Protein AF-0000000082585375 (afdb_homodimer)

Structure (mmCIF, N/CA/C/O backbone):
data_AF-0000000082585375-model_v1
#
loop_
_entity.id
_entity.type
_entity.pdbx_description
1 polymer 'Cation transporter'
#
loop_
_atom_site.group_PDB
_atom_site.id
_atom_site.type_symbol
_atom_site.label_atom_id
_atom_site.label_alt_id
_atom_site.label_comp_id
_atom_site.label_asym_id
_atom_site.label_entity_id
_atom_site.label_seq_id
_atom_site.pdbx_PDB_ins_code
_atom_site.Cartn_x
_atom_site.Cartn_y
_atom_site.Cartn_z
_atom_site.occupancy
_atom_site.B_iso_or_equiv
_atom_site.auth_seq_id
_atom_site.auth_comp_id
_atom_site.auth_asym_id
_atom_site.auth_atom_id
_atom_site.pdbx_PDB_model_num
ATOM 1 N N . MET A 1 1 ? -27.281 -0.647 -16.594 1 64.62 1 MET A N 1
ATOM 2 C CA . MET A 1 1 ? -28.688 -0.502 -16.203 1 64.62 1 MET A CA 1
ATOM 3 C C . MET A 1 1 ? -29.062 -1.537 -15.148 1 64.62 1 MET A C 1
ATOM 5 O O . MET A 1 1 ? -29.609 -1.188 -14.102 1 64.62 1 MET A O 1
ATOM 9 N N . THR A 1 2 ? -28.469 -2.836 -15.43 1 75.94 2 THR A N 1
ATOM 10 C CA . THR A 1 2 ? -28.859 -3.889 -14.492 1 75.94 2 THR A CA 1
ATOM 11 C C . THR A 1 2 ? -28.156 -3.703 -13.156 1 75.94 2 THR A C 1
ATOM 13 O O . THR A 1 2 ? -28.75 -3.916 -12.094 1 75.94 2 THR A O 1
ATOM 16 N N . GLY A 1 3 ? -26.984 -3.129 -13.195 1 81.31 3 GLY A N 1
ATOM 17 C CA . GLY A 1 3 ? -26.234 -2.936 -11.961 1 81.31 3 GLY A CA 1
ATOM 18 C C . GLY A 1 3 ? -26.922 -1.987 -10.992 1 81.31 3 GLY A C 1
ATOM 19 O O . GLY A 1 3 ? -27.094 -2.316 -9.82 1 81.31 3 GLY A O 1
ATOM 20 N N . LYS A 1 4 ? -27.484 -0.885 -11.516 1 85.56 4 LYS A N 1
ATOM 21 C CA . LYS A 1 4 ? -28.094 0.13 -10.672 1 85.56 4 LYS A CA 1
ATOM 22 C C . LYS A 1 4 ? -29.422 -0.366 -10.094 1 85.56 4 LYS A C 1
ATOM 24 O O . LYS A 1 4 ? -29.75 -0.081 -8.938 1 85.56 4 LYS A O 1
ATOM 29 N N . TYR A 1 5 ? -30.016 -1.134 -10.883 1 88.19 5 TYR A N 1
ATOM 30 C CA . TYR A 1 5 ? -31.297 -1.673 -10.445 1 88.19 5 TYR A CA 1
ATOM 31 C C . TYR A 1 5 ? -31.109 -2.637 -9.273 1 88.19 5 TYR A C 1
ATOM 33 O O . TYR A 1 5 ? -31.797 -2.531 -8.258 1 88.19 5 TYR A O 1
ATOM 41 N N . ILE A 1 6 ? -30.25 -3.494 -9.383 1 90.56 6 ILE A N 1
ATOM 42 C CA . ILE A 1 6 ? -30 -4.5 -8.352 1 90.56 6 ILE A CA 1
ATOM 43 C C . ILE A 1 6 ? -29.5 -3.824 -7.082 1 90.56 6 ILE A C 1
ATOM 45 O O . ILE A 1 6 ? -29.953 -4.129 -5.98 1 90.56 6 ILE A O 1
ATOM 49 N N . VAL A 1 7 ? -28.625 -2.896 -7.266 1 91.31 7 VAL A N 1
ATOM 50 C CA . VAL A 1 7 ? -28.047 -2.195 -6.129 1 91.31 7 VAL A CA 1
ATOM 51 C C . VAL A 1 7 ? -29.125 -1.405 -5.395 1 91.31 7 VAL A C 1
ATOM 53 O O . VAL A 1 7 ? -29.141 -1.361 -4.16 1 91.31 7 VAL A O 1
ATOM 56 N N . SER A 1 8 ? -30.031 -0.755 -6.121 1 91.38 8 SER A N 1
ATOM 57 C CA . SER A 1 8 ? -31.078 0.051 -5.512 1 91.38 8 SER A CA 1
ATOM 58 C C . SER A 1 8 ? -32.031 -0.813 -4.695 1 91.38 8 SER A C 1
ATOM 60 O O . SER A 1 8 ? -32.656 -0.333 -3.746 1 91.38 8 SER A O 1
ATOM 62 N N . ARG A 1 9 ? -32.094 -2.023 -4.953 1 89.88 9 ARG A N 1
ATOM 63 C CA . ARG A 1 9 ? -33 -2.934 -4.273 1 89.88 9 ARG A CA 1
ATOM 64 C C . ARG A 1 9 ? -32.344 -3.527 -3.027 1 89.88 9 ARG A C 1
ATOM 66 O O . ARG A 1 9 ? -33.031 -3.785 -2.031 1 89.88 9 ARG A O 1
ATOM 73 N N . PHE A 1 10 ? -31.016 -3.645 -3.045 1 91 10 PHE A N 1
ATOM 74 C CA . PHE A 1 10 ? -30.375 -4.43 -1.995 1 91 10 PHE A CA 1
ATOM 75 C C . PHE A 1 10 ? -29.594 -3.529 -1.05 1 91 10 PHE A C 1
ATOM 77 O O . PHE A 1 10 ? -29.234 -3.941 0.057 1 91 10 PHE A O 1
ATOM 84 N N . ILE A 1 11 ? -29.312 -2.289 -1.479 1 92.69 11 ILE A N 1
ATOM 85 C CA . ILE A 1 11 ? -28.469 -1.413 -0.667 1 92.69 11 ILE A CA 1
ATOM 86 C C . ILE A 1 11 ? -29.234 -0.133 -0.333 1 92.69 11 ILE A C 1
ATOM 88 O O . ILE A 1 11 ? -29.609 0.625 -1.229 1 92.69 11 ILE A O 1
ATOM 92 N N . LYS A 1 12 ? -29.406 0.1 0.925 1 90.06 12 LYS A N 1
ATOM 93 C CA . LYS A 1 12 ? -30.016 1.348 1.375 1 90.06 12 LYS A CA 1
ATOM 94 C C . LYS A 1 12 ? -29.062 2.527 1.172 1 90.06 12 LYS A C 1
ATOM 96 O O . LYS A 1 12 ? -27.859 2.412 1.412 1 90.06 12 LYS A O 1
ATOM 101 N N . ASN A 1 13 ? -29.516 3.623 0.712 1 90.25 13 ASN A N 1
ATOM 102 C CA . ASN A 1 13 ? -28.719 4.824 0.477 1 90.25 13 ASN A CA 1
ATOM 103 C C . ASN A 1 13 ? -27.594 4.566 -0.525 1 90.25 13 ASN A C 1
ATOM 105 O O . ASN A 1 13 ? -26.469 5.008 -0.324 1 90.25 13 ASN A O 1
ATOM 109 N N . TYR A 1 14 ? -27.938 3.768 -1.523 1 91.25 14 TYR A N 1
ATOM 110 C CA . TYR A 1 14 ? -26.938 3.305 -2.479 1 91.25 14 TYR A CA 1
ATOM 111 C C . TYR A 1 14 ? -26.266 4.48 -3.182 1 91.25 14 TYR A C 1
ATOM 113 O O . TYR A 1 14 ? -25.188 4.332 -3.768 1 91.25 14 TYR A O 1
ATOM 121 N N . GLU A 1 15 ? -26.781 5.66 -3.035 1 90.5 15 GLU A N 1
ATOM 122 C CA . GLU A 1 15 ? -26.234 6.832 -3.711 1 90.5 15 GLU A CA 1
ATOM 123 C C . GLU A 1 15 ? -25.078 7.441 -2.908 1 90.5 15 GLU A C 1
ATOM 125 O O . GLU A 1 15 ? -24.281 8.211 -3.445 1 90.5 15 GLU A O 1
ATOM 130 N N . ASP A 1 16 ? -24.938 7.152 -1.646 1 89.5 16 ASP A N 1
ATOM 131 C CA . ASP A 1 16 ? -23.875 7.664 -0.792 1 89.5 16 ASP A CA 1
ATOM 132 C C . ASP A 1 16 ? -22.609 6.82 -0.921 1 89.5 16 ASP A C 1
ATOM 134 O O . ASP A 1 16 ? -22.156 6.215 0.054 1 89.5 16 ASP A O 1
ATOM 138 N N . THR A 1 17 ? -22.047 6.941 -2.047 1 87 17 THR A N 1
ATOM 139 C CA . THR A 1 17 ? -20.969 6.035 -2.406 1 87 17 THR A CA 1
ATOM 140 C C . THR A 1 17 ? -19.672 6.414 -1.674 1 87 17 THR A C 1
ATOM 142 O O . THR A 1 17 ? -18.719 5.648 -1.667 1 87 17 THR A O 1
ATOM 145 N N . ASN A 1 18 ? -19.625 7.512 -0.984 1 82.62 18 ASN A N 1
ATOM 146 C CA . ASN A 1 18 ? -18.453 7.918 -0.208 1 82.62 18 ASN A CA 1
ATOM 147 C C . ASN A 1 18 ? -18.484 7.34 1.204 1 82.62 18 ASN A C 1
ATOM 149 O O . ASN A 1 18 ? -17.484 7.344 1.908 1 82.62 18 ASN A O 1
ATOM 153 N N . ASN A 1 19 ? -19.672 6.867 1.518 1 87.31 19 ASN A N 1
ATOM 154 C CA . ASN A 1 19 ? -19.844 6.238 2.824 1 87.31 19 ASN A CA 1
ATOM 155 C C . ASN A 1 19 ? -19.219 4.84 2.854 1 87.31 19 ASN A C 1
ATOM 157 O O . ASN A 1 19 ? -19.547 3.996 2.018 1 87.31 19 ASN A O 1
ATOM 161 N N . ILE A 1 20 ? -18.438 4.574 3.84 1 89.12 20 ILE A N 1
ATOM 162 C CA . ILE A 1 20 ? -17.672 3.338 3.908 1 89.12 20 ILE A CA 1
ATOM 163 C C . ILE A 1 20 ? -18.609 2.146 4.062 1 89.12 20 ILE A C 1
ATOM 165 O O . ILE A 1 20 ? -18.359 1.067 3.525 1 89.12 20 ILE A O 1
ATOM 169 N N . ASN A 1 21 ? -19.703 2.301 4.781 1 90.38 21 ASN A N 1
ATOM 170 C CA . ASN A 1 21 ? -20.656 1.215 4.984 1 90.38 21 ASN A CA 1
ATOM 171 C C . ASN A 1 21 ? -21.391 0.87 3.697 1 90.38 21 ASN A C 1
ATOM 173 O O . ASN A 1 21 ? -21.672 -0.3 3.432 1 90.38 21 ASN A O 1
ATOM 177 N N . VAL A 1 22 ? -21.766 1.851 2.971 1 92.69 22 VAL A N 1
ATOM 178 C CA . VAL A 1 22 ? -22.438 1.641 1.693 1 92.69 22 VAL A CA 1
ATOM 179 C C . VAL A 1 22 ? -21.484 0.948 0.716 1 92.69 22 VAL A C 1
ATOM 181 O O . VAL A 1 22 ? -21.875 0.007 0.023 1 92.69 22 VAL A O 1
ATOM 184 N N . ARG A 1 23 ? -20.312 1.4 0.707 1 92.38 23 ARG A N 1
ATOM 185 C CA . ARG A 1 23 ? -19.297 0.803 -0.155 1 92.38 23 ARG A CA 1
ATOM 186 C C . ARG A 1 23 ? -19.094 -0.674 0.172 1 92.38 23 ARG A C 1
ATOM 188 O O . ARG A 1 23 ? -18.953 -1.501 -0.731 1 92.38 23 ARG A O 1
ATOM 195 N N . GLU A 1 24 ? -19.078 -0.976 1.429 1 93.81 24 GLU A N 1
ATOM 196 C CA . GLU A 1 24 ? -18.953 -2.369 1.849 1 93.81 24 GLU A CA 1
ATOM 197 C C . GLU A 1 24 ? -20.078 -3.225 1.279 1 93.81 24 GLU A C 1
ATOM 199 O O . GLU A 1 24 ? -19.844 -4.359 0.857 1 93.81 24 GLU A O 1
ATOM 204 N N . LYS A 1 25 ? -21.25 -2.693 1.334 1 95.25 25 LYS A N 1
ATOM 205 C CA . LYS A 1 25 ? -22.406 -3.438 0.837 1 95.25 25 LYS A CA 1
ATOM 206 C C . LYS A 1 25 ? -22.281 -3.719 -0.657 1 95.25 25 LYS A C 1
ATOM 208 O O . LYS A 1 25 ? -22.703 -4.77 -1.137 1 95.25 25 LYS A O 1
ATOM 213 N N . TYR A 1 26 ? -21.766 -2.75 -1.367 1 95.12 26 TYR A N 1
ATOM 214 C CA . TYR A 1 26 ? -21.469 -2.986 -2.775 1 95.12 26 TYR A CA 1
ATOM 215 C C . TYR A 1 26 ? -20.516 -4.168 -2.941 1 95.12 26 TYR A C 1
ATOM 217 O O . TYR A 1 26 ? -20.75 -5.043 -3.779 1 95.12 26 TYR A O 1
ATOM 225 N N . GLY A 1 27 ? -19.453 -4.156 -2.146 1 95.06 27 GLY A N 1
ATOM 226 C CA . GLY A 1 27 ? -18.469 -5.227 -2.201 1 95.06 27 GLY A CA 1
ATOM 227 C C . GLY A 1 27 ? -19.047 -6.578 -1.807 1 95.06 27 GLY A C 1
ATOM 228 O O . GLY A 1 27 ? -18.75 -7.594 -2.439 1 95.06 27 GLY A O 1
ATOM 229 N N . ILE A 1 28 ? -19.891 -6.605 -0.849 1 95.12 28 ILE A N 1
ATOM 230 C CA . ILE A 1 28 ? -20.516 -7.84 -0.382 1 95.12 28 ILE A CA 1
ATOM 231 C C . ILE A 1 28 ? -21.438 -8.398 -1.469 1 95.12 28 ILE A C 1
ATOM 233 O O . ILE A 1 28 ? -21.406 -9.602 -1.759 1 95.12 28 ILE A O 1
ATOM 237 N N . LEU A 1 29 ? -22.188 -7.531 -1.986 1 95.75 29 LEU A N 1
ATOM 238 C CA . LEU A 1 29 ? -23.109 -7.945 -3.041 1 95.75 29 LEU A CA 1
ATOM 239 C C . LEU A 1 29 ? -22.344 -8.578 -4.207 1 95.75 29 LEU A C 1
ATOM 241 O O . LEU A 1 29 ? -22.719 -9.648 -4.688 1 95.75 29 LEU A O 1
ATOM 245 N N . SER A 1 30 ? -21.344 -7.867 -4.652 1 95.38 30 SER A N 1
ATOM 246 C CA . SER A 1 30 ? -20.516 -8.375 -5.742 1 95.38 30 SER A CA 1
ATOM 247 C C . SER A 1 30 ? -19.891 -9.719 -5.375 1 95.38 30 SER A C 1
ATOM 249 O O . SER A 1 30 ? -19.953 -10.672 -6.152 1 95.38 30 SER A O 1
ATOM 251 N N . GLY A 1 31 ? -19.281 -9.758 -4.195 1 95.62 31 GLY A N 1
ATOM 252 C CA . GLY A 1 31 ? -18.641 -10.984 -3.744 1 95.62 31 GLY A CA 1
ATOM 253 C C . GLY A 1 31 ? -19.594 -12.156 -3.641 1 95.62 31 GLY A C 1
ATOM 254 O O . GLY A 1 31 ? -19.297 -13.25 -4.113 1 95.62 31 GLY A O 1
ATOM 255 N N . VAL A 1 32 ? -20.703 -11.961 -3.07 1 95.88 32 VAL A N 1
ATOM 256 C CA . VAL A 1 32 ? -21.688 -13.023 -2.857 1 95.88 32 VAL A CA 1
ATOM 257 C C . VAL A 1 32 ? -22.203 -13.531 -4.203 1 95.88 32 VAL A C 1
ATOM 259 O O . VAL A 1 32 ? -22.266 -14.742 -4.43 1 95.88 32 VAL A O 1
ATOM 262 N N . LEU A 1 33 ? -22.547 -12.656 -5.066 1 95.31 33 LEU A N 1
ATOM 263 C CA . LEU A 1 33 ? -23.016 -13.062 -6.383 1 95.31 33 LEU A CA 1
ATOM 264 C C . LEU A 1 33 ? -21.938 -13.805 -7.152 1 95.31 33 LEU A C 1
ATOM 266 O O . LEU A 1 33 ? -22.219 -14.758 -7.879 1 95.31 33 LEU A O 1
ATOM 270 N N . GLY A 1 34 ? -20.734 -13.281 -7.059 1 95.69 34 GLY A N 1
ATOM 271 C CA . GLY A 1 34 ? -19.625 -14 -7.664 1 95.69 34 GLY A CA 1
ATOM 272 C C . GLY A 1 34 ? -19.453 -15.406 -7.129 1 95.69 34 GLY A C 1
ATOM 273 O O . GLY A 1 34 ? -19.266 -16.359 -7.898 1 95.69 34 GLY A O 1
ATOM 274 N N . ILE A 1 35 ? -19.547 -15.531 -5.863 1 95.94 35 ILE A N 1
ATOM 275 C CA . ILE A 1 35 ? -19.422 -16.828 -5.227 1 95.94 35 ILE A CA 1
ATOM 276 C C . ILE A 1 35 ? -20.562 -17.75 -5.688 1 95.94 35 ILE A C 1
ATOM 278 O O . ILE A 1 35 ? -20.328 -18.891 -6.086 1 95.94 35 ILE A O 1
ATOM 282 N N . VAL A 1 36 ? -21.734 -17.266 -5.672 1 96.38 36 VAL A N 1
ATOM 283 C CA . VAL A 1 36 ? -22.906 -18.047 -6.02 1 96.38 36 VAL A CA 1
ATOM 284 C C . VAL A 1 36 ? -22.812 -18.531 -7.465 1 96.38 36 VAL A C 1
ATOM 286 O O . VAL A 1 36 ? -23 -19.719 -7.75 1 96.38 36 VAL A O 1
ATOM 289 N N . VAL A 1 37 ? -22.531 -17.594 -8.344 1 95.5 37 VAL A N 1
ATOM 290 C CA . VAL A 1 37 ? -22.453 -17.938 -9.758 1 95.5 37 VAL A CA 1
ATOM 291 C C . VAL A 1 37 ? -21.344 -18.953 -9.992 1 95.5 37 VAL A C 1
ATOM 293 O O . VAL A 1 37 ? -21.547 -19.969 -10.656 1 95.5 37 VAL A O 1
ATOM 296 N N . ASN A 1 38 ? -20.234 -18.766 -9.461 1 95.06 38 ASN A N 1
ATOM 297 C CA . ASN A 1 38 ? -19.094 -19.641 -9.703 1 95.06 38 ASN A CA 1
ATOM 298 C C . ASN A 1 38 ? -19.266 -20.984 -9 1 95.06 38 ASN A C 1
ATOM 300 O O . ASN A 1 38 ? -18.844 -22.031 -9.516 1 95.06 38 ASN A O 1
ATOM 304 N N . LEU A 1 39 ? -19.797 -20.938 -7.887 1 95.12 39 LEU A N 1
ATOM 305 C CA . LEU A 1 39 ? -20.062 -22.188 -7.188 1 95.12 39 LEU A CA 1
ATOM 306 C C . LEU A 1 39 ? -21.109 -23.016 -7.934 1 95.12 39 LEU A C 1
ATOM 308 O O . LEU A 1 39 ? -21.016 -24.25 -7.984 1 95.12 39 LEU A O 1
ATOM 312 N N . MET A 1 40 ? -22.109 -22.375 -8.422 1 95.88 40 MET A N 1
ATOM 313 C CA . MET A 1 40 ? -23.109 -23.062 -9.234 1 95.88 40 MET A CA 1
ATOM 314 C C . MET A 1 40 ? -22.469 -23.719 -10.453 1 95.88 40 MET A C 1
ATOM 316 O O . MET A 1 40 ? -22.719 -24.891 -10.727 1 95.88 40 MET A O 1
ATOM 320 N N . LEU A 1 41 ? -21.703 -22.969 -11.133 1 94.19 41 LEU A N 1
ATOM 321 C CA . LEU A 1 41 ? -21.016 -23.516 -12.297 1 94.19 41 LEU A CA 1
ATOM 322 C C . LEU A 1 41 ? -20.109 -24.672 -11.898 1 94.19 41 LEU A C 1
ATOM 324 O O . LEU A 1 41 ? -20.031 -25.688 -12.617 1 94.19 41 LEU A O 1
ATOM 328 N N . PHE A 1 42 ? -19.438 -24.562 -10.773 1 92.75 42 PHE A N 1
ATOM 329 C CA . PHE A 1 42 ? -18.562 -25.609 -10.258 1 92.75 42 PHE A CA 1
ATOM 330 C C . PHE A 1 42 ? -19.359 -26.891 -9.992 1 92.75 42 PHE A C 1
ATOM 332 O O . PHE A 1 42 ? -18.969 -27.969 -10.438 1 92.75 42 PHE A O 1
ATOM 339 N N . ILE A 1 43 ? -20.406 -26.734 -9.352 1 94.75 43 ILE A N 1
ATOM 340 C CA . ILE A 1 43 ? -21.219 -27.875 -8.969 1 94.75 43 ILE A CA 1
ATOM 341 C C . ILE A 1 43 ? -21.781 -28.562 -10.211 1 94.75 43 ILE A C 1
ATOM 343 O O . ILE A 1 43 ? -21.703 -29.797 -10.344 1 94.75 43 ILE A O 1
ATOM 347 N N . VAL A 1 44 ? -22.297 -27.797 -11.109 1 93.56 44 VAL A N 1
ATOM 348 C CA . VAL A 1 44 ? -22.844 -28.344 -12.344 1 93.56 44 VAL A CA 1
ATOM 349 C C . VAL A 1 44 ? -21.766 -29.078 -13.117 1 93.56 44 VAL A C 1
ATOM 351 O O . VAL A 1 44 ? -21.969 -30.203 -13.602 1 93.56 44 VAL A O 1
ATOM 354 N N . GLU A 1 45 ? -20.656 -28.531 -13.188 1 91.5 45 GLU A N 1
ATOM 355 C CA . GLU A 1 45 ? -19.562 -29.125 -13.953 1 91.5 45 GLU A CA 1
ATOM 356 C C . GLU A 1 45 ? -19.016 -30.375 -13.266 1 91.5 45 GLU A C 1
ATOM 358 O O . GLU A 1 45 ? -18.641 -31.344 -13.93 1 91.5 45 GLU A O 1
ATOM 363 N N . ILE A 1 46 ? -18.938 -30.281 -11.977 1 89.31 46 ILE A N 1
ATOM 364 C CA . ILE A 1 46 ? -18.422 -31.453 -11.25 1 89.31 46 ILE A CA 1
ATOM 365 C C . ILE A 1 46 ? -19.375 -32.625 -11.438 1 89.31 46 ILE A C 1
ATOM 367 O O . ILE A 1 46 ? -18.922 -33.75 -11.68 1 89.31 46 ILE A O 1
ATOM 371 N N . ILE A 1 47 ? -20.625 -32.406 -11.367 1 93.06 47 ILE A N 1
ATOM 372 C CA . ILE A 1 47 ? -21.641 -33.438 -11.539 1 93.06 47 ILE A CA 1
ATOM 373 C C . ILE A 1 47 ? -21.578 -34 -12.961 1 93.06 47 ILE A C 1
ATOM 375 O O . ILE A 1 47 ? -21.484 -35.188 -13.164 1 93.06 47 ILE A O 1
ATOM 379 N N . LEU A 1 48 ? -21.562 -33.094 -13.914 1 90.31 48 LEU A N 1
ATOM 380 C CA . LEU A 1 48 ? -21.531 -33.5 -15.312 1 90.31 48 LEU A CA 1
ATOM 381 C C . LEU A 1 48 ? -20.219 -34.188 -15.648 1 90.31 48 LEU A C 1
ATOM 383 O O . LEU A 1 48 ? -20.188 -35.125 -16.469 1 90.31 48 LEU A O 1
ATOM 387 N N . GLY A 1 49 ? -19.188 -33.75 -15.094 1 86.31 49 GLY A N 1
ATOM 388 C CA . GLY A 1 49 ? -17.891 -34.375 -15.305 1 86.31 49 GLY A CA 1
ATOM 389 C C . GLY A 1 49 ? -17.844 -35.812 -14.82 1 86.31 49 GLY A C 1
ATOM 390 O O . GLY A 1 49 ? -17.328 -36.688 -15.523 1 86.31 49 GLY A O 1
ATOM 391 N N . PHE A 1 50 ? -18.453 -36.031 -13.672 1 87.06 50 PHE A N 1
ATOM 392 C CA . PHE A 1 50 ? -18.484 -37.406 -13.133 1 87.06 50 PHE A CA 1
ATOM 393 C C . PHE A 1 50 ? -19.453 -38.281 -13.93 1 87.06 50 PHE A C 1
ATOM 395 O O . PHE A 1 50 ? -19.156 -39.438 -14.18 1 87.06 50 PHE A O 1
ATOM 402 N N . LEU A 1 51 ? -20.531 -37.75 -14.32 1 89 51 LEU A N 1
ATOM 403 C CA . LEU A 1 51 ? -21.531 -38.5 -15.07 1 89 51 LEU A CA 1
ATOM 404 C C . LEU A 1 51 ? -21 -38.875 -16.453 1 89 51 LEU A C 1
ATOM 406 O O . LEU A 1 51 ? -21.312 -39.938 -16.969 1 89 51 LEU A O 1
ATOM 410 N N . THR A 1 52 ? -20.172 -38 -16.953 1 87.19 52 THR A N 1
ATOM 411 C CA . THR A 1 52 ? -19.688 -38.25 -18.312 1 87.19 52 THR A CA 1
ATOM 412 C C . THR A 1 52 ? -18.25 -38.812 -18.266 1 87.19 52 THR A C 1
ATOM 414 O O . THR A 1 52 ? -17.641 -39.031 -19.312 1 87.19 52 THR A O 1
ATOM 417 N N . ASN A 1 53 ? -17.688 -38.938 -17.094 1 81.12 53 ASN A N 1
ATOM 418 C CA . ASN A 1 53 ? -16.328 -39.406 -16.906 1 81.12 53 ASN A CA 1
ATOM 419 C C . ASN A 1 53 ? -15.328 -38.562 -17.703 1 81.12 53 ASN A C 1
ATOM 421 O O . ASN A 1 53 ? -14.469 -39.094 -18.391 1 81.12 53 ASN A O 1
ATOM 425 N N . SER A 1 54 ? -15.609 -37.312 -17.75 1 78.94 54 SER A N 1
ATOM 426 C CA . SER A 1 54 ? -14.727 -36.406 -18.484 1 78.94 54 SER A CA 1
ATOM 427 C C . SER A 1 54 ? -13.781 -35.688 -17.531 1 78.94 54 SER A C 1
ATOM 429 O O . SER A 1 54 ? -14.211 -34.844 -16.734 1 78.94 54 SER A O 1
ATOM 431 N N . ILE A 1 55 ? -12.555 -35.906 -17.625 1 72.94 55 ILE A N 1
ATOM 432 C CA . ILE A 1 55 ? -11.523 -35.281 -16.812 1 72.94 55 ILE A CA 1
ATOM 433 C C . ILE A 1 55 ? -11.414 -33.781 -17.156 1 72.94 55 ILE A C 1
ATOM 435 O O . ILE A 1 55 ? -11.148 -32.969 -16.297 1 72.94 55 ILE A O 1
ATOM 439 N N . ALA A 1 56 ? -11.602 -33.531 -18.422 1 71.94 56 ALA A N 1
ATOM 440 C CA . ALA A 1 56 ? -11.523 -32.125 -18.891 1 71.94 56 ALA A CA 1
ATOM 441 C C . ALA A 1 56 ? -12.594 -31.266 -18.219 1 71.94 56 ALA A C 1
ATOM 443 O O . ALA A 1 56 ? -12.312 -30.141 -17.812 1 71.94 56 ALA A O 1
ATOM 444 N N . ILE A 1 57 ? -13.742 -31.828 -18.062 1 81.44 57 ILE A N 1
ATOM 445 C CA . ILE A 1 57 ? -14.852 -31.094 -17.453 1 81.44 57 ILE A CA 1
ATOM 446 C C . ILE A 1 57 ? -14.594 -30.922 -15.961 1 81.44 57 ILE A C 1
ATOM 448 O O . ILE A 1 57 ? -14.852 -29.859 -15.398 1 81.44 57 ILE A O 1
ATOM 452 N N . VAL A 1 58 ? -14.062 -31.922 -15.352 1 79.44 58 VAL A N 1
ATOM 453 C CA . VAL A 1 58 ? -13.719 -31.859 -13.938 1 79.44 58 VAL A CA 1
ATOM 454 C C . VAL A 1 58 ? -12.641 -30.797 -13.711 1 79.44 58 VAL A C 1
ATOM 456 O O . VAL A 1 58 ? -12.711 -30.016 -12.766 1 79.44 58 VAL A O 1
ATOM 459 N N . ALA A 1 59 ? -11.633 -30.766 -14.578 1 73.38 59 ALA A N 1
ATOM 460 C CA . ALA A 1 59 ? -10.57 -29.766 -14.484 1 73.38 59 ALA A CA 1
ATOM 461 C C . ALA A 1 59 ? -11.141 -28.359 -14.586 1 73.38 59 ALA A C 1
ATOM 463 O O . ALA A 1 59 ? -10.719 -27.453 -13.859 1 73.38 59 ALA A O 1
ATOM 464 N N . ASP A 1 60 ? -12.008 -28.172 -15.43 1 80.56 60 ASP A N 1
ATOM 465 C CA . ASP A 1 60 ? -12.648 -26.875 -15.609 1 80.56 60 ASP A CA 1
ATOM 466 C C . ASP A 1 60 ? -13.461 -26.484 -14.375 1 80.56 60 ASP A C 1
ATOM 468 O O . ASP A 1 60 ? -13.578 -25.312 -14.047 1 80.56 60 ASP A O 1
ATOM 472 N N . ALA A 1 61 ? -14.055 -27.484 -13.836 1 84.81 61 ALA A N 1
ATOM 473 C CA . ALA A 1 61 ? -14.797 -27.25 -12.602 1 84.81 61 ALA A CA 1
ATOM 474 C C . ALA A 1 61 ? -13.891 -26.641 -11.531 1 84.81 61 ALA A C 1
ATOM 476 O O . ALA A 1 61 ? -14.297 -25.703 -10.828 1 84.81 61 ALA A O 1
ATOM 477 N N . PHE A 1 62 ? -12.719 -27.094 -11.438 1 75.94 62 PHE A N 1
ATOM 478 C CA . PHE A 1 62 ? -11.789 -26.578 -10.445 1 75.94 62 PHE A CA 1
ATOM 479 C C . PHE A 1 62 ? -11.359 -25.156 -10.789 1 75.94 62 PHE A C 1
ATOM 481 O O . PHE A 1 62 ? -11.078 -24.359 -9.898 1 75.94 62 PHE A O 1
ATOM 488 N N . HIS A 1 63 ? -11.336 -24.891 -12.039 1 80.81 63 HIS A N 1
ATOM 489 C CA . HIS A 1 63 ? -11.094 -23.516 -12.445 1 80.81 63 HIS A CA 1
ATOM 490 C C . HIS A 1 63 ? -12.164 -22.578 -11.891 1 80.81 63 HIS A C 1
ATOM 492 O O . HIS A 1 63 ? -11.852 -21.5 -11.383 1 80.81 63 HIS A O 1
ATOM 498 N N . ASN A 1 64 ? -13.383 -23.031 -11.922 1 87.19 64 ASN A N 1
ATOM 499 C CA . ASN A 1 64 ? -14.477 -22.25 -11.352 1 87.19 64 ASN A CA 1
ATOM 500 C C . ASN A 1 64 ? -14.32 -22.094 -9.844 1 87.19 64 ASN A C 1
ATOM 502 O O . ASN A 1 64 ? -14.703 -21.062 -9.281 1 87.19 64 ASN A O 1
ATOM 506 N N . LEU A 1 65 ? -13.719 -23.031 -9.281 1 83.38 65 LEU A N 1
ATOM 507 C CA . LEU A 1 65 ? -13.469 -22.938 -7.844 1 83.38 65 LEU A CA 1
ATOM 508 C C . LEU A 1 65 ? -12.438 -21.859 -7.531 1 83.38 65 LEU A C 1
ATOM 510 O O . LEU A 1 65 ? -12.562 -21.156 -6.531 1 83.38 65 LEU A O 1
ATOM 514 N N . THR A 1 66 ? -11.453 -21.781 -8.398 1 82.19 66 THR A N 1
ATOM 515 C CA . THR A 1 66 ? -10.461 -20.719 -8.242 1 82.19 66 THR A CA 1
ATOM 516 C C . THR A 1 66 ? -11.109 -19.344 -8.352 1 82.19 66 THR A C 1
ATOM 518 O O . THR A 1 66 ? -10.703 -18.406 -7.656 1 82.19 66 THR A O 1
ATOM 521 N N . ASP A 1 67 ? -12.109 -19.281 -9.148 1 91.44 67 ASP A N 1
ATOM 522 C CA . ASP A 1 67 ? -12.836 -18.016 -9.281 1 91.44 67 ASP A CA 1
ATOM 523 C C . ASP A 1 67 ? -13.609 -17.688 -8.008 1 91.44 67 ASP A C 1
ATOM 525 O O . ASP A 1 67 ? -13.781 -16.516 -7.664 1 91.44 67 ASP A O 1
ATOM 529 N N . VAL A 1 68 ? -14.062 -18.75 -7.414 1 92.31 68 VAL A N 1
ATOM 530 C CA . VAL A 1 68 ? -14.703 -18.562 -6.117 1 92.31 68 VAL A CA 1
ATOM 531 C C . VAL A 1 68 ? -13.719 -17.906 -5.152 1 92.31 68 VAL A C 1
ATOM 533 O O . VAL A 1 68 ? -14.094 -17.031 -4.363 1 92.31 68 VAL A O 1
ATOM 536 N N . THR A 1 69 ? -12.516 -18.266 -5.262 1 89.06 69 THR A N 1
ATOM 537 C CA . THR A 1 69 ? -11.477 -17.703 -4.402 1 89.06 69 THR A CA 1
ATOM 538 C C . THR A 1 69 ? -11.32 -16.203 -4.648 1 89.06 69 THR A C 1
ATOM 540 O O . THR A 1 69 ? -11.195 -15.422 -3.701 1 89.06 69 THR A O 1
ATOM 543 N N . SER A 1 70 ? -11.328 -15.812 -5.898 1 91.31 70 SER A N 1
ATOM 544 C CA . SER A 1 70 ? -11.219 -14.391 -6.215 1 91.31 70 SER A CA 1
ATOM 545 C C . SER A 1 70 ? -12.383 -13.602 -5.625 1 91.31 70 SER A C 1
ATOM 547 O O . SER A 1 70 ? -12.195 -12.492 -5.125 1 91.31 70 SER A O 1
ATOM 549 N N . SER A 1 71 ? -13.578 -14.234 -5.668 1 94.69 71 SER A N 1
ATOM 550 C CA . SER A 1 71 ? -14.766 -13.594 -5.105 1 94.69 71 SER A CA 1
ATOM 551 C C . SER A 1 71 ? -14.68 -13.516 -3.584 1 94.69 71 SER A C 1
ATOM 553 O O . SER A 1 71 ? -15.102 -12.523 -2.984 1 94.69 71 SER A O 1
ATOM 555 N N . ILE A 1 72 ? -14.148 -14.484 -3.012 1 94.75 72 ILE A N 1
ATOM 556 C CA . ILE A 1 72 ? -13.969 -14.492 -1.565 1 94.75 72 ILE A CA 1
ATOM 557 C C . ILE A 1 72 ? -12.977 -13.406 -1.162 1 94.75 72 ILE A C 1
ATOM 559 O O . ILE A 1 72 ? -13.188 -12.695 -0.175 1 94.75 72 ILE A O 1
ATOM 563 N N . VAL A 1 73 ? -11.945 -13.281 -1.928 1 92 73 VAL A N 1
ATOM 564 C CA . VAL A 1 73 ? -10.93 -12.266 -1.666 1 92 73 VAL A CA 1
ATOM 565 C C . VAL A 1 73 ? -11.562 -10.875 -1.723 1 92 73 VAL A C 1
ATOM 567 O O . VAL A 1 73 ? -11.297 -10.031 -0.863 1 92 73 VAL A O 1
ATOM 570 N N . ALA A 1 74 ? -12.352 -10.727 -2.729 1 92.88 74 ALA A N 1
ATOM 571 C CA . ALA A 1 74 ? -13.047 -9.445 -2.846 1 92.88 74 ALA A CA 1
ATOM 572 C C . ALA A 1 74 ? -13.953 -9.203 -1.642 1 92.88 74 ALA A C 1
ATOM 574 O O . ALA A 1 74 ? -13.922 -8.125 -1.046 1 92.88 74 ALA A O 1
ATOM 575 N N . LEU A 1 75 ? -14.688 -10.203 -1.3 1 95.5 75 LEU A N 1
ATOM 576 C CA . LEU A 1 75 ? -15.633 -10.109 -0.191 1 95.5 75 LEU A CA 1
ATOM 577 C C . LEU A 1 75 ? -14.906 -9.82 1.118 1 95.5 75 LEU A C 1
ATOM 579 O O . LEU A 1 75 ? -15.266 -8.891 1.838 1 95.5 75 LEU A O 1
ATOM 583 N N . VAL A 1 76 ? -13.961 -10.523 1.382 1 94.06 76 VAL A N 1
ATOM 584 C CA . VAL A 1 76 ? -13.195 -10.375 2.619 1 94.06 76 VAL A CA 1
ATOM 585 C C . VAL A 1 76 ? -12.445 -9.055 2.605 1 94.06 76 VAL A C 1
ATOM 587 O O . VAL A 1 76 ? -12.328 -8.391 3.637 1 94.06 76 VAL A O 1
ATOM 590 N N . GLY A 1 77 ? -11.922 -8.719 1.454 1 94.44 77 GLY A N 1
ATOM 591 C CA . GLY A 1 77 ? -11.242 -7.441 1.314 1 94.44 77 GLY A CA 1
ATOM 592 C C . GLY A 1 77 ? -12.109 -6.258 1.703 1 94.44 77 GLY A C 1
ATOM 593 O O . GLY A 1 77 ? -11.664 -5.375 2.441 1 94.44 77 GLY A O 1
ATOM 594 N N . PHE A 1 78 ? -13.328 -6.281 1.268 1 94.81 78 PHE A N 1
ATOM 595 C CA . PHE A 1 78 ? -14.258 -5.207 1.594 1 94.81 78 PHE A CA 1
ATOM 596 C C . PHE A 1 78 ? -14.633 -5.242 3.07 1 94.81 78 PHE A C 1
ATOM 598 O O . PHE A 1 78 ? -14.719 -4.195 3.721 1 94.81 78 PHE A O 1
ATOM 605 N N . ARG A 1 79 ? -14.797 -6.371 3.568 1 94.94 79 ARG A N 1
ATOM 606 C CA . ARG A 1 79 ? -15.148 -6.508 4.977 1 94.94 79 ARG A CA 1
ATOM 607 C C . ARG A 1 79 ? -14.031 -5.996 5.875 1 94.94 79 ARG A C 1
ATOM 609 O O . ARG A 1 79 ? -14.281 -5.316 6.871 1 94.94 79 ARG A O 1
ATOM 616 N N . LEU A 1 80 ? -12.875 -6.266 5.531 1 93.69 80 LEU A N 1
ATOM 617 C CA . LEU A 1 80 ? -11.727 -5.859 6.324 1 93.69 80 LEU A CA 1
ATOM 618 C C . LEU A 1 80 ? -11.453 -4.367 6.16 1 93.69 80 LEU A C 1
ATOM 620 O O . LEU A 1 80 ? -10.883 -3.732 7.051 1 93.69 80 LEU A O 1
ATOM 624 N N . SER A 1 81 ? -11.828 -3.842 5.047 1 93.94 81 SER A N 1
ATOM 625 C CA . SER A 1 81 ? -11.547 -2.439 4.758 1 93.94 81 SER A CA 1
ATOM 626 C C . SER A 1 81 ? -12.328 -1.518 5.684 1 93.94 81 SER A C 1
ATOM 628 O O . SER A 1 81 ? -11.961 -0.357 5.875 1 93.94 81 SER A O 1
ATOM 630 N N . ILE A 1 82 ? -13.414 -1.999 6.312 1 92.5 82 ILE A N 1
ATOM 631 C CA . ILE A 1 82 ? -14.242 -1.137 7.148 1 92.5 82 ILE A CA 1
ATOM 632 C C . ILE A 1 82 ? -13.773 -1.219 8.602 1 92.5 82 ILE A C 1
ATOM 634 O O . ILE A 1 82 ? -14.25 -0.471 9.453 1 92.5 82 ILE A O 1
ATOM 638 N N . LYS A 1 83 ? -12.883 -2.162 8.844 1 90.38 83 LYS A N 1
ATOM 639 C CA . LYS A 1 83 ? -12.352 -2.25 10.203 1 90.38 83 LYS A CA 1
ATOM 640 C C . LYS A 1 83 ? -11.828 -0.897 10.68 1 90.38 83 LYS A C 1
ATOM 642 O O . LYS A 1 83 ? -11.086 -0.226 9.961 1 90.38 83 LYS A O 1
ATOM 647 N N . PRO A 1 84 ? -12.281 -0.476 11.805 1 87.38 84 PRO A N 1
ATOM 648 C CA . PRO A 1 84 ? -11.875 0.845 12.297 1 87.38 84 PRO A CA 1
ATOM 649 C C . PRO A 1 84 ? -10.398 0.913 12.664 1 87.38 84 PRO A C 1
ATOM 651 O O . PRO A 1 84 ? -9.719 -0.118 12.711 1 87.38 84 PRO A O 1
ATOM 654 N N . ALA A 1 85 ? -9.961 2.08 12.891 1 88.44 85 ALA A N 1
ATOM 655 C CA . ALA A 1 85 ? -8.594 2.326 13.352 1 88.44 85 ALA A CA 1
ATOM 656 C C . ALA A 1 85 ? -8.312 1.586 14.648 1 88.44 85 ALA A C 1
ATOM 658 O O . ALA A 1 85 ? -9.211 1.413 15.484 1 88.44 85 ALA A O 1
ATOM 659 N N . ASP A 1 86 ? -7.113 1.138 14.828 1 87.81 86 ASP A N 1
ATOM 660 C CA . ASP A 1 86 ? -6.672 0.472 16.047 1 87.81 86 ASP A CA 1
ATOM 661 C C . ASP A 1 86 ? -5.223 0.825 16.375 1 87.81 86 ASP A C 1
ATOM 663 O O . ASP A 1 86 ? -4.629 1.687 15.727 1 87.81 86 ASP A O 1
ATOM 667 N N . LYS A 1 87 ? -4.691 0.252 17.375 1 85.81 87 LYS A N 1
ATOM 668 C CA . LYS A 1 87 ? -3.365 0.594 17.891 1 85.81 87 LYS A CA 1
ATOM 669 C C . LYS A 1 87 ? -2.289 0.32 16.844 1 85.81 87 LYS A C 1
ATOM 671 O O . LYS A 1 87 ? -1.316 1.069 16.734 1 85.81 87 LYS A O 1
ATOM 676 N N . THR A 1 88 ? -2.51 -0.674 16.094 1 88.81 88 THR A N 1
ATOM 677 C CA . THR A 1 88 ? -1.49 -1.082 15.141 1 88.81 88 THR A CA 1
ATOM 678 C C . THR A 1 88 ? -1.685 -0.366 13.805 1 88.81 88 THR A C 1
ATOM 680 O O . THR A 1 88 ? -0.728 -0.18 13.047 1 88.81 88 THR A O 1
ATOM 683 N N . HIS A 1 89 ? -2.938 0.063 13.562 1 91.62 89 HIS A N 1
ATOM 684 C CA . HIS A 1 89 ? -3.27 0.803 12.352 1 91.62 89 HIS A CA 1
ATOM 685 C C . HIS A 1 89 ? -4.141 2.014 12.664 1 91.62 89 HIS A C 1
ATOM 687 O O . HIS A 1 89 ? -5.352 1.987 12.438 1 91.62 89 HIS A O 1
ATOM 693 N N . PRO A 1 90 ? -3.535 3.025 12.984 1 88.44 90 PRO A N 1
ATOM 694 C CA . PRO A 1 90 ? -4.242 4.191 13.523 1 88.44 90 PRO A CA 1
ATOM 695 C C . PRO A 1 90 ? -5.145 4.859 12.484 1 88.44 90 PRO A C 1
ATOM 697 O O . PRO A 1 90 ? -6.012 5.66 12.844 1 88.44 90 PRO A O 1
ATOM 700 N N . PHE A 1 91 ? -4.977 4.586 11.234 1 88.69 91 PHE A N 1
ATOM 701 C CA . PHE A 1 91 ? -5.797 5.23 10.211 1 88.69 91 PHE A CA 1
ATOM 702 C C . PHE A 1 91 ? -6.84 4.262 9.664 1 88.69 91 PHE A C 1
ATOM 704 O O . PHE A 1 91 ? -7.488 4.547 8.656 1 88.69 91 PHE A O 1
ATOM 711 N N . GLY A 1 92 ? -6.895 3.1 10.352 1 89.69 92 GLY A N 1
ATOM 712 C CA . GLY A 1 92 ? -7.855 2.104 9.906 1 89.69 92 GLY A CA 1
ATOM 713 C C . GLY A 1 92 ? -7.293 1.152 8.867 1 89.69 92 GLY A C 1
ATOM 714 O O . GLY A 1 92 ? -6.078 1.083 8.672 1 89.69 92 GLY A O 1
ATOM 715 N N . HIS A 1 93 ? -8.266 0.429 8.227 1 93.44 93 HIS A N 1
ATOM 716 C CA . HIS A 1 93 ? -7.844 -0.629 7.316 1 93.44 93 HIS A CA 1
ATOM 717 C C . HIS A 1 93 ? -8.445 -0.435 5.926 1 93.44 93 HIS A C 1
ATOM 719 O O . HIS A 1 93 ? -8.719 -1.409 5.223 1 93.44 93 HIS A O 1
ATOM 725 N N . GLY A 1 94 ? -8.625 0.765 5.582 1 93.94 94 GLY A N 1
ATOM 726 C CA . GLY A 1 94 ? -9.266 1.091 4.316 1 93.94 94 GLY A CA 1
ATOM 727 C C . GLY A 1 94 ? -8.5 0.583 3.111 1 93.94 94 GLY A C 1
ATOM 728 O O . GLY A 1 94 ? -9.102 0.187 2.109 1 93.94 94 GLY A O 1
ATOM 729 N N . ARG A 1 95 ? -7.207 0.46 3.211 1 95 95 ARG A N 1
ATOM 730 C CA . ARG A 1 95 ? -6.363 0.08 2.082 1 95 95 ARG A CA 1
ATOM 731 C C . ARG A 1 95 ? -6.488 -1.409 1.781 1 95 95 ARG A C 1
ATOM 733 O O . ARG A 1 95 ? -5.977 -1.889 0.768 1 95 95 ARG A O 1
ATOM 740 N N . MET A 1 96 ? -7.199 -2.072 2.621 1 94.69 96 MET A N 1
ATOM 741 C CA . MET A 1 96 ? -7.449 -3.482 2.34 1 94.69 96 MET A CA 1
ATOM 742 C C . MET A 1 96 ? -8.203 -3.652 1.025 1 94.69 96 MET A C 1
ATOM 744 O O . MET A 1 96 ? -8.055 -4.668 0.345 1 94.69 96 MET A O 1
ATOM 748 N N . GLU A 1 97 ? -9 -2.697 0.727 1 94.75 97 GLU A N 1
ATOM 749 C CA . GLU A 1 97 ? -9.68 -2.754 -0.566 1 94.75 97 GLU A CA 1
ATOM 750 C C . GLU A 1 97 ? -8.672 -2.779 -1.713 1 94.75 97 GLU A C 1
ATOM 752 O O . GLU A 1 97 ? -8.797 -3.592 -2.633 1 94.75 97 GLU A O 1
ATOM 757 N N . TYR A 1 98 ? -7.629 -1.936 -1.633 1 94.38 98 TYR A N 1
ATOM 758 C CA . TYR A 1 98 ? -6.598 -1.903 -2.666 1 94.38 98 TYR A CA 1
ATOM 759 C C . TYR A 1 98 ? -5.797 -3.199 -2.674 1 94.38 98 TYR A C 1
ATOM 761 O O . TYR A 1 98 ? -5.457 -3.721 -3.738 1 94.38 98 TYR A O 1
ATOM 769 N N . ILE A 1 99 ? -5.52 -3.688 -1.544 1 94.06 99 ILE A N 1
ATOM 770 C CA . ILE A 1 99 ? -4.742 -4.914 -1.41 1 94.06 99 ILE A CA 1
ATOM 771 C C . ILE A 1 99 ? -5.512 -6.082 -2.021 1 94.06 99 ILE A C 1
ATOM 773 O O . ILE A 1 99 ? -4.934 -6.914 -2.725 1 94.06 99 ILE A O 1
ATOM 777 N N . SER A 1 100 ? -6.75 -6.102 -1.72 1 94.44 100 SER A N 1
ATOM 778 C CA . SER A 1 100 ? -7.555 -7.18 -2.283 1 94.44 100 SER A CA 1
ATOM 779 C C . SER A 1 100 ? -7.555 -7.137 -3.807 1 94.44 100 SER A C 1
ATOM 781 O O . SER A 1 100 ? -7.523 -8.18 -4.465 1 94.44 100 SER A O 1
ATOM 783 N N . ALA A 1 101 ? -7.637 -5.969 -4.352 1 94.62 101 ALA A N 1
ATOM 784 C CA . ALA A 1 101 ? -7.547 -5.828 -5.801 1 94.62 101 ALA A CA 1
ATOM 785 C C . ALA A 1 101 ? -6.23 -6.402 -6.324 1 94.62 101 ALA A C 1
ATOM 787 O O . ALA A 1 101 ? -6.207 -7.07 -7.363 1 94.62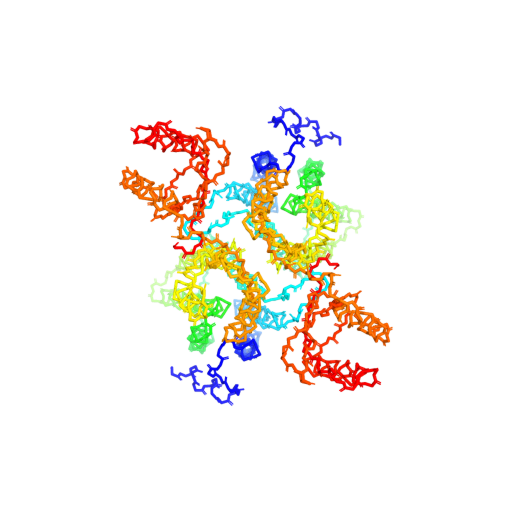 101 ALA A O 1
ATOM 788 N N . LEU A 1 102 ? -5.207 -6.125 -5.633 1 93.38 102 LEU A N 1
ATOM 789 C CA . LEU A 1 102 ? -3.887 -6.613 -6.02 1 93.38 102 LEU A CA 1
ATOM 790 C C . LEU A 1 102 ? -3.828 -8.141 -5.949 1 93.38 102 LEU A C 1
ATOM 792 O O . LEU A 1 102 ? -3.256 -8.781 -6.832 1 93.38 102 LEU A O 1
ATOM 796 N N . ILE A 1 103 ? -4.414 -8.672 -4.941 1 91.5 103 ILE A N 1
ATOM 797 C CA . ILE A 1 103 ? -4.449 -10.117 -4.785 1 91.5 103 ILE A CA 1
ATOM 798 C C . ILE A 1 103 ? -5.227 -10.742 -5.941 1 91.5 103 ILE A C 1
ATOM 800 O O . ILE A 1 103 ? -4.793 -11.75 -6.516 1 91.5 103 ILE A O 1
ATOM 804 N N . VAL A 1 104 ? -6.332 -10.164 -6.289 1 92.25 104 VAL A N 1
ATOM 805 C CA . VAL A 1 104 ? -7.113 -10.664 -7.414 1 92.25 104 VAL A CA 1
ATOM 806 C C . VAL A 1 104 ? -6.277 -10.609 -8.688 1 92.25 104 VAL A C 1
ATOM 808 O O . VAL A 1 104 ? -6.297 -11.547 -9.492 1 92.25 104 VAL A O 1
ATOM 811 N N . ALA A 1 105 ? -5.57 -9.539 -8.852 1 92.94 105 ALA A N 1
ATOM 812 C CA . ALA A 1 105 ? -4.703 -9.406 -10.023 1 92.94 105 ALA A CA 1
ATOM 813 C C . ALA A 1 105 ? -3.666 -10.523 -10.062 1 92.94 105 ALA A C 1
ATOM 815 O O . ALA A 1 105 ? -3.387 -11.086 -11.125 1 92.94 105 ALA A O 1
ATOM 816 N N . PHE A 1 106 ? -3.213 -10.898 -8.984 1 88.06 106 PHE A N 1
ATOM 817 C CA . PHE A 1 106 ? -2.217 -11.961 -8.906 1 88.06 106 PHE A CA 1
ATOM 818 C C . PHE A 1 106 ? -2.842 -13.312 -9.227 1 88.06 106 PHE A C 1
ATOM 820 O O . PHE A 1 106 ? -2.207 -14.164 -9.852 1 88.06 106 PHE A O 1
ATOM 827 N N . LEU A 1 107 ? -3.961 -13.484 -8.711 1 88.62 107 LEU A N 1
ATOM 828 C CA . LEU A 1 107 ? -4.664 -14.719 -9.031 1 88.62 107 LEU A CA 1
ATOM 829 C C . LEU A 1 107 ? -4.871 -14.859 -10.531 1 88.62 107 LEU A C 1
ATOM 831 O O . LEU A 1 107 ? -4.723 -15.953 -11.086 1 88.62 107 LEU A O 1
ATOM 835 N N . ILE A 1 108 ? -5.172 -13.766 -11.133 1 89.25 108 ILE A N 1
ATOM 836 C CA . ILE A 1 108 ? -5.344 -13.766 -12.578 1 89.25 108 ILE A CA 1
ATOM 837 C C . ILE A 1 108 ? -4.035 -14.156 -13.258 1 89.25 108 ILE A C 1
ATOM 839 O O . ILE A 1 108 ? -4.027 -14.961 -14.195 1 89.25 108 ILE A O 1
ATOM 843 N N . LEU A 1 109 ? -2.984 -13.633 -12.773 1 87.69 109 LEU A N 1
ATOM 844 C CA . LEU A 1 109 ? -1.676 -13.953 -13.336 1 87.69 109 LEU A CA 1
ATOM 845 C C . LEU A 1 109 ? -1.343 -15.422 -13.125 1 87.69 109 LEU A C 1
ATOM 847 O O . LEU A 1 109 ? -0.739 -16.062 -13.992 1 87.69 109 LEU A O 1
ATOM 851 N N . MET A 1 110 ? -1.657 -15.875 -12 1 84.06 110 MET A N 1
ATOM 852 C CA . MET A 1 110 ? -1.431 -17.281 -11.711 1 84.06 110 MET A CA 1
ATOM 853 C C . MET A 1 110 ? -2.182 -18.172 -12.695 1 84.06 110 MET A C 1
ATOM 855 O O . MET A 1 110 ? -1.625 -19.141 -13.211 1 84.06 110 MET A O 1
ATOM 859 N N . VAL A 1 111 ? -3.395 -17.828 -12.922 1 84.75 111 VAL A N 1
ATOM 860 C CA . VAL A 1 111 ? -4.207 -18.578 -13.883 1 84.75 111 VAL A CA 1
ATOM 861 C C . VAL A 1 111 ? -3.6 -18.453 -15.273 1 84.75 111 VAL A C 1
ATOM 863 O O . VAL A 1 111 ? -3.518 -19.453 -16 1 84.75 111 VAL A O 1
ATOM 866 N N . GLY A 1 112 ? -3.223 -17.25 -15.609 1 87.19 112 GLY A N 1
ATOM 867 C CA . GLY A 1 112 ? -2.559 -17.062 -16.891 1 87.19 112 GLY A CA 1
ATOM 868 C C . GLY A 1 112 ? -1.319 -17.922 -17.047 1 87.19 112 GLY A C 1
ATOM 869 O O . GLY A 1 112 ? -1.117 -18.531 -18.094 1 87.19 112 GLY A O 1
ATOM 870 N N . PHE A 1 113 ? -0.572 -18.031 -16.094 1 83 113 PHE A N 1
ATOM 871 C CA . PHE A 1 113 ? 0.645 -18.844 -16.125 1 83 113 PHE A CA 1
ATOM 872 C C . PHE A 1 113 ? 0.314 -20.312 -16.266 1 83 113 PHE A C 1
ATOM 874 O O . PHE A 1 113 ? 0.977 -21.031 -17.031 1 83 113 PHE A O 1
ATOM 881 N N . GLU A 1 114 ? -0.599 -20.75 -15.531 1 81.69 114 GLU A N 1
ATOM 882 C CA . GLU A 1 114 ? -1.039 -22.141 -15.648 1 81.69 114 GLU A CA 1
ATOM 883 C C . GLU A 1 114 ? -1.496 -22.453 -17.062 1 81.69 114 GLU A C 1
ATOM 885 O O . GLU A 1 114 ? -1.237 -23.547 -17.578 1 81.69 114 GLU A O 1
ATOM 890 N N . PHE A 1 115 ? -2.146 -21.516 -17.656 1 85.5 115 PHE A N 1
ATOM 891 C CA . PHE A 1 115 ? -2.641 -21.719 -19 1 85.5 115 PHE A CA 1
ATOM 892 C C . PHE A 1 115 ? -1.488 -21.734 -20 1 85.5 115 PHE A C 1
ATOM 894 O O . PHE A 1 115 ? -1.544 -22.438 -21.016 1 85.5 115 PHE A O 1
ATOM 901 N N . VAL A 1 116 ? -0.533 -20.953 -19.766 1 85.56 116 VAL A N 1
ATOM 902 C CA . VAL A 1 116 ? 0.652 -21 -20.609 1 85.56 116 VAL A CA 1
ATOM 903 C C . VAL A 1 116 ? 1.274 -22.391 -20.562 1 85.56 116 VAL A C 1
ATOM 905 O O . VAL A 1 116 ? 1.593 -22.984 -21.594 1 85.56 116 VAL A O 1
ATOM 908 N N . LYS A 1 117 ? 1.428 -22.953 -19.391 1 81.25 117 LYS A N 1
ATOM 909 C CA . LYS A 1 117 ? 2.018 -24.266 -19.219 1 81.25 117 LYS A CA 1
ATOM 910 C C . LYS A 1 117 ? 1.191 -25.344 -19.922 1 81.25 117 LYS A C 1
ATOM 912 O O . LYS A 1 117 ? 1.735 -26.172 -20.656 1 81.25 117 LYS A O 1
ATOM 917 N N . THR A 1 118 ? -0.079 -25.312 -19.672 1 82 118 THR A N 1
ATOM 918 C CA . THR A 1 118 ? -0.961 -26.312 -20.25 1 82 118 THR A CA 1
ATOM 919 C C . THR A 1 118 ? -0.973 -26.203 -21.766 1 82 118 THR A C 1
ATOM 921 O O . THR A 1 118 ? -0.976 -27.219 -22.469 1 82 118 THR A O 1
ATOM 924 N N . SER A 1 119 ? -1.047 -24.953 -22.25 1 87.19 119 SER A N 1
ATOM 925 C CA . SER A 1 119 ? -1.047 -24.734 -23.703 1 87.19 119 SER A CA 1
ATOM 926 C C . SER A 1 119 ? 0.251 -25.234 -24.328 1 87.19 119 SER A C 1
ATOM 928 O O . SER A 1 119 ? 0.236 -25.812 -25.422 1 87.19 119 SER A O 1
ATOM 930 N N . PHE A 1 120 ? 1.278 -25 -23.719 1 83.75 120 PHE A N 1
ATOM 931 C CA . PHE A 1 120 ? 2.564 -25.469 -24.219 1 83.75 120 PHE A CA 1
ATOM 932 C C . PHE A 1 120 ? 2.592 -26.984 -24.312 1 83.75 120 PHE A C 1
ATOM 934 O O . PHE A 1 120 ? 3.072 -27.547 -25.297 1 83.75 120 PHE A O 1
ATOM 941 N N . GLY A 1 121 ? 2.18 -27.688 -23.328 1 82.81 121 GLY A N 1
ATOM 942 C CA . GLY A 1 121 ? 2.068 -29.141 -23.359 1 82.81 121 GLY A CA 1
ATOM 943 C C . GLY A 1 121 ? 1.205 -29.641 -24.484 1 82.81 121 GLY A C 1
ATOM 944 O O . GLY A 1 121 ? 1.555 -30.625 -25.141 1 82.81 121 GLY A O 1
ATOM 945 N N . ARG A 1 122 ? 0.115 -29 -24.75 1 84.88 122 ARG A N 1
ATOM 946 C CA . ARG A 1 122 ? -0.816 -29.406 -25.797 1 84.88 122 ARG A CA 1
ATOM 947 C C . ARG A 1 122 ? -0.212 -29.188 -27.188 1 84.88 122 ARG A C 1
ATOM 949 O O . ARG A 1 122 ? -0.542 -29.906 -28.125 1 84.88 122 ARG A O 1
ATOM 956 N N . ILE A 1 123 ? 0.583 -28.188 -27.25 1 86.94 123 ILE A N 1
ATOM 957 C CA . ILE A 1 123 ? 1.259 -27.922 -28.531 1 86.94 123 ILE A CA 1
ATOM 958 C C . ILE A 1 123 ? 2.299 -29.016 -28.781 1 86.94 123 ILE A C 1
ATOM 960 O O . ILE A 1 123 ? 2.408 -29.531 -29.891 1 86.94 123 ILE A O 1
ATOM 964 N N . MET A 1 124 ? 2.963 -29.438 -27.781 1 86.25 124 MET A N 1
ATOM 965 C CA . MET A 1 124 ? 4.012 -30.453 -27.906 1 86.25 124 MET A CA 1
ATOM 966 C C . MET A 1 124 ? 3.406 -31.844 -28.062 1 86.25 124 MET A C 1
ATOM 968 O O . MET A 1 124 ? 3.957 -32.688 -28.781 1 86.25 124 MET A O 1
ATOM 972 N N . HIS A 1 125 ? 2.369 -32.062 -27.328 1 86.5 125 HIS A N 1
ATOM 973 C CA . HIS A 1 125 ? 1.663 -33.312 -27.391 1 86.5 125 HIS A CA 1
ATOM 974 C C . HIS A 1 125 ? 0.182 -33.125 -27.688 1 86.5 125 HIS A C 1
ATOM 976 O O . HIS A 1 125 ? -0.661 -33.25 -26.797 1 86.5 125 HIS A O 1
ATOM 982 N N . PRO A 1 126 ? -0.049 -32.906 -28.906 1 82.75 126 PRO A N 1
ATOM 983 C CA . PRO A 1 126 ? -1.441 -32.625 -29.266 1 82.75 126 PRO A CA 1
ATOM 984 C C . PRO A 1 126 ? -2.377 -33.781 -28.938 1 82.75 126 PRO A C 1
ATOM 986 O O . PRO A 1 126 ? -2.021 -34.938 -29.141 1 82.75 126 PRO A O 1
ATOM 989 N N . GLU A 1 127 ? -3.244 -33.469 -28.141 1 75.06 127 GLU A N 1
ATOM 990 C CA . GLU A 1 127 ? -4.266 -34.469 -27.812 1 75.06 127 GLU A CA 1
ATOM 991 C C . GLU A 1 127 ? -5.543 -34.219 -28.609 1 75.06 127 GLU A C 1
ATOM 993 O O . GLU A 1 127 ? -5.887 -33.062 -28.906 1 75.06 127 GLU A O 1
ATOM 998 N N . LEU A 1 128 ? -6.164 -35.312 -28.953 1 73.44 128 LEU A N 1
ATOM 999 C CA . LEU A 1 128 ? -7.383 -35.188 -29.75 1 73.44 128 LEU A CA 1
ATOM 1000 C C . LEU A 1 128 ? -8.477 -34.469 -28.953 1 73.44 128 LEU A C 1
ATOM 1002 O O . LEU A 1 128 ? -8.703 -34.812 -27.781 1 73.44 128 LEU A O 1
ATOM 1006 N N . VAL A 1 129 ? -9 -33.375 -29.547 1 75.06 129 VAL A N 1
ATOM 1007 C CA . VAL A 1 129 ? -10.141 -32.688 -28.969 1 75.06 129 VAL A CA 1
ATOM 1008 C C . VAL A 1 129 ? -11.438 -33.375 -29.391 1 75.06 129 VAL A C 1
ATOM 1010 O O . VAL A 1 129 ? -11.719 -33.5 -30.594 1 75.06 129 VAL A O 1
ATOM 1013 N N . THR A 1 130 ? -12.039 -34 -28.453 1 74.75 130 THR A N 1
ATOM 1014 C CA . THR A 1 130 ? -13.266 -34.719 -28.797 1 74.75 130 THR A CA 1
ATOM 1015 C C . THR A 1 130 ? -14.492 -33.844 -28.562 1 74.75 130 THR A C 1
ATOM 1017 O O . THR A 1 130 ? -14.586 -33.156 -27.531 1 74.75 130 THR A O 1
ATOM 1020 N N . PHE A 1 131 ? -15.25 -33.781 -29.578 1 76.75 131 PHE A N 1
ATOM 1021 C CA . PHE A 1 131 ? -16.516 -33.062 -29.469 1 76.75 131 PHE A CA 1
ATOM 1022 C C . PHE A 1 131 ? -17.438 -33.75 -28.453 1 76.75 131 PHE A C 1
ATOM 1024 O O . PHE A 1 131 ? -17.562 -34.969 -28.422 1 76.75 131 PHE A O 1
ATOM 1031 N N . ASN A 1 132 ? -17.797 -32.938 -27.469 1 81.88 132 ASN A N 1
ATOM 1032 C CA . ASN A 1 132 ? -18.734 -33.406 -26.453 1 81.88 132 ASN A CA 1
ATOM 1033 C C . ASN A 1 132 ? -19.875 -32.406 -26.281 1 81.88 132 ASN A C 1
ATOM 1035 O O . ASN A 1 132 ? -19.656 -31.234 -25.922 1 81.88 132 ASN A O 1
ATOM 1039 N N . ILE A 1 133 ? -21.031 -32.812 -26.547 1 85.19 133 ILE A N 1
ATOM 1040 C CA . ILE A 1 133 ? -22.219 -31.969 -26.484 1 85.19 133 ILE A CA 1
ATOM 1041 C C . ILE A 1 133 ? -22.375 -31.406 -25.078 1 85.19 133 ILE A C 1
ATOM 1043 O O . ILE A 1 133 ? -22.812 -30.266 -24.906 1 85.19 133 ILE A O 1
ATOM 1047 N N . THR A 1 134 ? -22.062 -32.188 -24.062 1 87.75 134 THR A N 1
ATOM 1048 C CA . THR A 1 134 ? -22.141 -31.75 -22.688 1 87.75 134 THR A CA 1
ATOM 1049 C C . THR A 1 134 ? -21.281 -30.516 -22.453 1 87.75 134 THR A C 1
ATOM 1051 O O . THR A 1 134 ? -21.719 -29.562 -21.797 1 87.75 134 THR A O 1
ATOM 1054 N N . THR A 1 135 ? -20.094 -30.516 -23.078 1 87 135 THR A N 1
ATOM 1055 C CA . THR A 1 135 ? -19.188 -29.391 -22.953 1 87 135 THR A CA 1
ATOM 1056 C C . THR A 1 135 ? -19.797 -28.141 -23.609 1 87 135 THR A C 1
ATOM 1058 O O . THR A 1 135 ? -19.719 -27.047 -23.047 1 87 135 THR A O 1
ATOM 1061 N N . LEU A 1 136 ? -20.422 -28.281 -24.656 1 89.31 136 LEU A N 1
ATOM 1062 C CA . LEU A 1 136 ? -21.016 -27.156 -25.375 1 89.31 136 LEU A CA 1
ATOM 1063 C C . LEU A 1 136 ? -22.188 -26.578 -24.578 1 89.31 136 LEU A C 1
ATOM 1065 O O . LEU A 1 136 ? -22.375 -25.359 -24.578 1 89.31 136 LEU A O 1
ATOM 1069 N N . ILE A 1 137 ? -22.938 -27.406 -24.016 1 90.69 137 ILE A N 1
ATOM 1070 C CA . ILE A 1 137 ? -24.062 -26.953 -23.203 1 90.69 137 ILE A CA 1
ATOM 1071 C C . ILE A 1 137 ? -23.562 -26.156 -22.016 1 90.69 137 ILE A C 1
ATOM 1073 O O . ILE A 1 137 ? -24.109 -25.094 -21.688 1 90.69 137 ILE A O 1
ATOM 1077 N N . ILE A 1 138 ? -22.562 -26.703 -21.344 1 91.12 138 ILE A N 1
ATOM 1078 C CA . ILE A 1 138 ? -22 -26.016 -20.188 1 91.12 138 ILE A CA 1
ATOM 1079 C C . ILE A 1 138 ? -21.5 -24.641 -20.609 1 91.12 138 ILE A C 1
ATOM 1081 O O . ILE A 1 138 ? -21.766 -23.641 -19.922 1 91.12 138 ILE A O 1
ATOM 1085 N N . ILE A 1 139 ? -20.797 -24.594 -21.734 1 92.12 139 ILE A N 1
ATOM 1086 C CA . ILE A 1 139 ? -20.219 -23.344 -22.219 1 92.12 139 ILE A CA 1
ATOM 1087 C C . ILE A 1 139 ? -21.344 -22.375 -22.578 1 92.12 139 ILE A C 1
ATOM 1089 O O . ILE A 1 139 ? -21.234 -21.172 -22.312 1 92.12 139 ILE A O 1
ATOM 1093 N N . ALA A 1 140 ? -22.375 -22.844 -23.141 1 92.38 140 ALA A N 1
ATOM 1094 C CA . ALA A 1 140 ? -23.5 -22.016 -23.562 1 92.38 140 ALA A CA 1
ATOM 1095 C C . ALA A 1 140 ? -24.125 -21.297 -22.375 1 92.38 140 ALA A C 1
ATOM 1097 O O . ALA A 1 140 ? -24.641 -20.188 -22.516 1 92.38 140 ALA A O 1
ATOM 1098 N N . PHE A 1 141 ? -24.062 -21.906 -21.25 1 93.56 141 PHE A N 1
ATOM 1099 C CA . PHE A 1 141 ? -24.641 -21.297 -20.047 1 93.56 141 PHE A CA 1
ATOM 1100 C C . PHE A 1 141 ? -23.609 -20.484 -19.312 1 93.56 141 PHE A C 1
ATOM 1102 O O . PHE A 1 141 ? -23.922 -19.422 -18.75 1 93.56 141 PHE A O 1
ATOM 1109 N N . ALA A 1 142 ? -22.422 -20.953 -19.297 1 94.88 142 ALA A N 1
ATOM 1110 C CA . ALA A 1 142 ? -21.359 -20.328 -18.516 1 94.88 142 ALA A CA 1
ATOM 1111 C C . ALA A 1 142 ? -21 -18.953 -19.109 1 94.88 142 ALA A C 1
ATOM 1113 O O . ALA A 1 142 ? -20.797 -18 -18.359 1 94.88 142 ALA A O 1
ATOM 1114 N N . ILE A 1 143 ? -20.984 -18.812 -20.422 1 96.31 143 ILE A N 1
ATOM 1115 C CA . ILE A 1 143 ? -20.531 -17.594 -21.062 1 96.31 143 ILE A CA 1
ATOM 1116 C C . ILE A 1 143 ? -21.484 -16.438 -20.734 1 96.31 143 ILE A C 1
ATOM 1118 O O . ILE A 1 143 ? -21.047 -15.383 -20.266 1 96.31 143 ILE A O 1
ATOM 1122 N N . PRO A 1 144 ? -22.812 -16.609 -20.906 1 96.56 144 PRO A N 1
ATOM 1123 C CA . PRO A 1 144 ? -23.719 -15.508 -20.547 1 96.56 144 PRO A CA 1
ATOM 1124 C C . PRO A 1 144 ? -23.625 -15.133 -19.078 1 96.56 144 PRO A C 1
ATOM 1126 O O . PRO A 1 144 ? -23.688 -13.945 -18.734 1 96.56 144 PRO A O 1
ATOM 1129 N N . LEU A 1 145 ? -23.531 -16.078 -18.25 1 96 145 LEU A N 1
ATOM 1130 C CA . LEU A 1 145 ? -23.438 -15.812 -16.828 1 96 145 LEU A CA 1
ATOM 1131 C C . LEU A 1 145 ? -22.172 -15.031 -16.5 1 96 145 LEU A C 1
ATOM 1133 O O . LEU A 1 145 ? -22.219 -14.07 -15.727 1 96 145 LEU A O 1
ATOM 1137 N N . LYS A 1 146 ? -21.125 -15.422 -17.109 1 96.25 146 LYS A N 1
ATOM 1138 C CA . LYS A 1 146 ? -19.844 -14.75 -16.844 1 96.25 146 LYS A CA 1
ATOM 1139 C C . LYS A 1 146 ? -19.828 -13.359 -17.469 1 96.25 146 LYS A C 1
ATOM 1141 O O . LYS A 1 146 ? -19.234 -12.438 -16.906 1 96.25 146 LYS A O 1
ATOM 1146 N N . LEU A 1 147 ? -20.422 -13.242 -18.562 1 97 147 LEU A N 1
ATOM 1147 C CA . LEU A 1 147 ? -20.531 -11.922 -19.172 1 97 147 LEU A CA 1
ATOM 1148 C C . LEU A 1 147 ? -21.359 -10.992 -18.281 1 97 147 LEU A C 1
ATOM 1150 O O . LEU A 1 147 ? -21.031 -9.82 -18.125 1 97 147 LEU A O 1
ATOM 1154 N N . TRP A 1 148 ? -22.375 -11.555 -17.828 1 96.31 148 TRP A N 1
ATOM 1155 C CA . TRP A 1 148 ? -23.219 -10.781 -16.922 1 96.31 148 TRP A CA 1
ATOM 1156 C C . TRP A 1 148 ? -22.438 -10.391 -15.664 1 96.31 148 TRP A C 1
ATOM 1158 O O . TRP A 1 148 ? -22.484 -9.242 -15.227 1 96.31 148 TRP A O 1
ATOM 1168 N N . LEU A 1 149 ? -21.797 -11.32 -15.102 1 96.06 149 LEU A N 1
ATOM 1169 C CA . LEU A 1 149 ? -21 -11.062 -13.906 1 96.06 149 LEU A CA 1
ATOM 1170 C C . LEU A 1 149 ? -19.953 -9.992 -14.18 1 96.06 149 LEU A C 1
ATOM 1172 O O . LEU A 1 149 ? -19.719 -9.117 -13.336 1 96.06 149 LEU A O 1
ATOM 1176 N N . SER A 1 150 ? -19.297 -10.086 -15.297 1 96.75 150 SER A N 1
ATOM 1177 C CA . SER A 1 150 ? -18.297 -9.109 -15.695 1 96.75 150 SER A CA 1
ATOM 1178 C C . SER A 1 150 ? -18.891 -7.707 -15.781 1 96.75 150 SER A C 1
ATOM 1180 O O . SER A 1 150 ? -18.375 -6.762 -15.188 1 96.75 150 SER A O 1
ATOM 1182 N N . SER A 1 151 ? -20 -7.59 -16.422 1 96.5 151 SER A N 1
ATOM 1183 C CA . SER A 1 151 ? -20.656 -6.297 -16.594 1 96.5 151 SER A CA 1
ATOM 1184 C C . SER A 1 151 ? -21.172 -5.75 -15.273 1 96.5 151 SER A C 1
ATOM 1186 O O . SER A 1 151 ? -21.094 -4.543 -15.023 1 96.5 151 SER A O 1
ATOM 1188 N N . PHE A 1 152 ? -21.719 -6.648 -14.523 1 95.56 152 PHE A N 1
ATOM 1189 C CA . PHE A 1 152 ? -22.25 -6.285 -13.219 1 95.56 152 PHE A CA 1
ATOM 1190 C C . PHE A 1 152 ? -21.141 -5.723 -12.32 1 95.56 152 PHE A C 1
ATOM 1192 O O . PHE A 1 152 ? -21.281 -4.625 -11.781 1 95.56 152 PHE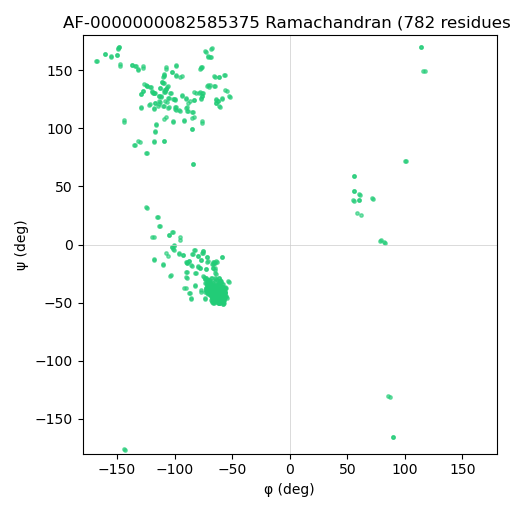 A O 1
ATOM 1199 N N . ASN A 1 153 ? -20.047 -6.406 -12.227 1 96.5 153 ASN A N 1
ATOM 1200 C CA . ASN A 1 153 ? -18.938 -5.98 -11.383 1 96.5 153 ASN A CA 1
ATOM 1201 C C . ASN A 1 153 ? -18.297 -4.699 -11.906 1 96.5 153 ASN A C 1
ATOM 1203 O O . ASN A 1 153 ? -17.922 -3.822 -11.125 1 96.5 153 ASN A O 1
ATOM 1207 N N . LYS A 1 154 ? -18.156 -4.598 -13.172 1 95.75 154 LYS A N 1
ATOM 1208 C CA . LYS A 1 154 ? -17.594 -3.385 -13.758 1 95.75 154 LYS A CA 1
ATOM 1209 C C . LYS A 1 154 ? -18.484 -2.176 -13.484 1 95.75 154 LYS A C 1
ATOM 1211 O O . LYS A 1 154 ? -17.984 -1.085 -13.195 1 95.75 154 LYS A O 1
ATOM 1216 N N . SER A 1 155 ? -19.734 -2.402 -13.562 1 95.75 155 SER A N 1
ATOM 1217 C CA . SER A 1 155 ? -20.688 -1.334 -13.273 1 95.75 155 SER A CA 1
ATOM 1218 C C . SER A 1 155 ? -20.594 -0.883 -11.82 1 95.75 155 SER A C 1
ATOM 1220 O O . SER A 1 155 ? -20.562 0.316 -11.539 1 95.75 155 SER A O 1
ATOM 1222 N N . LEU A 1 156 ? -20.578 -1.855 -10.969 1 95.75 156 LEU A N 1
ATOM 1223 C CA . LEU A 1 156 ? -20.438 -1.53 -9.555 1 95.75 156 LEU A CA 1
ATOM 1224 C C . LEU A 1 156 ? -19.109 -0.819 -9.289 1 95.75 156 LEU A C 1
ATOM 1226 O O . LEU A 1 156 ? -19.062 0.134 -8.508 1 95.75 156 LEU A O 1
ATOM 1230 N N . GLY A 1 157 ? -18.078 -1.295 -9.938 1 94.62 157 GLY A N 1
ATOM 1231 C CA . GLY A 1 157 ? -16.766 -0.684 -9.789 1 94.62 157 GLY A CA 1
ATOM 1232 C C . GLY A 1 157 ? -16.75 0.776 -10.195 1 94.62 157 GLY A C 1
ATOM 1233 O O . GLY A 1 157 ? -16.125 1.603 -9.531 1 94.62 157 GLY A O 1
ATOM 1234 N N . LYS A 1 158 ? -17.406 1.084 -11.18 1 93.5 158 LYS A N 1
ATOM 1235 C CA . LYS A 1 158 ? -17.484 2.461 -11.664 1 93.5 158 LYS A CA 1
ATOM 1236 C C . LYS A 1 158 ? -18.312 3.328 -10.711 1 93.5 158 LYS A C 1
ATOM 1238 O O . LYS A 1 158 ? -17.969 4.492 -10.477 1 93.5 158 LYS A O 1
ATOM 1243 N N . MET A 1 159 ? -19.312 2.777 -10.164 1 93.06 159 MET A N 1
ATOM 1244 C CA . MET A 1 159 ? -20.203 3.521 -9.281 1 93.06 159 MET A CA 1
ATOM 1245 C C . MET A 1 159 ? -19.484 3.957 -8.008 1 93.06 159 MET A C 1
ATOM 1247 O O . MET A 1 159 ? -19.703 5.066 -7.516 1 93.06 159 MET A O 1
ATOM 1251 N N . ILE A 1 160 ? -18.594 3.143 -7.543 1 92.56 160 ILE A N 1
ATOM 1252 C CA . ILE A 1 160 ? -17.969 3.479 -6.266 1 92.56 160 ILE A CA 1
ATOM 1253 C C . ILE A 1 160 ? -16.469 3.646 -6.453 1 92.56 160 ILE A C 1
ATOM 1255 O O . ILE A 1 160 ? -15.719 3.707 -5.477 1 92.56 160 ILE A O 1
ATOM 1259 N N . ASN A 1 161 ? -15.992 3.605 -7.715 1 90.75 161 ASN A N 1
ATOM 1260 C CA . ASN A 1 161 ? -14.578 3.758 -8.039 1 90.75 161 ASN A CA 1
ATOM 1261 C C . ASN A 1 161 ? -13.719 2.74 -7.289 1 90.75 161 ASN A C 1
ATOM 1263 O O . ASN A 1 161 ? -12.789 3.111 -6.57 1 90.75 161 ASN A O 1
ATOM 1267 N N . SER A 1 162 ? -14.023 1.511 -7.531 1 93.94 162 SER A N 1
ATOM 1268 C CA . SER A 1 162 ? -13.344 0.434 -6.828 1 93.94 162 SER A CA 1
ATOM 1269 C C . SER A 1 162 ? -12.477 -0.386 -7.777 1 93.94 162 SER A C 1
ATOM 1271 O O . SER A 1 162 ? -12.984 -1.002 -8.719 1 93.94 162 SER A O 1
ATOM 1273 N N . SER A 1 163 ? -11.227 -0.44 -7.441 1 91.38 163 SER A N 1
ATOM 1274 C CA . SER A 1 163 ? -10.297 -1.241 -8.234 1 91.38 163 SER A CA 1
ATOM 1275 C C . SER A 1 163 ? -10.547 -2.732 -8.039 1 91.38 163 SER A C 1
ATOM 1277 O O . SER A 1 163 ? -10.352 -3.525 -8.961 1 91.38 163 SER A O 1
ATOM 1279 N N . THR A 1 164 ? -11 -3.094 -6.883 1 94.06 164 THR A N 1
ATOM 1280 C CA . THR A 1 164 ? -11.273 -4.496 -6.59 1 94.06 164 THR A CA 1
ATOM 1281 C C . THR A 1 164 ? -12.406 -5.023 -7.477 1 94.06 164 THR A C 1
ATOM 1283 O O . THR A 1 164 ? -12.289 -6.102 -8.062 1 94.06 164 THR A O 1
ATOM 1286 N N . LEU A 1 165 ? -13.422 -4.258 -7.582 1 95.81 165 LEU A N 1
ATOM 1287 C CA . LEU A 1 165 ? -14.57 -4.672 -8.383 1 95.81 165 LEU A CA 1
ATOM 1288 C C . LEU A 1 165 ? -14.234 -4.66 -9.867 1 95.81 165 LEU A C 1
ATOM 1290 O O . LEU A 1 165 ? -14.695 -5.52 -10.617 1 95.81 165 LEU A O 1
ATOM 1294 N N . GLU A 1 166 ? -13.461 -3.762 -10.242 1 94.44 166 GLU A N 1
ATOM 1295 C CA . GLU A 1 166 ? -12.984 -3.752 -11.625 1 94.44 166 GLU A CA 1
ATOM 1296 C C . GLU A 1 166 ? -12.133 -4.984 -11.922 1 94.44 166 GLU A C 1
ATOM 1298 O O . GLU A 1 166 ? -12.25 -5.582 -12.992 1 94.44 166 GLU A O 1
ATOM 1303 N N . ALA A 1 167 ? -11.32 -5.289 -11.008 1 93.62 167 ALA A N 1
ATOM 1304 C CA . ALA A 1 167 ? -10.461 -6.461 -11.164 1 93.62 167 ALA A CA 1
ATOM 1305 C C . ALA A 1 167 ? -11.289 -7.738 -11.281 1 93.62 167 ALA A C 1
ATOM 1307 O O . ALA A 1 167 ? -11.008 -8.594 -12.125 1 93.62 167 ALA A O 1
ATOM 1308 N N . THR A 1 168 ? -12.258 -7.855 -10.469 1 95.06 168 THR A N 1
ATOM 1309 C CA . THR A 1 168 ? -13.109 -9.039 -10.508 1 95.06 168 THR A CA 1
ATOM 1310 C C . THR A 1 168 ? -13.891 -9.109 -11.82 1 95.06 168 THR A C 1
ATOM 1312 O O . THR A 1 168 ? -14.109 -10.195 -12.359 1 95.06 168 THR A O 1
ATOM 1315 N N . GLY A 1 169 ? -14.344 -7.961 -12.242 1 95.88 169 GLY A N 1
ATOM 1316 C CA . GLY A 1 169 ? -15.008 -7.918 -13.539 1 95.88 169 GLY A CA 1
ATOM 1317 C C . GLY A 1 169 ? -14.109 -8.367 -14.672 1 95.88 169 GLY A C 1
ATOM 1318 O O . GLY A 1 169 ? -14.547 -9.102 -15.562 1 95.88 169 GLY A O 1
ATOM 1319 N N . ARG A 1 170 ? -12.93 -7.965 -14.688 1 93 170 ARG A N 1
ATOM 1320 C CA . ARG A 1 170 ? -11.961 -8.359 -15.703 1 93 170 ARG A CA 1
ATOM 1321 C C . ARG A 1 170 ? -11.672 -9.859 -15.633 1 93 170 ARG A C 1
ATOM 1323 O O . ARG A 1 170 ? -11.492 -10.516 -16.656 1 93 170 ARG A O 1
ATOM 1330 N N . ASP A 1 171 ? -11.547 -10.281 -14.422 1 94 171 ASP A N 1
ATOM 1331 C CA . ASP A 1 171 ? -11.336 -11.711 -14.219 1 94 171 ASP A CA 1
ATOM 1332 C C . ASP A 1 171 ? -12.438 -12.531 -14.883 1 94 171 ASP A C 1
ATOM 1334 O O . ASP A 1 171 ? -12.156 -13.508 -15.578 1 94 171 ASP A O 1
ATOM 1338 N N . ALA A 1 172 ? -13.648 -12.102 -14.68 1 95.62 172 ALA A N 1
ATOM 1339 C CA . ALA A 1 172 ? -14.789 -12.789 -15.289 1 95.62 172 ALA A CA 1
ATOM 1340 C C . ALA A 1 172 ? -14.727 -12.711 -16.812 1 95.62 172 ALA A C 1
ATOM 1342 O O . ALA A 1 172 ? -15.094 -13.664 -17.5 1 95.62 172 ALA A O 1
ATOM 1343 N N . LEU A 1 173 ? -14.305 -11.664 -17.312 1 95.5 173 LEU A N 1
ATOM 1344 C CA . LEU A 1 173 ? -14.172 -11.5 -18.766 1 95.5 173 LEU A CA 1
ATOM 1345 C C . LEU A 1 173 ? -13.102 -12.438 -19.312 1 95.5 173 LEU A C 1
ATOM 1347 O O . LEU A 1 173 ? -13.258 -12.984 -20.406 1 95.5 173 LEU A O 1
ATOM 1351 N N . ASN A 1 174 ? -12.031 -12.492 -18.641 1 94 174 ASN A N 1
ATOM 1352 C CA . ASN A 1 174 ? -10.977 -13.422 -19.047 1 94 174 ASN A CA 1
ATOM 1353 C C . ASN A 1 174 ? -11.492 -14.859 -19.109 1 94 174 ASN A C 1
ATOM 1355 O O . ASN A 1 174 ? -11.07 -15.633 -19.984 1 94 174 ASN A O 1
ATOM 1359 N N . ASP A 1 175 ? -12.344 -15.18 -18.219 1 94 175 ASP A N 1
ATOM 1360 C CA . ASP A 1 175 ? -12.961 -16.5 -18.266 1 94 175 ASP A CA 1
ATOM 1361 C C . ASP A 1 175 ? -13.766 -16.688 -19.547 1 94 175 ASP A C 1
ATOM 1363 O O . ASP A 1 175 ? -13.789 -17.781 -20.125 1 94 175 ASP A O 1
ATOM 1367 N N . VAL A 1 176 ? -14.469 -15.688 -19.938 1 95.25 176 VAL A N 1
ATOM 1368 C CA . VAL A 1 176 ? -15.211 -15.727 -21.188 1 95.25 176 VAL A CA 1
ATOM 1369 C C . VAL A 1 176 ? -14.258 -15.977 -22.344 1 95.25 176 VAL A C 1
ATOM 1371 O O . VAL A 1 176 ? -14.562 -16.75 -23.25 1 95.25 176 VAL A O 1
ATOM 1374 N N . ALA A 1 177 ? -13.164 -15.367 -22.312 1 94.38 177 ALA A N 1
ATOM 1375 C CA . ALA A 1 177 ? -12.156 -15.578 -23.344 1 94.38 177 ALA A CA 1
ATOM 1376 C C . ALA A 1 177 ? -11.695 -17.031 -23.375 1 94.38 177 ALA A C 1
ATOM 1378 O O . ALA A 1 177 ? -11.531 -17.625 -24.438 1 94.38 177 ALA A O 1
ATOM 1379 N N . ILE A 1 178 ? -11.508 -17.562 -22.234 1 92 178 ILE A N 1
ATOM 1380 C CA . ILE A 1 178 ? -11.07 -18.953 -22.125 1 92 178 ILE A CA 1
ATOM 1381 C C . ILE A 1 178 ? -12.125 -19.875 -22.734 1 92 178 ILE A C 1
ATOM 1383 O O . ILE A 1 178 ? -11.805 -20.734 -23.562 1 92 178 ILE A O 1
ATOM 1387 N N . LEU A 1 179 ? -13.383 -19.703 -22.328 1 92.69 179 LEU A N 1
ATOM 1388 C CA . LEU A 1 179 ? -14.484 -20.531 -22.828 1 92.69 179 LEU A CA 1
ATOM 1389 C C . LEU A 1 179 ? -14.656 -20.344 -24.328 1 92.69 179 LEU A C 1
ATOM 1391 O O . LEU A 1 179 ? -14.914 -21.312 -25.047 1 92.69 179 LEU A O 1
ATOM 1395 N N . SER A 1 180 ? -14.492 -19.141 -24.781 1 93.94 180 SER A N 1
ATOM 1396 C CA . SER A 1 180 ? -14.586 -18.875 -26.219 1 93.94 180 SER A CA 1
ATOM 1397 C C . SER A 1 180 ? -13.477 -19.594 -26.984 1 93.94 180 SER A C 1
ATOM 1399 O O . SER A 1 180 ? -13.695 -20.062 -28.109 1 93.94 180 SER A O 1
ATOM 1401 N N . GLY A 1 181 ? -12.328 -19.609 -26.422 1 92.12 181 GLY A N 1
ATOM 1402 C CA . GLY A 1 181 ? -11.242 -20.359 -27.031 1 92.12 181 GLY A CA 1
ATOM 1403 C C . GLY A 1 181 ? -11.547 -21.844 -27.203 1 92.12 181 GLY A C 1
ATOM 1404 O O . GLY A 1 181 ? -11.203 -22.438 -28.219 1 92.12 181 GLY A O 1
ATOM 1405 N N . VAL A 1 182 ? -12.242 -22.406 -26.203 1 88.31 182 VAL A N 1
ATOM 1406 C CA . VAL A 1 182 ? -12.633 -23.797 -26.281 1 88.31 182 VAL A CA 1
ATOM 1407 C C . VAL A 1 182 ? -13.602 -24 -27.453 1 88.31 182 VAL A C 1
ATOM 1409 O O . VAL A 1 182 ? -13.477 -24.969 -28.219 1 88.31 182 VAL A O 1
ATOM 1412 N N . ILE A 1 183 ? -14.5 -23.062 -27.609 1 90.88 183 ILE A N 1
ATOM 1413 C CA . ILE A 1 183 ? -15.469 -23.141 -28.703 1 90.88 183 ILE A CA 1
ATOM 1414 C C . ILE A 1 183 ? -14.742 -23.078 -30.047 1 90.88 183 ILE A C 1
ATOM 1416 O O . ILE A 1 183 ? -15.047 -23.844 -30.953 1 90.88 183 ILE A O 1
ATOM 1420 N N . ILE A 1 184 ? -13.844 -22.219 -30.125 1 92.19 184 ILE A N 1
ATOM 1421 C CA . ILE A 1 184 ? -13.086 -22.047 -31.359 1 92.19 184 ILE A CA 1
ATOM 1422 C C . ILE A 1 184 ? -12.32 -23.328 -31.672 1 92.19 184 ILE A C 1
ATOM 1424 O O . ILE A 1 184 ? -12.336 -23.812 -32.812 1 92.19 184 ILE A O 1
ATOM 1428 N N . SER A 1 185 ? -11.656 -23.891 -30.688 1 90.38 185 SER A N 1
ATOM 1429 C CA . SER A 1 185 ? -10.883 -25.109 -30.875 1 90.38 185 SER A CA 1
ATOM 1430 C C . SER A 1 185 ? -11.766 -26.281 -31.312 1 90.38 185 SER A C 1
ATOM 1432 O O . SER A 1 185 ? -11.406 -27.047 -32.219 1 90.38 185 SER A O 1
ATOM 1434 N N . LEU A 1 186 ? -12.922 -26.375 -30.672 1 87.5 186 LEU A N 1
ATOM 1435 C CA . LEU A 1 186 ? -13.859 -27.453 -31 1 87.5 186 LEU A CA 1
ATOM 1436 C C . LEU A 1 186 ? -14.406 -27.297 -32.406 1 87.5 186 LEU A C 1
ATOM 1438 O O . LEU A 1 186 ? -14.531 -28.281 -33.156 1 87.5 186 LEU A O 1
ATOM 1442 N N . ALA A 1 187 ? -14.781 -26.125 -32.75 1 89.25 187 ALA A N 1
ATOM 1443 C CA . ALA A 1 187 ? -15.32 -25.844 -34.062 1 89.25 187 ALA A CA 1
ATOM 1444 C C . ALA A 1 187 ? -14.305 -26.172 -35.156 1 89.25 187 ALA A C 1
ATOM 1446 O O . ALA A 1 187 ? -14.641 -26.781 -36.188 1 89.25 187 ALA A O 1
ATOM 1447 N N . PHE A 1 188 ? -13.125 -25.781 -34.969 1 89.62 188 PHE A N 1
ATOM 1448 C CA . PHE A 1 188 ? -12.078 -26.031 -35.938 1 89.62 188 PHE A CA 1
ATOM 1449 C C . PHE A 1 188 ? -11.797 -27.531 -36.062 1 89.62 188 PHE A C 1
ATOM 1451 O O . PHE A 1 188 ? -11.57 -28.031 -37.156 1 89.62 188 PHE A O 1
ATOM 1458 N N . ALA A 1 189 ? -11.773 -28.172 -34.938 1 86.94 189 ALA A N 1
ATOM 1459 C CA . ALA A 1 189 ? -11.547 -29.609 -34.938 1 86.94 189 ALA A CA 1
ATOM 1460 C C . ALA A 1 189 ? -12.672 -30.328 -35.688 1 86.94 189 ALA A C 1
ATOM 1462 O O . ALA A 1 189 ? -12.43 -31.312 -36.406 1 86.94 189 ALA A O 1
ATOM 1463 N N . TYR A 1 190 ? -13.828 -29.844 -35.469 1 85.25 190 TYR A N 1
ATOM 1464 C CA . TYR A 1 190 ? -14.992 -30.484 -36.094 1 85.25 190 TYR A CA 1
ATOM 1465 C C . TYR A 1 190 ? -15.047 -30.203 -37.594 1 85.25 190 TYR A C 1
ATOM 1467 O O . TYR A 1 190 ? -15.305 -31.125 -38.375 1 85.25 190 TYR A O 1
ATOM 1475 N N . ILE A 1 191 ? -14.758 -29.078 -38 1 89.12 191 ILE A N 1
ATOM 1476 C CA . ILE A 1 191 ? -14.93 -28.656 -39.375 1 89.12 191 ILE A CA 1
ATOM 1477 C C . ILE A 1 191 ? -13.695 -29.062 -40.188 1 89.12 191 ILE A C 1
ATOM 1479 O O . ILE A 1 191 ? -13.812 -29.578 -41.281 1 89.12 191 ILE A O 1
ATOM 1483 N N . PHE A 1 192 ? -12.516 -28.797 -39.625 1 90.06 192 PHE A N 1
ATOM 1484 C CA . PHE A 1 192 ? -11.297 -28.938 -40.438 1 90.06 192 PHE A CA 1
ATOM 1485 C C . PHE A 1 192 ? -10.516 -30.172 -40 1 90.06 192 PHE A C 1
ATOM 1487 O O . PHE A 1 192 ? -9.516 -30.531 -40.625 1 90.06 192 PHE A O 1
ATOM 1494 N N . LYS A 1 193 ? -10.836 -30.859 -38.969 1 87.19 193 LYS A N 1
ATOM 1495 C CA . LYS A 1 193 ? -10.172 -32.031 -38.406 1 87.19 193 LYS A CA 1
ATOM 1496 C C . LYS A 1 193 ? -8.734 -31.734 -38.031 1 87.19 193 LYS A C 1
ATOM 1498 O O . LYS A 1 193 ? -7.84 -32.562 -38.219 1 87.19 193 LYS A O 1
ATOM 1503 N N . VAL A 1 194 ? -8.562 -30.516 -37.75 1 87.38 194 VAL A N 1
ATOM 1504 C CA . VAL A 1 194 ? -7.254 -30.078 -37.281 1 87.38 194 VAL A CA 1
ATOM 1505 C C . VAL A 1 194 ? -7.348 -29.641 -35.812 1 87.38 194 VAL A C 1
ATOM 1507 O O . VAL A 1 194 ? -8.32 -28.984 -35.438 1 87.38 194 VAL A O 1
ATOM 1510 N N . ASN A 1 195 ? -6.348 -30.125 -35.094 1 89.5 195 ASN A N 1
ATOM 1511 C CA . ASN A 1 195 ? -6.297 -29.766 -33.688 1 89.5 195 ASN A CA 1
ATOM 1512 C C . ASN A 1 195 ? -5.453 -28.516 -33.438 1 89.5 195 ASN A C 1
ATOM 1514 O O . ASN A 1 195 ? -4.223 -28.578 -33.469 1 89.5 195 ASN A O 1
ATOM 1518 N N . ILE A 1 196 ? -6.109 -27.406 -33.156 1 91.25 196 ILE A N 1
ATOM 1519 C CA . ILE A 1 196 ? -5.398 -26.141 -32.938 1 91.25 196 ILE A CA 1
ATOM 1520 C C . ILE A 1 196 ? -5.559 -25.719 -31.469 1 91.25 196 ILE A C 1
ATOM 1522 O O . ILE A 1 196 ? -5.355 -24.547 -31.125 1 91.25 196 ILE A O 1
ATOM 1526 N N . ASP A 1 197 ? -5.969 -26.625 -30.656 1 90.62 197 ASP A N 1
ATOM 1527 C CA . ASP A 1 197 ? -6.293 -26.344 -29.266 1 90.62 197 ASP A CA 1
ATOM 1528 C C . ASP A 1 197 ? -5.105 -25.719 -28.531 1 90.62 197 ASP A C 1
ATOM 1530 O O . ASP A 1 197 ? -5.262 -24.734 -27.812 1 90.62 197 ASP A O 1
ATOM 1534 N N . GLY A 1 198 ? -3.943 -26.266 -28.703 1 90.56 198 GLY A N 1
ATOM 1535 C CA . GLY A 1 198 ? -2.744 -25.75 -28.047 1 90.56 198 GLY A CA 1
ATOM 1536 C C . GLY A 1 198 ? -2.43 -24.312 -28.438 1 90.56 198 GLY A C 1
ATOM 1537 O O . GLY A 1 198 ? -2.139 -23.484 -27.578 1 90.56 198 GLY A O 1
ATOM 1538 N N . TYR A 1 199 ? -2.58 -23.969 -29.625 1 93.38 199 TYR A N 1
ATOM 1539 C CA . TYR A 1 199 ? -2.256 -22.641 -30.125 1 93.38 199 TYR A CA 1
ATOM 1540 C C . TYR A 1 199 ? -3.289 -21.609 -29.672 1 93.38 199 TYR A C 1
ATOM 1542 O O . TYR A 1 199 ? -2.934 -20.5 -29.266 1 93.38 199 TYR A O 1
ATOM 1550 N N . VAL A 1 200 ? -4.531 -22 -29.828 1 93.56 200 VAL A N 1
ATOM 1551 C CA . VAL A 1 200 ? -5.602 -21.109 -29.391 1 93.56 200 VAL A CA 1
ATOM 1552 C C . VAL A 1 200 ? -5.461 -20.828 -27.891 1 93.56 200 VAL A C 1
ATOM 1554 O O . VAL A 1 200 ? -5.574 -19.688 -27.453 1 93.56 200 VAL A O 1
ATOM 1557 N N . SER A 1 201 ? -5.188 -21.828 -27.125 1 92 201 SER A N 1
ATOM 1558 C CA . SER A 1 201 ? -5.023 -21.688 -25.672 1 92 201 SER A CA 1
ATOM 1559 C C . SER A 1 201 ? -3.818 -20.812 -25.344 1 92 201 SER A C 1
ATOM 1561 O O . SER A 1 201 ? -3.848 -20.047 -24.375 1 92 201 SER A O 1
ATOM 1563 N N . MET A 1 202 ? -2.834 -20.906 -26.125 1 93.19 202 MET A N 1
ATOM 1564 C CA . MET A 1 202 ? -1.641 -20.094 -25.891 1 93.19 202 MET A CA 1
ATOM 1565 C C . MET A 1 202 ? -1.933 -18.609 -26.125 1 93.19 202 MET A C 1
ATOM 1567 O O . MET A 1 202 ? -1.502 -17.766 -25.359 1 93.19 202 MET A O 1
ATOM 1571 N N . ILE A 1 203 ? -2.578 -18.344 -27.141 1 95.69 203 ILE A N 1
ATOM 1572 C CA . ILE A 1 203 ? -2.949 -16.969 -27.438 1 95.69 203 ILE A CA 1
ATOM 1573 C C . ILE A 1 203 ? -3.775 -16.406 -26.297 1 95.69 203 ILE A C 1
ATOM 1575 O O . ILE A 1 203 ? -3.516 -15.289 -25.828 1 95.69 203 ILE A O 1
ATOM 1579 N N . ILE A 1 204 ? -4.73 -17.109 -25.828 1 94.12 204 ILE A N 1
ATOM 1580 C CA . ILE A 1 204 ? -5.59 -16.688 -24.734 1 94.12 204 ILE A CA 1
ATOM 1581 C C . ILE A 1 204 ? -4.758 -16.516 -23.469 1 94.12 204 ILE A C 1
ATOM 1583 O O . ILE A 1 204 ? -4.953 -15.555 -22.719 1 94.12 204 ILE A O 1
ATOM 1587 N N . ALA A 1 205 ? -3.861 -17.438 -23.266 1 93.81 205 ALA A N 1
ATOM 1588 C CA . ALA A 1 205 ? -2.992 -17.375 -22.094 1 93.81 205 ALA A CA 1
ATOM 1589 C C . ALA A 1 205 ? -2.186 -16.078 -22.078 1 93.81 205 ALA A C 1
ATOM 1591 O O . ALA A 1 205 ? -2.045 -15.43 -21.047 1 93.81 205 ALA A O 1
ATOM 1592 N N . ILE A 1 206 ? -1.711 -15.703 -23.188 1 94.62 206 ILE A N 1
ATOM 1593 C CA . ILE A 1 206 ? -0.937 -14.477 -23.297 1 94.62 206 ILE A CA 1
ATOM 1594 C C . ILE A 1 206 ? -1.827 -13.273 -23 1 94.62 206 ILE A C 1
ATOM 1596 O O . ILE A 1 206 ? -1.413 -12.352 -22.297 1 94.62 206 ILE A O 1
ATOM 1600 N N . PHE A 1 207 ? -2.977 -13.32 -23.5 1 94.31 207 PHE A N 1
ATOM 1601 C CA . PHE A 1 207 ? -3.922 -12.242 -23.234 1 94.31 207 PHE A CA 1
ATOM 1602 C C . PHE A 1 207 ? -4.215 -12.125 -21.734 1 94.31 207 PHE A C 1
ATOM 1604 O O . PHE A 1 207 ? -4.293 -11.023 -21.203 1 94.31 207 PHE A O 1
ATOM 1611 N N . ILE A 1 208 ? -4.398 -13.211 -21.109 1 93.12 208 ILE A N 1
ATOM 1612 C CA . ILE A 1 208 ? -4.691 -13.234 -19.672 1 93.12 208 ILE A CA 1
ATOM 1613 C C . ILE A 1 208 ? -3.494 -12.695 -18.906 1 93.12 208 ILE A C 1
ATOM 1615 O O . ILE A 1 208 ? -3.662 -11.922 -17.953 1 93.12 208 ILE A O 1
ATOM 1619 N N . MET A 1 209 ? -2.367 -13.047 -19.344 1 92.94 209 MET A N 1
ATOM 1620 C CA . MET A 1 209 ? -1.145 -12.57 -18.703 1 92.94 209 MET A CA 1
ATOM 1621 C C . MET A 1 209 ? -1.019 -11.055 -18.812 1 92.94 209 MET A C 1
ATOM 1623 O O . MET A 1 209 ? -0.718 -10.383 -17.828 1 92.94 209 MET A O 1
ATOM 1627 N N . LEU A 1 210 ? -1.255 -10.578 -19.938 1 94.5 210 LEU A N 1
ATOM 1628 C CA . LEU A 1 210 ? -1.188 -9.133 -20.156 1 94.5 210 LEU A CA 1
ATOM 1629 C C . LEU A 1 210 ? -2.252 -8.414 -19.328 1 94.5 210 LEU A C 1
ATOM 1631 O O . LEU A 1 210 ? -1.994 -7.344 -18.781 1 94.5 210 LEU A O 1
ATOM 1635 N N . SER A 1 211 ? -3.393 -9.047 -19.297 1 93.12 211 SER A N 1
ATOM 1636 C CA . SER A 1 211 ? -4.473 -8.492 -18.484 1 93.12 211 SER A CA 1
ATOM 1637 C C . SER A 1 211 ? -4.086 -8.445 -17.016 1 93.12 211 SER A C 1
ATOM 1639 O O . SER A 1 211 ? -4.332 -7.445 -16.328 1 93.12 211 SER A O 1
ATOM 1641 N N . GLY A 1 212 ? -3.512 -9.5 -16.562 1 92.12 212 GLY A N 1
ATOM 1642 C CA . GLY A 1 212 ? -3.061 -9.547 -15.188 1 92.12 212 GLY A CA 1
ATOM 1643 C C . GLY A 1 212 ? -1.995 -8.516 -14.867 1 92.12 212 GLY A C 1
ATOM 1644 O O . GLY A 1 212 ? -2.07 -7.832 -13.852 1 92.12 212 GLY A O 1
ATOM 1645 N N . ILE A 1 213 ? -1.085 -8.281 -15.742 1 91.25 213 ILE A N 1
ATOM 1646 C CA . ILE A 1 213 ? 0.003 -7.328 -15.562 1 91.25 213 ILE A CA 1
ATOM 1647 C C . ILE A 1 213 ? -0.553 -5.906 -15.57 1 91.25 213 ILE A C 1
ATOM 1649 O O . ILE A 1 213 ? -0.166 -5.078 -14.742 1 91.25 213 ILE A O 1
ATOM 1653 N N . SER A 1 214 ? -1.406 -5.711 -16.453 1 93.69 214 SER A N 1
ATOM 1654 C CA . SER A 1 214 ? -2.049 -4.402 -16.516 1 93.69 214 SER A CA 1
ATOM 1655 C C . SER A 1 214 ? -2.816 -4.098 -15.234 1 93.69 214 SER A C 1
ATOM 1657 O O . SER A 1 214 ? -2.77 -2.975 -14.727 1 93.69 214 SER A O 1
ATOM 1659 N N . LEU A 1 215 ? -3.463 -5.066 -14.734 1 91.5 215 LEU A N 1
ATOM 1660 C CA . LEU A 1 215 ? -4.227 -4.891 -13.508 1 91.5 215 LEU A CA 1
ATOM 1661 C C . LEU A 1 215 ? -3.303 -4.633 -12.32 1 91.5 215 LEU A C 1
ATOM 1663 O O . LEU A 1 215 ? -3.623 -3.832 -11.438 1 91.5 215 LEU A O 1
ATOM 1667 N N . ILE A 1 216 ? -2.242 -5.289 -12.289 1 91.69 216 ILE A N 1
ATOM 1668 C CA . ILE A 1 216 ? -1.271 -5.074 -11.219 1 91.69 216 ILE A CA 1
ATOM 1669 C C . ILE A 1 216 ? -0.798 -3.621 -11.234 1 91.69 216 ILE A C 1
ATOM 1671 O O . ILE A 1 216 ? -0.774 -2.957 -10.195 1 91.69 216 ILE A O 1
ATOM 1675 N N . LYS A 1 217 ? -0.527 -3.09 -12.344 1 89.81 217 LYS A N 1
ATOM 1676 C CA . LYS A 1 217 ? -0.068 -1.711 -12.492 1 89.81 217 LYS A CA 1
ATOM 1677 C C . LYS A 1 217 ? -1.118 -0.726 -11.984 1 89.81 217 LYS A C 1
ATOM 1679 O O . LYS A 1 217 ? -0.789 0.246 -11.305 1 89.81 217 LYS A O 1
ATOM 1684 N N . GLU A 1 218 ? -2.301 -1.047 -12.305 1 90.62 218 GLU A N 1
ATOM 1685 C CA . GLU A 1 218 ? -3.398 -0.163 -11.922 1 90.62 218 GLU A CA 1
ATOM 1686 C C . GLU A 1 218 ? -3.654 -0.215 -10.422 1 90.62 218 GLU A C 1
ATOM 1688 O O . GLU A 1 218 ? -3.986 0.801 -9.805 1 90.62 218 GLU A O 1
ATOM 1693 N N . THR A 1 219 ? -3.445 -1.321 -9.828 1 91.19 219 THR A N 1
ATOM 1694 C CA . THR A 1 219 ? -3.822 -1.513 -8.43 1 91.19 219 THR A CA 1
ATOM 1695 C C . THR A 1 219 ? -2.686 -1.096 -7.5 1 91.19 219 THR A C 1
ATOM 1697 O O . THR A 1 219 ? -2.91 -0.821 -6.32 1 91.19 219 THR A O 1
ATOM 1700 N N . ILE A 1 220 ? -1.48 -0.959 -8.055 1 93.19 220 ILE A N 1
ATOM 1701 C CA . ILE A 1 220 ? -0.332 -0.587 -7.238 1 93.19 220 ILE A CA 1
ATOM 1702 C C . ILE A 1 220 ? -0.316 0.926 -7.031 1 93.19 220 ILE A C 1
ATOM 1704 O O . ILE A 1 220 ? 0.124 1.409 -5.984 1 93.19 220 ILE A O 1
ATOM 1708 N N . ASN A 1 221 ? -0.89 1.699 -7.875 1 91.88 221 ASN A N 1
ATOM 1709 C CA . ASN A 1 221 ? -0.783 3.154 -7.887 1 91.88 221 ASN A CA 1
ATOM 1710 C C . ASN A 1 221 ? -1.306 3.764 -6.59 1 91.88 221 ASN A C 1
ATOM 1712 O O . ASN A 1 221 ? -0.605 4.539 -5.938 1 91.88 221 ASN A O 1
ATOM 1716 N N . PRO A 1 222 ? -2.469 3.342 -6.191 1 90.81 222 PRO A N 1
ATOM 1717 C CA . PRO A 1 222 ? -2.959 3.934 -4.941 1 90.81 222 PRO A CA 1
ATOM 1718 C C . PRO A 1 222 ? -2.133 3.518 -3.727 1 90.81 222 PRO A C 1
ATOM 1720 O O . PRO A 1 222 ? -2 4.289 -2.771 1 90.81 222 PRO A O 1
ATOM 1723 N N . LEU A 1 223 ? -1.585 2.408 -3.789 1 92.75 223 LEU A N 1
ATOM 1724 C CA . LEU A 1 223 ? -0.777 1.91 -2.682 1 92.75 223 LEU A CA 1
ATOM 1725 C C . LEU A 1 223 ? 0.554 2.65 -2.604 1 92.75 223 LEU A C 1
ATOM 1727 O O . LEU A 1 223 ? 1.118 2.809 -1.519 1 92.75 223 LEU A O 1
ATOM 1731 N N . LEU A 1 224 ? 1.032 3.123 -3.74 1 92.12 224 LEU A N 1
ATOM 1732 C CA . LEU A 1 224 ? 2.297 3.85 -3.805 1 92.12 224 LEU A CA 1
ATOM 1733 C C . LEU A 1 224 ? 2.121 5.289 -3.33 1 92.12 224 LEU A C 1
ATOM 1735 O O . LEU A 1 224 ? 3.09 5.93 -2.918 1 92.12 224 LEU A O 1
ATOM 1739 N N . GLY A 1 225 ? 0.954 5.77 -3.326 1 90.44 225 GLY A N 1
ATOM 1740 C CA . GLY A 1 225 ? 0.696 7.168 -3.012 1 90.44 225 GLY A CA 1
ATOM 1741 C C . GLY A 1 225 ? 0.477 8.023 -4.242 1 90.44 225 GLY A C 1
ATOM 1742 O O . GLY A 1 225 ? 1.311 8.875 -4.574 1 90.44 225 GLY A O 1
ATOM 1743 N N . GLU A 1 226 ? -0.622 7.832 -4.84 1 90.25 226 GLU A N 1
ATOM 1744 C CA . GLU A 1 226 ? -0.963 8.562 -6.062 1 90.25 226 GLU A CA 1
ATOM 1745 C C . GLU A 1 226 ? -1.4 9.992 -5.746 1 90.25 226 GLU A C 1
ATOM 1747 O O . GLU A 1 226 ? -1.907 10.266 -4.66 1 90.25 226 GLU A O 1
ATOM 1752 N N . ALA A 1 227 ? -1.18 10.891 -6.742 1 90.75 227 ALA A N 1
ATOM 1753 C CA . ALA A 1 227 ? -1.601 12.281 -6.605 1 90.75 227 ALA A CA 1
ATOM 1754 C C . ALA A 1 227 ? -3.113 12.383 -6.43 1 90.75 227 ALA A C 1
ATOM 1756 O O . ALA A 1 227 ? -3.865 11.594 -7.008 1 90.75 227 ALA A O 1
ATOM 1757 N N . PRO A 1 228 ? -3.566 13.297 -5.66 1 90.88 228 PRO A N 1
ATOM 1758 C CA . PRO A 1 228 ? -5.004 13.453 -5.422 1 90.88 228 PRO A CA 1
ATOM 1759 C C . PRO A 1 228 ? -5.746 14 -6.637 1 90.88 228 PRO A C 1
ATOM 1761 O O . PRO A 1 228 ? -5.125 14.523 -7.562 1 90.88 228 PRO A O 1
ATOM 1764 N N . ASP A 1 229 ? -7.031 13.812 -6.621 1 88.75 229 ASP A N 1
ATOM 1765 C CA . ASP A 1 229 ? -7.914 14.367 -7.645 1 88.75 229 ASP A CA 1
ATOM 1766 C C . ASP A 1 229 ? -7.863 15.898 -7.641 1 88.75 229 ASP A C 1
ATOM 1768 O O . ASP A 1 229 ? -8.172 16.531 -6.629 1 88.75 229 ASP A O 1
ATOM 1772 N N . PRO A 1 230 ? -7.543 16.469 -8.734 1 91.25 230 PRO A N 1
ATOM 1773 C CA . PRO A 1 230 ? -7.453 17.938 -8.797 1 91.25 230 PRO A CA 1
ATOM 1774 C C . PRO A 1 230 ? -8.758 18.625 -8.422 1 91.25 230 PRO A C 1
ATOM 1776 O O . PRO A 1 230 ? -8.742 19.719 -7.848 1 91.25 230 PRO A O 1
ATOM 1779 N N . GLU A 1 231 ? -9.82 17.984 -8.773 1 92.31 231 GLU A N 1
ATOM 1780 C CA . GLU A 1 231 ? -11.117 18.562 -8.438 1 92.31 231 GLU A CA 1
ATOM 1781 C C . GLU A 1 231 ? -11.305 18.641 -6.926 1 92.31 231 GLU A C 1
ATOM 1783 O O . GLU A 1 231 ? -11.789 19.656 -6.41 1 92.31 231 GLU A O 1
ATOM 1788 N N . LEU A 1 232 ? -10.945 17.609 -6.258 1 91.31 232 LEU A N 1
ATOM 1789 C CA . LEU A 1 232 ? -11.016 17.594 -4.801 1 91.31 232 LEU A CA 1
ATOM 1790 C C . LEU A 1 232 ? -10.102 18.656 -4.199 1 91.31 232 LEU A C 1
ATOM 1792 O O . LEU A 1 232 ? -10.492 19.375 -3.275 1 91.31 232 LEU A O 1
ATOM 1796 N N . VAL A 1 233 ? -8.93 18.797 -4.734 1 93.88 233 VAL A N 1
ATOM 1797 C CA . VAL A 1 233 ? -7.934 19.75 -4.27 1 93.88 233 VAL A CA 1
ATOM 1798 C C . VAL A 1 233 ? -8.492 21.172 -4.387 1 93.88 233 VAL A C 1
ATOM 1800 O O . VAL A 1 233 ? -8.422 21.953 -3.436 1 93.88 233 VAL A O 1
ATOM 1803 N N . ASN A 1 234 ? -9.055 21.422 -5.492 1 94.81 234 ASN A N 1
ATOM 1804 C CA . ASN A 1 234 ? -9.594 22.75 -5.742 1 94.81 234 ASN A CA 1
ATOM 1805 C C . ASN A 1 234 ? -10.781 23.062 -4.832 1 94.81 234 ASN A C 1
ATOM 1807 O O . ASN A 1 234 ? -10.922 24.172 -4.332 1 94.81 234 ASN A O 1
ATOM 1811 N N . GLU A 1 235 ? -11.555 22.078 -4.648 1 95.56 235 GLU A N 1
ATOM 1812 C CA . GLU A 1 235 ? -12.711 22.266 -3.783 1 95.56 235 GLU A CA 1
ATOM 1813 C C . GLU A 1 235 ? -12.289 22.562 -2.348 1 95.56 235 GLU A C 1
ATOM 1815 O O . GLU A 1 235 ? -12.875 23.422 -1.692 1 95.56 235 GLU A O 1
ATOM 1820 N N . ILE A 1 236 ? -11.297 21.875 -1.856 1 95.69 236 ILE A N 1
ATOM 1821 C CA . ILE A 1 236 ? -10.812 22.094 -0.501 1 95.69 236 ILE A CA 1
ATOM 1822 C C . ILE A 1 236 ? -10.188 23.484 -0.398 1 95.69 236 ILE A C 1
ATOM 1824 O O . ILE A 1 236 ? -10.469 24.219 0.544 1 95.69 236 ILE A O 1
ATOM 1828 N N . LYS A 1 237 ? -9.43 23.828 -1.4 1 95.38 237 LYS A N 1
ATOM 1829 C CA . LYS A 1 237 ? -8.781 25.141 -1.426 1 95.38 237 LYS A CA 1
ATOM 1830 C C . LYS A 1 237 ? -9.805 26.266 -1.374 1 95.38 237 LYS A C 1
ATOM 1832 O O . LYS A 1 237 ? -9.68 27.188 -0.568 1 95.38 237 LYS A O 1
ATOM 1837 N N . GLU A 1 238 ? -10.781 26.141 -2.188 1 96.62 238 GLU A N 1
ATOM 1838 C CA . GLU A 1 238 ? -11.82 27.156 -2.258 1 96.62 238 GLU A CA 1
ATOM 1839 C C . GLU A 1 238 ? -12.594 27.25 -0.946 1 96.62 238 GLU A C 1
ATOM 1841 O O . GLU A 1 238 ? -12.938 28.344 -0.494 1 96.62 238 GLU A O 1
ATOM 1846 N N . SER A 1 239 ? -12.844 26.141 -0.378 1 97.31 239 SER A N 1
ATOM 1847 C CA . SER A 1 239 ? -13.586 26.109 0.878 1 97.31 239 SER A CA 1
ATOM 1848 C C . SER A 1 239 ? -12.789 26.75 2.01 1 97.31 239 SER A C 1
ATOM 1850 O O . SER A 1 239 ? -13.352 27.438 2.863 1 97.31 239 SER A O 1
ATOM 1852 N N . VAL A 1 240 ? -11.484 26.531 2.021 1 97 240 VAL A N 1
ATOM 1853 C CA . VAL A 1 240 ? -10.625 27.109 3.047 1 97 240 VAL A CA 1
ATOM 1854 C C . VAL A 1 240 ? -10.594 28.625 2.9 1 97 240 VAL A C 1
ATOM 1856 O O . VAL A 1 240 ? -10.617 29.359 3.896 1 97 240 VAL A O 1
ATOM 1859 N N . LEU A 1 241 ? -10.633 29.094 1.688 1 96.75 241 LEU A N 1
ATOM 1860 C CA . LEU A 1 241 ? -10.531 30.531 1.385 1 96.75 241 LEU A CA 1
ATOM 1861 C C . LEU A 1 241 ? -11.797 31.266 1.797 1 96.75 241 LEU A C 1
ATOM 1863 O O . LEU A 1 241 ? -11.812 32.5 1.883 1 96.75 241 LEU A O 1
ATOM 1867 N N . GLU A 1 242 ? -12.812 30.578 2.123 1 96.62 242 GLU A N 1
ATOM 1868 C CA . GLU A 1 242 ? -14.086 31.188 2.506 1 96.62 242 GLU A CA 1
ATOM 1869 C C . GLU A 1 242 ? -14.047 31.672 3.951 1 96.62 242 GLU A C 1
ATOM 1871 O O . GLU A 1 242 ? -14.883 32.469 4.359 1 96.62 242 GLU A O 1
ATOM 1876 N N . TYR A 1 243 ? -13.133 31.156 4.691 1 96.06 243 TYR A N 1
ATOM 1877 C CA . TYR A 1 243 ? -13.062 31.562 6.094 1 96.06 243 TYR A CA 1
ATOM 1878 C C . TYR A 1 243 ? -12.422 32.938 6.242 1 96.06 243 TYR A C 1
ATOM 1880 O O . TYR A 1 243 ? -11.5 33.281 5.496 1 96.06 243 TYR A O 1
ATOM 1888 N N . GLU A 1 244 ? -12.781 33.594 7.227 1 94.38 244 GLU A N 1
ATOM 1889 C CA . GLU A 1 244 ? -12.312 34.969 7.453 1 94.38 244 GLU A CA 1
ATOM 1890 C C . GLU A 1 244 ? -10.812 35 7.727 1 94.38 244 GLU A C 1
ATOM 1892 O O . GLU A 1 244 ? -10.289 34.156 8.445 1 94.38 244 GLU A O 1
ATOM 1897 N N . HIS A 1 245 ? -10.055 35.938 7.141 1 93.25 245 HIS A N 1
ATOM 1898 C CA . HIS A 1 245 ? -8.656 36.281 7.395 1 93.25 245 HIS A CA 1
ATOM 1899 C C . HIS A 1 245 ? -7.723 35.281 6.703 1 93.25 245 HIS A C 1
ATOM 1901 O O . HIS A 1 245 ? -6.508 35.344 6.898 1 93.25 245 HIS A O 1
ATOM 1907 N N . ILE A 1 246 ? -8.352 34.406 5.984 1 94.81 246 ILE A N 1
ATOM 1908 C CA . ILE A 1 246 ? -7.496 33.531 5.191 1 94.81 246 ILE A CA 1
ATOM 1909 C C . ILE A 1 246 ? -7.207 34.156 3.842 1 94.81 246 ILE A C 1
ATOM 1911 O O . ILE A 1 246 ? -8.117 34.406 3.049 1 94.81 246 ILE A O 1
ATOM 1915 N N . LEU A 1 247 ? -5.941 34.344 3.549 1 92 247 LEU A N 1
ATOM 1916 C CA . LEU A 1 247 ? -5.539 35.125 2.389 1 92 247 LEU A CA 1
ATOM 1917 C C . LEU A 1 247 ? -5.094 34.219 1.244 1 92 247 LEU A C 1
ATOM 1919 O O . LEU A 1 247 ? -5.113 34.625 0.081 1 92 247 LEU A O 1
ATOM 1923 N N . GLY A 1 248 ? -4.633 33.062 1.58 1 92.69 248 GLY A N 1
ATOM 1924 C CA . GLY A 1 248 ? -4.117 32.125 0.598 1 92.69 248 GLY A CA 1
ATOM 1925 C C . GLY A 1 248 ? -3.902 30.719 1.159 1 92.69 248 GLY A C 1
ATOM 1926 O O . GLY A 1 248 ? -3.883 30.531 2.377 1 92.69 248 GLY A O 1
ATOM 1927 N N . VAL A 1 249 ? -3.879 29.797 0.281 1 93.25 249 VAL A N 1
ATOM 1928 C CA . VAL A 1 249 ? -3.662 28.391 0.648 1 93.25 249 VAL A CA 1
ATOM 1929 C C . VAL A 1 249 ? -2.559 27.797 -0.22 1 93.25 249 VAL A C 1
ATOM 1931 O O . VAL A 1 249 ? -2.498 28.047 -1.425 1 93.25 249 VAL A O 1
ATOM 1934 N N . HIS A 1 250 ? -1.563 27.141 0.418 1 89.19 250 HIS A N 1
ATOM 1935 C CA . HIS A 1 250 ? -0.513 26.469 -0.34 1 89.19 250 HIS A CA 1
ATOM 1936 C C . HIS A 1 250 ? -0.004 25.234 0.397 1 89.19 250 HIS A C 1
ATOM 1938 O O . HIS A 1 250 ? -0.473 24.922 1.495 1 89.19 250 HIS A O 1
ATOM 1944 N N . ASP A 1 251 ? 0.784 24.453 -0.274 1 89.44 251 ASP A N 1
ATOM 1945 C CA . ASP A 1 251 ? 1.458 23.281 0.278 1 89.44 251 ASP A CA 1
ATOM 1946 C C . ASP A 1 251 ? 0.448 22.266 0.804 1 89.44 251 ASP A C 1
ATOM 1948 O O . ASP A 1 251 ? 0.581 21.766 1.927 1 89.44 251 ASP A O 1
ATOM 1952 N N . MET A 1 252 ? -0.563 22.062 0.031 1 91.81 252 MET A N 1
ATOM 1953 C CA . MET A 1 252 ? -1.562 21.078 0.407 1 91.81 252 MET A CA 1
ATOM 1954 C C . MET A 1 252 ? -1.07 19.656 0.097 1 91.81 252 MET A C 1
ATOM 1956 O O . MET A 1 252 ? -0.513 19.422 -0.975 1 91.81 252 MET A O 1
ATOM 1960 N N . ILE A 1 253 ? -1.206 18.828 1.091 1 92.25 253 ILE A N 1
ATOM 1961 C CA . ILE A 1 253 ? -0.857 17.406 0.946 1 92.25 253 ILE A CA 1
ATOM 1962 C C . ILE A 1 253 ? -2.033 16.547 1.386 1 92.25 253 ILE A C 1
ATOM 1964 O O . ILE A 1 253 ? -2.639 16.781 2.432 1 92.25 253 ILE A O 1
ATOM 1968 N N . ILE A 1 254 ? -2.371 15.586 0.594 1 93.12 254 ILE A N 1
ATOM 1969 C CA . ILE A 1 254 ? -3.447 14.656 0.913 1 93.12 254 ILE A CA 1
ATOM 1970 C C . ILE A 1 254 ? -2.885 13.242 1.034 1 93.12 254 ILE A C 1
ATOM 1972 O O . ILE A 1 254 ? -2.24 12.742 0.11 1 93.12 254 ILE A O 1
ATOM 1976 N N . HIS A 1 255 ? -3.086 12.664 2.164 1 93.25 255 HIS A N 1
ATOM 1977 C CA . HIS A 1 255 ? -2.684 11.281 2.412 1 93.25 255 HIS A CA 1
ATOM 1978 C C . HIS A 1 255 ? -3.869 10.336 2.289 1 93.25 255 HIS A C 1
ATOM 1980 O O . HIS A 1 255 ? -4.867 10.484 2.998 1 93.25 255 HIS A O 1
ATOM 1986 N N . ASN A 1 256 ? -3.713 9.367 1.459 1 92.94 256 ASN A N 1
ATOM 1987 C CA . ASN A 1 256 ? -4.773 8.398 1.192 1 92.94 256 ASN A CA 1
ATOM 1988 C C . ASN A 1 256 ? -4.566 7.109 1.98 1 92.94 256 ASN A C 1
ATOM 1990 O O . ASN A 1 256 ? -3.572 6.41 1.782 1 92.94 256 ASN A O 1
ATOM 1994 N N . TYR A 1 257 ? -5.508 6.762 2.869 1 93.31 257 TYR A N 1
ATOM 1995 C CA . TYR A 1 257 ? -5.445 5.527 3.643 1 93.31 257 TYR A CA 1
ATOM 1996 C C . TYR A 1 257 ? -6.582 4.586 3.262 1 93.31 257 TYR A C 1
ATOM 1998 O O . TYR A 1 257 ? -7.02 3.77 4.078 1 93.31 257 TYR A O 1
ATOM 2006 N N . GLY A 1 258 ? -7.051 4.828 2.043 1 92.06 258 GLY A N 1
ATOM 2007 C CA . GLY A 1 258 ? -8.156 4.035 1.534 1 92.06 258 GLY A CA 1
ATOM 2008 C C . GLY A 1 258 ? -9.422 4.848 1.322 1 92.06 258 GLY A C 1
ATOM 2009 O O . GLY A 1 258 ? -9.523 5.984 1.787 1 92.06 258 GLY A O 1
ATOM 2010 N N . PRO A 1 259 ? -10.391 4.254 0.677 1 88.94 259 PRO A N 1
ATOM 2011 C CA . PRO A 1 259 ? -11.633 4.988 0.419 1 88.94 259 PRO A CA 1
ATOM 2012 C C . PRO A 1 259 ? -12.312 5.465 1.7 1 88.94 259 PRO A C 1
ATOM 2014 O O . PRO A 1 259 ? -12.523 4.672 2.623 1 88.94 259 PRO A O 1
ATOM 2017 N N . GLY A 1 260 ? -12.555 6.777 1.691 1 83.31 260 GLY A N 1
ATOM 2018 C CA . GLY A 1 260 ? -13.234 7.363 2.836 1 83.31 260 GLY A CA 1
ATOM 2019 C C . GLY A 1 260 ? -12.297 7.664 3.994 1 83.31 260 GLY A C 1
ATOM 2020 O O . GLY A 1 260 ? -12.75 8.078 5.066 1 83.31 260 GLY A O 1
ATOM 2021 N N . ARG A 1 261 ? -11.023 7.414 3.826 1 89.44 261 ARG A N 1
ATOM 2022 C CA . ARG A 1 261 ? -10.039 7.641 4.875 1 89.44 261 ARG A CA 1
ATOM 2023 C C . ARG A 1 261 ? -8.836 8.414 4.34 1 89.44 261 ARG A C 1
ATOM 2025 O O . ARG A 1 261 ? -7.887 7.824 3.832 1 89.44 261 ARG A O 1
ATOM 2032 N N . SER A 1 262 ? -8.961 9.711 4.426 1 91.19 262 SER A N 1
ATOM 2033 C CA . SER A 1 262 ? -7.875 10.562 3.957 1 91.19 262 SER A CA 1
ATOM 2034 C C . SER A 1 262 ? -7.574 11.672 4.957 1 91.19 262 SER A C 1
ATOM 2036 O O . SER A 1 262 ? -8.43 12.039 5.762 1 91.19 262 SER A O 1
ATOM 2038 N N . MET A 1 263 ? -6.375 12.102 4.922 1 91.94 263 MET A N 1
ATOM 2039 C CA . MET A 1 263 ? -5.926 13.219 5.75 1 91.94 263 MET A CA 1
ATOM 2040 C C . MET A 1 263 ? -5.316 14.32 4.891 1 91.94 263 MET A C 1
ATOM 2042 O O . MET A 1 263 ? -4.594 14.039 3.93 1 91.94 263 MET A O 1
ATOM 2046 N N . VAL A 1 264 ? -5.684 15.492 5.215 1 93.81 264 VAL A N 1
ATOM 2047 C CA . VAL A 1 264 ? -5.199 16.656 4.473 1 93.81 264 VAL A CA 1
ATOM 2048 C C . VAL A 1 264 ? -4.426 17.578 5.41 1 93.81 264 VAL A C 1
ATOM 2050 O O . VAL A 1 264 ? -4.852 17.812 6.539 1 93.81 264 VAL A O 1
ATOM 2053 N N . SER A 1 265 ? -3.314 17.953 4.98 1 92.06 265 SER A N 1
ATOM 2054 C CA . SER A 1 265 ? -2.578 19.031 5.617 1 92.06 265 SER A CA 1
ATOM 2055 C C . SER A 1 265 ? -2.314 20.172 4.641 1 92.06 265 SER A C 1
ATOM 2057 O O . SER A 1 265 ? -2.004 19.938 3.473 1 92.06 265 SER A O 1
ATOM 2059 N N . LEU A 1 266 ? -2.508 21.359 5.039 1 93.25 266 LEU A N 1
ATOM 2060 C CA . LEU A 1 266 ? -2.273 22.5 4.164 1 93.25 266 LEU A CA 1
ATOM 2061 C C . LEU A 1 266 ? -1.851 23.719 4.973 1 93.25 266 LEU A C 1
ATOM 2063 O O . LEU A 1 266 ? -1.961 23.734 6.199 1 93.25 266 LEU A O 1
ATOM 2067 N N . HIS A 1 267 ? -1.279 24.672 4.262 1 92.06 267 HIS A N 1
ATOM 2068 C CA . HIS A 1 267 ? -0.915 25.969 4.848 1 92.06 267 HIS A CA 1
ATOM 2069 C C . HIS A 1 267 ? -1.906 27.047 4.449 1 92.06 267 HIS A C 1
ATOM 2071 O O . HIS A 1 267 ? -2.252 27.188 3.271 1 92.06 267 HIS A O 1
ATOM 2077 N N . ALA A 1 268 ? -2.346 27.75 5.434 1 93.75 268 ALA A N 1
ATOM 2078 C CA . ALA A 1 268 ? -3.189 28.922 5.191 1 93.75 268 ALA A CA 1
ATOM 2079 C C . ALA A 1 268 ? -2.455 30.203 5.551 1 93.75 268 ALA A C 1
ATOM 2081 O O . ALA A 1 268 ? -1.906 30.328 6.648 1 93.75 268 ALA A O 1
ATOM 2082 N N . GLU A 1 269 ? -2.432 31.109 4.605 1 92.75 269 GLU A N 1
ATOM 2083 C CA . GLU A 1 269 ? -1.846 32.438 4.863 1 92.75 269 GLU A CA 1
ATOM 2084 C C . GLU A 1 269 ? -2.791 33.312 5.68 1 92.75 269 GLU A C 1
ATOM 2086 O O . GLU A 1 269 ? -3.963 33.469 5.328 1 92.75 269 GLU A O 1
ATOM 2091 N N . VAL A 1 270 ? -2.25 33.812 6.809 1 92.88 270 VAL A N 1
ATOM 2092 C CA . VAL A 1 270 ? -3.047 34.656 7.699 1 92.88 270 VAL A CA 1
ATOM 2093 C C . VAL A 1 270 ? -2.309 35.938 7.98 1 92.88 270 VAL A C 1
ATOM 2095 O O . VAL A 1 270 ? -1.079 36 7.895 1 92.88 270 VAL A O 1
ATOM 2098 N N . PRO A 1 271 ? -3.102 37 8.258 1 90.12 271 PRO A N 1
ATOM 2099 C CA . PRO A 1 271 ? -2.432 38.281 8.57 1 90.12 271 PRO A CA 1
ATOM 2100 C C . PRO A 1 271 ? -1.619 38.188 9.859 1 90.12 271 PRO A C 1
ATOM 2102 O O . PRO A 1 271 ? -2.043 37.562 10.828 1 90.12 271 PRO A O 1
ATOM 2105 N N . SER A 1 272 ? -0.484 38.875 9.898 1 88.44 272 SER A N 1
ATOM 2106 C CA . SER A 1 272 ? 0.402 38.844 11.062 1 88.44 272 SER A CA 1
ATOM 2107 C C . SER A 1 272 ? -0.036 39.844 12.125 1 88.44 272 SER A C 1
ATOM 2109 O O . SER A 1 272 ? 0.461 39.812 13.25 1 88.44 272 SER A O 1
ATOM 2111 N N . ASN A 1 273 ? -0.986 40.656 11.797 1 87 273 ASN A N 1
ATOM 2112 C CA . ASN A 1 273 ? -1.353 41.75 12.695 1 87 273 ASN A CA 1
ATOM 2113 C C . ASN A 1 273 ? -2.627 41.438 13.469 1 87 273 ASN A C 1
ATOM 2115 O O . ASN A 1 273 ? -3.238 42.344 14.062 1 87 273 ASN A O 1
ATOM 2119 N N . ILE A 1 274 ? -3.074 40.188 13.391 1 86.38 274 ILE A N 1
ATOM 2120 C CA . ILE A 1 274 ? -4.23 39.75 14.156 1 86.38 274 ILE A CA 1
ATOM 2121 C C . ILE A 1 274 ? -3.773 38.844 15.289 1 86.38 274 ILE A C 1
ATOM 2123 O O . ILE A 1 274 ? -2.701 38.219 15.203 1 86.38 274 ILE A O 1
ATOM 2127 N N . SER A 1 275 ? -4.578 38.875 16.359 1 86.38 275 SER A N 1
ATOM 2128 C CA . SER A 1 275 ? -4.266 38 17.484 1 86.38 275 SER A CA 1
ATOM 2129 C C . SER A 1 275 ? -4.141 36.531 17.062 1 86.38 275 SER A C 1
ATOM 2131 O O . SER A 1 275 ? -4.977 36.031 16.312 1 86.38 275 SER A O 1
ATOM 2133 N N . ILE A 1 276 ? -3.082 35.906 17.516 1 86.94 276 ILE A N 1
ATOM 2134 C CA . ILE A 1 276 ? -2.828 34.531 17.188 1 86.94 276 ILE A CA 1
ATOM 2135 C C . ILE A 1 276 ? -3.979 33.656 17.688 1 86.94 276 ILE A C 1
ATOM 2137 O O . ILE A 1 276 ? -4.332 32.656 17.047 1 86.94 276 ILE A O 1
ATOM 2141 N N . MET A 1 277 ? -4.594 34.031 18.766 1 85.06 277 MET A N 1
ATOM 2142 C CA . MET A 1 277 ? -5.691 33.25 19.344 1 85.06 277 MET A CA 1
ATOM 2143 C C . MET A 1 277 ? -6.934 33.344 18.453 1 85.06 277 MET A C 1
ATOM 2145 O O . MET A 1 277 ? -7.645 32.375 18.281 1 85.06 277 MET A O 1
ATOM 2149 N N . LYS A 1 278 ? -7.141 34.531 17.938 1 86.31 278 LYS A N 1
ATOM 2150 C CA . LYS A 1 278 ? -8.289 34.719 17.062 1 86.31 278 LYS A CA 1
ATOM 2151 C C . LYS A 1 278 ? -8.133 33.906 15.781 1 86.31 278 LYS A C 1
ATOM 2153 O O . LYS A 1 278 ? -9.078 33.219 15.352 1 86.31 278 LYS A O 1
ATOM 2158 N N . ILE A 1 279 ? -6.973 34 15.219 1 89.62 279 ILE A N 1
ATOM 2159 C CA . ILE A 1 279 ? -6.711 33.25 13.992 1 89.62 279 ILE A CA 1
ATOM 2160 C C . ILE A 1 279 ? -6.832 31.75 14.266 1 89.62 279 ILE A C 1
ATOM 2162 O O . ILE A 1 279 ? -7.363 31 13.445 1 89.62 279 ILE A O 1
ATOM 2166 N N . HIS A 1 280 ? -6.281 31.344 15.406 1 89 280 HIS A N 1
ATOM 2167 C CA . HIS A 1 280 ? -6.34 29.938 15.781 1 89 280 HIS A CA 1
ATOM 2168 C C . HIS A 1 280 ? -7.781 29.453 15.891 1 89 280 HIS A C 1
ATOM 2170 O O . HIS A 1 280 ? -8.094 28.328 15.5 1 89 280 HIS A O 1
ATOM 2176 N N . GLU A 1 281 ? -8.617 30.234 16.422 1 86.38 281 GLU A N 1
ATOM 2177 C CA . GLU A 1 281 ? -10.031 29.891 16.547 1 86.38 281 GLU A CA 1
ATOM 2178 C C . GLU A 1 281 ? -10.672 29.703 15.172 1 86.38 281 GLU A C 1
ATOM 2180 O O . GL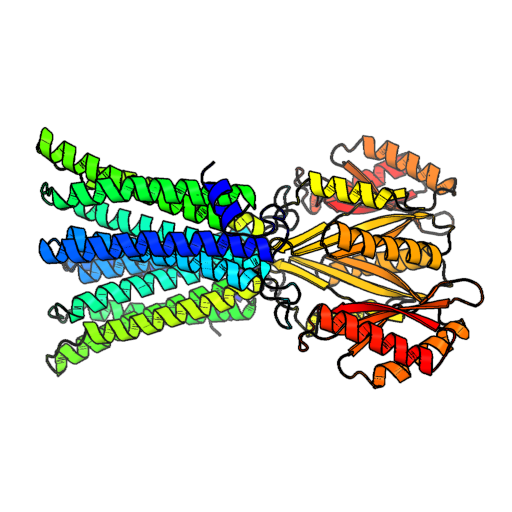U A 1 281 ? -11.453 28.766 14.977 1 86.38 281 GLU A O 1
ATOM 2185 N N . ILE A 1 282 ? -10.383 30.594 14.281 1 91.06 282 ILE A N 1
ATOM 2186 C CA . ILE A 1 282 ? -10.922 30.516 12.93 1 91.06 282 ILE A CA 1
ATOM 2187 C C . ILE A 1 282 ? -10.445 29.234 12.25 1 91.06 282 ILE A C 1
ATOM 2189 O O . ILE A 1 282 ? -11.242 28.531 11.625 1 91.06 282 ILE A O 1
ATOM 2193 N N . ILE A 1 283 ? -9.18 28.984 12.422 1 91.5 283 ILE A N 1
ATOM 2194 C CA . ILE A 1 283 ? -8.57 27.812 11.805 1 91.5 283 ILE A CA 1
ATOM 2195 C C . ILE A 1 283 ? -9.188 26.547 12.391 1 91.5 283 ILE A C 1
ATOM 2197 O O . ILE A 1 283 ? -9.531 25.609 11.656 1 91.5 283 ILE A O 1
ATOM 2201 N N . ASP A 1 284 ? -9.336 26.5 13.633 1 88.06 284 ASP A N 1
ATOM 2202 C CA . ASP A 1 284 ? -9.914 25.328 14.305 1 88.06 284 ASP A CA 1
ATOM 2203 C C . ASP A 1 284 ? -11.344 25.078 13.82 1 88.06 284 ASP A C 1
ATOM 2205 O O . ASP A 1 284 ? -11.727 23.922 13.602 1 88.06 284 ASP A O 1
ATOM 2209 N N . ARG A 1 285 ? -12.07 26.125 13.773 1 88.38 285 ARG A N 1
ATOM 2210 C CA . ARG A 1 285 ? -13.438 26.016 13.266 1 88.38 285 ARG A CA 1
ATOM 2211 C C . ARG A 1 285 ? -13.453 25.5 11.836 1 88.38 285 ARG A C 1
ATOM 2213 O O . ARG A 1 285 ? -14.258 24.625 11.492 1 88.38 285 ARG A O 1
ATOM 2220 N N . GLY A 1 286 ? -12.57 26.062 11.039 1 93.25 286 GLY A N 1
ATOM 2221 C CA . GLY A 1 286 ? -12.461 25.594 9.664 1 93.25 286 GLY A CA 1
ATOM 2222 C C . GLY A 1 286 ? -12.094 24.125 9.562 1 93.25 286 GLY A C 1
ATOM 2223 O O . GLY A 1 286 ? -12.688 23.391 8.773 1 93.25 286 GLY A O 1
ATOM 2224 N N . GLU A 1 287 ? -11.117 23.719 10.375 1 92.38 287 GLU A N 1
ATOM 2225 C CA . GLU A 1 287 ? -10.695 22.328 10.383 1 92.38 287 GLU A CA 1
ATOM 2226 C C . GLU A 1 287 ? -11.859 21.391 10.711 1 92.38 287 GLU A C 1
ATOM 2228 O O . GLU A 1 287 ? -12.062 20.391 10.031 1 92.38 287 GLU A O 1
ATOM 2233 N N . ARG A 1 288 ? -12.617 21.703 11.656 1 87.88 288 ARG A N 1
ATOM 2234 C CA . ARG A 1 288 ? -13.734 20.875 12.094 1 87.88 288 ARG A CA 1
ATOM 2235 C C . ARG A 1 288 ? -14.82 20.812 11.031 1 87.88 288 ARG A C 1
ATOM 2237 O O . ARG A 1 288 ? -15.281 19.734 10.664 1 87.88 288 ARG A O 1
ATOM 2244 N N . GLN A 1 289 ? -15.203 21.984 10.555 1 93.56 289 GLN A N 1
ATOM 2245 C CA . GLN A 1 289 ? -16.297 22.062 9.586 1 93.56 289 GLN A CA 1
ATOM 2246 C C . GLN A 1 289 ? -15.914 21.391 8.273 1 93.56 289 GLN A C 1
ATOM 2248 O O . GLN A 1 289 ? -16.703 20.656 7.688 1 93.56 289 GLN A O 1
ATOM 2253 N N . LEU A 1 290 ? -14.742 21.656 7.855 1 95.62 290 LEU A N 1
ATOM 2254 C CA . LEU A 1 290 ? -14.305 21.109 6.578 1 95.62 290 LEU A CA 1
ATOM 2255 C C . LEU A 1 290 ? -14.055 19.609 6.691 1 95.62 290 LEU A C 1
ATOM 2257 O O . LEU A 1 290 ? -14.281 18.859 5.734 1 95.62 290 LEU A O 1
ATOM 2261 N N . SER A 1 291 ? -13.578 19.172 7.832 1 92.62 291 SER A N 1
ATOM 2262 C CA . SER A 1 291 ? -13.406 17.734 8.055 1 92.62 291 SER A CA 1
ATOM 2263 C C . SER A 1 291 ? -14.734 17 7.957 1 92.62 291 SER A C 1
ATOM 2265 O O . SER A 1 291 ? -14.805 15.914 7.383 1 92.62 291 SER A O 1
ATOM 2267 N N . GLU A 1 292 ? -15.734 17.578 8.5 1 88.69 292 GLU A N 1
ATOM 2268 C CA . GLU A 1 292 ? -17.062 16.984 8.422 1 88.69 292 GLU A CA 1
ATOM 2269 C C . GLU A 1 292 ? -17.609 17.031 6.996 1 88.69 292 GLU A C 1
ATOM 2271 O O . GLU A 1 292 ? -18.156 16.047 6.504 1 88.69 292 GLU A O 1
ATOM 2276 N N . LYS A 1 293 ? -17.406 18.141 6.355 1 91.62 293 LYS A N 1
ATOM 2277 C CA . LYS A 1 293 ? -17.922 18.344 5.008 1 91.62 293 LYS A CA 1
ATOM 2278 C C . LYS A 1 293 ? -17.344 17.344 4.027 1 91.62 293 LYS A C 1
ATOM 2280 O O . LYS A 1 293 ? -18.062 16.781 3.203 1 91.62 293 LYS A O 1
ATOM 2285 N N . PHE A 1 294 ? -16.062 17.125 4.148 1 91.31 294 PHE A N 1
ATOM 2286 C CA . PHE A 1 294 ? -15.383 16.312 3.156 1 91.31 294 PHE A CA 1
ATOM 2287 C C . PHE A 1 294 ? -15.164 14.898 3.682 1 91.31 294 PHE A C 1
ATOM 2289 O O . PHE A 1 294 ? -14.664 14.031 2.961 1 91.31 294 PHE A O 1
ATOM 2296 N N . ASN A 1 295 ? -15.523 14.656 4.922 1 87.19 295 ASN A N 1
ATOM 2297 C CA . ASN A 1 295 ? -15.297 13.367 5.566 1 87.19 295 ASN A CA 1
ATOM 2298 C C . ASN A 1 295 ? -13.82 12.977 5.516 1 87.19 295 ASN A C 1
ATOM 2300 O O . ASN A 1 295 ? -13.484 11.883 5.062 1 87.19 295 ASN A O 1
ATOM 2304 N N . MET A 1 296 ? -12.984 13.984 5.852 1 90.44 296 MET A N 1
ATOM 2305 C CA . MET A 1 296 ? -11.531 13.836 5.918 1 90.44 296 MET A CA 1
ATOM 2306 C C . MET A 1 296 ? -10.969 14.531 7.148 1 90.44 296 MET A C 1
ATOM 2308 O O . MET A 1 296 ? -11.562 15.484 7.656 1 90.44 296 MET A O 1
ATOM 2312 N N . PHE A 1 297 ? -9.828 14.047 7.582 1 88.31 297 PHE A N 1
ATOM 2313 C CA . PHE A 1 297 ? -9.141 14.758 8.656 1 88.31 297 PHE A CA 1
ATOM 2314 C C . PHE A 1 297 ? -8.289 15.891 8.094 1 88.31 297 PHE A C 1
ATOM 2316 O O . PHE A 1 297 ? -7.324 15.648 7.363 1 88.31 297 PHE A O 1
ATOM 2323 N N . ILE A 1 298 ? -8.633 17.109 8.398 1 92.38 298 ILE A N 1
ATOM 2324 C CA . ILE A 1 298 ? -7.961 18.266 7.816 1 92.38 298 ILE A CA 1
ATOM 2325 C C . ILE A 1 298 ? -7.207 19.016 8.906 1 92.38 298 ILE A C 1
ATOM 2327 O O . ILE A 1 298 ? -7.762 19.312 9.969 1 92.38 298 ILE A O 1
ATOM 2331 N N . VAL A 1 299 ? -5.984 19.234 8.648 1 90.38 299 VAL A N 1
ATOM 2332 C CA . VAL A 1 299 ? -5.129 20.031 9.516 1 90.38 299 VAL A CA 1
ATOM 2333 C C . VAL A 1 299 ? -4.617 21.25 8.758 1 90.38 299 VAL A C 1
ATOM 2335 O O . VAL A 1 299 ? -4.074 21.125 7.652 1 90.38 299 VAL A O 1
ATOM 2338 N N . ILE A 1 300 ? -4.746 22.406 9.336 1 92.75 300 ILE A N 1
ATOM 2339 C CA . ILE A 1 300 ? -4.367 23.656 8.672 1 92.75 300 ILE A CA 1
ATOM 2340 C C . ILE A 1 300 ? -3.246 24.328 9.453 1 92.75 300 ILE A C 1
ATOM 2342 O O . ILE A 1 300 ? -3.416 24.688 10.625 1 92.75 300 ILE A O 1
ATOM 2346 N N . HIS A 1 301 ? -2.102 24.469 8.82 1 89.5 301 HIS A N 1
ATOM 2347 C CA . HIS A 1 301 ? -0.983 25.219 9.367 1 89.5 301 HIS A CA 1
ATOM 2348 C C . HIS A 1 301 ? -1.14 26.703 9.094 1 89.5 301 HIS A C 1
ATOM 2350 O O . HIS A 1 301 ? -1.363 27.109 7.953 1 89.5 301 HIS A O 1
ATOM 2356 N N . MET A 1 302 ? -0.966 27.469 10.117 1 89.06 302 MET A N 1
ATOM 2357 C CA . MET A 1 302 ? -1.059 28.906 9.977 1 89.06 302 MET A CA 1
ATOM 2358 C C . MET A 1 302 ? 0.263 29.5 9.484 1 89.06 302 MET A C 1
ATOM 2360 O O . MET A 1 302 ? 1.31 29.266 10.094 1 89.06 302 MET A O 1
ATOM 2364 N N . ASP A 1 303 ? 0.186 30.219 8.406 1 90.19 303 ASP A N 1
ATOM 2365 C CA . ASP A 1 303 ? 1.346 30.906 7.836 1 90.19 303 ASP A CA 1
ATOM 2366 C C . ASP A 1 303 ? 1.152 32.406 7.84 1 90.19 303 ASP A C 1
ATOM 2368 O O . ASP A 1 303 ? 0.603 32.969 6.895 1 90.19 303 ASP A O 1
ATOM 2372 N N . PRO A 1 304 ? 1.715 33 8.844 1 90 304 PRO A N 1
ATOM 2373 C CA . PRO A 1 304 ? 1.521 34.438 8.93 1 90 304 PRO A CA 1
ATOM 2374 C C . PRO A 1 304 ? 2.271 35.219 7.84 1 90 304 PRO A C 1
ATOM 2376 O O . PRO A 1 304 ? 3.412 34.875 7.52 1 90 304 PRO A O 1
ATOM 2379 N N . VAL A 1 305 ? 1.588 36.156 7.281 1 86.44 305 VAL A N 1
ATOM 2380 C CA . VAL A 1 305 ? 2.186 37.031 6.258 1 86.44 305 VAL A CA 1
ATOM 2381 C C . VAL A 1 305 ? 2.035 38.5 6.652 1 86.44 305 VAL A C 1
ATOM 2383 O O . VAL A 1 305 ? 1.022 38.875 7.234 1 86.44 305 VAL A O 1
ATOM 2386 N N . CYS A 1 306 ? 3.137 39.219 6.422 1 81.31 306 CYS A N 1
ATOM 2387 C CA . CYS A 1 306 ? 3.111 40.656 6.68 1 81.31 306 CYS A CA 1
ATOM 2388 C C . CYS A 1 306 ? 2.951 41.438 5.387 1 81.31 306 CYS A C 1
ATOM 2390 O O . CYS A 1 306 ? 3.881 41.531 4.578 1 81.31 306 CYS A O 1
ATOM 2392 N N . HIS A 1 307 ? 1.796 41.969 5.145 1 72.88 307 HIS A N 1
ATOM 2393 C CA . HIS A 1 307 ? 1.586 42.719 3.918 1 72.88 307 HIS A CA 1
ATOM 2394 C C . HIS A 1 307 ? 1.674 44.219 4.18 1 72.88 307 HIS A C 1
ATOM 2396 O O . HIS A 1 307 ? 1.606 45.031 3.246 1 72.88 307 HIS A O 1
ATOM 2402 N N . ASP A 1 308 ? 1.892 44.594 5.352 1 74.06 308 ASP A N 1
ATOM 2403 C CA . ASP A 1 308 ? 1.823 46 5.672 1 74.06 308 ASP A CA 1
ATOM 2404 C C . ASP A 1 308 ? 3.211 46.656 5.652 1 74.06 308 ASP A C 1
ATOM 2406 O O . ASP A 1 308 ? 3.342 47.875 5.723 1 74.06 308 ASP A O 1
ATOM 2410 N N . SER A 1 309 ? 4.172 45.906 5.52 1 79.25 309 SER A N 1
ATOM 2411 C CA . SER A 1 309 ? 5.523 46.438 5.523 1 79.25 309 SER A CA 1
ATOM 2412 C C . SER A 1 309 ? 5.977 46.812 4.113 1 79.25 309 SER A C 1
ATOM 2414 O O . SER A 1 309 ? 5.957 45.969 3.211 1 79.25 309 SER A O 1
ATOM 2416 N N . LYS A 1 310 ? 6.25 48.062 3.873 1 83.44 310 LYS A N 1
ATOM 2417 C CA . LYS A 1 310 ? 6.758 48.531 2.588 1 83.44 310 LYS A CA 1
ATOM 2418 C C . LYS A 1 310 ? 7.984 47.75 2.154 1 83.44 310 LYS A C 1
ATOM 2420 O O . LYS A 1 310 ? 8.141 47.438 0.972 1 83.44 310 LYS A O 1
ATOM 2425 N N . GLU A 1 311 ? 8.688 47.375 3.143 1 83.19 311 GLU A N 1
ATOM 2426 C CA . GLU A 1 311 ? 9.914 46.625 2.842 1 83.19 311 GLU A CA 1
ATOM 2427 C C . GLU A 1 311 ? 9.594 45.25 2.27 1 83.19 311 GLU A C 1
ATOM 2429 O O . GLU A 1 311 ? 10.219 44.812 1.303 1 83.19 311 GLU A O 1
ATOM 2434 N N . ILE A 1 312 ? 8.656 44.656 2.816 1 85.38 312 ILE A N 1
ATOM 2435 C CA . ILE A 1 312 ? 8.273 43.344 2.377 1 85.38 312 ILE A CA 1
ATOM 2436 C C . ILE A 1 312 ? 7.617 43.406 0.999 1 85.38 312 ILE A C 1
ATOM 2438 O O . ILE A 1 312 ? 7.855 42.562 0.143 1 85.38 312 ILE A O 1
ATOM 2442 N N . ASN A 1 313 ? 6.859 44.375 0.804 1 87.06 313 ASN A N 1
ATOM 2443 C CA . ASN A 1 313 ? 6.215 44.562 -0.491 1 87.06 313 ASN A CA 1
ATOM 2444 C C . ASN A 1 313 ? 7.234 44.781 -1.6 1 87.06 313 ASN A C 1
ATOM 2446 O O . ASN A 1 313 ? 7.09 44.281 -2.707 1 87.06 313 ASN A O 1
ATOM 2450 N N . ASP A 1 314 ? 8.18 45.562 -1.253 1 86.5 314 ASP A N 1
ATOM 2451 C CA . ASP A 1 314 ? 9.234 45.844 -2.223 1 86.5 314 ASP A CA 1
ATOM 2452 C C . ASP A 1 314 ? 10.016 44.562 -2.549 1 86.5 314 ASP A C 1
ATOM 2454 O O . ASP A 1 314 ? 10.336 44.312 -3.713 1 86.5 314 ASP A O 1
ATOM 2458 N N . ALA A 1 315 ? 10.297 43.875 -1.467 1 87.56 315 ALA A N 1
ATOM 2459 C CA . ALA A 1 315 ? 11.023 42.625 -1.662 1 87.56 315 ALA A CA 1
ATOM 2460 C C . ALA A 1 315 ? 10.211 41.656 -2.51 1 87.56 315 ALA A C 1
ATOM 2462 O O . ALA A 1 315 ? 10.766 40.969 -3.361 1 87.56 315 ALA A O 1
ATOM 2463 N N . GLU A 1 316 ? 8.969 41.625 -2.254 1 89.25 316 GLU A N 1
ATOM 2464 C CA . GLU A 1 316 ? 8.078 40.719 -2.998 1 89.25 316 GLU A CA 1
ATOM 2465 C C . GLU A 1 316 ? 8.078 41.062 -4.484 1 89.25 316 GLU A C 1
ATOM 2467 O O . GLU A 1 316 ? 8.07 40.188 -5.332 1 89.25 316 GLU A O 1
ATOM 2472 N N . LYS A 1 317 ? 8.07 42.312 -4.773 1 90 317 LYS A N 1
ATOM 2473 C CA . LYS A 1 317 ? 8.078 42.75 -6.164 1 90 317 LYS A CA 1
ATOM 2474 C C . LYS A 1 317 ? 9.383 42.375 -6.859 1 90 317 LYS A C 1
ATOM 2476 O O . LYS A 1 317 ? 9.375 41.969 -8.023 1 90 317 LYS A O 1
ATOM 2481 N N . VAL A 1 318 ? 10.391 42.5 -6.102 1 90.12 318 VAL A N 1
ATOM 2482 C CA . VAL A 1 318 ? 11.703 42.156 -6.656 1 90.12 318 VAL A CA 1
ATOM 2483 C C . VAL A 1 318 ? 11.766 40.688 -6.949 1 90.12 318 VAL A C 1
ATOM 2485 O O . VAL A 1 318 ? 12.188 40.25 -8.031 1 90.12 318 VAL A O 1
ATOM 2488 N N . VAL A 1 319 ? 11.312 39.906 -6 1 92.62 319 VAL A N 1
ATOM 2489 C CA . VAL A 1 319 ? 11.359 38.438 -6.129 1 92.62 319 VAL A CA 1
ATOM 2490 C C . VAL A 1 319 ? 10.453 38 -7.273 1 92.62 319 VAL A C 1
ATOM 2492 O O . VAL A 1 319 ? 10.82 37.125 -8.062 1 92.62 319 VAL A O 1
ATOM 2495 N N . GLN A 1 320 ? 9.367 38.594 -7.352 1 92.12 320 GLN A N 1
ATOM 2496 C CA . GLN A 1 320 ? 8.43 38.281 -8.422 1 92.12 320 GLN A CA 1
ATOM 2497 C C . GLN A 1 320 ? 9.031 38.562 -9.789 1 92.12 320 GLN A C 1
ATOM 2499 O O . GLN A 1 320 ? 8.883 37.781 -10.719 1 92.12 320 GLN A O 1
ATOM 2504 N N . LYS A 1 321 ? 9.617 39.688 -9.883 1 92.38 321 LYS A N 1
ATOM 2505 C CA . LYS A 1 321 ? 10.258 40.094 -11.133 1 92.38 321 LYS A CA 1
ATOM 2506 C C . LYS A 1 321 ? 11.367 39.125 -11.523 1 92.38 321 LYS A C 1
ATOM 2508 O O . LYS A 1 321 ? 11.461 38.719 -12.68 1 92.38 321 LYS A O 1
ATOM 2513 N N . VAL A 1 322 ? 12.078 38.75 -10.547 1 93.31 322 VAL A N 1
ATOM 2514 C CA . VAL A 1 322 ? 13.227 37.906 -10.797 1 93.31 322 VAL A CA 1
ATOM 2515 C C . VAL A 1 322 ? 12.742 36.5 -11.195 1 93.31 322 VAL A C 1
ATOM 2517 O O . VAL A 1 322 ? 13.281 35.906 -12.125 1 93.31 322 VAL A O 1
ATOM 2520 N N . LEU A 1 323 ? 11.742 36.031 -10.5 1 93.69 323 LEU A N 1
ATOM 2521 C CA . LEU A 1 323 ? 11.297 34.625 -10.68 1 93.69 323 LEU A CA 1
ATOM 2522 C C . LEU A 1 323 ? 10.617 34.469 -12.031 1 93.69 323 LEU A C 1
ATOM 2524 O O . LEU A 1 323 ? 10.453 33.344 -12.508 1 93.69 323 LEU A O 1
ATOM 2528 N N . LYS A 1 324 ? 10.289 35.531 -12.648 1 92.75 324 LYS A N 1
ATOM 2529 C CA . LYS A 1 324 ? 9.734 35.469 -14 1 92.75 324 LYS A CA 1
ATOM 2530 C C . LYS A 1 324 ? 10.766 34.906 -14.984 1 92.75 324 LYS A C 1
ATOM 2532 O O . LYS A 1 324 ? 10.398 34.344 -16.016 1 92.75 324 LYS A O 1
ATOM 2537 N N . ASN A 1 325 ? 11.914 35.062 -14.641 1 92.38 325 ASN A N 1
ATOM 2538 C CA . ASN A 1 325 ? 12.992 34.594 -15.508 1 92.38 325 ASN A CA 1
ATOM 2539 C C . ASN A 1 325 ? 13.266 33.094 -15.312 1 92.38 325 ASN A C 1
ATOM 2541 O O . ASN A 1 325 ? 14.078 32.5 -16.031 1 92.38 325 ASN A O 1
ATOM 2545 N N . PHE A 1 326 ? 12.609 32.562 -14.406 1 93.56 326 PHE A N 1
ATOM 2546 C CA . PHE A 1 326 ? 12.773 31.125 -14.125 1 93.56 326 PHE A CA 1
ATOM 2547 C C . PHE A 1 326 ? 11.469 30.375 -14.352 1 93.56 326 PHE A C 1
ATOM 2549 O O . PHE A 1 326 ? 10.781 30.016 -13.398 1 93.56 326 PHE A O 1
ATOM 2556 N N . PRO A 1 327 ? 11.266 29.938 -15.531 1 89.44 327 PRO A N 1
ATOM 2557 C CA . PRO A 1 327 ? 9.992 29.328 -15.891 1 89.44 327 PRO A CA 1
ATOM 2558 C C . PRO A 1 327 ? 9.734 28.016 -15.148 1 89.44 327 PRO A C 1
ATOM 2560 O O . PRO A 1 327 ? 8.594 27.562 -15.07 1 89.44 327 PRO A O 1
ATOM 2563 N N . ILE A 1 328 ? 10.695 27.453 -14.555 1 89.94 328 ILE A N 1
ATOM 2564 C CA . ILE A 1 328 ? 10.555 26.172 -13.852 1 89.94 328 ILE A CA 1
ATOM 2565 C C . ILE A 1 328 ? 9.781 26.391 -12.555 1 89.94 328 ILE A C 1
ATOM 2567 O O . ILE A 1 328 ? 9.227 25.438 -11.992 1 89.94 328 ILE A O 1
ATOM 2571 N N . ILE A 1 329 ? 9.781 27.625 -12.109 1 91.38 329 ILE A N 1
ATOM 2572 C CA . ILE A 1 329 ? 9.133 27.938 -10.844 1 91.38 329 ILE A CA 1
ATOM 2573 C C . ILE A 1 329 ? 7.672 28.297 -11.086 1 91.38 329 ILE A C 1
ATOM 2575 O O . ILE A 1 329 ? 7.367 29.203 -11.875 1 91.38 329 ILE A O 1
ATOM 2579 N N . SER A 1 330 ? 6.816 27.656 -10.43 1 87.81 330 SER A N 1
ATOM 2580 C CA . SER A 1 330 ? 5.391 27.875 -10.633 1 87.81 330 SER A CA 1
ATOM 2581 C C . SER A 1 330 ? 4.879 29.016 -9.742 1 87.81 330 SER A C 1
ATOM 2583 O O . SER A 1 330 ? 4.035 29.797 -10.164 1 87.81 330 SER A O 1
ATOM 2585 N N . SER A 1 331 ? 5.352 28.984 -8.555 1 87.75 331 SER A N 1
ATOM 2586 C CA . SER A 1 331 ? 4.934 29.984 -7.586 1 87.75 331 SER A CA 1
ATOM 2587 C C . SER A 1 331 ? 5.918 30.078 -6.422 1 87.75 331 SER A C 1
ATOM 2589 O O . SER A 1 331 ? 6.852 29.266 -6.328 1 87.75 331 SER A O 1
ATOM 2591 N N . PHE A 1 332 ? 5.832 31.094 -5.703 1 88.94 332 PHE A N 1
ATOM 2592 C CA . PHE A 1 332 ? 6.609 31.219 -4.473 1 88.94 332 PHE A CA 1
ATOM 2593 C C . PHE A 1 332 ? 5.727 31.672 -3.318 1 88.94 332 PHE A C 1
ATOM 2595 O O . PHE A 1 332 ? 4.633 32.219 -3.535 1 88.94 332 PHE A O 1
ATOM 2602 N N . HIS A 1 333 ? 6.113 31.266 -2.139 1 84.38 333 HIS A N 1
ATOM 2603 C CA . HIS A 1 333 ? 5.359 31.641 -0.951 1 84.38 333 HIS A CA 1
ATOM 2604 C C . HIS A 1 333 ? 6.266 31.75 0.269 1 84.38 333 HIS A C 1
ATOM 2606 O O . HIS A 1 333 ? 7.484 31.609 0.156 1 84.38 333 HIS A O 1
ATOM 2612 N N . ASP A 1 334 ? 5.797 32.281 1.332 1 81.56 334 ASP A N 1
ATOM 2613 C CA . ASP A 1 334 ? 6.465 32.344 2.629 1 81.56 334 ASP A CA 1
ATOM 2614 C C . ASP A 1 334 ? 7.625 33.344 2.596 1 81.56 334 ASP A C 1
ATOM 2616 O O . ASP A 1 334 ? 8.719 33.031 3.07 1 81.56 334 ASP A O 1
ATOM 2620 N N . LEU A 1 335 ? 7.363 34.406 1.93 1 86.44 335 LEU A N 1
ATOM 2621 C CA . LEU A 1 335 ? 8.422 35.406 1.861 1 86.44 335 LEU A CA 1
ATOM 2622 C C . LEU A 1 335 ? 8.531 36.188 3.174 1 86.44 335 LEU A C 1
ATOM 2624 O O . LEU A 1 335 ? 7.523 36.656 3.707 1 86.44 335 LEU A O 1
ATOM 2628 N N . ARG A 1 336 ? 9.688 36.219 3.668 1 82.94 336 ARG A N 1
ATOM 2629 C CA . ARG A 1 336 ? 9.953 36.969 4.879 1 82.94 336 ARG A CA 1
ATOM 2630 C C . ARG A 1 336 ? 11.375 37.531 4.871 1 82.94 336 ARG A C 1
ATOM 2632 O O . ARG A 1 336 ? 12.219 37.094 4.094 1 82.94 336 ARG A O 1
ATOM 2639 N N . ILE A 1 337 ? 11.516 38.562 5.559 1 84 337 ILE A N 1
ATOM 2640 C CA . ILE A 1 337 ? 12.828 39.156 5.684 1 84 337 ILE A CA 1
ATOM 2641 C C . ILE A 1 337 ? 13.367 38.969 7.098 1 84 337 ILE A C 1
ATOM 2643 O O . ILE A 1 337 ? 12.664 39.219 8.078 1 84 337 ILE A O 1
ATOM 2647 N N . ILE A 1 338 ? 14.461 38.281 7.117 1 77.25 338 ILE A N 1
ATOM 2648 C CA . ILE A 1 338 ? 15.094 38.062 8.406 1 77.25 338 ILE A CA 1
ATOM 2649 C C . ILE A 1 338 ? 16.375 38.875 8.508 1 77.25 338 ILE A C 1
ATOM 2651 O O . ILE A 1 338 ? 17.109 39.031 7.523 1 77.25 338 ILE A O 1
ATOM 2655 N N . GLY A 1 339 ? 16.688 39.375 9.734 1 72.75 339 GLY A N 1
ATOM 2656 C CA . GLY A 1 339 ? 17.938 40.125 9.945 1 72.75 339 GLY A CA 1
ATOM 2657 C C . GLY A 1 339 ? 17.719 41.562 10.328 1 72.75 339 GLY A C 1
ATOM 2658 O O . GLY A 1 339 ? 16.594 42.062 10.25 1 72.75 339 GLY A O 1
ATOM 2659 N N . GLU A 1 340 ? 18.641 42.062 11.094 1 67.88 340 GLU A N 1
ATOM 2660 C CA . GLU A 1 340 ? 18.609 43.469 11.516 1 67.88 340 GLU A CA 1
ATOM 2661 C C . GLU A 1 340 ? 19.703 44.281 10.828 1 67.88 340 GLU A C 1
ATOM 2663 O O . GLU A 1 340 ? 20.766 43.75 10.5 1 67.88 340 GLU A O 1
ATOM 2668 N N . GLY A 1 341 ? 19.422 45.438 10.422 1 64.25 341 GLY A N 1
ATOM 2669 C CA . GLY A 1 341 ? 20.406 46.344 9.898 1 64.25 341 GLY A CA 1
ATOM 2670 C C . GLY A 1 341 ? 20.656 46.188 8.414 1 64.25 341 GLY A C 1
ATOM 2671 O O . GLY A 1 341 ? 19.719 46.156 7.613 1 64.25 341 GLY A O 1
ATOM 2672 N N . GLU A 1 342 ? 21.969 46.094 7.969 1 65.06 342 GLU A N 1
ATOM 2673 C CA . GLU A 1 342 ? 22.375 46.094 6.57 1 65.06 342 GLU A CA 1
ATOM 2674 C C . GLU A 1 342 ? 22.406 44.688 5.992 1 65.06 342 GLU A C 1
ATOM 2676 O O . GLU A 1 342 ? 22.438 44.5 4.77 1 65.06 342 GLU A O 1
ATOM 2681 N N . ASN A 1 343 ? 22.375 43.719 6.805 1 69.81 343 ASN A N 1
ATOM 2682 C CA . ASN A 1 343 ? 22.422 42.344 6.309 1 69.81 343 ASN A CA 1
ATOM 2683 C C . ASN A 1 343 ? 21.078 41.625 6.477 1 69.81 343 ASN A C 1
ATOM 2685 O O . ASN A 1 343 ? 20.766 41.125 7.555 1 69.81 343 ASN A O 1
ATOM 2689 N N . LYS A 1 344 ? 20.25 41.812 5.352 1 81.31 344 LYS A N 1
ATOM 2690 C CA . LYS A 1 344 ? 18.922 41.188 5.426 1 81.31 344 LYS A CA 1
ATOM 2691 C C . LYS A 1 344 ? 18.812 40 4.484 1 81.31 344 LYS A C 1
ATOM 2693 O O . LYS A 1 344 ? 19.375 40 3.389 1 81.31 344 LYS A O 1
ATOM 2698 N N . ASN A 1 345 ? 18.297 38.938 5.043 1 86.75 345 ASN A N 1
ATOM 2699 C CA . ASN A 1 345 ? 18.016 37.75 4.242 1 86.75 345 ASN A CA 1
ATOM 2700 C C . ASN A 1 345 ? 16.531 37.656 3.863 1 86.75 345 ASN A C 1
ATOM 2702 O O . ASN A 1 345 ? 15.656 37.844 4.715 1 86.75 345 ASN A O 1
ATOM 2706 N N . ILE A 1 346 ? 16.359 37.562 2.561 1 88.56 346 ILE A N 1
ATOM 2707 C CA . ILE A 1 346 ? 15.008 37.281 2.074 1 88.56 346 ILE A CA 1
ATOM 2708 C C . ILE A 1 346 ? 14.797 35.781 1.998 1 88.56 346 ILE A C 1
ATOM 2710 O O . ILE A 1 346 ? 15.477 35.094 1.241 1 88.56 346 ILE A O 1
ATOM 2714 N N . VAL A 1 347 ? 13.891 35.344 2.828 1 86.94 347 VAL A N 1
ATOM 2715 C CA . VAL A 1 347 ? 13.594 33.906 2.881 1 86.94 347 VAL A CA 1
ATOM 2716 C C . VAL A 1 347 ? 12.266 33.625 2.186 1 86.94 347 VAL A C 1
ATOM 2718 O O . VAL A 1 347 ? 11.273 34.344 2.422 1 86.94 347 VAL A O 1
ATOM 2721 N N . PHE A 1 348 ? 12.289 32.719 1.23 1 87.94 348 PHE A N 1
ATOM 2722 C CA . PHE A 1 348 ? 11.039 32.344 0.598 1 87.94 348 PHE A CA 1
ATOM 2723 C C . PHE A 1 348 ? 11.141 30.922 0.012 1 87.94 348 PHE A C 1
ATOM 2725 O O . PHE A 1 348 ? 12.234 30.391 -0.133 1 87.94 348 PHE A O 1
ATOM 2732 N N . ASP A 1 349 ? 9.984 30.375 -0.229 1 89.19 349 ASP A N 1
ATOM 2733 C CA . ASP A 1 349 ? 9.883 29.047 -0.833 1 89.19 349 ASP A CA 1
ATOM 2734 C C . ASP A 1 349 ? 9.438 29.141 -2.289 1 89.19 349 ASP A C 1
ATOM 2736 O O . ASP A 1 349 ? 8.57 29.953 -2.629 1 89.19 349 ASP A O 1
ATOM 2740 N N . ILE A 1 350 ? 10.094 28.391 -3.088 1 90.69 350 ILE A N 1
ATOM 2741 C CA . ILE A 1 350 ? 9.672 28.312 -4.48 1 90.69 350 ILE A CA 1
ATOM 2742 C C . ILE A 1 350 ? 9.055 26.938 -4.75 1 90.69 350 ILE A C 1
ATOM 2744 O O . ILE A 1 350 ? 9.453 25.938 -4.148 1 90.69 350 ILE A O 1
ATOM 2748 N N . VAL A 1 351 ? 8.086 26.938 -5.598 1 89.75 351 VAL A N 1
ATOM 2749 C CA . VAL A 1 351 ? 7.414 25.703 -5.945 1 89.75 351 VAL A CA 1
ATOM 2750 C C . VAL A 1 351 ? 7.816 25.266 -7.355 1 89.75 351 VAL A C 1
ATOM 2752 O O . VAL A 1 351 ? 7.664 26.031 -8.312 1 89.75 351 VAL A O 1
ATOM 2755 N N . VAL A 1 352 ? 8.352 24.078 -7.445 1 87 352 VAL A N 1
ATOM 2756 C CA . VAL A 1 352 ? 8.734 23.516 -8.734 1 87 352 VAL A CA 1
ATOM 2757 C C . VAL A 1 352 ? 7.922 22.25 -9.008 1 87 352 VAL A C 1
ATOM 2759 O O . VAL A 1 352 ? 7.828 21.375 -8.156 1 87 352 VAL A O 1
ATOM 2762 N N . GLY A 1 353 ? 7.375 22.234 -10.172 1 82.69 353 GLY A N 1
ATOM 2763 C CA . GLY A 1 353 ? 6.586 21.078 -10.539 1 82.69 353 GLY A CA 1
ATOM 2764 C C . GLY A 1 353 ? 7.422 19.828 -10.727 1 82.69 353 GLY A C 1
ATOM 2765 O O . GLY A 1 353 ? 8.625 19.906 -10.984 1 82.69 353 GLY A O 1
ATOM 2766 N N . PHE A 1 354 ? 6.801 18.719 -10.68 1 80.69 354 PHE A N 1
ATOM 2767 C CA . PHE A 1 354 ? 7.504 17.438 -10.789 1 80.69 354 PHE A CA 1
ATOM 2768 C C . PHE A 1 354 ? 7.879 17.141 -12.234 1 80.69 354 PHE A C 1
ATOM 2770 O O . PHE A 1 354 ? 8.656 16.234 -12.508 1 80.69 354 PHE A O 1
ATOM 2777 N N . ASP A 1 355 ? 7.316 17.859 -13.109 1 78.19 355 ASP A N 1
ATOM 2778 C CA . ASP A 1 355 ? 7.66 17.688 -14.516 1 78.19 355 ASP A CA 1
ATOM 2779 C C . ASP A 1 355 ? 9.125 18.031 -14.773 1 78.19 355 ASP A C 1
ATOM 2781 O O . ASP A 1 355 ? 9.695 17.641 -15.789 1 78.19 355 ASP A O 1
ATOM 2785 N N . ASN A 1 356 ? 9.688 18.688 -13.812 1 76.88 356 ASN A N 1
ATOM 2786 C CA . ASN A 1 356 ? 11.094 19.062 -13.922 1 76.88 356 ASN A CA 1
ATOM 2787 C C . ASN A 1 356 ? 11.984 18.188 -13.047 1 76.88 356 ASN A C 1
ATOM 2789 O O . ASN A 1 356 ? 11.742 18.047 -11.844 1 76.88 356 ASN A O 1
ATOM 2793 N N . GLU A 1 357 ? 12.836 17.531 -13.734 1 75.94 357 GLU A N 1
ATOM 2794 C CA . GLU A 1 357 ? 13.789 16.734 -12.969 1 75.94 357 GLU A CA 1
ATOM 2795 C C . GLU A 1 357 ? 14.867 17.625 -12.344 1 75.94 357 GLU A C 1
ATOM 2797 O O . GLU A 1 357 ? 15.578 18.344 -13.055 1 75.94 357 GLU A O 1
ATOM 2802 N N . LEU A 1 358 ? 14.773 17.797 -11.102 1 79.06 358 LEU A N 1
ATOM 2803 C CA . LEU A 1 358 ? 15.773 18.594 -10.406 1 79.06 358 LEU A CA 1
ATOM 2804 C C . LEU A 1 358 ? 16.672 17.719 -9.531 1 79.06 358 LEU A C 1
ATOM 2806 O O . LEU A 1 358 ? 16.203 17.125 -8.555 1 79.06 358 LEU A O 1
ATOM 2810 N N . THR A 1 359 ? 17.922 17.562 -9.969 1 79 359 THR A N 1
ATOM 2811 C CA . THR A 1 359 ? 18.891 16.906 -9.109 1 79 359 THR A CA 1
ATOM 2812 C C . THR A 1 359 ? 19.312 17.812 -7.961 1 79 359 THR A C 1
ATOM 2814 O O . THR A 1 359 ? 18.984 19 -7.953 1 79 359 THR A O 1
ATOM 2817 N N . GLU A 1 360 ? 19.938 17.25 -7.008 1 81.5 360 GLU A N 1
ATOM 2818 C CA . GLU A 1 360 ? 20.422 18.062 -5.898 1 81.5 360 GLU A CA 1
ATOM 2819 C C . GLU A 1 360 ? 21.328 19.188 -6.395 1 81.5 360 GLU A C 1
ATOM 2821 O O . GLU A 1 360 ? 21.281 20.312 -5.875 1 81.5 360 GLU A O 1
ATOM 2826 N N . GLU A 1 361 ? 22.062 18.812 -7.383 1 85.88 361 GLU A N 1
ATOM 2827 C CA . GLU A 1 361 ? 22.969 19.812 -7.953 1 85.88 361 GLU A CA 1
ATOM 2828 C C . GLU A 1 361 ? 22.203 20.906 -8.688 1 85.88 361 GLU A C 1
ATOM 2830 O O . GLU A 1 361 ? 22.562 22.078 -8.617 1 85.88 361 GLU A O 1
ATOM 2835 N N . ASP A 1 362 ? 21.125 20.516 -9.312 1 88.44 362 ASP A N 1
ATOM 2836 C CA . ASP A 1 362 ? 20.297 21.469 -10.023 1 88.44 362 ASP A CA 1
ATOM 2837 C C . ASP A 1 362 ? 19.609 22.438 -9.047 1 88.44 362 ASP A C 1
ATOM 2839 O O . ASP A 1 362 ? 19.484 23.625 -9.336 1 88.44 362 ASP A O 1
ATOM 2843 N N . GLU A 1 363 ? 19.234 21.859 -7.996 1 89 363 GLU A N 1
ATOM 2844 C CA . GLU A 1 363 ? 18.578 22.672 -6.977 1 89 363 GLU A CA 1
ATOM 2845 C C . GLU A 1 363 ? 19.531 23.703 -6.395 1 89 363 GLU A C 1
ATOM 2847 O O . GLU A 1 363 ? 19.156 24.859 -6.18 1 89 363 GLU A O 1
ATOM 2852 N N . LYS A 1 364 ? 20.734 23.25 -6.195 1 90.25 364 LYS A N 1
ATOM 2853 C CA . LYS A 1 364 ? 21.734 24.172 -5.664 1 90.25 364 LYS A CA 1
ATOM 2854 C C . LYS A 1 364 ? 22.031 25.281 -6.656 1 90.25 364 LYS A C 1
ATOM 2856 O O . LYS A 1 364 ? 22.156 26.453 -6.266 1 90.25 364 LYS A O 1
ATOM 2861 N N . ARG A 1 365 ? 22.141 24.984 -7.91 1 91.69 365 ARG A N 1
ATOM 2862 C CA . ARG A 1 365 ? 22.406 25.969 -8.953 1 91.69 365 ARG A CA 1
ATOM 2863 C C . ARG A 1 365 ? 21.25 26.953 -9.078 1 91.69 365 ARG A C 1
ATOM 2865 O O . ARG A 1 365 ? 21.453 28.156 -9.258 1 91.69 365 ARG A O 1
ATOM 2872 N N . LEU A 1 366 ? 20.062 26.344 -8.93 1 92.38 366 LEU A N 1
ATOM 2873 C CA . LEU A 1 366 ? 18.859 27.172 -9.031 1 92.38 366 LEU A CA 1
ATOM 2874 C C . LEU A 1 366 ? 18.812 28.203 -7.902 1 92.38 366 LEU A C 1
ATOM 2876 O O . LEU A 1 366 ? 18.516 29.375 -8.141 1 92.38 366 LEU A O 1
ATOM 2880 N N . LYS A 1 367 ? 19.109 27.781 -6.75 1 93.25 367 LYS A N 1
ATOM 2881 C CA . LYS A 1 367 ? 19.125 28.672 -5.59 1 93.25 367 LYS A CA 1
ATOM 2882 C C . LYS A 1 367 ? 20.172 29.766 -5.742 1 93.25 367 LYS A C 1
ATOM 2884 O O . LYS A 1 367 ? 19.922 30.922 -5.418 1 93.25 367 LYS A O 1
ATOM 2889 N N . LEU A 1 368 ? 21.312 29.359 -6.254 1 93.12 368 LEU A N 1
ATOM 2890 C CA . LEU A 1 368 ? 22.406 30.312 -6.457 1 93.12 368 LEU A CA 1
ATOM 2891 C C . LEU A 1 368 ? 22.047 31.328 -7.539 1 93.12 368 LEU A C 1
ATOM 2893 O O . LEU A 1 368 ? 22.328 32.5 -7.402 1 93.12 368 LEU A O 1
ATOM 2897 N N . ASP A 1 369 ? 21.453 30.797 -8.57 1 94.12 369 ASP A N 1
ATOM 2898 C CA . ASP A 1 369 ? 21.062 31.672 -9.664 1 94.12 369 ASP A CA 1
ATOM 2899 C C . ASP A 1 369 ? 20.016 32.688 -9.211 1 94.12 369 ASP A C 1
ATOM 2901 O O . ASP A 1 369 ? 20.078 33.875 -9.602 1 94.12 369 ASP A O 1
ATOM 2905 N N . ILE A 1 370 ? 19.172 32.25 -8.438 1 94 370 ILE A N 1
ATOM 2906 C CA . ILE A 1 370 ? 18.125 33.125 -7.922 1 94 370 ILE A CA 1
ATOM 2907 C C . ILE A 1 370 ? 18.75 34.188 -6.996 1 94 370 ILE A C 1
ATOM 2909 O O . ILE A 1 370 ? 18.422 35.344 -7.066 1 94 370 ILE A O 1
ATOM 2913 N N . ASP A 1 371 ? 19.625 33.688 -6.137 1 93.12 371 ASP A N 1
ATOM 2914 C CA . ASP A 1 371 ? 20.312 34.594 -5.215 1 93.12 371 ASP A CA 1
ATOM 2915 C C . ASP A 1 371 ? 21.078 35.688 -5.969 1 93.12 371 ASP A C 1
ATOM 2917 O O . ASP A 1 371 ? 21.031 36.844 -5.621 1 93.12 371 ASP A O 1
ATOM 2921 N N . THR A 1 372 ? 21.781 35.281 -7.004 1 92.75 372 THR A N 1
ATOM 2922 C CA . THR A 1 372 ? 22.562 36.188 -7.824 1 92.75 372 THR A CA 1
ATOM 2923 C C . THR A 1 372 ? 21.656 37.188 -8.531 1 92.75 372 THR A C 1
ATOM 2925 O O . THR A 1 372 ? 21.969 38.375 -8.609 1 92.75 372 THR A O 1
ATOM 2928 N N . ALA A 1 373 ? 20.562 36.719 -8.984 1 93 373 ALA A N 1
ATOM 2929 C CA . ALA A 1 373 ? 19.609 37.562 -9.703 1 93 373 ALA A CA 1
ATOM 2930 C C . ALA A 1 373 ? 18.984 38.594 -8.766 1 93 373 ALA A C 1
ATOM 2932 O O . ALA A 1 373 ? 18.781 39.75 -9.141 1 93 373 ALA A O 1
ATOM 2933 N N . VAL A 1 374 ? 18.703 38.188 -7.617 1 91.12 374 VAL A N 1
ATOM 2934 C CA . VAL A 1 374 ? 18.094 39.094 -6.637 1 91.12 374 VAL A CA 1
ATOM 2935 C C . VAL A 1 374 ? 19.109 40.125 -6.188 1 91.12 374 VAL A C 1
ATOM 2937 O O . VAL A 1 374 ? 18.766 41.312 -6.055 1 91.12 374 VAL A O 1
ATOM 2940 N N . LYS A 1 375 ? 20.328 39.688 -5.992 1 88.31 375 LYS A N 1
ATOM 2941 C CA . LYS A 1 375 ? 21.391 40.594 -5.578 1 88.31 375 LYS A CA 1
ATOM 2942 C C . LYS A 1 375 ? 21.672 41.656 -6.652 1 88.31 375 LYS A C 1
ATOM 2944 O O . LYS A 1 375 ? 22.062 42.781 -6.344 1 88.31 375 LYS A O 1
ATOM 2949 N N . SER A 1 376 ? 21.469 41.281 -7.82 1 89.31 376 SER A N 1
ATOM 2950 C CA . SER A 1 376 ? 21.672 42.188 -8.93 1 89.31 376 SER A CA 1
ATOM 2951 C C . SER A 1 376 ? 20.609 43.281 -8.938 1 89.31 376 SER A C 1
ATOM 2953 O O . SER A 1 376 ? 20.859 44.406 -9.383 1 89.31 376 SER A O 1
ATOM 2955 N N . GLU A 1 377 ? 19.469 42.938 -8.523 1 87.19 377 GLU A N 1
ATOM 2956 C CA . GLU A 1 377 ? 18.375 43.906 -8.469 1 87.19 377 GLU A CA 1
ATOM 2957 C C . GLU A 1 377 ? 18.438 44.75 -7.207 1 87.19 377 GLU A C 1
ATOM 2959 O O . GLU A 1 377 ? 18 45.906 -7.203 1 87.19 377 GLU A O 1
ATOM 2964 N N . HIS A 1 378 ? 18.875 44.094 -6.16 1 82.25 378 HIS A N 1
ATOM 2965 C CA . HIS A 1 378 ? 19.016 44.781 -4.887 1 82.25 378 HIS A CA 1
ATOM 2966 C C . HIS A 1 378 ? 20.219 44.281 -4.109 1 82.25 378 HIS A C 1
ATOM 2968 O O . HIS A 1 378 ? 20.141 43.25 -3.4 1 82.25 378 HIS A O 1
ATOM 2974 N N . THR A 1 379 ? 21.266 45 -4.027 1 75.81 379 THR A N 1
ATOM 2975 C CA . THR A 1 379 ? 22.562 44.594 -3.502 1 75.81 379 THR A CA 1
ATOM 2976 C C . THR A 1 379 ? 22.469 44.281 -2.012 1 75.81 379 THR A C 1
ATOM 2978 O O . THR A 1 379 ? 23.281 43.5 -1.484 1 75.81 379 THR A O 1
ATOM 2981 N N . GLY A 1 380 ? 21.547 44.625 -1.329 1 74.5 380 GLY A N 1
ATOM 2982 C CA . GLY A 1 380 ? 21.5 44.406 0.111 1 74.5 380 GLY A CA 1
ATOM 2983 C C . GLY A 1 380 ? 20.75 43.156 0.51 1 74.5 380 GLY A C 1
ATOM 2984 O O . GLY A 1 380 ? 20.672 42.812 1.694 1 74.5 380 GLY A O 1
ATOM 2985 N N . TYR A 1 381 ? 20.359 42.375 -0.436 1 79.25 381 TYR A N 1
ATOM 2986 C CA . TYR A 1 381 ? 19.5 41.25 -0.084 1 79.25 381 TYR A CA 1
ATOM 2987 C C . TYR A 1 381 ? 20.219 39.906 -0.347 1 79.25 381 TYR A C 1
ATOM 2989 O O . TYR A 1 381 ? 20.781 39.719 -1.424 1 79.25 381 TYR A O 1
ATOM 2997 N N . ASP A 1 382 ? 20.391 39.125 0.722 1 85.69 382 ASP A N 1
ATOM 2998 C CA . ASP A 1 382 ? 20.703 37.688 0.546 1 85.69 382 ASP A CA 1
ATOM 2999 C C . ASP A 1 382 ? 19.438 36.844 0.571 1 85.69 382 ASP A C 1
ATOM 3001 O O . ASP A 1 382 ? 18.453 37.219 1.204 1 85.69 382 ASP A O 1
ATOM 3005 N N . THR A 1 383 ? 19.5 35.812 -0.233 1 89.62 383 THR A N 1
ATOM 3006 C CA . THR A 1 383 ? 18.281 35 -0.288 1 89.62 383 THR A CA 1
ATOM 3007 C C . THR A 1 383 ? 18.5 33.656 0.346 1 89.62 383 THR A C 1
ATOM 3009 O O . THR A 1 383 ? 19.594 33.094 0.264 1 89.62 383 THR A O 1
ATOM 3012 N N . VAL A 1 384 ? 17.547 33.188 1.065 1 86.38 384 VAL A N 1
ATOM 3013 C CA . VAL A 1 384 ? 17.438 31.797 1.538 1 86.38 384 VAL A CA 1
ATOM 3014 C C . VAL A 1 384 ? 16.203 31.141 0.932 1 86.38 384 VAL A C 1
ATOM 3016 O O . VAL A 1 384 ? 15.078 31.375 1.385 1 86.38 384 VAL A O 1
ATOM 3019 N N . VAL A 1 385 ? 16.5 30.297 -0.059 1 89.31 385 VAL A N 1
ATOM 3020 C CA . VAL A 1 385 ? 15.391 29.75 -0.834 1 89.31 385 VAL A CA 1
ATOM 3021 C C . VAL A 1 385 ? 15.219 28.266 -0.5 1 89.31 385 VAL A C 1
ATOM 3023 O O . VAL A 1 385 ? 16.203 27.531 -0.404 1 89.31 385 VAL A O 1
ATOM 3026 N N . THR A 1 386 ? 14.016 27.891 -0.224 1 84.75 386 THR A N 1
ATOM 3027 C CA . THR A 1 386 ? 13.648 26.484 -0.084 1 84.75 386 THR A CA 1
ATOM 3028 C C . THR A 1 386 ? 12.828 26.031 -1.284 1 84.75 386 THR A C 1
ATOM 3030 O O . THR A 1 386 ? 11.93 26.734 -1.74 1 84.75 386 THR A O 1
ATOM 3033 N N . VAL A 1 387 ? 13.172 24.906 -1.819 1 85.38 387 VAL A N 1
ATOM 3034 C CA . VAL A 1 387 ? 12.453 24.375 -2.977 1 85.38 387 VAL A CA 1
ATOM 3035 C C . VAL A 1 387 ? 11.383 23.391 -2.52 1 85.38 387 VAL A C 1
ATOM 3037 O O . VAL A 1 387 ? 11.703 22.359 -1.908 1 85.38 387 VAL A O 1
ATOM 3040 N N . ASP A 1 388 ? 10.211 23.781 -2.773 1 82.88 388 ASP A N 1
ATOM 3041 C CA . ASP A 1 388 ? 9.07 22.906 -2.514 1 82.88 388 ASP A CA 1
ATOM 3042 C C . ASP A 1 388 ? 8.562 22.266 -3.807 1 82.88 388 ASP A C 1
ATOM 3044 O O . ASP A 1 388 ? 8.703 22.844 -4.887 1 82.88 388 ASP A O 1
ATOM 3048 N N . ARG A 1 389 ? 8.07 21.078 -3.615 1 81.81 389 ARG A N 1
ATOM 3049 C CA . ARG A 1 389 ? 7.461 20.422 -4.766 1 81.81 389 ARG A CA 1
ATOM 3050 C C . ARG A 1 389 ? 5.941 20.562 -4.738 1 81.81 389 ARG A C 1
ATOM 3052 O O . ARG A 1 389 ? 5.352 20.75 -3.674 1 81.81 389 ARG A O 1
ATOM 3059 N N . ASP A 1 390 ? 5.379 20.5 -5.855 1 78.06 390 ASP A N 1
ATOM 3060 C CA . ASP A 1 390 ? 3.928 20.562 -5.977 1 78.06 390 ASP A CA 1
ATOM 3061 C C . ASP A 1 390 ? 3.291 19.188 -5.789 1 78.06 390 ASP A C 1
ATOM 3063 O O . ASP A 1 390 ? 3.193 18.422 -6.738 1 78.06 390 ASP A O 1
ATOM 3067 N N . TYR A 1 391 ? 2.801 18.969 -4.598 1 74.38 391 TYR A N 1
ATOM 3068 C CA . TYR A 1 391 ? 2.297 17.641 -4.273 1 74.38 391 TYR A CA 1
ATOM 3069 C C . TYR A 1 391 ? 0.897 17.438 -4.836 1 74.38 391 TYR A C 1
ATOM 3071 O O . TYR A 1 391 ? 0.351 16.328 -4.77 1 74.38 391 TYR A O 1
ATOM 3079 N N . ILE A 1 392 ? 0.209 18.484 -5.359 1 73.56 392 ILE A N 1
ATOM 3080 C CA . ILE A 1 392 ? -1.204 18.391 -5.703 1 73.56 392 ILE A CA 1
ATOM 3081 C C . ILE A 1 392 ? -1.39 18.625 -7.203 1 73.56 392 ILE A C 1
ATOM 3083 O O . ILE A 1 392 ? -2.5 18.5 -7.723 1 73.56 392 ILE A O 1
ATOM 3087 N N . ASP A 1 393 ? -0.385 19.141 -7.992 1 64.56 393 ASP A N 1
ATOM 3088 C CA . ASP A 1 393 ? -0.65 19.5 -9.383 1 64.56 393 ASP A CA 1
ATOM 3089 C C . ASP A 1 393 ? -0.42 18.297 -10.312 1 64.56 393 ASP A C 1
ATOM 3091 O O . ASP A 1 393 ? 0.468 17.484 -10.062 1 64.56 393 ASP A O 1
ATOM 3095 N N . MET B 1 1 ? 27.391 -13.516 9.992 1 64.5 1 MET B N 1
ATOM 3096 C CA . MET B 1 1 ? 28.797 -13.148 9.844 1 64.5 1 MET B CA 1
ATOM 3097 C C . MET B 1 1 ? 29.172 -12.992 8.375 1 64.5 1 MET B C 1
ATOM 3099 O O . MET B 1 1 ? 29.719 -11.969 7.973 1 64.5 1 MET B O 1
ATOM 3103 N N . THR B 1 2 ? 28.562 -14.023 7.551 1 76.19 2 THR B N 1
ATOM 3104 C CA . THR B 1 2 ? 28.938 -13.977 6.141 1 76.19 2 THR B CA 1
ATOM 3105 C C . THR B 1 2 ? 28.25 -12.812 5.434 1 76.19 2 THR B C 1
ATOM 3107 O O . THR B 1 2 ? 28.859 -12.148 4.594 1 76.19 2 THR B O 1
ATOM 3110 N N . GLY B 1 3 ? 27.094 -12.477 5.918 1 81.38 3 GLY B N 1
ATOM 3111 C CA . GLY B 1 3 ? 26.344 -11.391 5.289 1 81.38 3 GLY B CA 1
ATOM 3112 C C . GLY B 1 3 ? 27.031 -10.047 5.398 1 81.38 3 GLY B C 1
ATOM 3113 O O . GLY B 1 3 ? 27.219 -9.352 4.398 1 81.38 3 GLY B O 1
ATOM 3114 N N . LYS B 1 4 ? 27.609 -9.758 6.574 1 85.44 4 LYS B N 1
ATOM 3115 C CA . LYS B 1 4 ? 28.25 -8.461 6.812 1 85.44 4 LYS B CA 1
ATOM 3116 C C . LYS B 1 4 ? 29.578 -8.352 6.062 1 85.44 4 LYS B C 1
ATOM 3118 O O . LYS B 1 4 ? 29.906 -7.285 5.543 1 85.44 4 LYS B O 1
ATOM 3123 N N . TYR B 1 5 ? 30.156 -9.461 5.973 1 88 5 TYR B N 1
ATOM 3124 C CA . TYR B 1 5 ? 31.438 -9.477 5.277 1 88 5 TYR B CA 1
ATOM 3125 C C . TYR B 1 5 ? 31.25 -9.195 3.789 1 88 5 TYR B C 1
ATOM 3127 O O . TYR B 1 5 ? 31.953 -8.352 3.219 1 88 5 TYR B O 1
ATOM 3135 N N . ILE B 1 6 ? 30.375 -9.812 3.205 1 90.38 6 ILE B N 1
ATOM 3136 C CA . ILE B 1 6 ? 30.141 -9.656 1.773 1 90.38 6 ILE B CA 1
ATOM 3137 C C . ILE B 1 6 ? 29.641 -8.242 1.479 1 90.38 6 ILE B C 1
ATOM 3139 O O . ILE B 1 6 ? 30.109 -7.602 0.536 1 90.38 6 ILE B O 1
ATOM 3143 N N . VAL B 1 7 ? 28.781 -7.789 2.309 1 91.12 7 VAL B N 1
ATOM 3144 C CA . VAL B 1 7 ? 28.203 -6.461 2.121 1 91.12 7 VAL B CA 1
ATOM 3145 C C . VAL B 1 7 ? 29.312 -5.406 2.258 1 91.12 7 VAL B C 1
ATOM 3147 O O . VAL B 1 7 ? 29.328 -4.426 1.506 1 91.12 7 VAL B O 1
ATOM 3150 N N . SER B 1 8 ? 30.219 -5.555 3.217 1 91.06 8 SER B N 1
ATOM 3151 C CA . SER B 1 8 ? 31.281 -4.582 3.443 1 91.06 8 SER B CA 1
ATOM 3152 C C . SER B 1 8 ? 32.25 -4.52 2.256 1 91.06 8 SER B C 1
ATOM 3154 O O . SER B 1 8 ? 32.875 -3.494 2.018 1 91.06 8 SER B O 1
ATOM 3156 N N . ARG B 1 9 ? 32.281 -5.484 1.496 1 89.69 9 ARG B N 1
ATOM 3157 C CA . ARG B 1 9 ? 33.188 -5.555 0.359 1 89.69 9 ARG B CA 1
ATOM 3158 C C . ARG B 1 9 ? 32.562 -4.965 -0.894 1 89.69 9 ARG B C 1
ATOM 3160 O O . ARG B 1 9 ? 33.25 -4.375 -1.729 1 89.69 9 ARG B O 1
ATOM 3167 N N . PHE B 1 10 ? 31.203 -5.031 -0.965 1 90.88 10 PHE B N 1
ATOM 3168 C CA . PHE B 1 10 ? 30.562 -4.719 -2.238 1 90.88 10 PHE B CA 1
ATOM 3169 C C . PHE B 1 10 ? 29.797 -3.406 -2.148 1 90.88 10 PHE B C 1
ATOM 3171 O O . PHE B 1 10 ? 29.453 -2.814 -3.172 1 90.88 10 PHE B O 1
ATOM 3178 N N . ILE B 1 11 ? 29.516 -2.949 -0.924 1 92.5 11 ILE B N 1
ATOM 3179 C CA . ILE B 1 11 ? 28.688 -1.758 -0.768 1 92.5 11 ILE B CA 1
ATOM 3180 C C . ILE B 1 11 ? 29.469 -0.688 -0.002 1 92.5 11 ILE B C 1
ATOM 3182 O O . ILE B 1 11 ? 29.859 -0.901 1.147 1 92.5 11 ILE B O 1
ATOM 3186 N N . LYS B 1 12 ? 29.641 0.442 -0.619 1 89.62 12 LYS B N 1
ATOM 3187 C CA . LYS B 1 12 ? 30.266 1.58 0.051 1 89.62 12 LYS B CA 1
ATOM 3188 C C . LYS B 1 12 ? 29.328 2.184 1.095 1 89.62 12 LYS B C 1
ATOM 3190 O O . LYS B 1 12 ? 28.125 2.305 0.86 1 89.62 12 LYS B O 1
ATOM 3195 N N . ASN B 1 13 ? 29.781 2.514 2.229 1 90.06 13 ASN B N 1
ATOM 3196 C CA . ASN B 1 13 ? 29 3.109 3.307 1 90.06 13 ASN B CA 1
ATOM 3197 C C . ASN B 1 13 ? 27.859 2.186 3.756 1 90.06 13 ASN B C 1
ATOM 3199 O O . ASN B 1 13 ? 26.734 2.635 3.969 1 90.06 13 ASN B O 1
ATOM 3203 N N . TYR B 1 14 ? 28.203 0.903 3.766 1 91.19 14 TYR B N 1
ATOM 3204 C CA . TYR B 1 14 ? 27.188 -0.117 4.027 1 91.19 14 TYR B CA 1
ATOM 3205 C C . TYR B 1 14 ? 26.531 0.099 5.383 1 91.19 14 TYR B C 1
ATOM 3207 O O . TYR B 1 14 ? 25.453 -0.439 5.652 1 91.19 14 TYR B O 1
ATOM 3215 N N . GLU B 1 15 ? 27.047 0.955 6.191 1 90.44 15 GLU B N 1
ATOM 3216 C CA . GLU B 1 15 ? 26.5 1.186 7.527 1 90.44 15 GLU B CA 1
ATOM 3217 C C . GLU B 1 15 ? 25.375 2.207 7.492 1 90.44 15 GLU B C 1
ATOM 3219 O O . GLU B 1 15 ? 24.578 2.291 8.43 1 90.44 15 GLU B O 1
ATOM 3224 N N . ASP B 1 16 ? 25.25 2.994 6.465 1 89.31 16 ASP B N 1
ATOM 3225 C CA . ASP B 1 16 ? 24.188 3.992 6.324 1 89.31 16 ASP B CA 1
ATOM 3226 C C . ASP B 1 16 ? 22.906 3.369 5.762 1 89.31 16 ASP B C 1
ATOM 3228 O O . ASP B 1 16 ? 22.453 3.738 4.68 1 89.31 16 ASP B O 1
ATOM 3232 N N . THR B 1 17 ? 22.344 2.59 6.582 1 86.94 17 THR B N 1
ATOM 3233 C CA . THR B 1 17 ? 21.25 1.751 6.121 1 86.94 17 THR B CA 1
ATOM 3234 C C . THR B 1 17 ? 19.969 2.572 5.953 1 86.94 17 THR B C 1
ATOM 3236 O O . THR B 1 17 ? 18.984 2.098 5.375 1 86.94 17 THR B O 1
ATOM 3239 N N . ASN B 1 18 ? 19.938 3.811 6.352 1 82.56 18 ASN B N 1
ATOM 3240 C CA . ASN B 1 18 ? 18.781 4.684 6.172 1 82.56 18 ASN B CA 1
ATOM 3241 C C . ASN B 1 18 ? 18.812 5.395 4.824 1 82.56 18 ASN B C 1
ATOM 3243 O O . ASN B 1 18 ? 17.812 5.953 4.383 1 82.56 18 ASN B O 1
ATOM 3247 N N . ASN B 1 19 ? 19.984 5.312 4.25 1 87.25 19 ASN B N 1
ATOM 3248 C CA . ASN B 1 19 ? 20.156 5.91 2.928 1 87.25 19 ASN B CA 1
ATOM 3249 C C . ASN B 1 19 ? 19.516 5.043 1.842 1 87.25 19 ASN B C 1
ATOM 3251 O O . ASN B 1 19 ? 19.828 3.859 1.725 1 87.25 19 ASN B O 1
ATOM 3255 N N . ILE B 1 20 ? 18.734 5.641 1.005 1 89 20 ILE B N 1
ATOM 3256 C CA . ILE B 1 20 ? 17.953 4.91 0.016 1 89 20 ILE B CA 1
ATOM 3257 C C . ILE B 1 20 ? 18.875 4.258 -1.002 1 89 20 ILE B C 1
ATOM 3259 O O . ILE B 1 20 ? 18.594 3.158 -1.491 1 89 20 ILE B O 1
ATOM 3263 N N . ASN B 1 21 ? 19.969 4.895 -1.345 1 90.19 21 ASN B N 1
ATOM 3264 C CA . ASN B 1 21 ? 20.906 4.348 -2.316 1 90.19 21 ASN B CA 1
ATOM 3265 C C . ASN B 1 21 ? 21.641 3.131 -1.764 1 90.19 21 ASN B C 1
ATOM 3267 O O . ASN B 1 21 ? 21.906 2.178 -2.498 1 90.19 21 ASN B O 1
ATOM 3271 N N . VAL B 1 22 ? 22.016 3.197 -0.542 1 92.62 22 VAL B N 1
ATOM 3272 C CA . VAL B 1 22 ? 22.688 2.072 0.107 1 92.62 22 VAL B CA 1
ATOM 3273 C C . VAL B 1 22 ? 21.719 0.888 0.203 1 92.62 22 VAL B C 1
ATOM 3275 O O . VAL B 1 22 ? 22.109 -0.251 -0.077 1 92.62 22 VAL B O 1
ATOM 3278 N N . ARG B 1 23 ? 20.547 1.175 0.553 1 92.38 23 ARG B N 1
ATOM 3279 C CA . ARG B 1 23 ? 19.516 0.14 0.647 1 92.38 23 ARG B CA 1
ATOM 3280 C C . ARG B 1 23 ? 19.312 -0.548 -0.698 1 92.38 23 ARG B C 1
ATOM 3282 O O . ARG B 1 23 ? 19.156 -1.77 -0.758 1 92.38 23 ARG B O 1
ATOM 3289 N N . GLU B 1 24 ? 19.297 0.232 -1.727 1 93.75 24 GLU B N 1
ATOM 3290 C CA . GLU B 1 24 ? 19.156 -0.332 -3.066 1 93.75 24 GLU B CA 1
ATOM 3291 C C . GLU B 1 24 ? 20.281 -1.325 -3.365 1 93.75 24 GLU B C 1
ATOM 3293 O O . GLU B 1 24 ? 20.047 -2.373 -3.971 1 93.75 24 GLU B O 1
ATOM 3298 N N . LYS B 1 25 ? 21.469 -0.955 -2.998 1 95.19 25 LYS B N 1
ATOM 3299 C CA . LYS B 1 25 ? 22.625 -1.824 -3.256 1 95.19 25 LYS B CA 1
ATOM 3300 C C . LYS B 1 25 ? 22.484 -3.152 -2.518 1 95.19 25 LYS B C 1
ATOM 3302 O O . LYS B 1 25 ? 22.891 -4.195 -3.021 1 95.19 25 LYS B O 1
ATOM 3307 N N . TYR B 1 26 ? 21.969 -3.068 -1.313 1 95.12 26 TYR B N 1
ATOM 3308 C CA . TYR B 1 26 ? 21.656 -4.301 -0.594 1 95.12 26 TYR B CA 1
ATOM 3309 C C . TYR B 1 26 ? 20.703 -5.172 -1.392 1 95.12 26 TYR B C 1
ATOM 3311 O O . TYR B 1 26 ? 20.922 -6.379 -1.529 1 95.12 26 TYR B O 1
ATOM 3319 N N . GLY B 1 27 ? 19.641 -4.547 -1.889 1 95.12 27 GLY B N 1
ATOM 3320 C CA . GLY B 1 27 ? 18.656 -5.266 -2.674 1 95.12 27 GLY B CA 1
ATOM 3321 C C . GLY B 1 27 ? 19.203 -5.832 -3.967 1 95.12 27 GLY B C 1
ATOM 3322 O O . GLY B 1 27 ? 18.891 -6.965 -4.34 1 95.12 27 GLY B O 1
ATOM 3323 N N . ILE B 1 28 ? 20.062 -5.117 -4.605 1 95.12 28 ILE B N 1
ATOM 3324 C CA . ILE B 1 28 ? 20.672 -5.555 -5.855 1 95.12 28 ILE B CA 1
ATOM 3325 C C . ILE B 1 28 ? 21.578 -6.758 -5.594 1 95.12 28 ILE B C 1
ATOM 3327 O O . ILE B 1 28 ? 21.531 -7.75 -6.328 1 95.12 28 ILE B O 1
ATOM 3331 N N . LEU B 1 29 ? 22.344 -6.613 -4.602 1 95.81 29 LEU B N 1
ATOM 3332 C CA . LEU B 1 29 ? 23.25 -7.699 -4.25 1 95.81 29 LEU B CA 1
ATOM 3333 C C . LEU B 1 29 ? 22.469 -8.984 -3.982 1 95.81 29 LEU B C 1
ATOM 3335 O O . LEU B 1 29 ? 22.828 -10.047 -4.504 1 95.81 29 LEU B O 1
ATOM 3339 N N . SER B 1 30 ? 21.484 -8.867 -3.143 1 95.38 30 SER B N 1
ATOM 3340 C CA . SER B 1 30 ? 20.641 -10.023 -2.834 1 95.38 30 SER B CA 1
ATOM 3341 C C . SER B 1 30 ? 20 -10.594 -4.094 1 95.38 30 SER B C 1
ATOM 3343 O O . SER B 1 30 ? 20.047 -11.797 -4.332 1 95.38 30 SER B O 1
ATOM 3345 N N . GLY B 1 31 ? 19.391 -9.695 -4.883 1 95.62 31 GLY B N 1
ATOM 3346 C CA . GLY B 1 31 ? 18.734 -10.125 -6.105 1 95.62 31 GLY B CA 1
ATOM 3347 C C . GLY B 1 31 ? 19.672 -10.812 -7.082 1 95.62 31 GLY B C 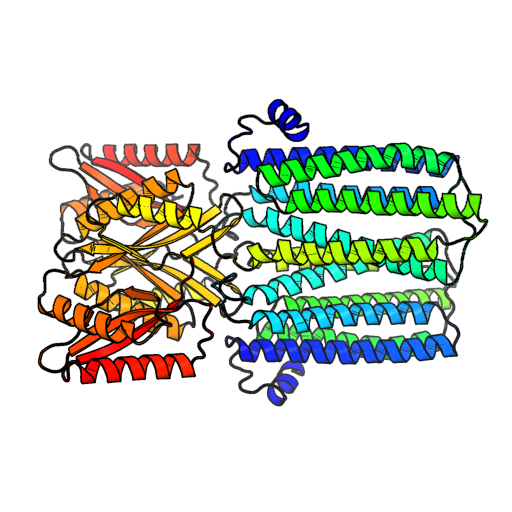1
ATOM 3348 O O . GLY B 1 31 ? 19.359 -11.875 -7.617 1 95.62 31 GLY B O 1
ATOM 3349 N N . VAL B 1 32 ? 20.797 -10.258 -7.301 1 95.94 32 VAL B N 1
ATOM 3350 C CA . VAL B 1 32 ? 21.766 -10.789 -8.258 1 95.94 32 VAL B CA 1
ATOM 3351 C C . VAL B 1 32 ? 22.266 -12.156 -7.789 1 95.94 32 VAL B C 1
ATOM 3353 O O . VAL B 1 32 ? 22.312 -13.109 -8.578 1 95.94 32 VAL B O 1
ATOM 3356 N N . LEU B 1 33 ? 22.625 -12.266 -6.566 1 95.31 33 LEU B N 1
ATOM 3357 C CA . LEU B 1 33 ? 23.078 -13.547 -6.039 1 95.31 33 LEU B CA 1
ATOM 3358 C C . LEU B 1 33 ? 21.984 -14.594 -6.105 1 95.31 33 LEU B C 1
ATOM 3360 O O . LEU B 1 33 ? 22.25 -15.766 -6.375 1 95.31 33 LEU B O 1
ATOM 3364 N N . GLY B 1 34 ? 20.781 -14.18 -5.762 1 95.69 34 GLY B N 1
ATOM 3365 C CA . GLY B 1 34 ? 19.656 -15.086 -5.918 1 95.69 34 GLY B CA 1
ATOM 3366 C C . GLY B 1 34 ? 19.484 -15.578 -7.344 1 95.69 34 GLY B C 1
ATOM 3367 O O . GLY B 1 34 ? 19.281 -16.766 -7.574 1 95.69 34 GLY B O 1
ATOM 3368 N N . ILE B 1 35 ? 19.578 -14.688 -8.242 1 96 35 ILE B N 1
ATOM 3369 C CA . ILE B 1 35 ? 19.438 -15.031 -9.656 1 96 35 ILE B CA 1
ATOM 3370 C C . ILE B 1 35 ? 20.562 -15.977 -10.062 1 96 35 ILE B C 1
ATOM 3372 O O . ILE B 1 35 ? 20.312 -17.016 -10.688 1 96 35 ILE B O 1
ATOM 3376 N N . VAL B 1 36 ? 21.75 -15.672 -9.711 1 96.44 36 VAL B N 1
ATOM 3377 C CA . VAL B 1 36 ? 22.922 -16.453 -10.102 1 96.44 36 VAL B CA 1
ATOM 3378 C C . VAL B 1 36 ? 22.797 -17.875 -9.539 1 96.44 36 VAL B C 1
ATOM 3380 O O . VAL B 1 36 ? 22.969 -18.844 -10.273 1 96.44 36 VAL B O 1
ATOM 3383 N N . VAL B 1 37 ? 22.516 -17.953 -8.266 1 95.56 37 VAL B N 1
ATOM 3384 C CA . VAL B 1 37 ? 22.438 -19.25 -7.621 1 95.56 37 VAL B CA 1
ATOM 3385 C C . VAL B 1 37 ? 21.312 -20.062 -8.242 1 95.56 37 VAL B C 1
ATOM 3387 O O . VAL B 1 37 ? 21.5 -21.234 -8.602 1 95.56 37 VAL B O 1
ATOM 3390 N N . ASN B 1 38 ? 20.203 -19.531 -8.43 1 95.06 38 ASN B N 1
ATOM 3391 C CA . ASN B 1 38 ? 19.047 -20.266 -8.945 1 95.06 38 ASN B CA 1
ATOM 3392 C C . ASN B 1 38 ? 19.203 -20.578 -10.43 1 95.06 38 ASN B C 1
ATOM 3394 O O . ASN B 1 38 ? 18.766 -21.625 -10.898 1 95.06 38 ASN B O 1
ATOM 3398 N N . LEU B 1 39 ? 19.75 -19.688 -11.102 1 95.19 39 LEU B N 1
ATOM 3399 C CA . LEU B 1 39 ? 20 -19.953 -12.516 1 95.19 39 LEU B CA 1
ATOM 3400 C C . LEU B 1 39 ? 21.016 -21.078 -12.68 1 95.19 39 LEU B C 1
ATOM 3402 O O . LEU B 1 39 ? 20.906 -21.906 -13.594 1 95.19 39 LEU B O 1
ATOM 3406 N N . MET B 1 40 ? 22.047 -21.062 -11.883 1 95.88 40 MET B N 1
ATOM 3407 C CA . MET B 1 40 ? 23.031 -22.141 -11.891 1 95.88 40 MET B CA 1
ATOM 3408 C C . MET B 1 40 ? 22.359 -23.484 -11.617 1 95.88 40 MET B C 1
ATOM 3410 O O . MET B 1 40 ? 22.594 -24.453 -12.344 1 95.88 40 MET B O 1
ATOM 3414 N N . LEU B 1 41 ? 21.594 -23.516 -10.602 1 94.19 41 LEU B N 1
ATOM 3415 C CA . LEU B 1 41 ? 20.891 -24.75 -10.273 1 94.19 41 LEU B CA 1
ATOM 3416 C C . LEU B 1 41 ? 19.969 -25.172 -11.414 1 94.19 41 LEU B C 1
ATOM 3418 O O . LEU B 1 41 ? 19.875 -26.359 -11.727 1 94.19 41 LEU B O 1
ATOM 3422 N N . PHE B 1 42 ? 19.312 -24.219 -12.039 1 92.81 42 PHE B N 1
ATOM 3423 C CA . PHE B 1 42 ? 18.422 -24.484 -13.164 1 92.81 42 PHE B CA 1
ATOM 3424 C C . PHE B 1 42 ? 19.203 -25.094 -14.32 1 92.81 42 PHE B C 1
ATOM 3426 O O . PHE B 1 42 ? 18.797 -26.125 -14.867 1 92.81 42 PHE B O 1
ATOM 3433 N N . ILE B 1 43 ? 20.266 -24.531 -14.625 1 94.75 43 ILE B N 1
ATOM 3434 C CA . ILE B 1 43 ? 21.062 -24.984 -15.766 1 94.75 43 ILE B CA 1
ATOM 3435 C C . ILE B 1 43 ? 21.594 -26.375 -15.492 1 94.75 43 ILE B C 1
ATOM 3437 O O . ILE B 1 43 ? 21.5 -27.266 -16.359 1 94.75 43 ILE B O 1
ATOM 3441 N N . VAL B 1 44 ? 22.125 -26.594 -14.336 1 93.62 44 VAL B N 1
ATOM 3442 C CA . VAL B 1 44 ? 22.672 -27.906 -13.969 1 93.62 44 VAL B CA 1
ATOM 3443 C C . VAL B 1 44 ? 21.562 -28.953 -14.031 1 93.62 44 VAL B C 1
ATOM 3445 O O . VAL B 1 44 ? 21.75 -30.031 -14.586 1 93.62 44 VAL B O 1
ATOM 3448 N N . GLU B 1 45 ? 20.469 -28.625 -13.562 1 91.56 45 GLU B N 1
ATOM 3449 C CA . GLU B 1 45 ? 19.359 -29.578 -13.516 1 91.56 45 GLU B CA 1
ATOM 3450 C C . GLU B 1 45 ? 18.797 -29.844 -14.914 1 91.56 45 GLU B C 1
ATOM 3452 O O . GLU B 1 45 ? 18.422 -30.969 -15.234 1 91.56 45 GLU B O 1
ATOM 3457 N N . ILE B 1 46 ? 18.719 -28.797 -15.664 1 89.38 46 ILE B N 1
ATOM 3458 C CA . ILE B 1 46 ? 18.203 -28.984 -17.016 1 89.38 46 ILE B CA 1
ATOM 3459 C C . ILE B 1 46 ? 19.125 -29.891 -17.812 1 89.38 46 ILE B C 1
ATOM 3461 O O . ILE B 1 46 ? 18.656 -30.781 -18.516 1 89.38 46 ILE B O 1
ATOM 3465 N N . ILE B 1 47 ? 20.375 -29.703 -17.688 1 93.12 47 ILE B N 1
ATOM 3466 C CA . ILE B 1 47 ? 21.375 -30.516 -18.391 1 93.12 47 ILE B CA 1
ATOM 3467 C C . ILE B 1 47 ? 21.297 -31.953 -17.906 1 93.12 47 ILE B C 1
ATOM 3469 O O . ILE B 1 47 ? 21.172 -32.875 -18.703 1 93.12 47 ILE B O 1
ATOM 3473 N N . LEU B 1 48 ? 21.281 -32.125 -16.594 1 90.31 48 LEU B N 1
ATOM 3474 C CA . LEU B 1 48 ? 21.234 -33.469 -16.031 1 90.31 48 LEU B CA 1
ATOM 3475 C C . LEU B 1 48 ? 19.906 -34.125 -16.328 1 90.31 48 LEU B C 1
ATOM 3477 O O . LEU B 1 48 ? 19.859 -35.344 -16.516 1 90.31 48 LEU B O 1
ATOM 3481 N N . GLY B 1 49 ? 18.906 -33.406 -16.328 1 86.38 49 GLY B N 1
ATOM 3482 C CA . GLY B 1 49 ? 17.594 -33.938 -16.672 1 86.38 49 GLY B CA 1
ATOM 3483 C C . GLY B 1 49 ? 17.531 -34.5 -18.078 1 86.38 49 GLY B C 1
ATOM 3484 O O . GLY B 1 49 ? 17 -35.594 -18.297 1 86.38 49 GLY B O 1
ATOM 3485 N N . PHE B 1 50 ? 18.141 -33.781 -19.016 1 87.25 50 PHE B N 1
ATOM 3486 C CA . PHE B 1 50 ? 18.156 -34.219 -20.391 1 87.25 50 PHE B CA 1
ATOM 3487 C C . PHE B 1 50 ? 19.094 -35.406 -20.562 1 87.25 50 PHE B C 1
ATOM 3489 O O . PHE B 1 50 ? 18.797 -36.344 -21.297 1 87.25 50 PHE B O 1
ATOM 3496 N N . LEU B 1 51 ? 20.188 -35.406 -19.922 1 89 51 LEU B N 1
ATOM 3497 C CA . LEU B 1 51 ? 21.172 -36.469 -20.016 1 89 51 LEU B CA 1
ATOM 3498 C C . LEU B 1 51 ? 20.625 -37.75 -19.422 1 89 51 LEU B C 1
ATOM 3500 O O . LEU B 1 51 ? 20.922 -38.844 -19.922 1 89 51 LEU B O 1
ATOM 3504 N N . THR B 1 52 ? 19.812 -37.594 -18.422 1 87.25 52 THR B N 1
ATOM 3505 C CA . THR B 1 52 ? 19.297 -38.781 -17.734 1 87.25 52 THR B CA 1
ATOM 3506 C C . THR B 1 52 ? 17.875 -39.062 -18.172 1 87.25 52 THR B C 1
ATOM 3508 O O . THR B 1 52 ? 17.25 -40 -17.672 1 87.25 52 THR B O 1
ATOM 3511 N N . ASN B 1 53 ? 17.312 -38.25 -19.016 1 81.12 53 ASN B N 1
ATOM 3512 C CA . ASN B 1 53 ? 15.938 -38.375 -19.5 1 81.12 53 ASN B CA 1
ATOM 3513 C C . ASN B 1 53 ? 14.945 -38.438 -18.328 1 81.12 53 ASN B C 1
ATOM 3515 O O . ASN B 1 53 ? 14.07 -39.312 -18.312 1 81.12 53 ASN B O 1
ATOM 3519 N N . SER B 1 54 ? 15.234 -37.688 -17.359 1 78.81 54 SER B N 1
ATOM 3520 C CA . SER B 1 54 ? 14.367 -37.656 -16.188 1 78.81 54 SER B CA 1
ATOM 3521 C C . SER B 1 54 ? 13.43 -36.438 -16.234 1 78.81 54 SER B C 1
ATOM 3523 O O . SER B 1 54 ? 13.875 -35.312 -16.094 1 78.81 54 SER B O 1
ATOM 3525 N N . ILE B 1 55 ? 12.203 -36.656 -16.312 1 72.88 55 ILE B N 1
ATOM 3526 C CA . ILE B 1 55 ? 11.188 -35.594 -16.344 1 72.88 55 ILE B CA 1
ATOM 3527 C C . ILE B 1 55 ? 11.102 -34.938 -14.977 1 72.88 55 ILE B C 1
ATOM 3529 O O . ILE B 1 55 ? 10.852 -33.719 -14.883 1 72.88 55 ILE B O 1
ATOM 3533 N N . ALA B 1 56 ? 11.289 -35.719 -13.961 1 72.12 56 ALA B N 1
ATOM 3534 C CA . ALA B 1 56 ? 11.227 -35.219 -12.602 1 72.12 56 ALA B CA 1
ATOM 3535 C C . ALA B 1 56 ? 12.312 -34.156 -12.375 1 72.12 56 ALA B C 1
ATOM 3537 O O . ALA B 1 56 ? 12.055 -33.125 -11.766 1 72.12 56 ALA B O 1
ATOM 3538 N N . ILE B 1 57 ? 13.461 -34.406 -12.914 1 81.56 57 ILE B N 1
ATOM 3539 C CA . ILE B 1 57 ? 14.578 -33.5 -12.75 1 81.56 57 ILE B CA 1
ATOM 3540 C C . ILE B 1 57 ? 14.328 -32.219 -13.57 1 81.56 57 ILE B C 1
ATOM 3542 O O . ILE B 1 57 ? 14.609 -31.109 -13.109 1 81.56 57 ILE B O 1
ATOM 3546 N N . VAL B 1 58 ? 13.789 -32.375 -14.711 1 79.56 58 VAL B N 1
ATOM 3547 C CA . VAL B 1 58 ? 13.461 -31.234 -15.562 1 79.56 58 VAL B CA 1
ATOM 3548 C C . VAL B 1 58 ? 12.398 -30.375 -14.883 1 79.56 58 VAL B C 1
ATOM 3550 O O . VAL B 1 58 ? 12.484 -29.156 -14.883 1 79.56 58 VAL B O 1
ATOM 3553 N N . ALA B 1 59 ? 11.391 -31 -14.297 1 73.62 59 ALA B N 1
ATOM 3554 C CA . ALA B 1 59 ? 10.344 -30.281 -13.578 1 73.62 59 ALA B CA 1
ATOM 3555 C C . ALA B 1 59 ? 10.938 -29.453 -12.438 1 73.62 59 ALA B C 1
ATOM 3557 O O . ALA B 1 59 ? 10.539 -28.312 -12.203 1 73.62 59 ALA B O 1
ATOM 3558 N N . ASP B 1 60 ? 11.797 -30.016 -11.766 1 80.62 60 ASP B N 1
ATOM 3559 C CA . ASP B 1 60 ? 12.461 -29.312 -10.664 1 80.62 60 ASP B CA 1
ATOM 3560 C C . ASP B 1 60 ? 13.281 -28.141 -11.164 1 80.62 60 ASP B C 1
ATOM 3562 O O . ASP B 1 60 ? 13.422 -27.125 -10.469 1 80.62 60 ASP B O 1
ATOM 3566 N N . ALA B 1 61 ? 13.867 -28.375 -12.289 1 84.94 61 ALA B N 1
ATOM 3567 C CA . ALA B 1 61 ? 14.617 -27.281 -12.898 1 84.94 61 ALA B CA 1
ATOM 3568 C C . ALA B 1 61 ? 13.727 -26.062 -13.117 1 84.94 61 ALA B C 1
ATOM 3570 O O . ALA B 1 61 ? 14.141 -24.922 -12.859 1 84.94 61 ALA B O 1
ATOM 3571 N N . PHE B 1 62 ? 12.547 -26.266 -13.516 1 76.06 62 PHE B N 1
ATOM 3572 C CA . PHE B 1 62 ? 11.625 -25.156 -13.75 1 76.06 62 PHE B CA 1
ATOM 3573 C C . PHE B 1 62 ? 11.211 -24.5 -12.438 1 76.06 62 PHE B C 1
ATOM 3575 O O . PHE B 1 62 ? 10.953 -23.297 -12.391 1 76.06 62 PHE B O 1
ATOM 3582 N N . HIS B 1 63 ? 11.188 -25.297 -11.43 1 80.88 63 HIS B N 1
ATOM 3583 C CA . HIS B 1 63 ? 10.961 -24.719 -10.109 1 80.88 63 HIS B CA 1
ATOM 3584 C C . HIS B 1 63 ? 12.055 -23.719 -9.758 1 80.88 63 HIS B C 1
ATOM 3586 O O . HIS B 1 63 ? 11.766 -22.625 -9.258 1 80.88 63 HIS B O 1
ATOM 3592 N N . ASN B 1 64 ? 13.266 -24.047 -10.078 1 87.19 64 ASN B N 1
ATOM 3593 C CA . ASN B 1 64 ? 14.375 -23.125 -9.859 1 87.19 64 ASN B CA 1
ATOM 3594 C C . ASN B 1 64 ? 14.234 -21.859 -10.703 1 87.19 64 ASN B C 1
ATOM 3596 O O . ASN B 1 64 ? 14.641 -20.781 -10.281 1 87.19 64 ASN B O 1
ATOM 3600 N N . LEU B 1 65 ? 13.617 -22.016 -11.789 1 83.62 65 LEU B N 1
ATOM 3601 C CA . LEU B 1 65 ? 13.383 -20.859 -12.641 1 83.62 65 LEU B CA 1
ATOM 3602 C C . LEU B 1 65 ? 12.375 -19.922 -12.008 1 83.62 65 LEU B C 1
ATOM 3604 O O . LEU B 1 65 ? 12.523 -18.688 -12.102 1 83.62 65 LEU B O 1
ATOM 3608 N N . THR B 1 66 ? 11.383 -20.5 -11.375 1 82.25 66 THR B N 1
ATOM 3609 C CA . THR B 1 66 ? 10.406 -19.688 -10.664 1 82.25 66 THR B CA 1
ATOM 3610 C C . THR B 1 66 ? 11.078 -18.891 -9.539 1 82.25 66 THR B C 1
ATOM 3612 O O . THR B 1 66 ? 10.695 -17.766 -9.258 1 82.25 66 THR B O 1
ATOM 3615 N N . ASP B 1 67 ? 12.078 -19.484 -8.977 1 91.44 67 ASP B N 1
ATOM 3616 C CA . ASP B 1 67 ? 12.82 -18.797 -7.934 1 91.44 67 ASP B CA 1
ATOM 3617 C C . ASP B 1 67 ? 13.602 -17.625 -8.508 1 91.44 67 ASP B C 1
ATOM 3619 O O . ASP B 1 67 ? 13.805 -16.609 -7.832 1 91.44 67 ASP B O 1
ATOM 3623 N N . VAL B 1 68 ? 14.062 -17.859 -9.719 1 92.44 68 VAL B N 1
ATOM 3624 C CA . VAL B 1 68 ? 14.711 -16.75 -10.398 1 92.44 68 VAL B CA 1
ATOM 3625 C C . VAL B 1 68 ? 13.734 -15.57 -10.516 1 92.44 68 VAL B C 1
ATOM 3627 O O . VAL B 1 68 ? 14.125 -14.414 -10.352 1 92.44 68 VAL B O 1
ATOM 3630 N N . THR B 1 69 ? 12.523 -15.875 -10.719 1 89.12 69 THR B N 1
ATOM 3631 C CA . THR B 1 69 ? 11.5 -14.844 -10.828 1 89.12 69 THR B CA 1
ATOM 3632 C C . THR B 1 69 ? 11.352 -14.078 -9.523 1 89.12 69 THR B C 1
ATOM 3634 O O . THR B 1 69 ? 11.242 -12.844 -9.523 1 89.12 69 THR B O 1
ATOM 3637 N N . SER B 1 70 ? 11.359 -14.789 -8.422 1 91.38 70 SER B N 1
ATOM 3638 C CA . SER B 1 70 ? 11.258 -14.125 -7.125 1 91.38 70 SER B CA 1
ATOM 3639 C C . SER B 1 70 ? 12.438 -13.18 -6.895 1 91.38 70 SER B C 1
ATOM 3641 O O . SER B 1 70 ? 12.258 -12.078 -6.359 1 91.38 70 SER B O 1
ATOM 3643 N N . SER B 1 71 ? 13.625 -13.625 -7.359 1 94.75 71 SER B N 1
ATOM 3644 C CA . SER B 1 71 ? 14.812 -12.797 -7.23 1 94.75 71 SER B CA 1
ATOM 3645 C C . SER B 1 71 ? 14.742 -11.578 -8.141 1 94.75 71 SER B C 1
ATOM 3647 O O . SER B 1 71 ? 15.18 -10.484 -7.766 1 94.75 71 SER B O 1
ATOM 3649 N N . ILE B 1 72 ? 14.203 -11.742 -9.25 1 94.81 72 ILE B N 1
ATOM 3650 C CA . ILE B 1 72 ? 14.031 -10.633 -10.188 1 94.81 72 ILE B CA 1
ATOM 3651 C C . ILE B 1 72 ? 13.047 -9.617 -9.602 1 94.81 72 ILE B C 1
ATOM 3653 O O . ILE B 1 72 ? 13.273 -8.406 -9.688 1 94.81 72 ILE B O 1
ATOM 3657 N N . VAL B 1 73 ? 12.016 -10.125 -9.016 1 92.12 73 VAL B N 1
ATOM 3658 C CA . VAL B 1 73 ? 11.008 -9.266 -8.398 1 92.12 73 VAL B CA 1
ATOM 3659 C C . VAL B 1 73 ? 11.656 -8.422 -7.297 1 92.12 73 VAL B C 1
ATOM 3661 O O . VAL B 1 73 ? 11.406 -7.223 -7.195 1 92.12 73 VAL B O 1
ATOM 3664 N N . ALA B 1 74 ? 12.445 -9.117 -6.543 1 93 74 ALA B N 1
ATOM 3665 C CA . ALA B 1 74 ? 13.156 -8.398 -5.484 1 93 74 ALA B CA 1
ATOM 3666 C C . ALA B 1 74 ? 14.07 -7.32 -6.066 1 93 74 ALA B C 1
ATOM 3668 O O . ALA B 1 74 ? 14.055 -6.172 -5.617 1 93 74 ALA B O 1
ATOM 3669 N N . LEU B 1 75 ? 14.797 -7.699 -7.059 1 95.56 75 LEU B N 1
ATOM 3670 C CA . LEU B 1 75 ? 15.742 -6.797 -7.703 1 95.56 75 LEU B CA 1
ATOM 3671 C C . LEU B 1 75 ? 15.031 -5.598 -8.312 1 95.56 75 LEU B C 1
ATOM 3673 O O . LEU B 1 75 ? 15.398 -4.453 -8.055 1 95.56 75 LEU B O 1
ATOM 3677 N N . VAL B 1 76 ? 14.07 -5.832 -9.016 1 94.06 76 VAL B N 1
ATOM 3678 C CA . VAL B 1 76 ? 13.312 -4.777 -9.688 1 94.06 76 VAL B CA 1
ATOM 3679 C C . VAL B 1 76 ? 12.57 -3.936 -8.656 1 94.06 76 VAL B C 1
ATOM 3681 O O . VAL B 1 76 ? 12.469 -2.715 -8.805 1 94.06 76 VAL B O 1
ATOM 3684 N N . GLY B 1 77 ? 12.055 -4.609 -7.664 1 94.5 77 GLY B N 1
ATOM 3685 C CA . GLY B 1 77 ? 11.391 -3.895 -6.59 1 94.5 77 GLY B CA 1
ATOM 3686 C C . GLY B 1 77 ? 12.273 -2.85 -5.93 1 94.5 77 GLY B C 1
ATOM 3687 O O . GLY B 1 77 ? 11.844 -1.713 -5.719 1 94.5 77 GLY B O 1
ATOM 3688 N N . PHE B 1 78 ? 13.492 -3.207 -5.668 1 94.75 78 PHE B N 1
ATOM 3689 C CA . PHE B 1 78 ? 14.438 -2.281 -5.051 1 94.75 78 PHE B CA 1
ATOM 3690 C C . PHE B 1 78 ? 14.812 -1.168 -6.023 1 94.75 78 PHE B C 1
ATOM 3692 O O . PHE B 1 78 ? 14.914 -0.003 -5.633 1 94.75 78 PHE B O 1
ATOM 3699 N N . ARG B 1 79 ? 14.969 -1.508 -7.219 1 94.88 79 ARG B N 1
ATOM 3700 C CA . ARG B 1 79 ? 15.32 -0.511 -8.227 1 94.88 79 ARG B CA 1
ATOM 3701 C C . ARG B 1 79 ? 14.211 0.515 -8.398 1 94.88 79 ARG B C 1
ATOM 3703 O O . ARG B 1 79 ? 14.469 1.714 -8.508 1 94.88 79 ARG B O 1
ATOM 3710 N N . LEU B 1 80 ? 13.055 0.073 -8.383 1 93.69 80 LEU B N 1
ATOM 3711 C CA . LEU B 1 80 ? 11.906 0.959 -8.57 1 93.69 80 LEU B CA 1
ATOM 3712 C C . LEU B 1 80 ? 11.656 1.788 -7.312 1 93.69 80 LEU B C 1
ATOM 3714 O O . LEU B 1 80 ? 11.094 2.885 -7.391 1 93.69 80 LEU B O 1
ATOM 3718 N N . SER B 1 81 ? 12.031 1.265 -6.199 1 94 81 SER B N 1
ATOM 3719 C CA . SER B 1 81 ? 11.766 1.939 -4.934 1 94 81 SER B CA 1
ATOM 3720 C C . SER B 1 81 ? 12.562 3.232 -4.816 1 94 81 SER B C 1
ATOM 3722 O O . SER B 1 81 ? 12.211 4.125 -4.043 1 94 81 SER B O 1
ATOM 3724 N N . ILE B 1 82 ? 13.648 3.395 -5.598 1 92.44 82 ILE B N 1
ATOM 3725 C CA . ILE B 1 82 ? 14.492 4.578 -5.477 1 92.44 82 ILE B CA 1
ATOM 3726 C C . ILE B 1 82 ? 14.031 5.645 -6.469 1 92.44 82 ILE B C 1
ATOM 3728 O O . ILE B 1 82 ? 14.523 6.773 -6.449 1 92.44 82 ILE B O 1
ATOM 3732 N N . LYS B 1 83 ? 13.125 5.242 -7.34 1 90.38 83 LYS B N 1
ATOM 3733 C CA . LYS B 1 83 ? 12.602 6.234 -8.273 1 90.38 83 LYS B CA 1
ATOM 3734 C C . LYS B 1 83 ? 12.094 7.473 -7.539 1 90.38 83 LYS B C 1
ATOM 3736 O O . LYS B 1 83 ? 11.359 7.355 -6.559 1 90.38 83 LYS B O 1
ATOM 3741 N N . PRO B 1 84 ? 12.555 8.609 -7.945 1 87.38 84 PRO B N 1
ATOM 3742 C CA . PRO B 1 84 ? 12.164 9.836 -7.242 1 87.38 84 PRO B CA 1
ATOM 3743 C C . PRO B 1 84 ? 10.688 10.18 -7.422 1 87.38 84 PRO B C 1
ATOM 3745 O O . PRO B 1 84 ? 10 9.562 -8.242 1 87.38 84 PRO B O 1
ATOM 3748 N N . ALA B 1 85 ? 10.266 11.086 -6.652 1 88.5 85 ALA B N 1
ATOM 3749 C CA . ALA B 1 85 ? 8.906 11.602 -6.75 1 88.5 85 ALA B CA 1
ATOM 3750 C C . ALA B 1 85 ? 8.617 12.133 -8.156 1 88.5 85 ALA B C 1
ATOM 3752 O O . ALA B 1 85 ? 9.516 12.648 -8.828 1 88.5 85 ALA B O 1
ATOM 3753 N N . ASP B 1 86 ? 7.418 11.984 -8.609 1 87.75 86 ASP B N 1
ATOM 3754 C CA . ASP B 1 86 ? 6.977 12.5 -9.898 1 87.75 86 ASP B CA 1
ATOM 3755 C C . ASP B 1 86 ? 5.535 13 -9.828 1 87.75 86 ASP B C 1
ATOM 3757 O O . ASP B 1 86 ? 4.945 13.055 -8.75 1 87.75 86 ASP B O 1
ATOM 3761 N N . LYS B 1 87 ? 5.004 13.414 -10.906 1 85.81 87 LYS B N 1
ATOM 3762 C CA . LYS B 1 87 ? 3.686 14.039 -10.953 1 85.81 87 LYS B CA 1
ATOM 3763 C C . LYS B 1 87 ? 2.602 13.078 -10.484 1 85.81 87 LYS B C 1
ATOM 3765 O O . LYS B 1 87 ? 1.639 13.484 -9.836 1 85.81 87 LYS B O 1
ATOM 3770 N N . THR B 1 88 ? 2.805 11.867 -10.781 1 88.75 88 THR B N 1
ATOM 3771 C CA . THR B 1 88 ? 1.771 10.883 -10.469 1 88.75 88 THR B CA 1
ATOM 3772 C C . THR B 1 88 ? 1.968 10.312 -9.062 1 88.75 88 THR B C 1
ATOM 3774 O O . THR B 1 88 ? 1.012 9.859 -8.438 1 88.75 88 THR B O 1
ATOM 3777 N N . HIS B 1 89 ? 3.221 10.398 -8.586 1 91.69 89 HIS B N 1
ATOM 3778 C CA . HIS B 1 89 ? 3.555 9.938 -7.246 1 91.69 89 HIS B CA 1
ATOM 3779 C C . HIS B 1 89 ? 4.445 10.938 -6.52 1 91.69 89 HIS B C 1
ATOM 3781 O O . HIS B 1 89 ? 5.652 10.734 -6.402 1 91.69 89 HIS B O 1
ATOM 3787 N N . PRO B 1 90 ? 3.855 11.836 -5.949 1 88.5 90 PRO B N 1
ATOM 3788 C CA . PRO B 1 90 ? 4.578 12.984 -5.402 1 88.5 90 PRO B CA 1
ATOM 3789 C C . PRO B 1 90 ? 5.484 12.609 -4.234 1 88.5 90 PRO B C 1
ATOM 3791 O O . PRO B 1 90 ? 6.363 13.391 -3.854 1 88.5 90 PRO B O 1
ATOM 3794 N N . PHE B 1 91 ? 5.305 11.477 -3.633 1 88.75 91 PHE B N 1
ATOM 3795 C CA . PHE B 1 91 ? 6.129 11.094 -2.49 1 88.75 91 PHE B CA 1
ATOM 3796 C C . PHE B 1 91 ? 7.156 10.039 -2.889 1 88.75 91 PHE B C 1
ATOM 3798 O O . PHE B 1 91 ? 7.805 9.445 -2.029 1 88.75 91 PHE B O 1
ATOM 3805 N N . GLY B 1 92 ? 7.207 9.828 -4.219 1 89.75 92 GLY B N 1
ATOM 3806 C CA . GLY B 1 92 ? 8.156 8.844 -4.703 1 89.75 92 GLY B CA 1
ATOM 3807 C C . GLY B 1 92 ? 7.582 7.441 -4.766 1 89.75 92 GLY B C 1
ATOM 3808 O O . GLY B 1 92 ? 6.363 7.262 -4.691 1 89.75 92 GLY B O 1
ATOM 3809 N N . HIS B 1 93 ? 8.547 6.477 -4.918 1 93.44 93 HIS B N 1
ATOM 3810 C CA . HIS B 1 93 ? 8.109 5.105 -5.152 1 93.44 93 HIS B CA 1
ATOM 3811 C C . HIS B 1 93 ? 8.695 4.156 -4.117 1 93.44 93 HIS B C 1
ATOM 3813 O O . HIS B 1 93 ? 8.953 2.986 -4.418 1 93.44 93 HIS B O 1
ATOM 3819 N N . GLY B 1 94 ? 8.898 4.648 -2.977 1 94 94 GLY B N 1
ATOM 3820 C CA . GLY B 1 94 ? 9.531 3.877 -1.923 1 94 94 GLY B CA 1
ATOM 3821 C C . GLY B 1 94 ? 8.75 2.635 -1.537 1 94 94 GLY B C 1
ATOM 3822 O O . GLY B 1 94 ? 9.344 1.602 -1.211 1 94 94 GLY B O 1
ATOM 3823 N N . ARG B 1 95 ? 7.465 2.648 -1.689 1 95 95 ARG B N 1
ATOM 3824 C CA . ARG B 1 95 ? 6.609 1.548 -1.257 1 95 95 ARG B CA 1
ATOM 3825 C C . ARG B 1 95 ? 6.711 0.365 -2.213 1 95 95 ARG B C 1
ATOM 3827 O O . ARG B 1 95 ? 6.188 -0.715 -1.932 1 95 95 ARG B O 1
ATOM 3834 N N . MET B 1 96 ? 7.418 0.586 -3.266 1 94.75 96 MET B N 1
ATOM 3835 C CA . MET B 1 96 ? 7.648 -0.534 -4.176 1 94.75 96 MET B CA 1
ATOM 3836 C C . MET B 1 96 ? 8.391 -1.662 -3.467 1 94.75 96 MET B C 1
ATOM 3838 O O . MET B 1 96 ? 8.227 -2.834 -3.816 1 94.75 96 MET B O 1
ATOM 3842 N N . GLU B 1 97 ? 9.203 -1.289 -2.545 1 94.81 97 GLU B N 1
ATOM 3843 C CA . GLU B 1 97 ? 9.875 -2.328 -1.766 1 94.81 97 GLU B CA 1
ATOM 3844 C C . GLU B 1 97 ? 8.859 -3.217 -1.048 1 94.81 97 GLU B C 1
ATOM 3846 O O . GLU B 1 97 ? 8.969 -4.445 -1.085 1 94.81 97 GLU B O 1
ATOM 3851 N N . TYR B 1 98 ? 7.824 -2.611 -0.445 1 94.44 98 TYR B N 1
ATOM 3852 C CA . TYR B 1 98 ? 6.789 -3.377 0.245 1 94.44 98 TYR B CA 1
ATOM 3853 C C . TYR B 1 98 ? 5.969 -4.199 -0.742 1 94.44 98 TYR B C 1
ATOM 3855 O O . TYR B 1 98 ? 5.621 -5.348 -0.462 1 94.44 98 TYR B O 1
ATOM 3863 N N . ILE B 1 99 ? 5.688 -3.641 -1.835 1 94.12 99 ILE B N 1
ATOM 3864 C CA . ILE B 1 99 ? 4.898 -4.312 -2.859 1 94.12 99 ILE B CA 1
ATOM 3865 C C . ILE B 1 99 ? 5.652 -5.535 -3.373 1 94.12 99 ILE B C 1
ATOM 3867 O O . ILE B 1 99 ? 5.062 -6.602 -3.564 1 94.12 99 ILE B O 1
ATOM 3871 N N . SER B 1 100 ? 6.898 -5.324 -3.598 1 94.56 100 SER B N 1
ATOM 3872 C CA . SER B 1 100 ? 7.688 -6.453 -4.074 1 94.56 100 SER B CA 1
ATOM 3873 C C . SER B 1 100 ? 7.676 -7.598 -3.064 1 94.56 100 SER B C 1
ATOM 3875 O O . SER B 1 100 ? 7.633 -8.773 -3.447 1 94.56 100 SER B O 1
ATOM 3877 N N . ALA B 1 101 ? 7.773 -7.273 -1.813 1 94.69 101 ALA B N 1
ATOM 3878 C CA . ALA B 1 101 ? 7.676 -8.305 -0.78 1 94.69 101 ALA B CA 1
ATOM 3879 C C . ALA B 1 101 ? 6.352 -9.055 -0.879 1 94.69 101 ALA B C 1
ATOM 3881 O O . ALA B 1 101 ? 6.312 -10.281 -0.73 1 94.69 101 ALA B O 1
ATOM 3882 N N . LEU B 1 102 ? 5.336 -8.336 -1.104 1 93.38 102 LEU B N 1
ATOM 3883 C CA . LEU B 1 102 ? 4.008 -8.93 -1.224 1 93.38 102 LEU B CA 1
ATOM 3884 C C . LEU B 1 102 ? 3.934 -9.852 -2.439 1 93.38 102 LEU B C 1
ATOM 3886 O O . LEU B 1 102 ? 3.348 -10.93 -2.371 1 93.38 102 LEU B O 1
ATOM 3890 N N . ILE B 1 103 ? 4.516 -9.422 -3.502 1 91.62 103 ILE B N 1
ATOM 3891 C CA . ILE B 1 103 ? 4.535 -10.227 -4.715 1 91.62 103 ILE B CA 1
ATOM 3892 C C . ILE B 1 103 ? 5.293 -11.523 -4.461 1 91.62 103 ILE B C 1
ATOM 3894 O O . ILE B 1 103 ? 4.848 -12.602 -4.863 1 91.62 103 ILE B O 1
ATOM 3898 N N . VAL B 1 104 ? 6.41 -11.43 -3.801 1 92.31 104 VAL B N 1
ATOM 3899 C CA . VAL B 1 104 ? 7.18 -12.625 -3.475 1 92.31 104 VAL B CA 1
ATOM 3900 C C . VAL B 1 104 ? 6.34 -13.562 -2.609 1 92.31 104 VAL B C 1
ATOM 3902 O O . VAL B 1 104 ? 6.34 -14.773 -2.814 1 92.31 104 VAL B O 1
ATOM 3905 N N . ALA B 1 105 ? 5.645 -12.992 -1.676 1 92.94 105 ALA B N 1
ATOM 3906 C CA . ALA B 1 105 ? 4.773 -13.797 -0.823 1 92.94 105 ALA B CA 1
ATOM 3907 C C . ALA B 1 105 ? 3.721 -14.531 -1.649 1 92.94 105 ALA B C 1
ATOM 3909 O O . ALA B 1 105 ? 3.43 -15.703 -1.397 1 92.94 105 ALA B O 1
ATOM 3910 N N . PHE B 1 106 ? 3.266 -13.938 -2.617 1 88.06 106 PHE B N 1
ATOM 3911 C CA . PHE B 1 106 ? 2.258 -14.547 -3.477 1 88.06 106 PHE B CA 1
ATOM 3912 C C . PHE B 1 106 ? 2.865 -15.664 -4.312 1 88.06 106 PHE B C 1
ATOM 3914 O O . PHE B 1 106 ? 2.217 -16.688 -4.562 1 88.06 106 PHE B O 1
ATOM 3921 N N . LEU B 1 107 ? 3.984 -15.398 -4.785 1 88.75 107 LEU B N 1
ATOM 3922 C CA . LEU B 1 107 ? 4.672 -16.438 -5.539 1 88.75 107 LEU B CA 1
ATOM 3923 C C . LEU B 1 107 ? 4.871 -17.688 -4.684 1 88.75 107 LEU B C 1
ATOM 3925 O O . LEU B 1 107 ? 4.707 -18.812 -5.164 1 88.75 107 LEU B O 1
ATOM 3929 N N . ILE B 1 108 ? 5.18 -17.438 -3.457 1 89.31 108 ILE B N 1
ATOM 3930 C CA . ILE B 1 108 ? 5.348 -18.562 -2.529 1 89.31 108 ILE B CA 1
ATOM 3931 C C . ILE B 1 108 ? 4.031 -19.312 -2.389 1 89.31 108 ILE B C 1
ATOM 3933 O O . ILE B 1 108 ? 4.012 -20.547 -2.412 1 89.31 108 ILE B O 1
ATOM 3937 N N . LEU B 1 109 ? 2.992 -18.609 -2.295 1 87.69 109 LEU B N 1
ATOM 3938 C CA . LEU B 1 109 ? 1.678 -19.219 -2.178 1 87.69 109 LEU B CA 1
ATOM 3939 C C . LEU B 1 109 ? 1.33 -20 -3.439 1 87.69 109 LEU B C 1
ATOM 3941 O O . LEU B 1 109 ? 0.714 -21.062 -3.365 1 87.69 109 LEU B O 1
ATOM 3945 N N . MET B 1 110 ? 1.64 -19.422 -4.504 1 84.12 110 MET B N 1
ATOM 3946 C CA . MET B 1 110 ? 1.398 -20.094 -5.773 1 84.12 110 MET B CA 1
ATOM 3947 C C . MET B 1 110 ? 2.133 -21.438 -5.828 1 84.12 110 MET B C 1
ATOM 3949 O O . MET B 1 110 ? 1.561 -22.453 -6.238 1 84.12 110 MET B O 1
ATOM 3953 N N . VAL B 1 111 ? 3.35 -21.406 -5.422 1 84.75 111 VAL B N 1
ATOM 3954 C CA . VAL B 1 111 ? 4.148 -22.625 -5.383 1 84.75 111 VAL B CA 1
ATOM 3955 C C . VAL B 1 111 ? 3.527 -23.625 -4.402 1 84.75 111 VAL B C 1
ATOM 3957 O O . VAL B 1 111 ? 3.43 -24.812 -4.691 1 84.75 111 VAL B O 1
ATOM 3960 N N . GLY B 1 112 ? 3.158 -23.094 -3.262 1 87.19 112 GLY B N 1
ATOM 3961 C CA . GLY B 1 112 ? 2.486 -23.953 -2.291 1 87.19 112 GLY B CA 1
ATOM 3962 C C . GLY B 1 112 ? 1.235 -24.609 -2.84 1 87.19 112 GLY B C 1
ATOM 3963 O O . GLY B 1 112 ? 1.019 -25.812 -2.639 1 87.19 112 GLY B O 1
ATOM 3964 N N . PHE B 1 113 ? 0.503 -23.938 -3.551 1 83 113 PHE B N 1
ATOM 3965 C CA . PHE B 1 113 ? -0.723 -24.453 -4.145 1 83 113 PHE B CA 1
ATOM 3966 C C . PHE B 1 113 ? -0.411 -25.531 -5.184 1 83 113 PHE B C 1
ATOM 3968 O O . PHE B 1 113 ? -1.09 -26.547 -5.254 1 83 113 PHE B O 1
ATOM 3975 N N . GLU B 1 114 ? 0.501 -25.25 -5.988 1 81.62 114 GLU B N 1
ATOM 3976 C CA . GLU B 1 114 ? 0.925 -26.234 -6.98 1 81.62 114 GLU B CA 1
ATOM 3977 C C . GLU B 1 114 ? 1.365 -27.531 -6.312 1 81.62 114 GLU B C 1
ATOM 3979 O O . GLU B 1 114 ? 1.087 -28.625 -6.82 1 81.62 114 GLU B O 1
ATOM 3984 N N . PHE B 1 115 ? 2.02 -27.391 -5.227 1 85.62 115 PHE B N 1
ATOM 3985 C CA . PHE B 1 115 ? 2.5 -28.562 -4.516 1 85.62 115 PHE B CA 1
ATOM 3986 C C . PHE B 1 115 ? 1.343 -29.328 -3.875 1 85.62 115 PHE B C 1
ATOM 3988 O O . PHE B 1 115 ? 1.381 -30.547 -3.766 1 85.62 115 PHE B O 1
ATOM 3995 N N . VAL B 1 116 ? 0.395 -28.625 -3.434 1 85.56 116 VAL B N 1
ATOM 3996 C CA . VAL B 1 116 ? -0.797 -29.297 -2.918 1 85.56 116 VAL B CA 1
ATOM 3997 C C . VAL B 1 116 ? -1.438 -30.125 -4.02 1 85.56 116 VAL B C 1
ATOM 3999 O O . VAL B 1 116 ? -1.771 -31.297 -3.803 1 85.56 116 VAL B O 1
ATOM 4002 N N . LYS B 1 117 ? -1.589 -29.594 -5.184 1 81.12 117 LYS B N 1
ATOM 4003 C CA . LYS B 1 117 ? -2.197 -30.297 -6.312 1 81.12 117 LYS B CA 1
ATOM 4004 C C . LYS B 1 117 ? -1.391 -31.531 -6.688 1 81.12 117 LYS B C 1
ATOM 4006 O O . LYS B 1 117 ? -1.952 -32.625 -6.855 1 81.12 117 LYS B O 1
ATOM 4011 N N . THR B 1 118 ? -0.111 -31.328 -6.832 1 82.19 118 THR B N 1
ATOM 4012 C CA . THR B 1 118 ? 0.752 -32.438 -7.234 1 82.19 118 THR B CA 1
ATOM 4013 C C . THR B 1 118 ? 0.757 -33.531 -6.172 1 82.19 118 THR B C 1
ATOM 4015 O O . THR B 1 118 ? 0.744 -34.719 -6.5 1 82.19 118 THR B O 1
ATOM 4018 N N . SER B 1 119 ? 0.848 -33.094 -4.906 1 87.31 119 SER B N 1
ATOM 4019 C CA . SER B 1 119 ? 0.843 -34.094 -3.816 1 87.31 119 SER B CA 1
ATOM 4020 C C . SER B 1 119 ? -0.464 -34.875 -3.779 1 87.31 119 SER B C 1
ATOM 4022 O O . SER B 1 119 ? -0.463 -36.062 -3.531 1 87.31 119 SER B O 1
ATOM 4024 N N . PHE B 1 120 ? -1.489 -34.219 -3.988 1 83.62 120 PHE B N 1
ATOM 4025 C CA . PHE B 1 120 ? -2.785 -34.906 -4.016 1 83.62 120 PHE B CA 1
ATOM 4026 C C . PHE B 1 120 ? -2.832 -35.938 -5.133 1 83.62 120 PHE B C 1
ATOM 4028 O O . PHE B 1 120 ? -3.324 -37.031 -4.934 1 83.62 120 PHE B O 1
ATOM 4035 N N . GLY B 1 121 ? -2.42 -35.656 -6.293 1 82.88 121 GLY B N 1
ATOM 4036 C CA . GLY B 1 121 ? -2.326 -36.594 -7.391 1 82.88 121 GLY B CA 1
ATOM 4037 C C . GLY B 1 121 ? -1.476 -37.812 -7.062 1 82.88 121 GLY B C 1
ATOM 4038 O O . GLY B 1 121 ? -1.842 -38.938 -7.395 1 82.88 121 GLY B O 1
ATOM 4039 N N . ARG B 1 122 ? -0.374 -37.594 -6.398 1 84.88 122 ARG B N 1
ATOM 4040 C CA . ARG B 1 122 ? 0.547 -38.688 -6.047 1 84.88 122 ARG B CA 1
ATOM 4041 C C . ARG B 1 122 ? -0.061 -39.594 -4.992 1 84.88 122 ARG B C 1
ATOM 4043 O O . ARG B 1 122 ? 0.253 -40.781 -4.941 1 84.88 122 ARG B O 1
ATOM 4050 N N . ILE B 1 123 ? -0.843 -39 -4.176 1 86.88 123 ILE B N 1
ATOM 4051 C CA . ILE B 1 123 ? -1.521 -39.812 -3.164 1 86.88 123 ILE B CA 1
ATOM 4052 C C . ILE B 1 123 ? -2.58 -40.688 -3.826 1 86.88 123 ILE B C 1
ATOM 4054 O O . ILE B 1 123 ? -2.701 -41.875 -3.504 1 86.88 123 ILE B O 1
ATOM 4058 N N . MET B 1 124 ? -3.242 -40.188 -4.797 1 86.31 124 MET B N 1
ATOM 4059 C CA . MET B 1 124 ? -4.301 -40.906 -5.48 1 86.31 124 MET B CA 1
ATOM 4060 C C . MET B 1 124 ? -3.717 -41.938 -6.449 1 86.31 124 MET B C 1
ATOM 4062 O O . MET B 1 124 ? -4.281 -43 -6.637 1 86.31 124 MET B O 1
ATOM 4066 N N . HIS B 1 125 ? -2.682 -41.5 -7.094 1 86.31 125 HIS B N 1
ATOM 4067 C CA . HIS B 1 125 ? -1.992 -42.375 -8.039 1 86.31 125 HIS B CA 1
ATOM 4068 C C . HIS B 1 125 ? -0.51 -42.5 -7.695 1 86.31 125 HIS B C 1
ATOM 4070 O O . HIS B 1 125 ? 0.336 -41.906 -8.375 1 86.31 125 HIS B O 1
ATOM 4076 N N . PRO B 1 126 ? -0.276 -43.281 -6.754 1 82.69 126 PRO B N 1
ATOM 4077 C CA . PRO B 1 126 ? 1.117 -43.406 -6.32 1 82.69 126 PRO B CA 1
ATOM 4078 C C . PRO B 1 126 ? 2.041 -43.906 -7.426 1 82.69 126 PRO B C 1
ATOM 4080 O O . PRO B 1 126 ? 1.665 -44.812 -8.188 1 82.69 126 PRO B O 1
ATOM 4083 N N . GLU B 1 127 ? 2.908 -43.125 -7.711 1 74.81 127 GLU B N 1
ATOM 4084 C CA . GLU B 1 127 ? 3.918 -43.531 -8.688 1 74.81 127 GLU B CA 1
ATOM 4085 C C . GLU B 1 127 ? 5.195 -44 -7.992 1 74.81 127 GLU B C 1
ATOM 4087 O O . GLU B 1 127 ? 5.547 -43.5 -6.922 1 74.81 127 GLU B O 1
ATOM 4092 N N . LEU B 1 128 ? 5.801 -44.969 -8.625 1 73.06 128 LEU B N 1
ATOM 4093 C CA . LEU B 1 128 ? 7.02 -45.5 -8.031 1 73.06 128 LEU B CA 1
ATOM 4094 C C . LEU B 1 128 ? 8.117 -44.438 -7.988 1 73.06 128 LEU B C 1
ATOM 4096 O O . LEU B 1 128 ? 8.352 -43.75 -8.977 1 73.06 128 LEU B O 1
ATOM 4100 N N . VAL B 1 129 ? 8.656 -44.219 -6.773 1 74.94 129 VAL B N 1
ATOM 4101 C CA . VAL B 1 129 ? 9.805 -43.312 -6.594 1 74.94 129 VAL B CA 1
ATOM 4102 C C . VAL B 1 129 ? 11.094 -44.094 -6.859 1 74.94 129 VAL B C 1
ATOM 4104 O O . VAL B 1 129 ? 11.367 -45.094 -6.199 1 74.94 129 VAL B O 1
ATOM 4107 N N . THR B 1 130 ? 11.703 -43.781 -7.953 1 74.62 130 THR B N 1
ATOM 4108 C CA . THR B 1 130 ? 12.914 -44.531 -8.281 1 74.62 130 THR B CA 1
ATOM 4109 C C . THR B 1 130 ? 14.148 -43.812 -7.773 1 74.62 130 THR B C 1
ATOM 4111 O O . THR B 1 130 ? 14.258 -42.594 -7.914 1 74.62 130 THR B O 1
ATOM 4114 N N . PHE B 1 131 ? 14.914 -44.562 -7.09 1 76.69 131 PHE B N 1
ATOM 4115 C CA . PHE B 1 131 ? 16.188 -44.031 -6.613 1 76.69 131 PHE B CA 1
ATOM 4116 C C . PHE B 1 131 ? 17.094 -43.688 -7.781 1 76.69 131 PHE B C 1
ATOM 4118 O O . PHE B 1 131 ? 17.219 -44.438 -8.742 1 76.69 131 PHE B O 1
ATOM 4125 N N . ASN B 1 132 ? 17.469 -42.406 -7.805 1 81.62 132 ASN B N 1
ATOM 4126 C CA . ASN B 1 132 ? 18.406 -41.938 -8.805 1 81.62 132 ASN B CA 1
ATOM 4127 C C . ASN B 1 132 ? 19.562 -41.156 -8.156 1 81.62 132 ASN B C 1
ATOM 4129 O O . ASN B 1 132 ? 19.344 -40.156 -7.496 1 81.62 132 ASN B O 1
ATOM 4133 N N . ILE B 1 133 ? 20.719 -41.656 -8.32 1 85.12 133 ILE B N 1
ATOM 4134 C CA . ILE B 1 133 ? 21.906 -41.062 -7.707 1 85.12 133 ILE B CA 1
ATOM 4135 C C . ILE B 1 133 ? 22.062 -39.625 -8.172 1 85.12 133 ILE B C 1
ATOM 4137 O O . ILE B 1 133 ? 22.516 -38.781 -7.414 1 85.12 133 ILE B O 1
ATOM 4141 N N . THR B 1 134 ? 21.75 -39.344 -9.43 1 87.75 134 THR B N 1
ATOM 4142 C CA . THR B 1 134 ? 21.844 -38 -9.977 1 87.75 134 THR B CA 1
ATOM 4143 C C . THR B 1 134 ? 21 -37.031 -9.156 1 87.75 134 THR B C 1
ATOM 4145 O O . THR B 1 134 ? 21.438 -35.938 -8.859 1 87.75 134 THR B O 1
ATOM 4148 N N . THR B 1 135 ? 19.812 -37.5 -8.75 1 87.12 135 THR B N 1
ATOM 4149 C CA . THR B 1 135 ? 18.922 -36.688 -7.941 1 87.12 135 THR B CA 1
ATOM 4150 C C . THR B 1 135 ? 19.547 -36.375 -6.582 1 87.12 135 THR B C 1
ATOM 4152 O O . THR B 1 135 ? 19.484 -35.25 -6.094 1 87.12 135 THR B O 1
ATOM 4155 N N . LEU B 1 136 ? 20.156 -37.312 -6.02 1 89.31 136 LEU B N 1
ATOM 4156 C CA . LEU B 1 136 ? 20.766 -37.125 -4.707 1 89.31 136 LEU B CA 1
ATOM 4157 C C . LEU B 1 136 ? 21.953 -36.156 -4.773 1 89.31 136 LEU B C 1
ATOM 4159 O O . LEU B 1 136 ? 22.156 -35.375 -3.846 1 89.31 136 LEU B O 1
ATOM 4163 N N . ILE B 1 137 ? 22.688 -36.25 -5.785 1 90.69 137 ILE B N 1
ATOM 4164 C CA . ILE B 1 137 ? 23.828 -35.375 -5.961 1 90.69 137 ILE B CA 1
ATOM 4165 C C . ILE B 1 137 ? 23.344 -33.938 -6.105 1 90.69 137 ILE B C 1
ATOM 4167 O O . ILE B 1 137 ? 23.891 -33 -5.492 1 90.69 137 ILE B O 1
ATOM 4171 N N . ILE B 1 138 ? 22.328 -33.75 -6.941 1 91.19 138 ILE B N 1
ATOM 4172 C CA . ILE B 1 138 ? 21.766 -32.438 -7.152 1 91.19 138 ILE B CA 1
ATOM 4173 C C . ILE B 1 138 ? 21.297 -31.859 -5.82 1 91.19 138 ILE B C 1
ATOM 4175 O O . ILE B 1 138 ? 21.578 -30.703 -5.492 1 91.19 138 ILE B O 1
ATOM 4179 N N . ILE B 1 139 ? 20.609 -32.688 -5.074 1 92.12 139 ILE B N 1
ATOM 4180 C CA . ILE B 1 139 ? 20.047 -32.25 -3.799 1 92.12 139 ILE B CA 1
ATOM 4181 C C . ILE B 1 139 ? 21.172 -31.922 -2.824 1 92.12 139 ILE B C 1
ATOM 4183 O O . ILE B 1 139 ? 21.078 -30.953 -2.076 1 92.12 139 ILE B O 1
ATOM 4187 N N . ALA B 1 140 ? 22.188 -32.688 -2.832 1 92.44 140 ALA B N 1
ATOM 4188 C CA . ALA B 1 140 ? 23.328 -32.469 -1.94 1 92.44 140 ALA B CA 1
ATOM 4189 C C . ALA B 1 140 ? 23.969 -31.109 -2.158 1 92.44 140 ALA B C 1
ATOM 4191 O O . ALA B 1 140 ? 24.5 -30.516 -1.219 1 92.44 140 ALA B O 1
ATOM 4192 N N . PHE B 1 141 ? 23.922 -30.641 -3.357 1 93.56 141 PHE B N 1
ATOM 4193 C CA . PHE B 1 141 ? 24.5 -29.344 -3.66 1 93.56 141 PHE B CA 1
ATOM 4194 C C . PHE B 1 141 ? 23.469 -28.234 -3.49 1 93.56 141 PHE B C 1
ATOM 4196 O O . PHE B 1 141 ? 23.812 -27.125 -3.051 1 93.56 141 PHE B O 1
ATOM 4203 N N . ALA B 1 142 ? 22.281 -28.516 -3.85 1 94.88 142 ALA B N 1
ATOM 4204 C CA . ALA B 1 142 ? 21.234 -27.5 -3.854 1 94.88 142 ALA B CA 1
ATOM 4205 C C . ALA B 1 142 ? 20.891 -27.062 -2.432 1 94.88 142 ALA B C 1
ATOM 4207 O O . ALA B 1 142 ? 20.703 -25.875 -2.164 1 94.88 142 ALA B O 1
ATOM 4208 N N . ILE B 1 143 ? 20.875 -27.984 -1.483 1 96.31 143 ILE B N 1
ATOM 4209 C CA . ILE B 1 143 ? 20.422 -27.688 -0.127 1 96.31 143 ILE B CA 1
ATOM 4210 C C . ILE B 1 143 ? 21.391 -26.719 0.542 1 96.31 143 ILE B C 1
ATOM 4212 O O . ILE B 1 143 ? 20.969 -25.672 1.051 1 96.31 143 ILE B O 1
ATOM 4216 N N . PRO B 1 144 ? 22.719 -26.969 0.517 1 96.62 144 PRO B N 1
ATOM 4217 C CA . PRO B 1 144 ? 23.641 -26 1.131 1 96.62 144 PRO B CA 1
ATOM 4218 C C . PRO B 1 144 ? 23.562 -24.625 0.48 1 96.62 144 PRO B C 1
ATOM 4220 O O . PRO B 1 144 ? 23.641 -23.609 1.172 1 96.62 144 PRO B O 1
ATOM 4223 N N . LEU B 1 145 ? 23.469 -24.609 -0.782 1 96.06 145 LEU B N 1
ATOM 4224 C CA . LEU B 1 145 ? 23.375 -23.328 -1.486 1 96.06 145 LEU B CA 1
ATOM 4225 C C . LEU B 1 145 ? 22.125 -22.578 -1.086 1 96.06 145 LEU B C 1
ATOM 4227 O O . LEU B 1 145 ? 22.172 -21.359 -0.848 1 96.06 145 LEU B O 1
ATOM 4231 N N . LYS B 1 146 ? 21.062 -23.266 -0.993 1 96.31 146 LYS B N 1
ATOM 4232 C CA . LYS B 1 146 ? 19.797 -22.641 -0.63 1 96.31 146 LYS B CA 1
ATOM 4233 C C . LYS B 1 146 ? 19.781 -22.219 0.837 1 96.31 146 LYS B C 1
ATOM 4235 O O . LYS B 1 146 ? 19.203 -21.188 1.193 1 96.31 146 LYS B O 1
ATOM 4240 N N . LEU B 1 147 ? 20.359 -23 1.616 1 97.06 147 LEU B N 1
ATOM 4241 C CA . LEU B 1 147 ? 20.5 -22.625 3.02 1 97.06 147 LEU B CA 1
ATOM 4242 C C . LEU B 1 147 ? 21.344 -21.359 3.162 1 97.06 147 LEU B C 1
ATOM 4244 O O . LEU B 1 147 ? 21.016 -20.484 3.961 1 97.06 147 LEU B O 1
ATOM 4248 N N . TRP B 1 148 ? 22.359 -21.375 2.439 1 96.38 148 TRP B N 1
ATOM 4249 C CA . TRP B 1 148 ? 23.203 -20.203 2.445 1 96.38 148 TRP B CA 1
ATOM 4250 C C . TRP B 1 148 ? 22.438 -18.969 1.944 1 96.38 148 TRP B C 1
ATOM 4252 O O . TRP B 1 148 ? 22.516 -17.906 2.551 1 96.38 148 TRP B O 1
ATOM 4262 N N . LEU B 1 149 ? 21.781 -19.125 0.878 1 96.12 149 LEU B N 1
ATOM 4263 C CA . LEU B 1 149 ? 21 -18.031 0.318 1 96.12 149 LEU B CA 1
ATOM 4264 C C . LEU B 1 149 ? 19.969 -17.547 1.32 1 96.12 149 LEU B C 1
ATOM 4266 O O . LEU B 1 149 ? 19.75 -16.328 1.455 1 96.12 149 LEU B O 1
ATOM 4270 N N . SER B 1 150 ? 19.312 -18.453 1.967 1 96.81 150 SER B N 1
ATOM 4271 C CA . SER B 1 150 ? 18.328 -18.109 2.98 1 96.81 150 SER B CA 1
ATOM 4272 C C . SER B 1 150 ? 18.938 -17.297 4.109 1 96.81 150 SER B C 1
ATOM 4274 O O . SER B 1 150 ? 18.438 -16.234 4.461 1 96.81 150 SER B O 1
ATOM 4276 N N . SER B 1 151 ? 20.031 -17.734 4.602 1 96.5 151 SER B N 1
ATOM 4277 C CA . SER B 1 151 ? 20.703 -17.047 5.703 1 96.5 151 SER B CA 1
ATOM 4278 C C . SER B 1 151 ? 21.234 -15.688 5.273 1 96.5 151 SER B C 1
ATOM 4280 O O . SER B 1 151 ? 21.188 -14.727 6.043 1 96.5 151 SER B O 1
ATOM 4282 N N . PHE B 1 152 ? 21.781 -15.695 4.098 1 95.56 152 PHE B N 1
ATOM 4283 C CA . PHE B 1 152 ? 22.328 -14.469 3.535 1 95.56 152 PHE B CA 1
ATOM 4284 C C . PHE B 1 152 ? 21.234 -13.406 3.4 1 95.56 152 PHE B C 1
ATOM 4286 O O . PHE B 1 152 ? 21.391 -12.289 3.9 1 95.56 152 PHE B O 1
ATOM 4293 N N . ASN B 1 153 ? 20.125 -13.75 2.818 1 96.56 153 ASN B N 1
ATOM 4294 C CA . ASN B 1 153 ? 19.016 -12.82 2.611 1 96.56 153 ASN B CA 1
ATOM 4295 C C . ASN B 1 153 ? 18.391 -12.391 3.936 1 96.56 153 ASN B C 1
ATOM 4297 O O . ASN B 1 153 ? 18.047 -11.219 4.113 1 96.56 153 ASN B O 1
ATOM 4301 N N . LYS B 1 154 ? 18.25 -13.289 4.824 1 95.81 154 LYS B N 1
ATOM 4302 C CA . LYS B 1 154 ? 17.703 -12.961 6.133 1 95.81 154 LYS B CA 1
ATOM 4303 C C . LYS B 1 154 ? 18.609 -11.992 6.887 1 95.81 154 LYS B C 1
ATOM 4305 O O . LYS B 1 154 ? 18.125 -11.07 7.547 1 95.81 154 LYS B O 1
ATOM 4310 N N . SER B 1 155 ? 19.859 -12.211 6.754 1 95.81 155 SER B N 1
ATOM 4311 C CA . SER B 1 155 ? 20.828 -11.32 7.391 1 95.81 155 SER B CA 1
ATOM 4312 C C . SER B 1 155 ? 20.75 -9.914 6.809 1 95.81 155 SER B C 1
ATOM 4314 O O . SER B 1 155 ? 20.734 -8.93 7.551 1 95.81 155 SER B O 1
ATOM 4316 N N . LEU B 1 156 ? 20.719 -9.883 5.516 1 95.75 156 LEU B N 1
ATOM 4317 C CA . LEU B 1 156 ? 20.594 -8.586 4.859 1 95.75 156 LEU B CA 1
ATOM 4318 C C . LEU B 1 156 ? 19.281 -7.91 5.242 1 95.75 156 LEU B C 1
ATOM 4320 O O . LEU B 1 156 ? 19.25 -6.699 5.477 1 95.75 156 LEU B O 1
ATOM 4324 N N . GLY B 1 157 ? 18.25 -8.695 5.301 1 94.69 157 GLY B N 1
ATOM 4325 C CA . GLY B 1 157 ? 16.938 -8.172 5.68 1 94.69 157 GLY B CA 1
ATOM 4326 C C . GLY B 1 157 ? 16.922 -7.559 7.062 1 94.69 157 GLY B C 1
ATOM 4327 O O . GLY B 1 157 ? 16.312 -6.508 7.273 1 94.69 157 GLY B O 1
ATOM 4328 N N . LYS B 1 158 ? 17.578 -8.125 7.93 1 93.56 158 LYS B N 1
ATOM 4329 C CA . LYS B 1 158 ? 17.672 -7.609 9.297 1 93.56 158 LYS B CA 1
ATOM 4330 C C . LYS B 1 158 ? 18.5 -6.336 9.352 1 93.56 158 LYS B C 1
ATOM 4332 O O . LYS B 1 158 ? 18.172 -5.406 10.094 1 93.56 158 LYS B O 1
ATOM 4337 N N . MET B 1 159 ? 19.516 -6.277 8.578 1 93.06 159 MET B N 1
ATOM 4338 C CA . MET B 1 159 ? 20.422 -5.133 8.578 1 93.06 159 MET B CA 1
ATOM 4339 C C . MET B 1 159 ? 19.703 -3.869 8.109 1 93.06 159 MET B C 1
ATOM 4341 O O . MET B 1 159 ? 19.938 -2.783 8.641 1 93.06 159 MET B O 1
ATOM 4345 N N . ILE B 1 160 ? 18.828 -4.023 7.18 1 92.56 160 ILE B N 1
ATOM 4346 C CA . ILE B 1 160 ? 18.203 -2.818 6.629 1 92.56 160 ILE B CA 1
ATOM 4347 C C . ILE B 1 160 ? 16.703 -2.838 6.887 1 92.56 160 ILE B C 1
ATOM 4349 O O . ILE B 1 160 ? 15.961 -2.039 6.316 1 92.56 160 ILE B O 1
ATOM 4353 N N . ASN B 1 161 ? 16.219 -3.828 7.656 1 90.81 161 ASN B N 1
ATOM 4354 C CA . ASN B 1 161 ? 14.805 -3.961 7.988 1 90.81 161 ASN B CA 1
ATOM 4355 C C . ASN B 1 161 ? 13.945 -4.027 6.73 1 90.81 161 ASN B C 1
ATOM 4357 O O . ASN B 1 161 ? 13.023 -3.225 6.562 1 90.81 161 ASN B O 1
ATOM 4361 N N . SER B 1 162 ? 14.227 -5 5.945 1 94 162 SER B N 1
ATOM 4362 C CA . SER B 1 162 ? 13.539 -5.137 4.668 1 94 162 SER B CA 1
ATOM 4363 C C . SER B 1 162 ? 12.656 -6.383 4.648 1 94 162 SER B C 1
ATOM 4365 O O . SER B 1 162 ? 13.148 -7.504 4.773 1 94 162 SER B O 1
ATOM 4367 N N . SER B 1 163 ? 11.414 -6.148 4.387 1 91.5 163 SER B N 1
ATOM 4368 C CA . SER B 1 163 ? 10.477 -7.258 4.281 1 91.5 163 SER B CA 1
ATOM 4369 C C . SER B 1 163 ? 10.711 -8.07 3.012 1 91.5 163 SER B C 1
ATOM 4371 O O . SER B 1 163 ? 10.5 -9.281 2.992 1 91.5 163 SER B O 1
ATOM 4373 N N . THR B 1 164 ? 11.148 -7.41 1.993 1 94.19 164 THR B N 1
ATOM 4374 C CA . THR B 1 164 ? 11.414 -8.086 0.729 1 94.19 164 THR B CA 1
ATOM 4375 C C . THR B 1 164 ? 12.531 -9.117 0.888 1 94.19 164 THR B C 1
ATOM 4377 O O . THR B 1 164 ? 12.398 -10.258 0.438 1 94.19 164 THR B O 1
ATOM 4380 N N . LEU B 1 165 ? 13.57 -8.719 1.533 1 95.88 165 LEU B N 1
ATOM 4381 C CA . LEU B 1 165 ? 14.703 -9.617 1.722 1 95.88 165 LEU B CA 1
ATOM 4382 C C . LEU B 1 165 ? 14.359 -10.742 2.684 1 95.88 165 LEU B C 1
ATOM 4384 O O . LEU B 1 165 ? 14.805 -11.883 2.502 1 95.88 165 LEU B O 1
ATOM 4388 N N . GLU B 1 166 ? 13.586 -10.461 3.619 1 94.56 166 GLU B N 1
ATOM 4389 C CA . GLU B 1 166 ? 13.094 -11.508 4.508 1 94.56 166 GLU B CA 1
ATOM 4390 C C . GLU B 1 166 ? 12.227 -12.516 3.754 1 94.56 166 GLU B C 1
ATOM 4392 O O . GLU B 1 166 ? 12.336 -13.719 3.979 1 94.56 166 GLU B O 1
ATOM 4397 N N . ALA B 1 167 ? 11.414 -12 2.949 1 93.75 167 ALA B N 1
ATOM 4398 C CA . ALA B 1 167 ? 10.539 -12.859 2.152 1 93.75 167 ALA B CA 1
ATOM 4399 C C . ALA B 1 167 ? 11.359 -13.773 1.239 1 93.75 167 ALA B C 1
ATOM 4401 O O . ALA B 1 167 ? 11.062 -14.961 1.121 1 93.75 167 ALA B O 1
ATOM 4402 N N . THR B 1 168 ? 12.328 -13.227 0.623 1 95.12 168 THR B N 1
ATOM 4403 C CA . THR B 1 168 ? 13.164 -14.023 -0.269 1 95.12 168 THR B CA 1
ATOM 4404 C C . THR B 1 168 ? 13.938 -15.086 0.514 1 95.12 168 THR B C 1
ATOM 4406 O O . THR B 1 168 ? 14.141 -16.188 0.024 1 95.12 168 THR B O 1
ATOM 4409 N N . GLY B 1 169 ? 14.406 -14.688 1.669 1 95.94 169 GLY B N 1
ATOM 4410 C CA . GLY B 1 169 ? 15.055 -15.664 2.527 1 95.94 169 GLY B CA 1
ATOM 4411 C C . GLY B 1 169 ? 14.148 -16.812 2.92 1 95.94 169 GLY B C 1
ATOM 4412 O O . GLY B 1 169 ? 14.57 -17.969 2.92 1 95.94 169 GLY B O 1
ATOM 4413 N N . ARG B 1 170 ? 12.969 -16.547 3.23 1 93.06 170 ARG B N 1
ATOM 4414 C CA . ARG B 1 170 ? 11.992 -17.562 3.58 1 93.06 170 ARG B CA 1
ATOM 4415 C C . ARG B 1 170 ? 11.688 -18.469 2.385 1 93.06 170 ARG B C 1
ATOM 4417 O O . ARG B 1 170 ? 11.492 -19.672 2.543 1 93.06 170 ARG B O 1
ATOM 4424 N N . ASP B 1 171 ? 11.562 -17.812 1.293 1 94.06 171 ASP B N 1
ATOM 4425 C CA . ASP B 1 171 ? 11.336 -18.562 0.064 1 94.06 171 ASP B CA 1
ATOM 4426 C C . ASP B 1 171 ? 12.422 -19.625 -0.144 1 94.06 171 ASP B C 1
ATOM 4428 O O . ASP B 1 171 ? 12.125 -20.781 -0.444 1 94.06 171 ASP B O 1
ATOM 4432 N N . ALA B 1 172 ? 13.648 -19.203 0.053 1 95.69 172 ALA B N 1
ATOM 4433 C CA . ALA B 1 172 ? 14.773 -20.125 -0.089 1 95.69 172 ALA B CA 1
ATOM 4434 C C . ALA B 1 172 ? 14.703 -21.234 0.946 1 95.69 172 ALA B C 1
ATOM 4436 O O . ALA B 1 172 ? 15.047 -22.391 0.655 1 95.69 172 ALA B O 1
ATOM 4437 N N . LEU B 1 173 ? 14.289 -20.953 2.074 1 95.56 173 LEU B N 1
ATOM 4438 C CA . LEU B 1 173 ? 14.148 -21.953 3.123 1 95.56 173 LEU B CA 1
ATOM 4439 C C . LEU B 1 173 ? 13.07 -22.969 2.766 1 95.56 173 LEU B C 1
ATOM 4441 O O . LEU B 1 173 ? 13.211 -24.156 3.041 1 95.56 173 LEU B O 1
ATOM 4445 N N . ASN B 1 174 ? 12 -22.484 2.291 1 94.06 174 ASN B N 1
ATOM 4446 C CA . ASN B 1 174 ? 10.938 -23.359 1.837 1 94.06 174 ASN B CA 1
ATOM 4447 C C . ASN B 1 174 ? 11.438 -24.344 0.782 1 94.06 174 ASN B C 1
ATOM 4449 O O . ASN B 1 174 ? 11 -25.5 0.746 1 94.06 174 ASN B O 1
ATOM 4453 N N . ASP B 1 175 ? 12.281 -23.875 -0.041 1 94 175 ASP B N 1
ATOM 4454 C CA . ASP B 1 175 ? 12.883 -24.766 -1.03 1 94 175 ASP B CA 1
ATOM 4455 C C . ASP B 1 175 ? 13.68 -25.891 -0.355 1 94 175 ASP B C 1
ATOM 4457 O O . ASP B 1 175 ? 13.688 -27.031 -0.824 1 94 175 ASP B O 1
ATOM 4461 N N . VAL B 1 176 ? 14.391 -25.531 0.653 1 95.25 176 VAL B N 1
ATOM 4462 C CA . VAL B 1 176 ? 15.133 -26.531 1.423 1 95.25 176 VAL B CA 1
ATOM 4463 C C . VAL B 1 176 ? 14.164 -27.578 1.979 1 95.25 176 VAL B C 1
ATOM 4465 O O . VAL B 1 176 ? 14.461 -28.781 1.96 1 95.25 176 VAL B O 1
ATOM 4468 N N . ALA B 1 177 ? 13.086 -27.141 2.432 1 94.38 177 ALA B N 1
ATOM 4469 C CA . ALA B 1 177 ? 12.07 -28.062 2.938 1 94.38 177 ALA B CA 1
ATOM 4470 C C . ALA B 1 177 ? 11.594 -29 1.839 1 94.38 177 ALA B C 1
ATOM 4472 O O . ALA B 1 177 ? 11.422 -30.203 2.074 1 94.38 177 ALA B O 1
ATOM 4473 N N . ILE B 1 178 ? 11.398 -28.469 0.71 1 92.06 178 ILE B N 1
ATOM 4474 C CA . ILE B 1 178 ? 10.938 -29.266 -0.424 1 92.06 178 ILE B CA 1
ATOM 4475 C C . ILE B 1 178 ? 11.977 -30.344 -0.755 1 92.06 178 ILE B C 1
ATOM 4477 O O . ILE B 1 178 ? 11.648 -31.516 -0.877 1 92.06 178 ILE B O 1
ATOM 4481 N N . LEU B 1 179 ? 13.25 -29.938 -0.886 1 92.75 179 LEU B N 1
ATOM 4482 C CA . LEU B 1 179 ? 14.336 -30.859 -1.208 1 92.75 179 LEU B CA 1
ATOM 4483 C C . LEU B 1 179 ? 14.508 -31.906 -0.112 1 92.75 179 LEU B C 1
ATOM 4485 O O . LEU B 1 179 ? 14.75 -33.094 -0.401 1 92.75 179 LEU B O 1
ATOM 4489 N N . SER B 1 180 ? 14.352 -31.484 1.102 1 93.81 180 SER B N 1
ATOM 4490 C CA . SER B 1 180 ? 14.438 -32.406 2.225 1 93.81 180 SER B CA 1
ATOM 4491 C C . SER B 1 180 ? 13.32 -33.438 2.172 1 93.81 180 SER B C 1
ATOM 4493 O O . SER B 1 180 ? 13.531 -34.625 2.521 1 93.81 180 SER B O 1
ATOM 4495 N N . GLY B 1 181 ? 12.172 -33 1.796 1 92.12 181 GLY B N 1
ATOM 4496 C CA . GLY B 1 181 ? 11.07 -33.938 1.621 1 92.12 181 GLY B CA 1
ATOM 4497 C C . GLY B 1 181 ? 11.367 -35.031 0.595 1 92.12 181 GLY B C 1
ATOM 4498 O O . GLY B 1 181 ? 11 -36.188 0.788 1 92.12 181 GLY B O 1
ATOM 4499 N N . VAL B 1 182 ? 12.055 -34.625 -0.474 1 88.25 182 VAL B N 1
ATOM 4500 C CA . VAL B 1 182 ? 12.43 -35.594 -1.503 1 88.25 182 VAL B CA 1
ATOM 4501 C C . VAL B 1 182 ? 13.391 -36.625 -0.915 1 88.25 182 VAL B C 1
ATOM 4503 O O . VAL B 1 182 ? 13.242 -37.844 -1.169 1 88.25 182 VAL B O 1
ATOM 4506 N N . ILE B 1 183 ? 14.297 -36.156 -0.096 1 90.88 183 ILE B N 1
ATOM 4507 C CA . ILE B 1 183 ? 15.258 -37.062 0.542 1 90.88 183 ILE B CA 1
ATOM 4508 C C . ILE B 1 183 ? 14.523 -38.062 1.451 1 90.88 183 ILE B C 1
ATOM 4510 O O . ILE B 1 183 ? 14.812 -39.25 1.443 1 90.88 183 ILE B O 1
ATOM 4514 N N . ILE B 1 184 ? 13.641 -37.562 2.16 1 92.19 184 ILE B N 1
ATOM 4515 C CA . ILE B 1 184 ? 12.875 -38.375 3.082 1 92.19 184 ILE B CA 1
ATOM 4516 C C . ILE B 1 184 ? 12.094 -39.438 2.301 1 92.19 184 ILE B C 1
ATOM 4518 O O . ILE B 1 184 ? 12.094 -40.625 2.662 1 92.19 184 ILE B O 1
ATOM 4522 N N . SER B 1 185 ? 11.43 -39.031 1.248 1 90.44 185 SER B N 1
ATOM 4523 C CA . SER B 1 185 ? 10.633 -39.938 0.436 1 90.44 185 SER B CA 1
ATOM 4524 C C . SER B 1 185 ? 11.508 -41.031 -0.187 1 90.44 185 SER B C 1
ATOM 4526 O O . SER B 1 185 ? 11.125 -42.188 -0.201 1 90.44 185 SER B O 1
ATOM 4528 N N . LEU B 1 186 ? 12.672 -40.625 -0.673 1 87.56 186 LEU B N 1
ATOM 4529 C CA . LEU B 1 186 ? 13.586 -41.562 -1.299 1 87.56 186 LEU B CA 1
ATOM 4530 C C . LEU B 1 186 ? 14.125 -42.562 -0.274 1 87.56 186 LEU B C 1
ATOM 4532 O O . LEU B 1 186 ? 14.227 -43.75 -0.556 1 87.56 186 LEU B O 1
ATOM 4536 N N . ALA B 1 187 ? 14.523 -42.062 0.842 1 89.25 187 ALA B N 1
ATOM 4537 C CA . ALA B 1 187 ? 15.062 -42.906 1.902 1 89.25 187 ALA B CA 1
ATOM 4538 C C . ALA B 1 187 ? 14.031 -43.938 2.352 1 89.25 187 ALA B C 1
ATOM 4540 O O . ALA B 1 187 ? 14.352 -45.125 2.521 1 89.25 187 ALA B O 1
ATOM 4541 N N . PHE B 1 188 ? 12.867 -43.5 2.525 1 89.69 188 PHE B N 1
ATOM 4542 C CA . PHE B 1 188 ? 11.805 -44.406 2.967 1 89.69 188 PHE B CA 1
ATOM 4543 C C . PHE B 1 188 ? 11.508 -45.469 1.904 1 89.69 188 PHE B C 1
ATOM 4545 O O . PHE B 1 188 ? 11.273 -46.625 2.227 1 89.69 188 PHE B O 1
ATOM 4552 N N . ALA B 1 189 ? 11.469 -45 0.69 1 87.06 189 ALA B N 1
ATOM 4553 C CA . ALA B 1 189 ? 11.234 -45.938 -0.409 1 87.06 189 ALA B CA 1
ATOM 4554 C C . ALA B 1 189 ? 12.344 -46.969 -0.495 1 87.06 189 ALA B C 1
ATOM 4556 O O . ALA B 1 189 ? 12.078 -48.156 -0.778 1 87.06 189 ALA B O 1
ATOM 4557 N N . TYR B 1 190 ? 13.516 -46.531 -0.247 1 85.31 190 TYR B N 1
ATOM 4558 C CA . TYR B 1 190 ? 14.664 -47.406 -0.355 1 85.31 190 TYR B CA 1
ATOM 4559 C C . TYR B 1 190 ? 14.711 -48.406 0.811 1 85.31 190 TYR B C 1
ATOM 4561 O O . TYR B 1 190 ? 14.953 -49.594 0.617 1 85.31 190 TYR B O 1
ATOM 4569 N N . ILE B 1 191 ? 14.43 -48 1.938 1 89.25 191 ILE B N 1
ATOM 4570 C CA . ILE B 1 191 ? 14.594 -48.781 3.145 1 89.25 191 ILE B CA 1
ATOM 4571 C C . ILE B 1 191 ? 13.352 -49.656 3.363 1 89.25 191 ILE B C 1
ATOM 4573 O O . ILE B 1 191 ? 13.461 -50.844 3.664 1 89.25 191 ILE B O 1
ATOM 4577 N N . PHE B 1 192 ? 12.18 -49.031 3.217 1 90.19 192 PHE B N 1
ATOM 4578 C CA . PHE B 1 192 ? 10.961 -49.719 3.615 1 90.19 192 PHE B CA 1
ATOM 4579 C C . PHE B 1 192 ? 10.172 -50.188 2.393 1 90.19 192 PHE B C 1
ATOM 4581 O O . PHE B 1 192 ? 9.172 -50.906 2.521 1 90.19 192 PHE B O 1
ATOM 4588 N N . LYS B 1 193 ? 10.492 -49.812 1.192 1 87.12 193 LYS B N 1
ATOM 4589 C CA . LYS B 1 193 ? 9.828 -50.156 -0.064 1 87.12 193 LYS B CA 1
ATOM 4590 C C . LYS B 1 193 ? 8.391 -49.656 -0.083 1 87.12 193 LYS B C 1
ATOM 4592 O O . LYS B 1 193 ? 7.496 -50.344 -0.592 1 87.12 193 LYS B O 1
ATOM 4597 N N . VAL B 1 194 ? 8.227 -48.656 0.693 1 87.19 194 VAL B N 1
ATOM 4598 C CA . VAL B 1 194 ? 6.922 -48 0.729 1 87.19 194 VAL B CA 1
ATOM 4599 C C . VAL B 1 194 ? 7.031 -46.594 0.144 1 87.19 194 VAL B C 1
ATOM 4601 O O . VAL B 1 194 ? 8.008 -45.906 0.39 1 87.19 194 VAL B O 1
ATOM 4604 N N . ASN B 1 195 ? 6.035 -46.344 -0.698 1 89.44 195 ASN B N 1
ATOM 4605 C CA . ASN B 1 195 ? 5.996 -45 -1.326 1 89.44 195 ASN B CA 1
ATOM 4606 C C . ASN B 1 195 ? 5.168 -44.031 -0.509 1 89.44 195 ASN B C 1
ATOM 4608 O O . ASN B 1 195 ? 3.938 -44.094 -0.519 1 89.44 195 ASN B O 1
ATOM 4612 N N . ILE B 1 196 ? 5.832 -43.094 0.156 1 91.25 196 ILE B N 1
ATOM 4613 C CA . ILE B 1 196 ? 5.133 -42.094 0.977 1 91.25 196 ILE B CA 1
ATOM 4614 C C . ILE B 1 196 ? 5.305 -40.719 0.372 1 91.25 196 ILE B C 1
ATOM 4616 O O . ILE B 1 196 ? 5.113 -39.719 1.056 1 91.25 196 ILE B O 1
ATOM 4620 N N . ASP B 1 197 ? 5.707 -40.688 -0.84 1 90.62 197 ASP B N 1
ATOM 4621 C CA . ASP B 1 197 ? 6.047 -39.438 -1.521 1 90.62 197 ASP B CA 1
ATOM 4622 C C . ASP B 1 197 ? 4.867 -38.469 -1.503 1 90.62 197 ASP B C 1
ATOM 4624 O O . ASP B 1 197 ? 5.039 -37.281 -1.203 1 90.62 197 ASP B O 1
ATOM 4628 N N . GLY B 1 198 ? 3.695 -38.938 -1.809 1 90.62 198 GLY B N 1
ATOM 4629 C CA . GLY B 1 198 ? 2.506 -38.094 -1.816 1 90.62 198 GLY B CA 1
ATOM 4630 C C . GLY B 1 198 ? 2.207 -37.469 -0.467 1 90.62 198 GLY B C 1
ATOM 4631 O O . GLY B 1 198 ? 1.926 -36.25 -0.38 1 90.62 198 GLY B O 1
ATOM 4632 N N . TYR B 1 199 ? 2.361 -38.156 0.553 1 93.38 199 TYR B N 1
ATOM 4633 C CA . TYR B 1 199 ? 2.051 -37.688 1.897 1 93.38 199 TYR B CA 1
ATOM 4634 C C . TYR B 1 199 ? 3.098 -36.688 2.383 1 93.38 199 TYR B C 1
ATOM 4636 O O . TYR B 1 199 ? 2.758 -35.656 2.975 1 93.38 199 TYR B O 1
ATOM 4644 N N . VAL B 1 200 ? 4.332 -37.062 2.178 1 93.56 200 VAL B N 1
ATOM 4645 C CA . VAL B 1 200 ? 5.414 -36.156 2.576 1 93.56 200 VAL B CA 1
ATOM 4646 C C . VAL B 1 200 ? 5.285 -34.844 1.834 1 93.56 200 VAL B C 1
ATOM 4648 O O . VAL B 1 200 ? 5.418 -33.781 2.434 1 93.56 200 VAL B O 1
ATOM 4651 N N . SER B 1 201 ? 5 -34.875 0.576 1 91.94 201 SER B N 1
ATOM 4652 C CA . SER B 1 201 ? 4.844 -33.688 -0.234 1 91.94 201 SER B CA 1
ATOM 4653 C C . SER B 1 201 ? 3.654 -32.844 0.233 1 91.94 201 SER B C 1
ATOM 4655 O O . SER B 1 201 ? 3.697 -31.625 0.196 1 91.94 201 SER B O 1
ATOM 4657 N N . MET B 1 202 ? 2.674 -33.5 0.67 1 93.12 202 MET B N 1
ATOM 4658 C CA . MET B 1 202 ? 1.491 -32.781 1.154 1 93.12 202 MET B CA 1
ATOM 4659 C C . MET B 1 202 ? 1.801 -32.031 2.439 1 93.12 202 MET B C 1
ATOM 4661 O O . MET B 1 202 ? 1.384 -30.875 2.6 1 93.12 202 MET B O 1
ATOM 4665 N N . ILE B 1 203 ? 2.443 -32.656 3.283 1 95.75 203 ILE B N 1
ATOM 4666 C CA . ILE B 1 203 ? 2.828 -32 4.531 1 95.75 203 ILE B CA 1
ATOM 4667 C C . ILE B 1 203 ? 3.668 -30.766 4.23 1 95.75 203 ILE B C 1
ATOM 4669 O O . ILE B 1 203 ? 3.426 -29.688 4.785 1 95.75 203 ILE B O 1
ATOM 4673 N N . ILE B 1 204 ? 4.613 -30.875 3.375 1 94.12 204 ILE B N 1
ATOM 4674 C CA . ILE B 1 204 ? 5.48 -29.766 2.994 1 94.12 204 ILE B CA 1
ATOM 4675 C C . ILE B 1 204 ? 4.656 -28.672 2.322 1 94.12 204 ILE B C 1
ATOM 4677 O O . ILE B 1 204 ? 4.871 -27.484 2.572 1 94.12 204 ILE B O 1
ATOM 4681 N N . ALA B 1 205 ? 3.744 -29.094 1.49 1 93.81 205 ALA B N 1
ATOM 4682 C CA . ALA B 1 205 ? 2.883 -28.141 0.801 1 93.81 205 ALA B CA 1
ATOM 4683 C C . ALA B 1 205 ? 2.092 -27.297 1.797 1 93.81 205 ALA B C 1
ATOM 4685 O O . ALA B 1 205 ? 1.968 -26.078 1.629 1 93.81 205 ALA B O 1
ATOM 4686 N N . ILE B 1 206 ? 1.622 -27.906 2.791 1 94.69 206 ILE B N 1
ATOM 4687 C CA . ILE B 1 206 ? 0.864 -27.203 3.82 1 94.69 206 ILE B CA 1
ATOM 4688 C C . ILE B 1 206 ? 1.772 -26.203 4.543 1 94.69 206 ILE B C 1
ATOM 4690 O O . ILE B 1 206 ? 1.375 -25.062 4.801 1 94.69 206 ILE B O 1
ATOM 4694 N N . PHE B 1 207 ? 2.912 -26.625 4.816 1 94.38 207 PHE B N 1
ATOM 4695 C CA . PHE B 1 207 ? 3.875 -25.75 5.469 1 94.38 207 PHE B CA 1
ATOM 4696 C C . PHE B 1 207 ? 4.176 -24.531 4.598 1 94.38 207 PHE B C 1
ATOM 4698 O O . PHE B 1 207 ? 4.273 -23.406 5.102 1 94.38 207 PHE B O 1
ATOM 4705 N N . ILE B 1 208 ? 4.359 -24.75 3.363 1 93.19 208 ILE B N 1
ATOM 4706 C CA . ILE B 1 208 ? 4.656 -23.672 2.428 1 93.19 208 ILE B CA 1
ATOM 4707 C C . ILE B 1 208 ? 3.473 -22.703 2.352 1 93.19 208 ILE B C 1
ATOM 4709 O O . ILE B 1 208 ? 3.652 -21.484 2.338 1 93.19 208 ILE B O 1
ATOM 4713 N N . MET B 1 209 ? 2.34 -23.25 2.373 1 92.94 209 MET B N 1
ATOM 4714 C CA . MET B 1 209 ? 1.126 -22.438 2.33 1 92.94 209 MET B CA 1
ATOM 4715 C C . MET B 1 209 ? 1.018 -21.562 3.568 1 92.94 209 MET B C 1
ATOM 4717 O O . MET B 1 209 ? 0.731 -20.375 3.463 1 92.94 209 MET B O 1
ATOM 4721 N N . LEU B 1 210 ? 1.25 -22.125 4.652 1 94.56 210 LEU B N 1
ATOM 4722 C CA . LEU B 1 210 ? 1.2 -21.359 5.898 1 94.56 210 LEU B CA 1
ATOM 4723 C C . LEU B 1 210 ? 2.279 -20.281 5.922 1 94.56 210 LEU B C 1
ATOM 4725 O O . LEU B 1 210 ? 2.037 -19.172 6.391 1 94.56 210 LEU B O 1
ATOM 4729 N N . SER B 1 211 ? 3.414 -20.672 5.41 1 93.12 211 SER B N 1
ATOM 4730 C CA . SER B 1 211 ? 4.508 -19.719 5.305 1 93.12 211 SER B CA 1
ATOM 4731 C C . SER B 1 211 ? 4.129 -18.547 4.402 1 93.12 211 SER B C 1
ATOM 4733 O O . SER B 1 211 ? 4.391 -17.391 4.734 1 93.12 211 SER B O 1
ATOM 4735 N N . GLY B 1 212 ? 3.537 -18.875 3.309 1 92.12 212 GLY B N 1
ATOM 4736 C CA . GLY B 1 212 ? 3.094 -17.844 2.387 1 92.12 212 GLY B CA 1
ATOM 4737 C C . GLY B 1 212 ? 2.043 -16.922 2.982 1 92.12 212 GLY B C 1
ATOM 4738 O O . GLY B 1 212 ? 2.135 -15.695 2.854 1 92.12 212 GLY B O 1
ATOM 4739 N N . ILE B 1 213 ? 1.131 -17.422 3.732 1 91.25 213 ILE B N 1
ATOM 4740 C CA . ILE B 1 213 ? 0.054 -16.672 4.352 1 91.25 213 ILE B CA 1
ATOM 4741 C C . ILE B 1 213 ? 0.626 -15.766 5.445 1 91.25 213 ILE B C 1
ATOM 4743 O O . ILE B 1 213 ? 0.253 -14.594 5.551 1 91.25 213 ILE B O 1
ATOM 4747 N N . SER B 1 214 ? 1.471 -16.328 6.16 1 93.75 214 SER B N 1
ATOM 4748 C CA . SER B 1 214 ? 2.127 -15.547 7.203 1 93.75 214 SER B CA 1
ATOM 4749 C C . SER B 1 214 ? 2.908 -14.375 6.609 1 93.75 214 SER B C 1
ATOM 4751 O O . SER B 1 214 ? 2.877 -13.266 7.145 1 93.75 214 SER B O 1
ATOM 4753 N N . LEU B 1 215 ? 3.553 -14.617 5.547 1 91.56 215 LEU B N 1
ATOM 4754 C CA . LEU B 1 215 ? 4.328 -13.578 4.887 1 91.56 215 LEU B CA 1
ATOM 4755 C C . LEU B 1 215 ? 3.412 -12.492 4.332 1 91.56 215 LEU B C 1
ATOM 4757 O O . LEU B 1 215 ? 3.748 -11.305 4.379 1 91.56 215 LEU B O 1
ATOM 4761 N N . ILE B 1 216 ? 2.344 -12.867 3.811 1 91.75 216 ILE B N 1
ATOM 4762 C CA . ILE B 1 216 ? 1.382 -11.898 3.299 1 91.75 216 ILE B CA 1
ATOM 4763 C C . ILE B 1 216 ? 0.926 -10.977 4.426 1 91.75 216 ILE B C 1
ATOM 4765 O O . ILE B 1 216 ? 0.921 -9.758 4.273 1 91.75 216 ILE B O 1
ATOM 4769 N N . LYS B 1 217 ? 0.657 -11.492 5.543 1 89.88 217 LYS B N 1
ATOM 4770 C CA . LYS B 1 217 ? 0.212 -10.719 6.695 1 89.88 217 LYS B CA 1
ATOM 4771 C C . LYS B 1 217 ? 1.278 -9.711 7.129 1 89.88 217 LYS B C 1
ATOM 4773 O O . LYS B 1 217 ? 0.965 -8.562 7.438 1 89.88 217 LYS B O 1
ATOM 4778 N N . GLU B 1 218 ? 2.447 -10.172 7.086 1 90.62 218 GLU B N 1
ATOM 4779 C CA . GLU B 1 218 ? 3.559 -9.336 7.52 1 90.62 218 GLU B CA 1
ATOM 4780 C C . GLU B 1 218 ? 3.824 -8.211 6.52 1 90.62 218 GLU B C 1
ATOM 4782 O O . GLU B 1 218 ? 4.176 -7.094 6.906 1 90.62 218 GLU B O 1
ATOM 4787 N N . THR B 1 219 ? 3.609 -8.453 5.289 1 91.31 219 THR B N 1
ATOM 4788 C CA . THR B 1 219 ? 3.994 -7.508 4.246 1 91.31 219 THR B CA 1
ATOM 4789 C C . THR B 1 219 ? 2.869 -6.512 3.979 1 91.31 219 THR B C 1
ATOM 4791 O O . THR B 1 219 ? 3.104 -5.434 3.428 1 91.31 219 THR B O 1
ATOM 4794 N N . ILE B 1 220 ? 1.662 -6.84 4.449 1 93.25 220 ILE B N 1
ATOM 4795 C CA . ILE B 1 220 ? 0.523 -5.957 4.215 1 93.25 220 ILE B CA 1
ATOM 4796 C C . ILE B 1 220 ? 0.524 -4.832 5.246 1 93.25 220 ILE B C 1
ATOM 4798 O O . ILE B 1 220 ? 0.094 -3.715 4.953 1 93.25 220 ILE B O 1
ATOM 4802 N N . ASN B 1 221 ? 1.097 -4.992 6.383 1 91.88 221 ASN B N 1
ATOM 4803 C CA . ASN B 1 221 ? 1.006 -4.07 7.508 1 91.88 221 ASN B CA 1
ATOM 4804 C C . ASN B 1 221 ? 1.54 -2.688 7.148 1 91.88 221 ASN B C 1
ATOM 4806 O O . ASN B 1 221 ? 0.85 -1.683 7.332 1 91.88 221 ASN B O 1
ATOM 4810 N N . PRO B 1 222 ? 2.703 -2.66 6.555 1 90.81 222 PRO B N 1
ATOM 4811 C CA . PRO B 1 222 ? 3.205 -1.328 6.215 1 90.81 222 PRO B CA 1
ATOM 4812 C C . PRO B 1 222 ? 2.383 -0.65 5.121 1 90.81 222 PRO B C 1
ATOM 4814 O O . PRO B 1 222 ? 2.268 0.578 5.102 1 90.81 222 PRO B O 1
ATOM 4817 N N . LEU B 1 223 ? 1.827 -1.395 4.312 1 92.75 223 LEU B N 1
ATOM 4818 C CA . LEU B 1 223 ? 1.019 -0.853 3.227 1 92.75 223 LEU B CA 1
ATOM 4819 C C . LEU B 1 223 ? -0.305 -0.307 3.754 1 92.75 223 LEU B C 1
ATOM 4821 O O . LEU B 1 223 ? -0.862 0.635 3.188 1 92.75 223 LEU B O 1
ATOM 4825 N N . LEU B 1 224 ? -0.784 -0.882 4.844 1 92.12 224 LEU B N 1
ATOM 4826 C CA . LEU B 1 224 ? -2.041 -0.457 5.453 1 92.12 224 LEU B CA 1
ATOM 4827 C C . LEU B 1 224 ? -1.849 0.823 6.258 1 92.12 224 LEU B C 1
ATOM 4829 O O . LEU B 1 224 ? -2.807 1.565 6.492 1 92.12 224 LEU B O 1
ATOM 4833 N N . GLY B 1 225 ? -0.68 1.116 6.633 1 90.38 225 GLY B N 1
ATOM 4834 C CA . GLY B 1 225 ? -0.406 2.246 7.508 1 90.38 225 GLY B CA 1
ATOM 4835 C C . GLY B 1 225 ? -0.185 1.843 8.953 1 90.38 225 GLY B C 1
ATOM 4836 O O . GLY B 1 225 ? -1.007 2.148 9.82 1 90.38 225 GLY B O 1
ATOM 4837 N N . GLU B 1 226 ? 0.913 1.24 9.172 1 90.31 226 GLU B N 1
ATOM 4838 C CA . GLU B 1 226 ? 1.257 0.764 10.508 1 90.31 226 GLU B CA 1
ATOM 4839 C C . GLU B 1 226 ? 1.711 1.913 11.406 1 90.31 226 GLU B C 1
ATOM 4841 O O . GLU B 1 226 ? 2.23 2.92 10.922 1 90.31 226 GLU B O 1
ATOM 4846 N N . ALA B 1 227 ? 1.493 1.73 12.734 1 90.75 227 ALA B N 1
ATOM 4847 C CA . ALA B 1 227 ? 1.929 2.721 13.711 1 90.75 227 ALA B CA 1
ATOM 4848 C C . ALA B 1 227 ? 3.443 2.902 13.672 1 90.75 227 ALA B C 1
ATOM 4850 O O . ALA B 1 227 ? 4.184 1.945 13.445 1 90.75 227 ALA B O 1
ATOM 4851 N N . PRO B 1 228 ? 3.904 4.074 13.875 1 90.81 228 PRO B N 1
ATOM 4852 C CA . PRO B 1 228 ? 5.344 4.34 13.836 1 90.81 228 PRO B CA 1
ATOM 4853 C C . PRO B 1 228 ? 6.086 3.748 15.031 1 90.81 228 PRO B C 1
ATOM 4855 O O . PRO B 1 228 ? 5.465 3.379 16.031 1 90.81 228 PRO B O 1
ATOM 4858 N N . ASP B 1 229 ? 7.375 3.625 14.875 1 88.75 229 ASP B N 1
ATOM 4859 C CA . ASP B 1 229 ? 8.258 3.186 15.953 1 88.75 229 ASP B CA 1
ATOM 4860 C C . ASP B 1 229 ? 8.219 4.164 17.125 1 88.75 229 ASP B C 1
ATOM 4862 O O . ASP B 1 229 ? 8.539 5.344 16.969 1 88.75 229 ASP B O 1
ATOM 4866 N N . PRO B 1 230 ? 7.902 3.691 18.266 1 91.25 230 PRO B N 1
ATOM 4867 C CA . PRO B 1 230 ? 7.828 4.574 19.438 1 91.25 230 PRO B CA 1
ATOM 4868 C C . PRO B 1 230 ? 9.148 5.293 19.719 1 91.25 230 PRO B C 1
ATOM 4870 O O . PRO B 1 230 ? 9.148 6.434 20.188 1 91.25 230 PRO B O 1
ATOM 4873 N N . GLU B 1 231 ? 10.195 4.598 19.438 1 92.38 231 GLU B N 1
ATOM 4874 C CA . GLU B 1 231 ? 11.5 5.219 19.672 1 92.38 231 GLU B CA 1
ATOM 4875 C C . GLU B 1 231 ? 11.695 6.434 18.766 1 92.38 231 GLU B C 1
ATOM 4877 O O . GLU B 1 231 ? 12.195 7.469 19.219 1 92.38 231 GLU B O 1
ATOM 4882 N N . LEU B 1 232 ? 11.328 6.289 17.547 1 91.31 232 LEU B N 1
ATOM 4883 C CA . LEU B 1 232 ? 11.406 7.402 16.609 1 91.31 232 LEU B CA 1
ATOM 4884 C C . LEU B 1 232 ? 10.508 8.555 17.031 1 91.31 232 LEU B C 1
ATOM 4886 O O . LEU B 1 232 ? 10.914 9.719 17 1 91.31 232 LEU B O 1
ATOM 4890 N N . VAL B 1 233 ? 9.328 8.242 17.484 1 93.88 233 VAL B N 1
ATOM 4891 C CA . VAL B 1 233 ? 8.344 9.227 17.938 1 93.88 233 VAL B CA 1
ATOM 4892 C C . VAL B 1 233 ? 8.914 10.031 19.094 1 93.88 233 VAL B C 1
ATOM 4894 O O . VAL B 1 233 ? 8.867 11.266 19.094 1 93.88 233 VAL B O 1
ATOM 4897 N N . ASN B 1 234 ? 9.484 9.336 20 1 94.88 234 ASN B N 1
ATOM 4898 C CA . ASN B 1 234 ? 10.039 9.992 21.172 1 94.88 234 ASN B CA 1
ATOM 4899 C C . ASN B 1 234 ? 11.242 10.867 20.812 1 94.88 234 ASN B C 1
ATOM 4901 O O . ASN B 1 234 ? 11.391 11.969 21.359 1 94.88 234 ASN B O 1
ATOM 4905 N N . GLU B 1 235 ? 12 10.375 19.938 1 95.56 235 GLU B N 1
ATOM 4906 C CA . GLU B 1 235 ? 13.164 11.141 19.531 1 95.56 235 GLU B CA 1
ATOM 4907 C C . GLU B 1 235 ? 12.758 12.445 18.844 1 95.56 235 GLU B C 1
ATOM 4909 O O . GLU B 1 235 ? 13.359 13.492 19.078 1 95.56 235 GLU B O 1
ATOM 4914 N N . ILE B 1 236 ? 11.758 12.398 18 1 95.69 236 ILE B N 1
ATOM 4915 C CA . ILE B 1 236 ? 11.273 13.586 17.312 1 95.69 236 ILE B CA 1
ATOM 4916 C C . ILE B 1 236 ? 10.672 14.562 18.312 1 95.69 236 ILE B C 1
ATOM 4918 O O . ILE B 1 236 ? 10.969 15.758 18.281 1 95.69 236 ILE B O 1
ATOM 4922 N N . LYS B 1 237 ? 9.914 14.023 19.219 1 95.38 237 LYS B N 1
ATOM 4923 C CA . LYS B 1 237 ? 9.281 14.844 20.25 1 95.38 237 LYS B CA 1
ATOM 4924 C C . LYS B 1 237 ? 10.32 15.594 21.078 1 95.38 237 LYS B C 1
ATOM 4926 O O . LYS B 1 237 ? 10.211 16.812 21.266 1 95.38 237 LYS B O 1
ATOM 4931 N N . GLU B 1 238 ? 11.281 14.883 21.5 1 96.62 238 GLU B N 1
ATOM 4932 C CA . GLU B 1 238 ? 12.336 15.469 22.312 1 96.62 238 GLU B CA 1
ATOM 4933 C C . GLU B 1 238 ? 13.117 16.531 21.547 1 96.62 238 GLU B C 1
ATOM 4935 O O . GLU B 1 238 ? 13.477 17.562 22.094 1 96.62 238 GLU B O 1
ATOM 4940 N N . SER B 1 239 ? 13.367 16.25 20.312 1 97.31 239 SER B N 1
ATOM 4941 C CA . SER B 1 239 ? 14.109 17.188 19.484 1 97.31 239 SER B CA 1
ATOM 4942 C C . SER B 1 239 ? 13.328 18.469 19.266 1 97.31 239 SER B C 1
ATOM 4944 O O . SER B 1 239 ? 13.898 19.562 19.234 1 97.31 239 SER B O 1
ATOM 4946 N N . VAL B 1 240 ? 12.016 18.359 19.094 1 96.94 240 VAL B N 1
ATOM 4947 C CA . VAL B 1 240 ? 11.164 19.516 18.891 1 96.94 240 VAL B CA 1
ATOM 4948 C C . VAL B 1 240 ? 11.148 20.375 20.141 1 96.94 240 VAL B C 1
ATOM 4950 O O . VAL B 1 240 ? 11.18 21.609 20.062 1 96.94 240 VAL B O 1
ATOM 4953 N N . LEU B 1 241 ? 11.188 19.75 21.281 1 96.75 241 LEU B N 1
ATOM 4954 C CA . LEU B 1 241 ? 11.102 20.438 22.578 1 96.75 241 LEU B CA 1
ATOM 4955 C C . LEU B 1 241 ? 12.375 21.203 22.875 1 96.75 241 LEU B C 1
ATOM 4957 O O . LEU B 1 241 ? 12.398 22.062 23.766 1 96.75 241 LEU B O 1
ATOM 4961 N N . GLU B 1 242 ? 13.383 21 22.125 1 96.62 242 GLU B N 1
ATOM 4962 C CA . GLU B 1 242 ? 14.664 21.672 22.344 1 96.62 242 GLU B CA 1
ATOM 4963 C C . GLU B 1 242 ? 14.648 23.094 21.797 1 96.62 242 GLU B C 1
ATOM 4965 O O . GLU B 1 242 ? 15.5 23.906 22.141 1 96.62 242 GLU B O 1
ATOM 4970 N N . TYR B 1 243 ? 13.727 23.359 20.938 1 96 243 TYR B N 1
ATOM 4971 C CA . TYR B 1 243 ? 13.672 24.688 20.344 1 96 243 TYR B CA 1
ATOM 4972 C C . TYR B 1 243 ? 13.047 25.688 21.312 1 96 243 TYR B C 1
ATOM 4974 O O . TYR B 1 243 ? 12.125 25.344 22.062 1 96 243 TYR B O 1
ATOM 4982 N N . GLU B 1 244 ? 13.422 26.859 21.188 1 94.38 244 GLU B N 1
ATOM 4983 C CA . GLU B 1 244 ? 12.977 27.922 22.094 1 94.38 244 GLU B CA 1
ATOM 4984 C C . GLU B 1 244 ? 11.477 28.172 21.969 1 94.38 244 GLU B C 1
ATOM 4986 O O . GLU B 1 244 ? 10.945 28.172 20.859 1 94.38 244 GLU B O 1
ATOM 4991 N N . HIS B 1 245 ? 10.734 28.344 23.062 1 93.25 245 HIS B N 1
ATOM 4992 C CA . HIS B 1 245 ? 9.344 28.766 23.172 1 93.25 245 HIS B CA 1
ATOM 4993 C C . HIS B 1 245 ? 8.398 27.609 22.859 1 93.25 245 HIS B C 1
ATOM 4995 O O . HIS B 1 245 ? 7.18 27.797 22.797 1 93.25 245 HIS B O 1
ATOM 5001 N N . ILE B 1 246 ? 9 26.469 22.625 1 94.81 246 ILE B N 1
ATOM 5002 C CA . ILE B 1 246 ? 8.133 25.312 22.469 1 94.81 246 ILE B CA 1
ATOM 5003 C C . ILE B 1 246 ? 7.84 24.688 23.844 1 94.81 246 ILE B C 1
ATOM 5005 O O . ILE B 1 246 ? 8.75 24.234 24.531 1 94.81 246 ILE B O 1
ATOM 5009 N N . LEU B 1 247 ? 6.586 24.578 24.156 1 92 247 LEU B N 1
ATOM 5010 C CA . LEU B 1 247 ? 6.18 24.203 25.5 1 92 247 LEU B CA 1
ATOM 5011 C C . LEU B 1 247 ? 5.719 22.75 25.547 1 92 247 LEU B C 1
ATOM 5013 O O . LEU B 1 247 ? 5.73 22.125 26.594 1 92 247 LEU B O 1
ATOM 5017 N N . GLY B 1 248 ? 5.246 22.266 24.438 1 92.62 248 GLY B N 1
ATOM 5018 C CA . GLY B 1 248 ? 4.711 20.922 24.344 1 92.62 248 GLY B CA 1
ATOM 5019 C C . GLY B 1 248 ? 4.488 20.469 22.906 1 92.62 248 GLY B C 1
ATOM 5020 O O . GLY B 1 248 ? 4.473 21.281 21.984 1 92.62 248 GLY B O 1
ATOM 5021 N N . VAL B 1 249 ? 4.449 19.188 22.75 1 93.19 249 VAL B N 1
ATOM 5022 C CA . VAL B 1 249 ? 4.219 18.578 21.453 1 93.19 249 VAL B CA 1
ATOM 5023 C C . VAL B 1 249 ? 3.102 17.547 21.547 1 93.19 249 VAL B C 1
ATOM 5025 O O . VAL B 1 249 ? 3.041 16.781 22.516 1 93.19 249 VAL B O 1
ATOM 5028 N N . HIS B 1 250 ? 2.09 17.625 20.641 1 89.06 250 HIS B N 1
ATOM 5029 C CA . HIS B 1 250 ? 1.028 16.625 20.609 1 89.06 250 HIS B CA 1
ATOM 5030 C C . HIS B 1 250 ? 0.508 16.406 19.203 1 89.06 250 HIS B C 1
ATOM 5032 O O . HIS B 1 250 ? 0.977 17.047 18.25 1 89.06 250 HIS B O 1
ATOM 5038 N N . ASP B 1 251 ? -0.292 15.398 19.031 1 89.38 251 ASP B N 1
ATOM 5039 C CA . ASP B 1 251 ? -0.975 15.086 17.781 1 89.38 251 ASP B CA 1
ATOM 5040 C C . ASP B 1 251 ? 0.027 14.82 16.656 1 89.38 251 ASP B C 1
ATOM 5042 O O . ASP B 1 251 ? -0.105 15.375 15.57 1 89.38 251 ASP B O 1
ATOM 5046 N N . MET B 1 252 ? 1.033 14.102 17 1 91.81 252 MET B N 1
ATOM 5047 C CA . MET B 1 252 ? 2.023 13.742 15.992 1 91.81 252 MET B CA 1
ATOM 5048 C C . MET B 1 252 ? 1.515 12.609 15.109 1 91.81 252 MET B C 1
ATOM 5050 O O . MET B 1 252 ? 0.95 11.633 15.602 1 91.81 252 MET B O 1
ATOM 5054 N N . ILE B 1 253 ? 1.649 12.828 13.828 1 92.31 253 ILE B N 1
ATOM 5055 C CA . ILE B 1 253 ? 1.284 11.82 12.836 1 92.31 253 ILE B CA 1
ATOM 5056 C C . ILE B 1 253 ? 2.453 11.586 11.883 1 92.31 253 ILE B C 1
ATOM 5058 O O . ILE B 1 253 ? 3.064 12.539 11.391 1 92.31 253 ILE B O 1
ATOM 5062 N N . ILE B 1 254 ? 2.781 10.367 11.648 1 93.19 254 ILE B N 1
ATOM 5063 C CA . ILE B 1 254 ? 3.85 10.008 10.727 1 93.19 254 ILE B CA 1
ATOM 5064 C C . ILE B 1 254 ? 3.275 9.195 9.562 1 93.19 254 ILE B C 1
ATOM 5066 O O . ILE B 1 254 ? 2.629 8.172 9.781 1 93.19 254 ILE B O 1
ATOM 5070 N N . HIS B 1 255 ? 3.465 9.695 8.391 1 93.25 255 HIS B N 1
ATOM 5071 C CA . HIS B 1 255 ? 3.047 9.008 7.176 1 93.25 255 HIS B CA 1
ATOM 5072 C C . HIS B 1 255 ? 4.219 8.289 6.516 1 93.25 255 HIS B C 1
ATOM 5074 O O . HIS B 1 255 ? 5.234 8.914 6.191 1 93.25 255 HIS B O 1
ATOM 5080 N N . ASN B 1 256 ? 4.047 7.035 6.293 1 93 256 ASN B N 1
ATOM 5081 C CA . ASN B 1 256 ? 5.09 6.199 5.715 1 93 256 ASN B CA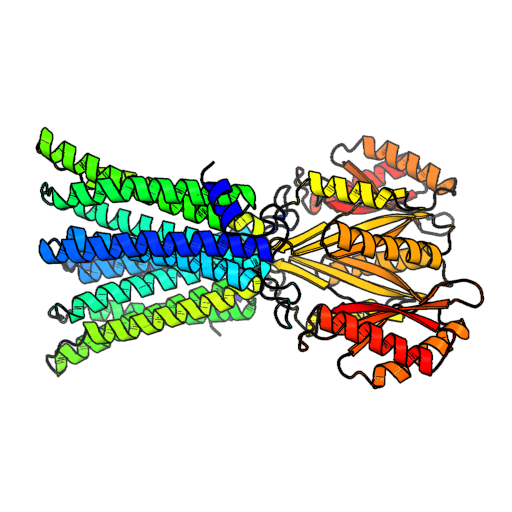 1
ATOM 5082 C C . ASN B 1 256 ? 4.879 5.988 4.219 1 93 256 ASN B C 1
ATOM 5084 O O . ASN B 1 256 ? 3.873 5.402 3.809 1 93 256 ASN B O 1
ATOM 5088 N N . TYR B 1 257 ? 5.828 6.434 3.391 1 93.38 257 TYR B N 1
ATOM 5089 C CA . TYR B 1 257 ? 5.758 6.246 1.946 1 93.38 257 TYR B CA 1
ATOM 5090 C C . TYR B 1 257 ? 6.883 5.34 1.459 1 93.38 257 TYR B C 1
ATOM 5092 O O . TYR B 1 257 ? 7.32 5.445 0.311 1 93.38 257 TYR B O 1
ATOM 5100 N N . GLY B 1 258 ? 7.34 4.555 2.418 1 92 258 GLY B N 1
ATOM 5101 C CA . GLY B 1 258 ? 8.438 3.643 2.131 1 92 258 GLY B CA 1
ATOM 5102 C C . GLY B 1 258 ? 9.711 3.984 2.885 1 92 258 GLY B C 1
ATOM 5103 O O . GLY B 1 258 ? 9.82 5.066 3.465 1 92 258 GLY B O 1
ATOM 5104 N N . PRO B 1 259 ? 10.672 3.094 2.83 1 88.81 259 PRO B N 1
ATOM 5105 C CA . PRO B 1 259 ? 11.922 3.35 3.555 1 88.81 259 PRO B CA 1
ATOM 5106 C C . PRO B 1 259 ? 12.609 4.633 3.098 1 88.81 259 PRO B C 1
ATOM 5108 O O . PRO B 1 259 ? 12.82 4.832 1.899 1 88.81 259 PRO B O 1
ATOM 5111 N N . GLY B 1 260 ? 12.852 5.473 4.121 1 83.12 260 GLY B N 1
ATOM 5112 C CA . GLY B 1 260 ? 13.547 6.719 3.838 1 83.12 260 GLY B CA 1
ATOM 5113 C C . GLY B 1 260 ? 12.625 7.812 3.336 1 83.12 260 GLY B C 1
ATOM 5114 O O . GLY B 1 260 ? 13.078 8.898 2.973 1 83.12 260 GLY B O 1
ATOM 5115 N N . ARG B 1 261 ? 11.352 7.523 3.246 1 89.44 261 ARG B N 1
ATOM 5116 C CA . ARG B 1 261 ? 10.375 8.492 2.754 1 89.44 261 ARG B CA 1
ATOM 5117 C C . ARG B 1 261 ? 9.18 8.594 3.697 1 89.44 261 ARG B C 1
ATOM 5119 O O . ARG B 1 261 ? 8.211 7.844 3.559 1 89.44 261 ARG B O 1
ATOM 5126 N N . SER B 1 262 ? 9.328 9.469 4.648 1 91.19 262 SER B N 1
ATOM 5127 C CA . SER B 1 262 ? 8.242 9.664 5.609 1 91.19 262 SER B CA 1
ATOM 5128 C C . SER B 1 262 ? 7.961 11.148 5.824 1 91.19 262 SER B C 1
ATOM 5130 O O . SER B 1 262 ? 8.828 11.992 5.594 1 91.19 262 SER B O 1
ATOM 5132 N N . MET B 1 263 ? 6.762 11.414 6.184 1 91.94 263 MET B N 1
ATOM 5133 C CA . MET B 1 263 ? 6.328 12.766 6.512 1 91.94 263 MET B CA 1
ATOM 5134 C C . MET B 1 263 ? 5.727 12.82 7.914 1 91.94 263 MET B C 1
ATOM 5136 O O . MET B 1 263 ? 4.992 11.914 8.312 1 91.94 263 MET B O 1
ATOM 5140 N N . VAL B 1 264 ? 6.105 13.82 8.602 1 93.81 264 VAL B N 1
ATOM 5141 C CA . VAL B 1 264 ? 5.629 13.992 9.969 1 93.81 264 VAL B CA 1
ATOM 5142 C C . VAL B 1 264 ? 4.867 15.312 10.086 1 93.81 264 VAL B C 1
ATOM 5144 O O . VAL B 1 264 ? 5.297 16.328 9.547 1 93.81 264 VAL B O 1
ATOM 5147 N N . SER B 1 265 ? 3.76 15.234 10.656 1 92.06 265 SER B N 1
ATOM 5148 C CA . SER B 1 265 ? 3.035 16.422 11.086 1 92.06 265 SER B CA 1
ATOM 5149 C C . SER B 1 265 ? 2.781 16.406 12.586 1 92.06 265 SER B C 1
ATOM 5151 O O . SER B 1 265 ? 2.467 15.359 13.156 1 92.06 265 SER B O 1
ATOM 5153 N N . LEU B 1 266 ? 2.986 17.469 13.234 1 93.25 266 LEU B N 1
ATOM 5154 C CA . LEU B 1 266 ? 2.764 17.531 14.68 1 93.25 266 LEU B CA 1
ATOM 5155 C C . LEU B 1 266 ? 2.357 18.938 15.102 1 93.25 266 LEU B C 1
ATOM 5157 O O . LEU B 1 266 ? 2.471 19.891 14.32 1 93.25 266 LEU B O 1
ATOM 5161 N N . HIS B 1 267 ? 1.796 19.016 16.297 1 91.94 267 HIS B N 1
ATOM 5162 C CA . HIS B 1 267 ? 1.449 20.281 16.906 1 91.94 267 HIS B CA 1
ATOM 5163 C C . HIS B 1 267 ? 2.453 20.656 18 1 91.94 267 HIS B C 1
ATOM 5165 O O . HIS B 1 267 ? 2.797 19.828 18.844 1 91.94 267 HIS B O 1
ATOM 5171 N N . ALA B 1 268 ? 2.91 21.859 17.906 1 93.69 268 ALA B N 1
ATOM 5172 C CA . ALA B 1 268 ? 3.768 22.406 18.953 1 93.69 268 ALA B CA 1
ATOM 5173 C C . ALA B 1 268 ? 3.053 23.516 19.719 1 93.69 268 ALA B C 1
ATOM 5175 O O . ALA B 1 268 ? 2.508 24.438 19.109 1 93.69 268 ALA B O 1
ATOM 5176 N N . GLU B 1 269 ? 3.039 23.375 21.016 1 92.75 269 GLU B N 1
ATOM 5177 C CA . GLU B 1 269 ? 2.471 24.422 21.859 1 92.75 269 GLU B CA 1
ATOM 5178 C C . GLU B 1 269 ? 3.43 25.594 22 1 92.75 269 GLU B C 1
ATOM 5180 O O . GLU B 1 269 ? 4.602 25.422 22.328 1 92.75 269 GLU B O 1
ATOM 5185 N N . VAL B 1 270 ? 2.906 26.797 21.672 1 92.81 270 VAL B N 1
ATOM 5186 C CA . VAL B 1 270 ? 3.717 28 21.75 1 92.81 270 VAL B CA 1
ATOM 5187 C C . VAL B 1 270 ? 2.996 29.062 22.578 1 92.81 270 VAL B C 1
ATOM 5189 O O . VAL B 1 270 ? 1.768 29.047 22.688 1 92.81 270 VAL B O 1
ATOM 5192 N N . PRO B 1 271 ? 3.795 29.953 23.188 1 90.06 271 PRO B N 1
ATOM 5193 C CA . PRO B 1 271 ? 3.141 31 23.969 1 90.06 271 PRO B CA 1
ATOM 5194 C C . PRO B 1 271 ? 2.33 31.953 23.094 1 90.06 271 PRO B C 1
ATOM 5196 O O . PRO B 1 271 ? 2.75 32.281 21.984 1 90.06 271 PRO B O 1
ATOM 5199 N N . SER B 1 272 ? 1.215 32.438 23.594 1 88.44 272 SER B N 1
ATOM 5200 C CA . SER B 1 272 ? 0.332 33.312 22.828 1 88.44 272 SER B CA 1
ATOM 5201 C C . SER B 1 272 ? 0.784 34.781 22.922 1 88.44 272 SER B C 1
ATOM 5203 O O . SER B 1 272 ? 0.298 35.625 22.172 1 88.44 272 SER B O 1
ATOM 5205 N N . ASN B 1 273 ? 1.727 35.031 23.766 1 86.81 273 ASN B N 1
ATOM 5206 C CA . ASN B 1 273 ? 2.105 36.438 24.031 1 86.81 273 ASN B CA 1
ATOM 5207 C C . ASN B 1 273 ? 3.379 36.812 23.281 1 86.81 273 ASN B C 1
ATOM 5209 O O . ASN B 1 273 ? 4.008 37.812 23.594 1 86.81 273 ASN B O 1
ATOM 5213 N N . ILE B 1 274 ? 3.811 35.938 22.375 1 86.19 274 ILE B N 1
ATOM 5214 C CA . ILE B 1 274 ? 4.965 36.25 21.531 1 86.19 274 ILE B CA 1
ATOM 5215 C C . ILE B 1 274 ? 4.504 36.531 20.109 1 86.19 274 ILE B C 1
ATOM 5217 O O . ILE B 1 274 ? 3.428 36.094 19.688 1 86.19 274 ILE B O 1
ATOM 5221 N N . SER B 1 275 ? 5.324 37.344 19.438 1 86.31 275 SER B N 1
ATOM 5222 C CA . SER B 1 275 ? 5.012 37.688 18.047 1 86.31 275 SER B CA 1
ATOM 5223 C C . SER B 1 275 ? 4.863 36.406 17.203 1 86.31 275 SER B C 1
ATOM 5225 O O . SER B 1 275 ? 5.688 35.5 17.297 1 86.31 275 SER B O 1
ATOM 5227 N N . ILE B 1 276 ? 3.801 36.375 16.438 1 86.94 276 ILE B N 1
ATOM 5228 C CA . ILE B 1 276 ? 3.527 35.25 15.578 1 86.94 276 ILE B CA 1
ATOM 5229 C C . ILE B 1 276 ? 4.672 35.062 14.586 1 86.94 276 ILE B C 1
ATOM 5231 O O . ILE B 1 276 ? 5.008 33.906 14.219 1 86.94 276 ILE B O 1
ATOM 5235 N N . MET B 1 277 ? 5.297 36.125 14.195 1 85 277 MET B N 1
ATOM 5236 C CA . MET B 1 277 ? 6.387 36.062 13.227 1 85 277 MET B CA 1
ATOM 5237 C C . MET B 1 277 ? 7.625 35.406 13.852 1 85 277 MET B C 1
ATOM 5239 O O . MET B 1 277 ? 8.328 34.625 13.203 1 85 277 MET B O 1
ATOM 5243 N N . LYS B 1 278 ? 7.852 35.781 15.102 1 86.38 278 LYS B N 1
ATOM 5244 C CA . LYS B 1 278 ? 8.992 35.188 15.805 1 86.38 278 LYS B CA 1
ATOM 5245 C C . LYS B 1 278 ? 8.82 33.688 15.984 1 86.38 278 LYS B C 1
ATOM 5247 O O . LYS B 1 278 ? 9.75 32.938 15.742 1 86.38 278 LYS B O 1
ATOM 5252 N N . ILE B 1 279 ? 7.66 33.312 16.422 1 89.62 279 ILE B N 1
ATOM 5253 C CA . ILE B 1 279 ? 7.383 31.906 16.625 1 89.62 279 ILE B CA 1
ATOM 5254 C C . ILE B 1 279 ? 7.488 31.156 15.297 1 89.62 279 ILE B C 1
ATOM 5256 O O . ILE B 1 279 ? 8.008 30.047 15.25 1 89.62 279 ILE B O 1
ATOM 5260 N N . HIS B 1 280 ? 6.945 31.781 14.273 1 88.94 280 HIS B N 1
ATOM 5261 C CA . HIS B 1 280 ? 6.988 31.172 12.953 1 88.94 280 HIS B CA 1
ATOM 5262 C C . HIS B 1 280 ? 8.43 30.938 12.5 1 88.94 280 HIS B C 1
ATOM 5264 O O . HIS B 1 280 ? 8.727 29.906 11.883 1 88.94 280 HIS B O 1
ATOM 5270 N N . GLU B 1 281 ? 9.273 31.828 12.758 1 86.25 281 GLU B N 1
ATOM 5271 C CA . GLU B 1 281 ? 10.688 31.703 12.414 1 86.25 281 GLU B CA 1
ATOM 5272 C C . GLU B 1 281 ? 11.312 30.516 13.133 1 86.25 281 GLU B C 1
ATOM 5274 O O . GLU B 1 281 ? 12.086 29.75 12.539 1 86.25 281 GLU B O 1
ATOM 5279 N N . ILE B 1 282 ? 11.031 30.391 14.398 1 91.06 282 ILE B N 1
ATOM 5280 C CA . ILE B 1 282 ? 11.562 29.297 15.203 1 91.06 282 ILE B CA 1
ATOM 5281 C C . ILE B 1 282 ? 11.07 27.969 14.648 1 91.06 282 ILE B C 1
ATOM 5283 O O . ILE B 1 282 ? 11.852 27.016 14.492 1 91.06 282 ILE B O 1
ATOM 5287 N N . ILE B 1 283 ? 9.805 27.938 14.344 1 91.5 283 ILE B N 1
ATOM 5288 C CA . ILE B 1 283 ? 9.18 26.719 13.836 1 91.5 283 ILE B CA 1
ATOM 5289 C C . ILE B 1 283 ? 9.789 26.359 12.484 1 91.5 283 ILE B C 1
ATOM 5291 O O . ILE B 1 283 ? 10.117 25.188 12.242 1 91.5 283 ILE B O 1
ATOM 5295 N N . ASP B 1 284 ? 9.938 27.297 11.656 1 87.94 284 ASP B N 1
ATOM 5296 C CA . ASP B 1 284 ? 10.508 27.062 10.336 1 87.94 284 ASP B CA 1
ATOM 5297 C C . ASP B 1 284 ? 11.93 26.5 10.438 1 87.94 284 ASP B C 1
ATOM 5299 O O . ASP B 1 284 ? 12.305 25.594 9.703 1 87.94 284 ASP B O 1
ATOM 5303 N N . ARG B 1 285 ? 12.672 27.125 11.289 1 88.38 285 ARG B N 1
ATOM 5304 C CA . ARG B 1 285 ? 14.039 26.656 11.516 1 88.38 285 ARG B CA 1
ATOM 5305 C C . ARG B 1 285 ? 14.039 25.219 12.031 1 88.38 285 ARG B C 1
ATOM 5307 O O . ARG B 1 285 ? 14.828 24.391 11.578 1 88.38 285 ARG B O 1
ATOM 5314 N N . GLY B 1 286 ? 13.156 24.984 12.969 1 93.25 286 GLY B N 1
ATOM 5315 C CA . GLY B 1 286 ? 13.023 23.625 13.492 1 93.25 286 GLY B CA 1
ATOM 5316 C C . GLY B 1 286 ? 12.648 22.609 12.43 1 93.25 286 GLY B C 1
ATOM 5317 O O . GLY B 1 286 ? 13.227 21.531 12.359 1 93.25 286 GLY B O 1
ATOM 5318 N N . GLU B 1 287 ? 11.672 22.984 11.594 1 92.19 287 GLU B N 1
ATOM 5319 C CA . GLU B 1 287 ? 11.227 22.109 10.516 1 92.19 287 GLU B CA 1
ATOM 5320 C C . GLU B 1 287 ? 12.383 21.75 9.586 1 92.19 287 GLU B C 1
ATOM 5322 O O . GLU B 1 287 ? 12.57 20.578 9.242 1 92.19 287 GLU B O 1
ATOM 5327 N N . ARG B 1 288 ? 13.148 22.656 9.219 1 87.81 288 ARG B N 1
ATOM 5328 C CA . ARG B 1 288 ? 14.258 22.453 8.297 1 87.81 288 ARG B CA 1
ATOM 5329 C C . ARG B 1 288 ? 15.336 21.594 8.922 1 87.81 288 ARG B C 1
ATOM 5331 O O . ARG B 1 288 ? 15.781 20.609 8.32 1 87.81 288 ARG B O 1
ATOM 5338 N N . GLN B 1 289 ? 15.727 21.969 10.133 1 93.62 289 GLN B N 1
ATOM 5339 C CA . GLN B 1 289 ? 16.812 21.25 10.805 1 93.62 289 GLN B CA 1
ATOM 5340 C C . GLN B 1 289 ? 16.406 19.828 11.133 1 93.62 289 GLN B C 1
ATOM 5342 O O . GLN B 1 289 ? 17.203 18.891 10.938 1 93.62 289 GLN B O 1
ATOM 5347 N N . LEU B 1 290 ? 15.25 19.688 11.609 1 95.62 290 LEU B N 1
ATOM 5348 C CA . LEU B 1 290 ? 14.797 18.359 12 1 95.62 290 LEU B CA 1
ATOM 5349 C C . LEU B 1 290 ? 14.531 17.484 10.773 1 95.62 290 LEU B C 1
ATOM 5351 O O . LEU B 1 290 ? 14.742 16.266 10.812 1 95.62 290 LEU B O 1
ATOM 5355 N N . SER B 1 291 ? 14.062 18.094 9.719 1 92.56 291 SER B N 1
ATOM 5356 C CA . SER B 1 291 ? 13.875 17.344 8.469 1 92.56 291 SER B CA 1
ATOM 5357 C C . SER B 1 291 ? 15.195 16.781 7.961 1 92.56 291 SER B C 1
ATOM 5359 O O . SER B 1 291 ? 15.25 15.648 7.492 1 92.56 291 SER B O 1
ATOM 5361 N N . GLU B 1 292 ? 16.203 17.562 8.055 1 88.62 292 GLU B N 1
ATOM 5362 C CA . GLU B 1 292 ? 17.531 17.109 7.648 1 88.62 292 GLU B CA 1
ATOM 5363 C C . GLU B 1 292 ? 18.062 16.047 8.594 1 88.62 292 GLU B C 1
ATOM 5365 O O . GLU B 1 292 ? 18.609 15.031 8.148 1 88.62 292 GLU B O 1
ATOM 5370 N N . LYS B 1 293 ? 17.859 16.266 9.852 1 91.62 293 LYS B N 1
ATOM 5371 C CA . LYS B 1 293 ? 18.375 15.352 10.867 1 91.62 293 LYS B CA 1
ATOM 5372 C C . LYS B 1 293 ? 17.766 13.953 10.719 1 91.62 293 LYS B C 1
ATOM 5374 O O . LYS B 1 293 ? 18.484 12.953 10.805 1 91.62 293 LYS B O 1
ATOM 5379 N N . PHE B 1 294 ? 16.5 13.93 10.492 1 91.25 294 PHE B N 1
ATOM 5380 C CA . PHE B 1 294 ? 15.805 12.648 10.5 1 91.25 294 PHE B CA 1
ATOM 5381 C C . PHE B 1 294 ? 15.578 12.148 9.07 1 91.25 294 PHE B C 1
ATOM 5383 O O . PHE B 1 294 ? 15.07 11.047 8.867 1 91.25 294 PHE B O 1
ATOM 5390 N N . ASN B 1 295 ? 15.938 12.953 8.094 1 87.12 295 ASN B N 1
ATOM 5391 C CA . ASN B 1 295 ? 15.695 12.633 6.691 1 87.12 295 ASN B CA 1
ATOM 5392 C C . ASN B 1 295 ? 14.219 12.352 6.43 1 87.12 295 ASN B C 1
ATOM 5394 O O . ASN B 1 295 ? 13.867 11.305 5.883 1 87.12 295 ASN B O 1
ATOM 5398 N N . MET B 1 296 ? 13.398 13.258 6.996 1 90.38 296 MET B N 1
ATOM 5399 C CA . MET B 1 296 ? 11.945 13.227 6.848 1 90.38 296 MET B CA 1
ATOM 5400 C C . MET B 1 296 ? 11.391 14.625 6.598 1 90.38 296 MET B C 1
ATOM 5402 O O . MET B 1 296 ? 12 15.617 6.992 1 90.38 296 MET B O 1
ATOM 5406 N N . PHE B 1 297 ? 10.25 14.664 5.949 1 88.19 297 PHE B N 1
ATOM 5407 C CA . PHE B 1 297 ? 9.57 15.953 5.809 1 88.19 297 PHE B CA 1
ATOM 5408 C C . PHE B 1 297 ? 8.727 16.25 7.047 1 88.19 297 PHE B C 1
ATOM 5410 O O . PHE B 1 297 ? 7.758 15.555 7.332 1 88.19 297 PHE B O 1
ATOM 5417 N N . ILE B 1 298 ? 9.094 17.266 7.785 1 92.44 298 ILE B N 1
ATOM 5418 C CA . ILE B 1 298 ? 8.43 17.562 9.047 1 92.44 298 ILE B CA 1
ATOM 5419 C C . ILE B 1 298 ? 7.688 18.891 8.938 1 92.44 298 ILE B C 1
ATOM 5421 O O . ILE B 1 298 ? 8.25 19.891 8.484 1 92.44 298 ILE B O 1
ATOM 5425 N N . VAL B 1 299 ? 6.461 18.844 9.273 1 90.38 299 VAL B N 1
ATOM 5426 C CA . VAL B 1 299 ? 5.617 20.031 9.344 1 90.38 299 VAL B CA 1
ATOM 5427 C C . VAL B 1 299 ? 5.113 20.234 10.766 1 90.38 299 VAL B C 1
ATOM 5429 O O . VAL B 1 299 ? 4.562 19.312 11.367 1 90.38 299 VAL B O 1
ATOM 5432 N N . ILE B 1 300 ? 5.258 21.422 11.281 1 92.69 300 ILE B N 1
ATOM 5433 C CA . ILE B 1 300 ? 4.891 21.703 12.664 1 92.69 300 ILE B CA 1
ATOM 5434 C C . ILE B 1 300 ? 3.781 22.75 12.695 1 92.69 300 ILE B C 1
ATOM 5436 O O . ILE B 1 300 ? 3.961 23.875 12.211 1 92.69 300 ILE B O 1
ATOM 5440 N N . HIS B 1 301 ? 2.621 22.359 13.203 1 89.44 301 HIS B N 1
ATOM 5441 C CA . HIS B 1 301 ? 1.519 23.281 13.445 1 89.44 301 HIS B CA 1
ATOM 5442 C C . HIS B 1 301 ? 1.711 24.031 14.758 1 89.44 301 HIS B C 1
ATOM 5444 O O . HIS B 1 301 ? 1.949 23.422 15.797 1 89.44 301 HIS B O 1
ATOM 5450 N N . MET B 1 302 ? 1.568 25.312 14.688 1 89.12 302 MET B N 1
ATOM 5451 C CA . MET B 1 302 ? 1.679 26.125 15.891 1 89.12 302 MET B CA 1
ATOM 5452 C C . MET B 1 302 ? 0.362 26.156 16.656 1 89.12 302 MET B C 1
ATOM 5454 O O . MET B 1 302 ? -0.682 26.5 16.094 1 89.12 302 MET B O 1
ATOM 5458 N N . ASP B 1 303 ? 0.434 25.766 17.906 1 90.12 303 ASP B N 1
ATOM 5459 C CA . ASP B 1 303 ? -0.722 25.766 18.797 1 90.12 303 ASP B CA 1
ATOM 5460 C C . ASP B 1 303 ? -0.512 26.734 19.969 1 90.12 303 ASP B C 1
ATOM 5462 O O . ASP B 1 303 ? 0.041 26.359 21 1 90.12 303 ASP B O 1
ATOM 5466 N N . PRO B 1 304 ? -1.062 27.891 19.781 1 90 304 PRO B N 1
ATOM 5467 C CA . PRO B 1 304 ? -0.85 28.891 20.844 1 90 304 PRO B CA 1
ATOM 5468 C C . PRO B 1 304 ? -1.593 28.531 22.125 1 90 304 PRO B C 1
ATOM 5470 O O . PRO B 1 304 ? -2.738 28.078 22.078 1 90 304 PRO B O 1
ATOM 5473 N N . VAL B 1 305 ? -0.899 28.719 23.203 1 86.38 305 VAL B N 1
ATOM 5474 C CA . VAL B 1 305 ? -1.491 28.484 24.516 1 86.38 305 VAL B CA 1
ATOM 5475 C C . VAL B 1 305 ? -1.322 29.719 25.391 1 86.38 305 VAL B C 1
ATOM 5477 O O . VAL B 1 305 ? -0.301 30.406 25.312 1 86.38 305 VAL B O 1
ATOM 5480 N N . CYS B 1 306 ? -2.424 30.016 26.109 1 81.25 306 CYS B N 1
ATOM 5481 C CA . CYS B 1 306 ? -2.383 31.141 27.047 1 81.25 306 CYS B CA 1
ATOM 5482 C C . CYS B 1 306 ? -2.217 30.641 28.469 1 81.25 306 CYS B C 1
ATOM 5484 O O . CYS B 1 306 ? -3.148 30.078 29.047 1 81.25 306 CYS B O 1
ATOM 5486 N N . HIS B 1 307 ? -1.062 30.797 29.016 1 72.69 307 HIS B N 1
ATOM 5487 C CA . HIS B 1 307 ? -0.848 30.344 30.391 1 72.69 307 HIS B CA 1
ATOM 5488 C C . HIS B 1 307 ? -0.917 31.5 31.375 1 72.69 307 HIS B C 1
ATOM 5490 O O . HIS B 1 307 ? -0.843 31.297 32.594 1 72.69 307 HIS B O 1
ATOM 5496 N N . ASP B 1 308 ? -1.12 32.625 30.891 1 73.75 308 ASP B N 1
ATOM 5497 C CA . ASP B 1 308 ? -1.033 33.781 31.781 1 73.75 308 ASP B CA 1
ATOM 5498 C C . ASP B 1 308 ? -2.416 34.188 32.281 1 73.75 308 ASP B C 1
ATOM 5500 O O . ASP B 1 308 ? -2.531 35.031 33.188 1 73.75 308 ASP B O 1
ATOM 5504 N N . SER B 1 309 ? -3.385 33.625 31.781 1 79 309 SER B N 1
ATOM 5505 C CA . SER B 1 309 ? -4.73 34 32.219 1 79 309 SER B CA 1
ATOM 5506 C C . SER B 1 309 ? -5.191 33.188 33.406 1 79 309 SER B C 1
ATOM 5508 O O . SER B 1 309 ? -5.191 31.938 33.344 1 79 309 SER B O 1
ATOM 5510 N N . LYS B 1 310 ? -5.457 33.812 34.5 1 83.19 310 LYS B N 1
ATOM 5511 C CA . LYS B 1 310 ? -5.973 33.125 35.688 1 83.19 310 LYS B CA 1
ATOM 5512 C C . LYS B 1 310 ? -7.211 32.312 35.375 1 83.19 310 LYS B C 1
ATOM 5514 O O . LYS B 1 310 ? -7.387 31.188 35.875 1 83.19 310 LYS B O 1
ATOM 5519 N N . GLU B 1 311 ? -7.922 32.812 34.438 1 83.12 311 GLU B N 1
ATOM 5520 C CA . GLU B 1 311 ? -9.156 32.125 34.062 1 83.12 311 GLU B CA 1
ATOM 5521 C C . GLU B 1 311 ? -8.859 30.812 33.375 1 83.12 311 GLU B C 1
ATOM 5523 O O . GLU B 1 311 ? -9.5 29.797 33.656 1 83.12 311 GLU B O 1
ATOM 5528 N N . ILE B 1 312 ? -7.93 30.859 32.562 1 85.31 312 ILE B N 1
ATOM 5529 C CA . ILE B 1 312 ? -7.562 29.656 31.828 1 85.31 312 ILE B CA 1
ATOM 5530 C C . ILE B 1 312 ? -6.922 28.641 32.781 1 85.31 312 ILE B C 1
ATOM 5532 O O . ILE B 1 312 ? -7.18 27.438 32.656 1 85.31 312 ILE B O 1
ATOM 5536 N N . ASN B 1 313 ? -6.148 29.094 33.625 1 86.81 313 ASN B N 1
ATOM 5537 C CA . ASN B 1 313 ? -5.512 28.203 34.594 1 86.81 313 ASN B CA 1
ATOM 5538 C C . ASN B 1 313 ? -6.547 27.516 35.5 1 86.81 313 ASN B C 1
ATOM 5540 O O . ASN B 1 313 ? -6.414 26.328 35.812 1 86.81 313 ASN B O 1
ATOM 5544 N N . ASP B 1 314 ? -7.477 28.297 35.875 1 86.25 314 ASP B N 1
ATOM 5545 C CA . ASP B 1 314 ? -8.539 27.75 36.719 1 86.25 314 ASP B CA 1
ATOM 5546 C C . ASP B 1 314 ? -9.344 26.703 35.938 1 86.25 314 ASP B C 1
ATOM 5548 O O . ASP B 1 314 ? -9.672 25.641 36.5 1 86.25 314 ASP B O 1
ATOM 5552 N N . ALA B 1 315 ? -9.617 27.094 34.719 1 87.38 315 ALA B N 1
ATOM 5553 C CA . ALA B 1 315 ? -10.359 26.141 33.875 1 87.38 315 ALA B CA 1
ATOM 5554 C C . ALA B 1 315 ? -9.57 24.859 33.688 1 87.38 315 ALA B C 1
ATOM 5556 O O . ALA B 1 315 ? -10.133 23.766 33.688 1 87.38 315 ALA B O 1
ATOM 5557 N N . GLU B 1 316 ? -8.328 25.016 33.469 1 89.12 316 GLU B N 1
ATOM 5558 C CA . GLU B 1 316 ? -7.457 23.859 33.281 1 89.12 316 GLU B CA 1
ATOM 5559 C C . GLU B 1 316 ? -7.461 22.938 34.5 1 89.12 316 GLU B C 1
ATOM 5561 O O . GLU B 1 316 ? -7.473 21.719 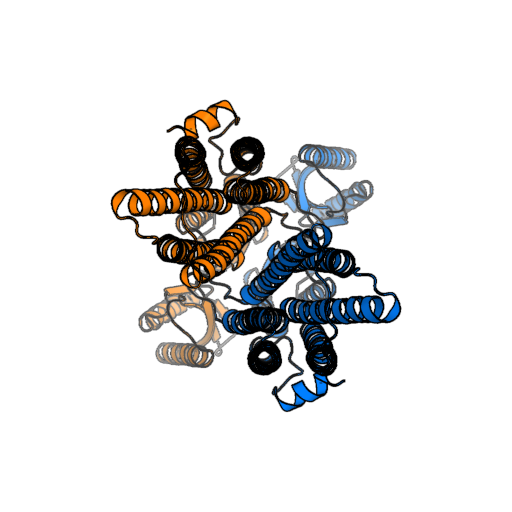34.344 1 89.12 316 GLU B O 1
ATOM 5566 N N . LYS B 1 317 ? -7.434 23.5 35.625 1 89.81 317 LYS B N 1
ATOM 5567 C CA . LYS B 1 317 ? -7.453 22.719 36.844 1 89.81 317 LYS B CA 1
ATOM 5568 C C . LYS B 1 317 ? -8.766 21.969 37 1 89.81 317 LYS B C 1
ATOM 5570 O O . LYS B 1 317 ? -8.773 20.812 37.438 1 89.81 317 LYS B O 1
ATOM 5575 N N . VAL B 1 318 ? -9.773 22.656 36.625 1 89.94 318 VAL B N 1
ATOM 5576 C CA . VAL B 1 318 ? -11.086 22.031 36.75 1 89.94 318 VAL B CA 1
ATOM 5577 C C . VAL B 1 318 ? -11.172 20.844 35.781 1 89.94 318 VAL B C 1
ATOM 5579 O O . VAL B 1 318 ? -11.609 19.766 36.156 1 89.94 318 VAL B O 1
ATOM 5582 N N . VAL B 1 319 ? -10.727 21.062 34.562 1 92.44 319 VAL B N 1
ATOM 5583 C CA . VAL B 1 319 ? -10.789 20.031 33.531 1 92.44 319 VAL B CA 1
ATOM 5584 C C . VAL B 1 319 ? -9.898 18.859 33.938 1 92.44 319 VAL B C 1
ATOM 5586 O O . VAL B 1 319 ? -10.281 17.703 33.781 1 92.44 319 VAL B O 1
ATOM 5589 N N . GLN B 1 320 ? -8.805 19.156 34.438 1 91.94 320 GLN B N 1
ATOM 5590 C CA . GLN B 1 320 ? -7.879 18.125 34.875 1 91.94 320 GLN B CA 1
ATOM 5591 C C . GLN B 1 320 ? -8.484 17.266 35.969 1 91.94 320 GLN B C 1
ATOM 5593 O O . GLN B 1 320 ? -8.359 16.047 35.969 1 91.94 320 GLN B O 1
ATOM 5598 N N . LYS B 1 321 ? -9.062 17.922 36.906 1 92.19 321 LYS B N 1
ATOM 5599 C CA . LYS B 1 321 ? -9.703 17.234 38 1 92.19 321 LYS B CA 1
ATOM 5600 C C . LYS B 1 321 ? -10.836 16.328 37.5 1 92.19 321 LYS B C 1
ATOM 5602 O O . LYS B 1 321 ? -10.945 15.18 37.938 1 92.19 321 LYS B O 1
ATOM 5607 N N . VAL B 1 322 ? -11.547 16.859 36.625 1 93.06 322 VAL B N 1
ATOM 5608 C CA . VAL B 1 322 ? -12.703 16.125 36.125 1 93.06 322 VAL B CA 1
ATOM 5609 C C . VAL B 1 322 ? -12.234 14.922 35.281 1 93.06 322 VAL B C 1
ATOM 5611 O O . VAL B 1 322 ? -12.789 13.82 35.438 1 93.06 322 VAL B O 1
ATOM 5614 N N . LEU B 1 323 ? -11.242 15.125 34.5 1 93.5 323 LEU B N 1
ATOM 5615 C CA . LEU B 1 323 ? -10.812 14.102 33.531 1 93.5 323 LEU B CA 1
ATOM 5616 C C . LEU B 1 323 ? -10.141 12.938 34.281 1 93.5 323 LEU B C 1
ATOM 5618 O O . LEU B 1 323 ? -10 11.852 33.719 1 93.5 323 LEU B O 1
ATOM 5622 N N . LYS B 1 324 ? -9.805 13.141 35.469 1 92.69 324 LYS B N 1
ATOM 5623 C CA . LYS B 1 324 ? -9.266 12.055 36.281 1 92.69 324 LYS B CA 1
ATOM 5624 C C . LYS B 1 324 ? -10.312 10.961 36.5 1 92.69 324 LYS B C 1
ATOM 5626 O O . LYS B 1 324 ? -9.969 9.797 36.719 1 92.69 324 LYS B O 1
ATOM 5631 N N . ASN B 1 325 ? -11.461 11.328 36.406 1 92.19 325 ASN B N 1
ATOM 5632 C CA . ASN B 1 325 ? -12.555 10.383 36.594 1 92.19 325 ASN B CA 1
ATOM 5633 C C . ASN B 1 325 ? -12.836 9.586 35.312 1 92.19 325 ASN B C 1
ATOM 5635 O O . ASN B 1 325 ? -13.664 8.672 35.344 1 92.19 325 ASN B O 1
ATOM 5639 N N . PHE B 1 326 ? -12.18 9.922 34.344 1 93.38 326 PHE B N 1
ATOM 5640 C CA . PHE B 1 326 ? -12.359 9.227 33.062 1 93.38 326 PHE B CA 1
ATOM 5641 C C . PHE B 1 326 ? -11.062 8.547 32.625 1 93.38 326 PHE B C 1
ATOM 5643 O O . PHE B 1 326 ? -10.359 9.047 31.75 1 93.38 326 PHE B O 1
ATOM 5650 N N . PRO B 1 327 ? -10.859 7.367 33.031 1 89.25 327 PRO B N 1
ATOM 5651 C CA . PRO B 1 327 ? -9.594 6.68 32.812 1 89.25 327 PRO B CA 1
ATOM 5652 C C . PRO B 1 327 ? -9.344 6.406 31.328 1 89.25 327 PRO B C 1
ATOM 5654 O O . PRO B 1 327 ? -8.203 6.164 30.922 1 89.25 327 PRO B O 1
ATOM 5657 N N . ILE B 1 328 ? -10.312 6.504 30.5 1 89.69 328 ILE B N 1
ATOM 5658 C CA . ILE B 1 328 ? -10.18 6.227 29.078 1 89.69 328 ILE B CA 1
ATOM 5659 C C . ILE B 1 328 ? -9.391 7.348 28.406 1 89.69 328 ILE B C 1
ATOM 5661 O O . ILE B 1 328 ? -8.836 7.16 27.312 1 89.69 328 ILE B O 1
ATOM 5665 N N . ILE B 1 329 ? -9.375 8.477 29.062 1 91.19 329 ILE B N 1
ATOM 5666 C CA . ILE B 1 329 ? -8.711 9.648 28.5 1 91.19 329 ILE B CA 1
ATOM 5667 C C . ILE B 1 329 ? -7.246 9.672 28.938 1 91.19 329 ILE B C 1
ATOM 5669 O O . ILE B 1 329 ? -6.941 9.648 30.125 1 91.19 329 ILE B O 1
ATOM 5673 N N . SER B 1 330 ? -6.391 9.742 28 1 87.56 330 SER B N 1
ATOM 5674 C CA . SER B 1 330 ? -4.965 9.719 28.312 1 87.56 330 SER B CA 1
ATOM 5675 C C . SER B 1 330 ? -4.434 11.117 28.609 1 87.56 330 SER B C 1
ATOM 5677 O O . SER B 1 330 ? -3.584 11.289 29.484 1 87.56 330 SER B O 1
ATOM 5679 N N . SER B 1 331 ? -4.891 12.016 27.812 1 87.5 331 SER B N 1
ATOM 5680 C CA . SER B 1 331 ? -4.453 13.406 27.969 1 87.5 331 SER B CA 1
ATOM 5681 C C . SER B 1 331 ? -5.422 14.367 27.297 1 87.5 331 SER B C 1
ATOM 5683 O O . SER B 1 331 ? -6.367 13.938 26.625 1 87.5 331 SER B O 1
ATOM 5685 N N . PHE B 1 332 ? -5.32 15.578 27.625 1 88.75 332 PHE B N 1
ATOM 5686 C CA . PHE B 1 332 ? -6.086 16.609 26.938 1 88.75 332 PHE B CA 1
ATOM 5687 C C . PHE B 1 332 ? -5.188 17.781 26.547 1 88.75 332 PHE B C 1
ATOM 5689 O O . PHE B 1 332 ? -4.09 17.938 27.078 1 88.75 332 PHE B O 1
ATOM 5696 N N . HIS B 1 333 ? -5.555 18.422 25.469 1 84.31 333 HIS B N 1
ATOM 5697 C CA . HIS B 1 333 ? -4.785 19.562 25 1 84.31 333 HIS B CA 1
ATOM 5698 C C . HIS B 1 333 ? -5.676 20.578 24.297 1 84.31 333 HIS B C 1
ATOM 5700 O O . HIS B 1 333 ? -6.898 20.422 24.25 1 84.31 333 HIS B O 1
ATOM 5706 N N . ASP B 1 334 ? -5.188 21.734 24.016 1 81.44 334 ASP B N 1
ATOM 5707 C CA . ASP B 1 334 ? -5.844 22.781 23.234 1 81.44 334 ASP B CA 1
ATOM 5708 C C . ASP B 1 334 ? -6.996 23.406 24.016 1 81.44 334 ASP B C 1
ATOM 5710 O O . ASP B 1 334 ? -8.086 23.594 23.469 1 81.44 334 ASP B O 1
ATOM 5714 N N . LEU B 1 335 ? -6.738 23.578 25.266 1 86.25 335 LEU B N 1
ATOM 5715 C CA . LEU B 1 335 ? -7.789 24.172 26.078 1 86.25 335 LEU B CA 1
ATOM 5716 C C . LEU B 1 335 ? -7.875 25.672 25.828 1 86.25 335 LEU B C 1
ATOM 5718 O O . LEU B 1 335 ? -6.855 26.375 25.844 1 86.25 335 LEU B O 1
ATOM 5722 N N . ARG B 1 336 ? -9.023 26.109 25.531 1 82.94 336 ARG B N 1
ATOM 5723 C CA . ARG B 1 336 ? -9.273 27.531 25.359 1 82.94 336 ARG B CA 1
ATOM 5724 C C . ARG B 1 336 ? -10.688 27.906 25.797 1 82.94 336 ARG B C 1
ATOM 5726 O O . ARG B 1 336 ? -11.539 27.031 25.953 1 82.94 336 ARG B O 1
ATOM 5733 N N . ILE B 1 337 ? -10.805 29.078 26.125 1 84 337 ILE B N 1
ATOM 5734 C CA . ILE B 1 337 ? -12.109 29.594 26.516 1 84 337 ILE B CA 1
ATOM 5735 C C . ILE B 1 337 ? -12.641 30.547 25.438 1 84 337 ILE B C 1
ATOM 5737 O O . ILE B 1 337 ? -11.922 31.453 25 1 84 337 ILE B O 1
ATOM 5741 N N . ILE B 1 338 ? -13.734 30.156 24.922 1 77.44 338 ILE B N 1
ATOM 5742 C CA . ILE B 1 338 ? -14.359 31 23.906 1 77.44 338 ILE B CA 1
ATOM 5743 C C . ILE B 1 338 ? -15.633 31.625 24.469 1 77.44 338 ILE B C 1
ATOM 5745 O O . ILE B 1 338 ? -16.375 30.984 25.219 1 77.44 338 ILE B O 1
ATOM 5749 N N . GLY B 1 339 ? -15.914 32.906 24.062 1 72.69 339 GLY B N 1
ATOM 5750 C CA . GLY B 1 339 ? -17.156 33.531 24.484 1 72.69 339 GLY B CA 1
ATOM 5751 C C . GLY B 1 339 ? -16.922 34.781 25.344 1 72.69 339 GLY B C 1
ATOM 5752 O O . GLY B 1 339 ? -15.797 35.031 25.766 1 72.69 339 GLY B O 1
ATOM 5753 N N . GLU B 1 340 ? -17.828 35.688 25.25 1 68.06 340 GLU B N 1
ATOM 5754 C CA . GLU B 1 340 ? -17.781 36.906 26.031 1 68.06 340 GLU B CA 1
ATOM 5755 C C . GLU B 1 340 ? -18.875 36.938 27.094 1 68.06 340 GLU B C 1
ATOM 5757 O O . GLU B 1 340 ? -19.953 36.344 26.891 1 68.06 340 GLU B O 1
ATOM 5762 N N . GLY B 1 341 ? -18.578 37.375 28.234 1 64.19 341 GLY B N 1
ATOM 5763 C CA . GLY B 1 341 ? -19.562 37.562 29.281 1 64.19 341 GLY B CA 1
ATOM 5764 C C . GLY B 1 341 ? -19.844 36.312 30.094 1 64.19 341 GLY B C 1
ATOM 5765 O O . GLY B 1 341 ? -18.922 35.688 30.609 1 64.19 341 GLY B O 1
ATOM 5766 N N . GLU B 1 342 ? -21.156 35.938 30.281 1 64.75 342 GLU B N 1
ATOM 5767 C CA . GLU B 1 342 ? -21.609 34.875 31.188 1 64.75 342 GLU B CA 1
ATOM 5768 C C . GLU B 1 342 ? -21.656 33.531 30.469 1 64.75 342 GLU B C 1
ATOM 5770 O O . GLU B 1 342 ? -21.719 32.5 31.109 1 64.75 342 GLU B O 1
ATOM 5775 N N . ASN B 1 343 ? -21.609 33.531 29.188 1 69.81 343 ASN B N 1
ATOM 5776 C CA . ASN B 1 343 ? -21.672 32.281 28.453 1 69.81 343 ASN B CA 1
ATOM 5777 C C . ASN B 1 343 ? -20.328 31.938 27.828 1 69.81 343 ASN B C 1
ATOM 5779 O O . ASN B 1 343 ? -20 32.406 26.734 1 69.81 343 ASN B O 1
ATOM 5783 N N . LYS B 1 344 ? -19.531 31.188 28.703 1 81 344 LYS B N 1
ATOM 5784 C CA . LYS B 1 344 ? -18.203 30.812 28.219 1 81 344 LYS B CA 1
ATOM 5785 C C . LYS B 1 344 ? -18.125 29.312 27.906 1 81 344 LYS B C 1
ATOM 5787 O O . LYS B 1 344 ? -18.719 28.5 28.625 1 81 344 LYS B O 1
ATOM 5792 N N . ASN B 1 345 ? -17.594 29.047 26.734 1 86.62 345 ASN B N 1
ATOM 5793 C CA . ASN B 1 345 ? -17.328 27.656 26.359 1 86.62 345 ASN B CA 1
ATOM 5794 C C . ASN B 1 345 ? -15.859 27.297 26.531 1 86.62 345 ASN B C 1
ATOM 5796 O O . ASN B 1 345 ? -14.977 28.047 26.109 1 86.62 345 ASN B O 1
ATOM 5800 N N . ILE B 1 346 ? -15.695 26.234 27.297 1 88.44 346 ILE B N 1
ATOM 5801 C CA . ILE B 1 346 ? -14.359 25.656 27.391 1 88.44 346 ILE B CA 1
ATOM 5802 C C . ILE B 1 346 ? -14.156 24.625 26.281 1 88.44 346 ILE B C 1
ATOM 5804 O O . ILE B 1 346 ? -14.852 23.609 26.25 1 88.44 346 ILE B O 1
ATOM 5808 N N . VAL B 1 347 ? -13.25 24.969 25.422 1 86.88 347 VAL B N 1
ATOM 5809 C CA . VAL B 1 347 ? -12.969 24.078 24.297 1 86.88 347 VAL B CA 1
ATOM 5810 C C . VAL B 1 347 ? -11.648 23.359 24.516 1 86.88 347 VAL B C 1
ATOM 5812 O O . VAL B 1 347 ? -10.648 23.969 24.891 1 86.88 347 VAL B O 1
ATOM 5815 N N . PHE B 1 348 ? -11.688 22.031 24.438 1 87.88 348 PHE B N 1
ATOM 5816 C CA . PHE B 1 348 ? -10.445 21.281 24.531 1 87.88 348 PHE B CA 1
ATOM 5817 C C . PHE B 1 348 ? -10.57 19.938 23.844 1 87.88 348 PHE B C 1
ATOM 5819 O O . PHE B 1 348 ? -11.68 19.484 23.516 1 87.88 348 PHE B O 1
ATOM 5826 N N . ASP B 1 349 ? -9.422 19.375 23.562 1 89.12 349 ASP B N 1
ATOM 5827 C CA . ASP B 1 349 ? -9.344 18.062 22.938 1 89.12 349 ASP B CA 1
ATOM 5828 C C . ASP B 1 349 ? -8.906 17 23.938 1 89.12 349 ASP B C 1
ATOM 5830 O O . ASP B 1 349 ? -8.039 17.234 24.781 1 89.12 349 ASP B O 1
ATOM 5834 N N . ILE B 1 350 ? -9.578 15.906 23.875 1 90.56 350 ILE B N 1
ATOM 5835 C CA . ILE B 1 350 ? -9.164 14.781 24.703 1 90.56 350 ILE B CA 1
ATOM 5836 C C . ILE B 1 350 ? -8.57 13.688 23.828 1 90.56 350 ILE B C 1
ATOM 5838 O O . ILE B 1 350 ? -8.984 13.508 22.672 1 90.56 350 ILE B O 1
ATOM 5842 N N . VAL B 1 351 ? -7.625 13.016 24.375 1 89.62 351 VAL B N 1
ATOM 5843 C CA . VAL B 1 351 ? -6.973 11.945 23.641 1 89.62 351 VAL B CA 1
ATOM 5844 C C . VAL B 1 351 ? -7.395 10.594 24.219 1 89.62 351 VAL B C 1
ATOM 5846 O O . VAL B 1 351 ? -7.242 10.352 25.422 1 89.62 351 VAL B O 1
ATOM 5849 N N . VAL B 1 352 ? -7.938 9.766 23.375 1 86.81 352 VAL B N 1
ATOM 5850 C CA . VAL B 1 352 ? -8.344 8.422 23.766 1 86.81 352 VAL B CA 1
ATOM 5851 C C . VAL B 1 352 ? -7.535 7.387 22.969 1 86.81 352 VAL B C 1
ATOM 5853 O O . VAL B 1 352 ? -7.438 7.473 21.75 1 86.81 352 VAL B O 1
ATOM 5856 N N . GLY B 1 353 ? -7.004 6.484 23.703 1 82.31 353 GLY B N 1
ATOM 5857 C CA . GLY B 1 353 ? -6.23 5.441 23.047 1 82.31 353 GLY B CA 1
ATOM 5858 C C . GLY B 1 353 ? -7.078 4.5 22.219 1 82.31 353 GLY B C 1
ATOM 5859 O O . GLY B 1 353 ? -8.281 4.371 22.453 1 82.31 353 GLY B O 1
ATOM 5860 N N . PHE B 1 354 ? -6.473 3.809 21.344 1 80.5 354 PHE B N 1
ATOM 5861 C CA . PHE B 1 354 ? -7.191 2.918 20.438 1 80.5 354 PHE B CA 1
ATOM 5862 C C . PHE B 1 354 ? -7.59 1.631 21.156 1 80.5 354 PHE B C 1
ATOM 5864 O O . PHE B 1 354 ? -8.375 0.843 20.625 1 80.5 354 PHE B O 1
ATOM 5871 N N . ASP B 1 355 ? -7.039 1.42 22.266 1 77.88 355 ASP B N 1
ATOM 5872 C CA . ASP B 1 355 ? -7.398 0.236 23.031 1 77.88 355 ASP B CA 1
ATOM 5873 C C . ASP B 1 355 ? -8.867 0.285 23.453 1 77.88 355 ASP B C 1
ATOM 5875 O O . ASP B 1 355 ? -9.453 -0.742 23.812 1 77.88 355 ASP B O 1
ATOM 5879 N N . ASN B 1 356 ? -9.414 1.446 23.328 1 76.62 356 ASN B N 1
ATOM 5880 C CA . ASN B 1 356 ? -10.82 1.629 23.688 1 76.62 356 ASN B CA 1
ATOM 5881 C C . ASN B 1 356 ? -11.703 1.75 22.453 1 76.62 356 ASN B C 1
ATOM 5883 O O . ASN B 1 356 ? -11.445 2.584 21.578 1 76.62 356 ASN B O 1
ATOM 5887 N N . GLU B 1 357 ? -12.555 0.821 22.375 1 75.56 357 GLU B N 1
ATOM 5888 C CA . GLU B 1 357 ? -13.5 0.909 21.281 1 75.56 357 GLU B CA 1
ATOM 5889 C C . GLU B 1 357 ? -14.578 1.958 21.547 1 75.56 357 GLU B C 1
ATOM 5891 O O . GLU B 1 357 ? -15.297 1.87 22.547 1 75.56 357 GLU B O 1
ATOM 5896 N N . LEU B 1 358 ? -14.461 3.035 20.906 1 78.81 358 LEU B N 1
ATOM 5897 C CA . LEU B 1 358 ? -15.461 4.09 21.078 1 78.81 358 LEU B CA 1
ATOM 5898 C C . LEU B 1 358 ? -16.344 4.203 19.844 1 78.81 358 LEU B C 1
ATOM 5900 O O . LEU B 1 358 ? -15.867 4.574 18.766 1 78.81 358 LEU B O 1
ATOM 5904 N N . THR B 1 359 ? -17.594 3.789 20 1 78.69 359 THR B N 1
ATOM 5905 C CA . THR B 1 359 ? -18.562 4.039 18.938 1 78.69 359 THR B CA 1
ATOM 5906 C C . THR B 1 359 ? -18.953 5.516 18.891 1 78.69 359 THR B C 1
ATOM 5908 O O . THR B 1 359 ? -18.609 6.277 19.797 1 78.69 359 THR B O 1
ATOM 5911 N N . GLU B 1 360 ? -19.562 5.902 17.859 1 81.06 360 GLU B N 1
ATOM 5912 C CA . GLU B 1 360 ? -20.031 7.281 17.766 1 81.06 360 GLU B CA 1
ATOM 5913 C C . GLU B 1 360 ? -20.938 7.637 18.953 1 81.06 360 GLU B C 1
ATOM 5915 O O . GLU B 1 360 ? -20.859 8.75 19.469 1 81.06 360 GLU B O 1
ATOM 5920 N N . GLU B 1 361 ? -21.688 6.652 19.281 1 85.56 361 GLU B N 1
ATOM 5921 C CA . GLU B 1 361 ? -22.594 6.863 20.422 1 85.56 361 GLU B CA 1
ATOM 5922 C C . GLU B 1 361 ? -21.812 6.984 21.719 1 85.56 361 GLU B C 1
ATOM 5924 O O . GLU B 1 361 ? -22.156 7.801 22.578 1 85.56 361 GLU B O 1
ATOM 5929 N N . ASP B 1 362 ? -20.766 6.246 21.828 1 88.06 362 ASP B N 1
ATOM 5930 C CA . ASP B 1 362 ? -19.922 6.305 23.016 1 88.06 362 ASP B CA 1
ATOM 5931 C C . ASP B 1 362 ? -19.219 7.656 23.141 1 88.06 362 ASP B C 1
ATOM 5933 O O . ASP B 1 362 ? -19.078 8.195 24.234 1 88.06 362 ASP B O 1
ATOM 5937 N N . GLU B 1 363 ? -18.828 8.094 22.016 1 88.56 363 GLU B N 1
ATOM 5938 C CA . GLU B 1 363 ? -18.156 9.383 21.984 1 88.56 363 GLU B CA 1
ATOM 5939 C C . GLU B 1 363 ? -19.094 10.516 22.406 1 88.56 363 GLU B C 1
ATOM 5941 O O . GLU B 1 363 ? -18.703 11.414 23.156 1 88.56 363 GLU B O 1
ATOM 5946 N N . LYS B 1 364 ? -20.297 10.398 21.922 1 90 364 LYS B N 1
ATOM 5947 C CA . LYS B 1 364 ? -21.297 11.406 22.281 1 90 364 LYS B CA 1
ATOM 5948 C C . LYS B 1 364 ? -21.594 11.375 23.781 1 90 364 LYS B C 1
ATOM 5950 O O . LYS B 1 364 ? -21.688 12.414 24.422 1 90 364 LYS B O 1
ATOM 5955 N N . ARG B 1 365 ? -21.719 10.234 24.359 1 92 365 ARG B N 1
ATOM 5956 C CA . ARG B 1 365 ? -21.984 10.07 25.781 1 92 365 ARG B CA 1
ATOM 5957 C C . ARG B 1 365 ? -20.828 10.586 26.625 1 92 365 ARG B C 1
ATOM 5959 O O . ARG B 1 365 ? -21.031 11.227 27.656 1 92 365 ARG B O 1
ATOM 5966 N N . LEU B 1 366 ? -19.641 10.258 26.062 1 92.06 366 LEU B N 1
ATOM 5967 C CA . LEU B 1 366 ? -18.422 10.695 26.75 1 92.06 366 LEU B CA 1
ATOM 5968 C C . LEU B 1 366 ? -18.359 12.219 26.828 1 92.06 366 LEU B C 1
ATOM 5970 O O . LEU B 1 366 ? -18.062 12.781 27.875 1 92.06 366 LEU B O 1
ATOM 5974 N N . LYS B 1 367 ? -18.641 12.852 25.766 1 93.06 367 LYS B N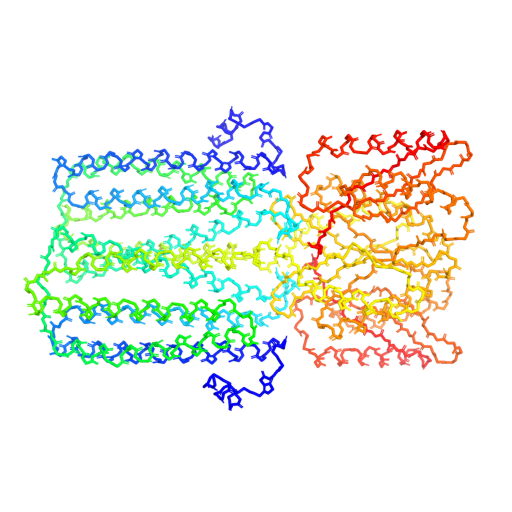 1
ATOM 5975 C CA . LYS B 1 367 ? -18.625 14.312 25.703 1 93.06 367 LYS B CA 1
ATOM 5976 C C . LYS B 1 367 ? -19.672 14.914 26.641 1 93.06 367 LYS B C 1
ATOM 5978 O O . LYS B 1 367 ? -19.406 15.906 27.328 1 93.06 367 LYS B O 1
ATOM 5983 N N . LEU B 1 368 ? -20.828 14.273 26.656 1 92.94 368 LEU B N 1
ATOM 5984 C CA . LEU B 1 368 ? -21.906 14.742 27.516 1 92.94 368 LEU B CA 1
ATOM 5985 C C . LEU B 1 368 ? -21.547 14.555 28.984 1 92.94 368 LEU B C 1
ATOM 5987 O O . LEU B 1 368 ? -21.828 15.43 29.812 1 92.94 368 LEU B O 1
ATOM 5991 N N . ASP B 1 369 ? -20.984 13.422 29.25 1 93.94 369 ASP B N 1
ATOM 5992 C CA . ASP B 1 369 ? -20.594 13.133 30.625 1 93.94 369 ASP B CA 1
ATOM 5993 C C . ASP B 1 369 ? -19.531 14.125 31.109 1 93.94 369 ASP B C 1
ATOM 5995 O O . ASP B 1 369 ? -19.578 14.57 32.25 1 93.94 369 ASP B O 1
ATOM 5999 N N . ILE B 1 370 ? -18.688 14.406 30.266 1 93.75 370 ILE B N 1
ATOM 6000 C CA . ILE B 1 370 ? -17.625 15.352 30.625 1 93.75 370 ILE B CA 1
ATOM 6001 C C . ILE B 1 370 ? -18.234 16.734 30.828 1 93.75 370 ILE B C 1
ATOM 6003 O O . ILE B 1 370 ? -17.891 17.438 31.781 1 93.75 370 ILE B O 1
ATOM 6007 N N . ASP B 1 371 ? -19.094 17.109 29.906 1 92.94 371 ASP B N 1
ATOM 6008 C CA . ASP B 1 371 ? -19.766 18.406 30.016 1 92.94 371 ASP B CA 1
ATOM 6009 C C . ASP B 1 371 ? -20.531 18.531 31.312 1 92.94 371 ASP B C 1
ATOM 6011 O O . ASP B 1 371 ? -20.469 19.562 32 1 92.94 371 ASP B O 1
ATOM 6015 N N . THR B 1 372 ? -21.25 17.484 31.672 1 92.62 372 THR B N 1
ATOM 6016 C CA . THR B 1 372 ? -22.031 17.469 32.906 1 92.62 372 THR B CA 1
ATOM 6017 C C . THR B 1 372 ? -21.125 17.547 34.125 1 92.62 372 THR B C 1
ATOM 6019 O O . THR B 1 372 ? -21.438 18.266 35.094 1 92.62 372 THR B O 1
ATOM 6022 N N . ALA B 1 373 ? -20.031 16.875 34.031 1 92.75 373 ALA B N 1
ATOM 6023 C CA . ALA B 1 373 ? -19.094 16.859 35.156 1 92.75 373 ALA B CA 1
ATOM 6024 C C . ALA B 1 373 ? -18.438 18.219 35.344 1 92.75 373 ALA B C 1
ATOM 6026 O O . ALA B 1 373 ? -18.234 18.672 36.469 1 92.75 373 ALA B O 1
ATOM 6027 N N . VAL B 1 374 ? -18.141 18.828 34.312 1 90.88 374 VAL B N 1
ATOM 6028 C CA . VAL B 1 374 ? -17.516 20.156 34.375 1 90.88 374 VAL B CA 1
ATOM 6029 C C . VAL B 1 374 ? -18.516 21.188 34.875 1 90.88 374 VAL B C 1
ATOM 6031 O O . VAL B 1 374 ? -18.172 22.031 35.688 1 90.88 374 VAL B O 1
ATOM 6034 N N . LYS B 1 375 ? -19.75 21.062 34.406 1 88.12 375 LYS B N 1
ATOM 6035 C CA . LYS B 1 375 ? -20.797 21.984 34.844 1 88.12 375 LYS B CA 1
ATOM 6036 C C . LYS B 1 375 ? -21.078 21.828 36.344 1 88.12 375 LYS B C 1
ATOM 6038 O O . LYS B 1 375 ? -21.453 22.797 37 1 88.12 375 LYS B O 1
ATOM 6043 N N . SER B 1 376 ? -20.906 20.688 36.781 1 89 376 SER B N 1
ATOM 6044 C CA . SER B 1 376 ? -21.109 20.438 38.219 1 89 376 SER B CA 1
ATOM 6045 C C . SER B 1 376 ? -20.031 21.109 39.062 1 89 376 SER B C 1
ATOM 6047 O O . SER B 1 376 ? -20.281 21.5 40.188 1 89 376 SER B O 1
ATOM 6049 N N . GLU B 1 377 ? -18.891 21.188 38.531 1 87 377 GLU B N 1
ATOM 6050 C CA . GLU B 1 377 ? -17.781 21.828 39.219 1 87 377 GLU B CA 1
ATOM 6051 C C . GLU B 1 377 ? -17.828 23.344 39.062 1 87 377 GLU B C 1
ATOM 6053 O O . GLU B 1 377 ? -17.391 24.078 39.938 1 87 377 GLU B O 1
ATOM 6058 N N . HIS B 1 378 ? -18.266 23.75 37.875 1 82 378 HIS B N 1
ATOM 6059 C CA . HIS B 1 378 ? -18.391 25.172 37.594 1 82 378 HIS B CA 1
ATOM 6060 C C . HIS B 1 378 ? -19.594 25.453 36.719 1 82 378 HIS B C 1
ATOM 6062 O O . HIS B 1 378 ? -19.5 25.359 35.5 1 82 378 HIS B O 1
ATOM 6068 N N . THR B 1 379 ? -20.625 26 37.219 1 75.69 379 THR B N 1
ATOM 6069 C CA . THR B 1 379 ? -21.922 26.156 36.562 1 75.69 379 THR B CA 1
ATOM 6070 C C . THR B 1 379 ? -21.812 27.094 35.375 1 75.69 379 THR B C 1
ATOM 6072 O O . THR B 1 379 ? -22.609 27.016 34.438 1 75.69 379 THR B O 1
ATOM 6075 N N . GLY B 1 380 ? -20.891 27.828 35.188 1 74.25 380 GLY B N 1
ATOM 6076 C CA . GLY B 1 380 ? -20.812 28.812 34.125 1 74.25 380 GLY B CA 1
ATOM 6077 C C . GLY B 1 380 ? -20.078 28.297 32.906 1 74.25 380 GLY B C 1
ATOM 6078 O O . GLY B 1 380 ? -20 28.984 31.875 1 74.25 380 GLY B O 1
ATOM 6079 N N . TYR B 1 381 ? -19.688 27.062 32.906 1 79 381 TYR B N 1
ATOM 6080 C CA . TYR B 1 381 ? -18.844 26.594 31.812 1 79 381 TYR B CA 1
ATOM 6081 C C . TYR B 1 381 ? -19.578 25.562 30.969 1 79 381 TYR B C 1
ATOM 6083 O O . TYR B 1 381 ? -20.156 24.609 31.5 1 79 381 TYR B O 1
ATOM 6091 N N . ASP B 1 382 ? -19.734 25.875 29.656 1 85.44 382 ASP B N 1
ATOM 6092 C CA . ASP B 1 382 ? -20.062 24.828 28.688 1 85.44 382 ASP B CA 1
ATOM 6093 C C . ASP B 1 382 ? -18.812 24.281 28 1 85.44 382 ASP B C 1
ATOM 6095 O O . ASP B 1 382 ? -17.812 24.984 27.891 1 85.44 382 ASP B O 1
ATOM 6099 N N . THR B 1 383 ? -18.875 23 27.75 1 89.5 383 THR B N 1
ATOM 6100 C CA . THR B 1 383 ? -17.672 22.438 27.172 1 89.5 383 THR B CA 1
ATOM 6101 C C . THR B 1 383 ? -17.906 22.031 25.719 1 89.5 383 THR B C 1
ATOM 6103 O O . THR B 1 383 ? -19 21.625 25.344 1 89.5 383 THR B O 1
ATOM 6106 N N . VAL B 1 384 ? -16.953 22.281 24.891 1 86.19 384 VAL B N 1
ATOM 6107 C CA . VAL B 1 384 ? -16.859 21.766 23.531 1 86.19 384 VAL B CA 1
ATOM 6108 C C . VAL B 1 384 ? -15.625 20.859 23.406 1 86.19 384 VAL B C 1
ATOM 6110 O O . VAL B 1 384 ? -14.5 21.344 23.297 1 86.19 384 VAL B O 1
ATOM 6113 N N . VAL B 1 385 ? -15.938 19.562 23.406 1 89.06 385 VAL B N 1
ATOM 6114 C CA . VAL B 1 385 ? -14.844 18.594 23.469 1 89.06 385 VAL B CA 1
ATOM 6115 C C . VAL B 1 385 ? -14.688 17.891 22.125 1 89.06 385 VAL B C 1
ATOM 6117 O O . VAL B 1 385 ? -15.68 17.516 21.5 1 89.06 385 VAL B O 1
ATOM 6120 N N . THR B 1 386 ? -13.484 17.844 21.656 1 84.5 386 THR B N 1
ATOM 6121 C CA . THR B 1 386 ? -13.133 17.047 20.484 1 84.5 386 THR B CA 1
ATOM 6122 C C . THR B 1 386 ? -12.328 15.812 20.906 1 84.5 386 THR B C 1
ATOM 6124 O O . THR B 1 386 ? -11.422 15.906 21.734 1 84.5 386 THR B O 1
ATOM 6127 N N . VAL B 1 387 ? -12.672 14.688 20.391 1 85 387 VAL B N 1
ATOM 6128 C CA . VAL B 1 387 ? -11.977 13.453 20.734 1 85 387 VAL B CA 1
ATOM 6129 C C . VAL B 1 387 ? -10.914 13.156 19.672 1 85 387 VAL B C 1
ATOM 6131 O O . VAL B 1 387 ? -11.234 12.977 18.5 1 85 387 VAL B O 1
ATOM 6134 N N . ASP B 1 388 ? -9.742 13.195 20.141 1 82.69 388 ASP B N 1
ATOM 6135 C CA . ASP B 1 388 ? -8.609 12.812 19.297 1 82.69 388 ASP B CA 1
ATOM 6136 C C . ASP B 1 388 ? -8.125 11.406 19.641 1 82.69 388 ASP B C 1
ATOM 6138 O O . ASP B 1 388 ? -8.273 10.953 20.766 1 82.69 388 ASP B O 1
ATOM 6142 N N . ARG B 1 389 ? -7.637 10.781 18.609 1 81.69 389 ARG B N 1
ATOM 6143 C CA . ARG B 1 389 ? -7.047 9.469 18.828 1 81.69 389 ARG B CA 1
ATOM 6144 C C . ARG B 1 389 ? -5.527 9.555 18.922 1 81.69 389 ARG B C 1
ATOM 6146 O O . ARG B 1 389 ? -4.926 10.492 18.375 1 81.69 389 ARG B O 1
ATOM 6153 N N . ASP B 1 390 ? -4.977 8.656 19.594 1 78.06 390 ASP B N 1
ATOM 6154 C CA . ASP B 1 390 ? 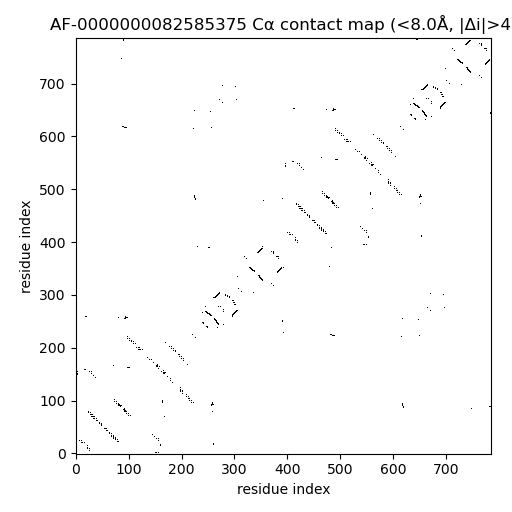-3.523 8.594 19.719 1 78.06 390 ASP B CA 1
ATOM 6155 C C . ASP B 1 390 ? -2.898 7.852 18.531 1 78.06 390 ASP B C 1
ATOM 6157 O O . ASP B 1 390 ? -2.824 6.621 18.547 1 78.06 390 ASP B O 1
ATOM 6161 N N . TYR B 1 391 ? -2.41 8.609 17.609 1 73.94 391 TYR B N 1
ATOM 6162 C CA . TYR B 1 391 ? -1.915 8 16.375 1 73.94 391 TYR B CA 1
ATOM 6163 C C . TYR B 1 391 ? -0.52 7.422 16.578 1 73.94 391 TYR B C 1
ATOM 6165 O O . TYR B 1 391 ? 0.021 6.766 15.688 1 73.94 391 TYR B O 1
ATOM 6173 N N . ILE B 1 392 ? 0.182 7.695 17.734 1 73.19 392 ILE B N 1
ATOM 6174 C CA . ILE B 1 392 ? 1.592 7.344 17.875 1 73.19 392 ILE B CA 1
ATOM 6175 C C . ILE B 1 392 ? 1.771 6.348 19.016 1 73.19 392 ILE B C 1
ATOM 6177 O O . ILE B 1 392 ? 2.877 5.863 19.25 1 73.19 392 ILE B O 1
ATOM 6181 N N . ASP B 1 393 ? 0.759 6.07 19.922 1 63.72 393 ASP B N 1
ATOM 6182 C CA . ASP B 1 393 ? 1.025 5.242 21.094 1 63.72 393 ASP B CA 1
ATOM 6183 C C . ASP B 1 393 ? 0.851 3.76 20.766 1 63.72 393 ASP B C 1
ATOM 6185 O O . ASP B 1 393 ? -0.019 3.391 19.984 1 63.72 393 ASP B O 1
#

Radius of gyration: 31.5 Å; Cα contacts (8 Å, |Δi|>4): 1246; chains: 2; bounding box: 66×99×80 Å

Sequence (786 aa):
MTGKYIVSRFIKNYEDTNNINVREKYGILSGVLGIVVNLMLFIVEIILGFLTNSIAIVADAFHNLTDVTSSIVALVGFRLSIKPADKTHPFGHGRMEYISALIVAFLILMVGFEFVKTSFGRIMHPELVTFNITTLIIIAFAIPLKLWLSSFNKSLGKMINSSTLEATGRDALNDVAILSGVIISLAFAYIFKVNIDGYVSMIIAIFIMLSGISLIKETINPLLGEAPDPELVNEIKESVLEYEHILGVHDMIIHNYGPGRSMVSLHAEVPSNISIMKIHEIIDRGERQLSEKFNMFIVIHMDPVCHDSKEINDAEKVVQKVLKNFPIISSFHDLRIIGEGENKNIVFDIVVGFDNELTEEDEKRLKLDIDTAVKSEHTGYDTVVTVDRDYIDMTGKYIVSRFIKNYEDTNNINVREKYGILSGVLGIVVNLMLFIVEIILGFLTNSIAIVADAFHNLTDVTSSIVALVGFRLSIKPADKTHPFGHGRMEYISALIVAFLILMVGFEFVKTSFGRIMHPELVTFNITTLIIIAFAIPLKLWLSSFNKSLGKMINSSTLEATGRDALNDVAILSGVIISLAFAYIFKVNIDGYVSMIIAIFIMLSGISLIKETINPLLGEAPDPELVNEIKESVLEYEHILGVHDMIIHNYGPGRSMVSLHAEVPSNISIMKIHEIIDRGERQLSEKFNMFIVIHMDPVCHDSKEINDAEKVVQKVLKNFPIISSFHDLRIIGEGENKNIVFDIVVGFDNELTEEDEKRLKLDIDTAVKSEHTGYDTVVTVDRDYID

InterPro domains:
  IPR002524 Cation efflux [TIGR01297] (33-305)
  IPR027469 Cation efflux transmembrane domain superfamily [G3DSA:1.20.1510.10] (31-223)
  IPR027469 Cation efflux transmembrane domain superfamily [SSF161111] (28-225)
  IPR027470 Cation efflux protein, cytoplasmic domain [PF16916] (228-304)
  IPR036837 Cation efflux protein, cytoplasmic domain superfamily [G3DSA:3.30.70.1350] (226-305)
  IPR036837 Cation efflux protein, cytoplasmic domain superfamily [SSF160240] (227-306)
  IPR036837 Cation efflux protein, cytoplasmic domain superfamily [SSF160240] (317-388)
  IPR050291 Cation-efflux pump FieF-like [PTHR43840] (33-306)
  IPR058533 Cation efflux protein, transmembrane domain [PF01545] (33-224)

pLDDT: mean 89.21, std 6.16, range [63.72, 97.31]

Organism: NCBI:txid2716538

Secondary structure (DSSP, 8-state):
-HHHHHHHHHSTTTT-TTSHHHHHHHHHHHHHHHHHHHHHHHHHHHHHHHHHT-HHHHHHHHHHHHHHHHHHHHHHHHHHHTPPP-SS-TT-STTHHHHHHHHHHHHHHHHHHHHHHHHHHHHHSPPP----HHHHHHHHHHHHHHHHHHHHHHHHHHHHT-HHHHHHHHHHHHHHHHHHHHHHHHHHHHHH----HHHHHHHHHHHHHHHHHHHHHHHHHHHH-PPPPHHHHHHHHHHHHTSTT--EEEEEEEEE-STT-EEEEEEEEEETTS-HHHHHHHHHHHHHHHHHHHTSEEEEEEEEE--S-HHHHHHHHHHHHHHTT-TTEEEEEEEEEE-STT-EEEEEEEEE-TTS---HHHHHHHHHHHHHHHHHH-TTEEEEEEEEE-S--/-HHHHHHHHHSTTTT-TTSHHHHHHHHHHHHHHHHHHHHHHHHHHHHHHHHHT-HHHHHHHHHHHHHHHHHHHHHHHHHHHTPPP-SS-TT-STTHHHHHHHHHHHHHHHHHHHHHHHHHHHHHSPPP----HHHHHHHHHHHHHHHHHHHHHHHHHHHHT-HHHHHHHHHHHHHHHHHHHHHHHHHHHHHH----HHHHHHHHHHHHHHHHHHHHHHHHHHHH-PPPPHHHHHHHHHHHHTSTT--EEEEEEEEE-STT-EEEEEEEEEETTS-HHHHHHHHHHHHHHHHHHHTSEEEEEEEEE--S-HHHHHHHHHHHHHHTT-TTEEEEEEEEEE-STT-EEEEEEEEE-TTS---HHHHHHHHHHHHHHHHHH-TTEEEEEEEEE-S--

Nearest PDB structures (foldseek):
  8f6e-assembly1_B  TM=7.831E-01  e=2.093E-13  Shewanella oneidensis
  3h90-assembly2_D  TM=7.838E-01  e=2.417E-13  Escherichia coli K-12
  8j80-assembly1_A  TM=7.682E-01  e=2.315E-12  Homo sapiens
  7y5g-assembly1_A  TM=7.564E-01  e=5.802E-11  Xenopus tropicalis
  8xn1-assembly1_B  TM=6.769E-01  e=1.038E-09  Homo sapiens

Solvent-accessible surface area (backbone atoms only — not comparable to full-atom values): 39425 Å² total; per-residue (Å²): 112,70,43,60,53,52,41,62,72,74,36,77,66,60,81,46,45,69,39,56,69,43,41,30,50,54,31,42,52,50,15,50,51,41,30,52,55,24,47,50,53,19,52,54,28,42,52,49,12,62,75,65,69,33,66,70,40,37,54,50,16,52,52,29,48,54,49,24,49,44,18,48,40,40,27,50,17,30,60,48,19,64,40,67,51,30,56,60,21,50,67,15,28,20,30,34,33,44,49,27,19,36,50,42,20,46,51,42,32,51,51,15,50,52,35,38,55,53,15,51,49,28,58,75,52,70,63,89,78,72,89,48,70,69,58,52,54,52,45,65,52,47,41,58,52,29,50,48,48,14,52,37,25,35,45,50,12,63,70,55,70,34,63,34,35,36,44,52,11,49,51,31,43,49,49,39,51,52,54,49,41,51,51,52,28,49,51,40,28,68,74,67,71,40,80,48,49,20,59,46,38,35,54,49,16,52,51,35,35,52,50,16,53,53,42,37,59,63,38,44,41,64,71,37,40,45,45,62,59,55,68,58,53,50,52,52,50,55,57,56,52,69,41,85,69,40,76,44,73,48,79,48,43,73,46,74,32,28,78,62,32,36,36,35,39,29,34,31,28,27,60,58,90,52,59,65,67,59,53,47,51,52,50,52,51,47,27,54,54,48,17,62,73,67,52,31,50,46,45,75,28,78,38,70,40,68,82,80,39,67,66,48,52,52,49,49,52,50,51,52,60,53,47,65,76,36,80,67,47,76,50,71,48,74,69,44,78,45,71,72,86,76,58,31,32,41,30,32,33,36,30,32,50,45,89,52,87,67,50,74,67,49,48,52,50,48,48,50,50,49,33,53,51,46,26,71,77,38,76,56,43,42,62,47,74,42,83,39,68,48,51,54,98,112,69,42,59,53,53,42,63,74,74,35,78,66,61,80,46,47,69,39,57,70,42,42,31,52,53,31,41,52,49,15,50,51,40,29,51,54,24,48,50,53,19,52,55,27,40,52,50,12,63,74,64,69,33,66,68,42,35,54,51,17,52,52,28,46,53,49,26,49,45,18,47,41,42,26,51,17,29,58,48,19,63,40,68,50,29,54,60,21,49,66,15,28,21,29,34,34,46,50,29,18,36,51,43,21,46,51,41,32,52,51,15,50,51,34,39,54,54,14,50,49,30,58,77,51,69,62,88,79,73,89,48,71,69,58,52,54,50,47,65,53,48,40,60,53,29,50,47,47,14,52,38,25,36,46,50,11,63,70,55,69,34,62,35,34,37,45,52,10,50,51,31,44,50,49,39,52,52,55,48,39,49,51,52,29,49,51,41,28,69,74,68,70,40,83,46,48,21,59,46,39,33,54,49,16,51,52,35,34,52,52,17,52,52,42,38,58,63,37,44,41,63,70,36,40,44,44,62,57,56,67,59,52,51,51,51,51,54,58,55,52,68,42,85,69,40,77,44,73,48,78,49,42,74,48,76,32,29,78,62,31,38,36,35,38,31,33,34,30,28,62,58,89,52,58,66,67,59,53,47,51,50,49,50,52,47,28,54,52,49,17,63,73,67,52,31,50,47,45,74,28,79,37,70,38,68,83,80,40,68,65,50,51,52,50,49,53,50,50,54,60,54,48,65,77,37,80,67,48,76,48,70,47,74,68,44,77,45,70,70,86,78,60,33,31,39,30,32,32,36,28,32,49,45,90,52,86,66,50,74,66,49,49,52,50,51,48,48,50,50,33,52,51,47,27,72,76,38,76,60,43,42,61,46,72,44,84,38,68,50,51,53,100

Foldseek 3Di:
DVLVVVLPVQAPPCLPLLDLVSVLSLLQVLLVLQLVLLLVLLVLLCVVCVVVVPPVSNVVSVVSVLLNVLSVLSNVLSVQLPAAADPVRNLGRQCSLLVSLLVLLVSLLVVLVVLLVVLVVCVVPPDQDDDDVSLVVSLVVLLVSLQVSLVNLCVSCVSNVGLSSNSSSVSSVLVNLQSVLSVVQNVCCVPVVDGCSSVSSNVSSVVSNVVSVVSNVVSCQVVVPHADDLVVVVVLQVLLCPFPQFDGKDDWDKADSHRLGIEIEIETEGEPPDDPVVVVVSQVVSQVVVCVVVSYRYHYHYQYDYPPDPVQVVLVVLLVVLCVVPPQWDDKDNWDWDDDDQAIETEIETEGEPVDDADPVNVVVVQVSSQVSSCVVPVRYGYHYHYHYHRHD/DVLVVVLPVQAPPCLPLLDLVSVLSLLQVLLVLQLVLLLVLLVLQCVVCVVVVPPVSNVVSVVSVLLNVLSVLSNVLSVQLPAAADPVRNLGRQCSLLVSLLVLLVSLLVVLVVLLVVLVVCVVPPDQDDDDVSLVVSLVVLLVSLQVSLVNLCVSCVSNVGLSSNSSSVSSVLVNLQSVLSVVQNVCCVPVVDGCSSVSSNVSSVVSNVVSVVSNVVSCQVVVPHADDLVVVVVLQVLLCPFPQFDGKDDWDKADSHRLGIEIEIETEGEPPDDPVVVVVSQVVSQVVVCVVVSYRYHYHYQYDYPPDPVQVVLVVLLVVLCVVPPQWDDKDNWDWDDDDQAIETEIETEGEPVDDADPVNVVVVQVSSQVSSCVVPVRYGYHYHYHYHRHD